Protein AF-A0A1B6JRI0-F1 (afdb_monomer_lite)

Secondary structure (DSSP, 8-state):
-HHHHHHHHH-HHHHHHHHHHHHHHHHHHHHHHHH-S-HHHHS-TTHHHHHHHHHHHHHHHHHHHHHHHHHH-TTHHHHHHHHHHHHHHHHTSHHHHTT--HHHHHHHHHHHHHHHHHHHTS---PPPPSSHHHHHHHHHHHH-SS---PPPPP----S----HHHHHHHHHHHHHHHHHHHHHHS-HHHHTTS-HHHHHHHHHHHHHHTTSTTTHHHHHS-GGG--SSTT--PPP-GGGGGSHHHHHHHHHHHHHH--SSHHHHHHHHHHHHHHHT----TT--HHHHHHHHHHHHHHHHHHHHHHHGGGEESSTT-TTT-EE----SSPPP---TTTHHHHHHHHHHHHHHHHHHHHHS--------SS----GGGTT-TTS--TTSS-HHHHHHHTS-HHHHHHSPPPHHHHHHHHHHHHHT--HHHHHHHHHHHHHHHTSTTS---HHHHHHHHHHHHHHTTS--SHHHHHHHHHHHHHHHHHS-TT-HHHHHHHHHHHHHHHHHSS---HHHHHHHHHHHHHHHT-SSHHHHHHHHHHHHHHHHHHHSS-TTS---SS---SHHHHHHHHHHHHHHHHHH-SGGGGTT--HHHHHHHHHHHHHHHHH-GGGS-THHHHHHHHHHHHHHHTT-HHHHHHHHHHHHHHHHHT-TTTHHHHHHHHHHHHTSS-HHHHHHHHHHHHHHIIIIIHHHHT-TT----HHHHHHHHHHHHHHHHHHHHS-HHHHHHHHHHHHHHHHHHS-HHHHHHHHHHHHS-TT-S-HHHHHHHHHHHHHHHHHTT-HHHHHHHHHHHHHHHHHHS-HHHHHHHHHHHHHHT---HHHHHTHHHHHHTTT---HHHHHHHHHHHHHHHHH---HHHHHHHHHHHHHHTTSTT-HHHHHHHH-

pLDDT: mean 84.78, std 13.35, range [26.62, 97.44]

Foldseek 3Di:
DVVVLLVQLLDPVNLVVLLVVLVVLLVVLVVLLVPDLCSLVPDDPVCLAVLLVNLLVLLLNLQVCLVCVVPRPDPSVVSNLSSLSSNLSSLLDCSNLLSDDLLSLLSNLVSLQSVCCSQQVHPQDFDDAPAPVLVVLLVVVVPDPDDDDDDDDDDDDDDDDDDPVSVSSLSNSLRSLLSLLVVVVDDVVSVVSGDPSSSVSSLSNSLRNCLHPSNVLSLLADNVQDDNDPDDSDQRPLVCLLDPVRVVSNLSSCLSNFDDAPVRLVSQLVSLVSLLPDDDDPPHDPVRRVSSLSSNLSSLVSLLSNLQQLQWPPARRGLSSTARQAAALDDFDDFDPLQVVLLQVLLVLLQVLLVVVCVVDPDPADRDGPRDDGQLLCLVPRRDDDLRRHALLLLLLLADDPVRPVVDDHDVSNVSSVVNCVVSVDDVVVVLVVLLVVLVVCLPPVRDRDPSSVQSSLVSLSSCSSVDRHLVSLVSQQVSLLVCVVPPDPVPLSSLLSSLSSNLLSVLNHPDDDPVSLVSNLVSLLVQCVDPDLSSVLSSLSSLSSNQSSLLPPPPPPPDPPDDPDSPVSNVSSLVSLQVSCVVQLAPVNPPPDDPSSLSSNLSSLLVCLLRPVVSHDPCSLVSLLVQLVVCVVVVVLSSNLSSLSSLLVSLSSPRPPSLPSQLVSLLVQCVDARCSRNSSSVSSNSSSCSSPLLVQCPPPPNDGDPVSLVVLVVSLVSLLVCQLRYDPSSVSSSLSSSLSSLVSRHDLLVSLCVLVCSLLPPSRPPNLSSLVSLLSSLVVCVVVVVLQVLLVVCLVCLLSLLPPDDLLQSLLVLLSSLLSSAPDVVSVVCNVVSSVQHSDDDPVSLVSSLVSLLRSLVPDPDPVSNVSNLVSLVVSPPDPPRSSVVNNVSD

Sequence (892 aa):
YADRLNELFSDIQFLETLFRLVPAVTSYLLSLTEMSSSVQATIPSEAKDDLARFGVLCMEVVQWLVMCGGSRCRGWPSLLHLALESAGSVLRLDSLSGQLSVSQLGSVTSALASLVHLATGNNLSLPRHPGDSVNELLTVRIQDDSNISISKSPESEDEGDITEQEAVVSLHTRYQVAGLVCWLEKSPELLANVPQFIFQSIRDIVKSIGRCSLVLWYSCSPPDTWPTSPPSQPPLPTPLLQDIDMLRQVIFRTSLFGWTSRTQFEETWMSLLTVLSASPSPDSEQDEVQAIMQGNSVAVQAITSLLVQTLLLPTPGHPNTGCLLHSSRDKTLVLPSQWGPKLEGVVDKLYWKLKECQRMTRTSVRICHLHHRSNIDRLHNSCRYGYGQVSVDFLKTAVMSVEERATSTVNPDYLEHQKRISESGLDLQSCLQFLLDLYSQWTQPKVNVTLSLLLEIVRSTVTISDLFSERSHFAWLLDLCLELSNNHPPEDEILHQYLVVAVCKAAAVLPALETEVCERVLRLVESSLKCVFLPTRVAAVHGLLYLLESFIHIKEEELVSEVSSKTPDTRQRLLQMAREHIGKHFPPESSAGQSEESQLVLYSLVLYIMEHSPQDLPPEVQSQLLQLVISTSSSRQIVLYQALMQGLCRLVMAGVSGVWEPVTRLAMDRLGQSDPAVSVVALKLLLTCMYSGEYSKMRGEEGIVDPEQMVATIEKTSALFDRVKKGSPLEVECVCAVLPYLLADFFPASEVLTKAIGEFLSPHQPHHRPLSAVIFQVLSQACREDQLPLLQAWLVMSLHIFTQTLPVAMATWCLSCFFISASTNPWLRAVFPHVQSRMGKCTYEDRKLLCIAASDFYRQLTDVQQKETFVKTFKEAASTPRSPFADVIASL

Organism: NCBI:txid320908

Structure (mmCIF, N/CA/C/O backbone):
data_AF-A0A1B6JRI0-F1
#
_entry.id   AF-A0A1B6JRI0-F1
#
loop_
_atom_site.group_PDB
_atom_site.id
_atom_site.type_symbol
_atom_site.label_atom_id
_atom_site.label_alt_id
_atom_site.label_comp_id
_atom_site.label_asym_id
_atom_site.label_entity_id
_atom_site.label_seq_id
_atom_site.pdbx_PDB_ins_code
_atom_site.Cartn_x
_atom_site.Cartn_y
_atom_site.Cartn_z
_atom_site.occupancy
_atom_site.B_iso_or_equiv
_atom_site.auth_seq_id
_atom_site.auth_comp_id
_atom_site.auth_asym_id
_atom_site.auth_atom_id
_atom_site.pdbx_PDB_model_num
ATOM 1 N N . TYR A 1 1 ? 15.637 -40.822 8.393 1.00 76.06 1 TYR A N 1
ATOM 2 C CA . TYR A 1 1 ? 15.022 -39.680 7.679 1.00 76.06 1 TYR A CA 1
ATOM 3 C C . TYR A 1 1 ? 16.022 -38.539 7.549 1.00 76.06 1 TYR A C 1
ATOM 5 O O . TYR A 1 1 ? 16.402 -38.235 6.427 1.00 76.06 1 TYR A O 1
ATOM 13 N N . ALA A 1 2 ? 16.523 -38.000 8.669 1.00 77.25 2 ALA A N 1
ATOM 14 C CA . ALA A 1 2 ? 17.508 -36.914 8.697 1.00 77.25 2 ALA A CA 1
ATOM 15 C C . ALA A 1 2 ? 18.746 -37.158 7.812 1.00 77.25 2 ALA A C 1
ATOM 17 O O . ALA A 1 2 ? 19.113 -36.274 7.046 1.00 77.25 2 ALA A O 1
ATOM 18 N N . ASP A 1 3 ? 19.324 -38.366 7.822 1.00 83.44 3 ASP A N 1
ATOM 19 C CA . ASP A 1 3 ? 20.481 -38.683 6.967 1.00 83.44 3 ASP A CA 1
ATOM 20 C C . ASP A 1 3 ? 20.178 -38.545 5.472 1.00 83.44 3 ASP A C 1
ATOM 22 O O . ASP A 1 3 ? 20.989 -38.000 4.729 1.00 83.44 3 ASP A O 1
ATOM 26 N N . ARG A 1 4 ? 18.983 -38.968 5.037 1.00 87.25 4 ARG A N 1
ATOM 27 C CA . ARG A 1 4 ? 18.552 -38.844 3.635 1.00 87.25 4 ARG A CA 1
ATOM 28 C C . ARG A 1 4 ? 18.312 -37.390 3.243 1.00 87.25 4 ARG A C 1
ATOM 30 O O . ARG A 1 4 ? 18.667 -37.007 2.137 1.00 87.25 4 ARG A O 1
ATOM 37 N N . LEU A 1 5 ? 17.732 -36.578 4.133 1.00 85.38 5 LEU A N 1
ATOM 38 C CA . LEU A 1 5 ? 17.586 -35.138 3.890 1.00 85.38 5 LEU A CA 1
ATOM 39 C C . LEU A 1 5 ? 18.947 -34.446 3.824 1.00 85.38 5 LEU A C 1
ATOM 41 O O . LEU A 1 5 ? 19.172 -33.610 2.959 1.00 85.38 5 LEU A O 1
ATOM 45 N N . ASN A 1 6 ? 19.873 -34.813 4.708 1.00 85.88 6 ASN A N 1
ATOM 46 C CA . ASN A 1 6 ? 21.222 -34.268 4.696 1.00 85.88 6 ASN A CA 1
ATOM 47 C C . ASN A 1 6 ? 21.989 -34.678 3.428 1.00 85.88 6 ASN A C 1
ATOM 49 O O . ASN A 1 6 ? 22.707 -33.850 2.876 1.00 85.88 6 ASN A O 1
ATOM 53 N N . GLU A 1 7 ? 21.823 -35.911 2.944 1.00 88.50 7 GLU A N 1
ATOM 54 C CA . GLU A 1 7 ? 22.361 -36.365 1.654 1.00 88.50 7 GLU A CA 1
ATOM 55 C C . GLU A 1 7 ? 21.762 -35.558 0.491 1.00 88.50 7 GLU A C 1
ATOM 57 O O . GLU A 1 7 ? 22.507 -35.000 -0.311 1.00 88.50 7 GLU A O 1
ATOM 62 N N . LEU A 1 8 ? 20.433 -35.405 0.461 1.00 90.38 8 LEU A N 1
ATOM 63 C CA . LEU A 1 8 ? 19.714 -34.658 -0.573 1.00 90.38 8 LEU A CA 1
ATOM 64 C C . LEU A 1 8 ? 20.102 -33.173 -0.613 1.00 90.38 8 LEU A C 1
ATOM 66 O O . LEU A 1 8 ? 20.372 -32.630 -1.678 1.00 90.38 8 LEU A O 1
ATOM 70 N N . PHE A 1 9 ? 20.147 -32.502 0.538 1.00 89.31 9 PHE A N 1
ATOM 71 C CA . PHE A 1 9 ? 20.506 -31.084 0.618 1.00 89.31 9 PHE A CA 1
ATOM 72 C C . PHE A 1 9 ? 22.012 -30.844 0.481 1.00 89.31 9 PHE A C 1
ATOM 74 O O . PHE A 1 9 ? 22.422 -29.734 0.159 1.00 89.31 9 PHE A O 1
ATOM 81 N N . SER A 1 10 ? 22.848 -31.868 0.673 1.00 86.50 10 SER A N 1
ATOM 82 C CA . SER A 1 10 ? 24.273 -31.781 0.337 1.00 86.50 10 SER A CA 1
ATOM 83 C C . SER A 1 10 ? 24.532 -31.922 -1.170 1.00 86.50 10 SER A C 1
ATOM 85 O O . SER A 1 10 ? 25.622 -31.566 -1.622 1.00 86.50 10 SER A O 1
ATOM 87 N N . ASP A 1 11 ? 23.559 -32.398 -1.957 1.00 90.25 11 ASP A N 1
ATOM 88 C CA . ASP A 1 11 ? 23.651 -32.421 -3.416 1.00 90.25 11 ASP A CA 1
ATOM 89 C C . ASP A 1 11 ? 23.462 -31.014 -4.010 1.00 90.25 11 ASP A C 1
ATOM 91 O O . ASP A 1 11 ? 22.394 -30.396 -3.962 1.00 90.25 11 ASP A O 1
ATOM 95 N N . ILE A 1 12 ? 24.533 -30.518 -4.632 1.00 86.56 12 ILE A N 1
ATOM 96 C CA . ILE A 1 12 ? 24.583 -29.207 -5.281 1.00 86.56 12 ILE A CA 1
ATOM 97 C C . ILE A 1 12 ? 23.573 -29.126 -6.432 1.00 86.56 12 ILE A C 1
ATOM 99 O O . ILE A 1 12 ? 22.952 -28.079 -6.611 1.00 86.56 12 ILE A O 1
ATOM 103 N N . GLN A 1 13 ? 23.368 -30.204 -7.199 1.00 90.88 13 GLN A N 1
ATOM 104 C CA . GLN A 1 13 ? 22.442 -30.185 -8.338 1.00 90.88 13 GLN A CA 1
ATOM 105 C C . GLN A 1 13 ? 20.991 -30.028 -7.879 1.00 90.88 13 GLN A C 1
ATOM 107 O O . GLN A 1 13 ? 20.222 -29.266 -8.479 1.00 90.88 13 GLN A O 1
ATOM 112 N N . PHE A 1 14 ? 20.629 -30.710 -6.791 1.00 91.81 14 PHE A N 1
ATOM 113 C CA . PHE A 1 14 ? 19.322 -30.561 -6.167 1.00 91.81 14 PHE A CA 1
ATOM 114 C C . PHE A 1 14 ? 19.116 -29.136 -5.644 1.00 91.81 14 PHE A C 1
ATOM 116 O O . PHE A 1 14 ? 18.127 -28.495 -6.006 1.00 91.81 14 PHE A O 1
ATOM 123 N N . LEU A 1 15 ? 20.067 -28.601 -4.865 1.00 89.75 15 LEU A N 1
ATOM 124 C CA . LEU A 1 15 ? 19.976 -27.233 -4.343 1.00 89.75 15 LEU A CA 1
ATOM 125 C C . LEU A 1 15 ? 19.886 -26.188 -5.462 1.00 89.75 15 LEU A C 1
ATOM 127 O O . LEU A 1 15 ? 19.056 -25.283 -5.386 1.00 89.75 15 LEU A O 1
ATOM 131 N N . GLU A 1 16 ? 20.689 -26.311 -6.521 1.00 90.00 16 GLU A N 1
ATOM 132 C CA . GLU A 1 16 ? 20.603 -25.412 -7.676 1.00 90.00 16 GLU A CA 1
ATOM 133 C C . GLU A 1 16 ? 19.228 -25.465 -8.346 1.00 90.00 16 GLU A C 1
ATOM 135 O O . GLU A 1 16 ? 18.704 -24.431 -8.761 1.00 90.00 16 GLU A O 1
ATOM 140 N N . THR A 1 17 ? 18.630 -26.651 -8.451 1.00 93.56 17 THR A N 1
ATOM 141 C CA . THR A 1 17 ? 17.295 -26.821 -9.036 1.00 93.56 17 THR A CA 1
ATOM 142 C C . THR A 1 17 ? 16.226 -26.199 -8.143 1.00 93.56 17 THR A C 1
ATOM 144 O O . THR A 1 17 ? 15.403 -25.416 -8.621 1.00 93.56 17 THR A O 1
ATOM 147 N N . LEU A 1 18 ? 16.276 -26.469 -6.837 1.00 94.00 18 LEU A N 1
ATOM 148 C CA . LEU A 1 18 ? 15.347 -25.905 -5.864 1.00 94.00 18 LEU A CA 1
ATOM 149 C C . LEU A 1 18 ? 15.398 -24.374 -5.870 1.00 94.00 18 LEU A C 1
ATOM 151 O O . LEU A 1 18 ? 14.365 -23.724 -6.004 1.00 94.00 18 LEU A O 1
ATOM 155 N N . PHE A 1 19 ? 16.590 -23.779 -5.812 1.00 92.56 19 PHE A N 1
ATOM 156 C CA . PHE A 1 19 ? 16.741 -22.322 -5.789 1.00 92.56 19 PHE A CA 1
ATOM 157 C C . PHE A 1 19 ? 16.530 -21.638 -7.151 1.00 92.56 19 PHE A C 1
ATOM 159 O O . PHE A 1 19 ? 16.448 -20.411 -7.203 1.00 92.56 19 PHE A O 1
ATOM 166 N N . ARG A 1 20 ? 16.351 -22.397 -8.243 1.00 91.62 20 ARG A N 1
ATOM 167 C CA . ARG A 1 20 ? 15.747 -21.889 -9.492 1.00 91.62 20 ARG A CA 1
ATOM 168 C C . ARG A 1 20 ? 14.217 -21.864 -9.422 1.00 91.62 20 ARG A C 1
ATOM 170 O O . ARG A 1 20 ? 13.610 -20.958 -9.988 1.00 91.62 20 ARG A O 1
ATOM 177 N N . LEU A 1 21 ? 13.600 -22.823 -8.727 1.00 95.19 21 LEU A N 1
ATOM 178 C CA . LEU A 1 21 ? 12.143 -22.914 -8.555 1.00 95.19 21 LEU A CA 1
ATOM 179 C C . LEU A 1 21 ? 11.607 -21.950 -7.491 1.00 95.19 21 LEU A C 1
ATOM 181 O O . LEU A 1 21 ? 10.564 -21.338 -7.702 1.00 95.19 21 LEU A O 1
ATOM 185 N N . VAL A 1 22 ? 12.328 -21.776 -6.382 1.00 95.00 22 VAL A N 1
ATOM 186 C CA . VAL A 1 22 ? 11.934 -20.930 -5.243 1.00 95.00 22 VAL A CA 1
ATOM 187 C C . VAL A 1 22 ? 11.493 -19.522 -5.686 1.00 95.00 22 VAL A C 1
ATOM 189 O O . VAL A 1 22 ? 10.352 -19.154 -5.404 1.00 95.00 22 VAL A O 1
ATOM 192 N N . PRO A 1 23 ? 12.287 -18.747 -6.459 1.00 91.38 23 PRO A N 1
ATOM 193 C CA . PRO A 1 23 ? 11.854 -17.429 -6.927 1.00 91.38 23 PRO A CA 1
ATOM 194 C C . PRO A 1 23 ? 10.642 -17.474 -7.867 1.00 91.38 23 PRO A C 1
ATOM 196 O O . PRO A 1 23 ? 9.828 -16.551 -7.861 1.00 91.38 23 PRO A O 1
ATOM 199 N N . ALA A 1 24 ? 10.506 -18.534 -8.672 1.00 91.31 24 ALA A N 1
ATOM 200 C CA . ALA A 1 24 ? 9.395 -18.692 -9.607 1.00 91.31 24 ALA A CA 1
ATOM 201 C C . ALA A 1 24 ? 8.070 -18.931 -8.868 1.00 91.31 24 ALA A C 1
ATOM 203 O O . ALA A 1 24 ? 7.086 -18.249 -9.156 1.00 91.31 24 ALA A O 1
ATOM 204 N N . VAL A 1 25 ? 8.062 -19.823 -7.870 1.00 93.00 25 VAL A N 1
ATOM 205 C CA . VAL A 1 25 ? 6.888 -20.092 -7.021 1.00 93.00 25 VAL A CA 1
ATOM 206 C C . VAL A 1 25 ? 6.506 -18.846 -6.222 1.00 93.00 25 VAL A C 1
ATOM 208 O O . VAL A 1 25 ? 5.343 -18.444 -6.227 1.00 93.00 25 VAL A O 1
ATOM 211 N N . THR A 1 26 ? 7.484 -18.168 -5.613 1.00 91.62 26 THR A N 1
ATOM 212 C CA . THR A 1 26 ? 7.248 -16.906 -4.894 1.00 91.62 26 THR A CA 1
ATOM 213 C C . THR A 1 26 ? 6.659 -15.836 -5.816 1.00 91.62 26 THR A C 1
ATOM 215 O O . THR A 1 26 ? 5.722 -15.130 -5.447 1.00 91.62 26 THR A O 1
ATOM 218 N N . SER A 1 27 ? 7.173 -15.700 -7.043 1.00 88.25 27 SER A N 1
ATOM 219 C CA . SER A 1 27 ? 6.644 -14.743 -8.020 1.00 88.25 27 SER A CA 1
ATOM 220 C C . SER A 1 27 ? 5.231 -15.077 -8.478 1.00 88.25 27 SER A C 1
ATOM 222 O O . SER A 1 27 ? 4.397 -14.173 -8.538 1.00 88.25 27 SER A O 1
ATOM 224 N N . TYR A 1 28 ? 4.939 -16.353 -8.727 1.00 89.81 28 TYR A N 1
ATOM 225 C CA . TYR A 1 28 ? 3.600 -16.821 -9.069 1.00 89.81 28 TYR A CA 1
ATOM 226 C C . TYR A 1 28 ? 2.583 -16.456 -7.980 1.00 89.81 28 TYR A C 1
ATOM 228 O O . TYR A 1 28 ? 1.607 -15.767 -8.269 1.00 89.81 28 TYR A O 1
ATOM 236 N N . LEU A 1 29 ? 2.852 -16.822 -6.722 1.00 89.19 29 LEU A N 1
ATOM 237 C CA . LEU A 1 29 ? 1.924 -16.588 -5.611 1.00 89.19 29 LEU A CA 1
ATOM 238 C C . LEU A 1 29 ? 1.707 -15.099 -5.319 1.00 89.19 29 LEU A C 1
ATOM 240 O O . LEU A 1 29 ? 0.565 -14.670 -5.164 1.00 89.19 29 LEU A O 1
ATOM 244 N N . LEU A 1 30 ? 2.774 -14.292 -5.302 1.00 84.19 30 LEU A N 1
ATOM 245 C CA . LEU A 1 30 ? 2.641 -12.846 -5.096 1.00 84.19 30 LEU A CA 1
ATOM 246 C C . LEU A 1 30 ? 1.862 -12.182 -6.240 1.00 84.19 30 LEU A C 1
ATOM 248 O O . LEU A 1 30 ? 0.984 -11.363 -5.990 1.00 84.19 30 LEU A O 1
ATOM 252 N N . SER A 1 31 ? 2.097 -12.586 -7.489 1.00 83.00 31 SER A N 1
ATOM 253 C CA . SER A 1 31 ? 1.359 -12.029 -8.631 1.00 83.00 31 SER A CA 1
ATOM 254 C C . SER A 1 31 ? -0.129 -12.395 -8.592 1.00 83.00 31 SER A C 1
ATOM 256 O O . SER A 1 31 ? -0.970 -11.577 -8.953 1.00 83.00 31 SER A O 1
ATOM 258 N N . LEU A 1 32 ? -0.490 -13.591 -8.109 1.00 82.44 32 LEU A N 1
ATOM 259 C CA . LEU A 1 32 ? -1.898 -13.978 -7.958 1.00 82.44 32 LEU A CA 1
ATOM 260 C C . LEU A 1 32 ? -2.657 -13.069 -6.986 1.00 82.44 32 LEU A C 1
ATOM 262 O O . LEU A 1 32 ? -3.808 -12.725 -7.266 1.00 82.44 32 LEU A O 1
ATOM 266 N N . THR A 1 33 ? -2.011 -12.657 -5.886 1.00 73.69 33 THR A N 1
ATOM 267 C CA . THR A 1 33 ? -2.600 -11.721 -4.907 1.00 73.69 33 THR A CA 1
ATOM 268 C C . THR A 1 33 ? -2.884 -10.339 -5.484 1.00 73.69 33 THR A C 1
ATOM 270 O O . THR A 1 33 ? -3.741 -9.628 -4.973 1.00 73.69 33 THR A O 1
ATOM 273 N N . GLU A 1 34 ? -2.210 -9.977 -6.574 1.00 70.31 34 GLU A N 1
ATOM 274 C CA . GLU A 1 34 ? -2.361 -8.681 -7.236 1.00 70.31 34 GLU A CA 1
ATOM 275 C C . GLU A 1 34 ? -3.342 -8.728 -8.411 1.00 70.31 34 GLU A C 1
ATOM 277 O O . GLU A 1 34 ? -3.975 -7.724 -8.722 1.00 70.31 34 GLU A O 1
ATOM 282 N N . MET A 1 35 ? -3.479 -9.884 -9.067 1.00 66.00 35 MET A N 1
ATOM 283 C CA . MET A 1 35 ? -4.338 -10.047 -10.246 1.00 66.00 35 MET A CA 1
ATOM 284 C C . MET A 1 35 ? -5.786 -10.414 -9.914 1.00 66.00 35 MET A C 1
ATOM 286 O O . MET A 1 35 ? -6.673 -10.183 -10.733 1.00 66.00 35 MET A O 1
ATOM 290 N N . SER A 1 36 ? -6.041 -11.035 -8.761 1.00 60.94 36 SER A N 1
ATOM 291 C CA . SER A 1 36 ? -7.376 -11.526 -8.414 1.00 60.94 36 SER A CA 1
ATOM 292 C C . SER A 1 36 ? -7.705 -11.266 -6.955 1.00 60.94 36 SER A C 1
ATOM 294 O O . SER A 1 36 ? -6.907 -11.556 -6.067 1.00 60.94 36 SER A O 1
ATOM 296 N N . SER A 1 37 ? -8.922 -10.789 -6.699 1.00 59.50 37 SER A N 1
ATOM 297 C CA . SER A 1 37 ? -9.449 -10.663 -5.340 1.00 59.50 37 SER A CA 1
ATOM 298 C C . SER A 1 37 ? -9.726 -12.026 -4.687 1.00 59.50 37 SER A C 1
ATOM 300 O O . SER A 1 37 ? -9.728 -12.132 -3.464 1.00 59.50 37 SER A O 1
ATOM 302 N N . SER A 1 38 ? -9.887 -13.088 -5.489 1.00 65.31 38 SER A N 1
ATOM 303 C CA . SER A 1 38 ? -10.134 -14.467 -5.048 1.00 65.31 38 SER A CA 1
ATOM 304 C C . SER A 1 38 ? -8.980 -15.421 -5.402 1.00 65.31 38 SER A C 1
ATOM 306 O O . SER A 1 38 ? -9.156 -16.386 -6.151 1.00 65.31 38 SER A O 1
ATOM 308 N N . VAL A 1 39 ? -7.795 -15.178 -4.837 1.00 67.06 39 VAL A N 1
ATOM 309 C CA . VAL A 1 39 ? -6.562 -15.978 -5.043 1.00 67.06 39 VAL A CA 1
ATOM 310 C C . VAL A 1 39 ? -6.772 -17.483 -4.838 1.00 67.06 39 VAL A C 1
ATOM 312 O O . VAL A 1 39 ? -6.184 -18.315 -5.519 1.00 67.06 39 VAL A O 1
ATOM 315 N N . GLN A 1 40 ? -7.635 -17.861 -3.899 1.00 66.06 40 GLN A N 1
ATOM 316 C CA . GLN A 1 40 ? -7.856 -19.266 -3.548 1.00 66.06 40 GLN A CA 1
ATOM 317 C C . GLN A 1 40 ? -8.574 -20.067 -4.649 1.00 66.06 40 GLN A C 1
ATOM 319 O O . GLN A 1 40 ? -8.438 -21.294 -4.703 1.00 66.06 40 GLN A O 1
ATOM 324 N N . ALA A 1 41 ? -9.334 -19.384 -5.512 1.00 67.50 41 ALA A N 1
ATOM 325 C CA . ALA A 1 41 ? -10.085 -19.993 -6.608 1.00 67.50 41 ALA A CA 1
ATOM 326 C C . ALA A 1 41 ? -9.244 -20.163 -7.883 1.00 67.50 41 ALA A C 1
ATOM 328 O O . ALA A 1 41 ? -9.594 -20.968 -8.740 1.00 67.50 41 ALA A O 1
ATOM 329 N N . THR A 1 42 ? -8.137 -19.424 -8.017 1.00 81.38 42 THR A N 1
ATOM 330 C CA . THR A 1 42 ? -7.273 -19.476 -9.207 1.00 81.38 42 THR A CA 1
ATOM 331 C C . THR A 1 42 ? -6.247 -20.609 -9.158 1.00 81.38 42 THR A C 1
ATOM 333 O O . THR A 1 42 ? -5.764 -21.028 -10.208 1.00 81.38 42 THR A O 1
ATOM 336 N N . ILE A 1 43 ? -5.935 -21.143 -7.971 1.00 85.88 43 ILE A N 1
ATOM 337 C CA . ILE A 1 43 ? -5.012 -22.276 -7.806 1.00 85.88 43 ILE A CA 1
ATOM 338 C C . ILE A 1 43 ? -5.762 -23.606 -8.033 1.00 85.88 43 ILE A C 1
ATOM 340 O O . ILE A 1 43 ? -6.706 -23.893 -7.284 1.00 85.88 43 ILE A O 1
ATOM 344 N N . PRO A 1 44 ? -5.339 -24.452 -8.999 1.00 87.56 44 PRO A N 1
ATOM 345 C CA . PRO A 1 44 ? -5.945 -25.765 -9.241 1.00 87.56 44 PRO A CA 1
ATOM 346 C C . PRO A 1 44 ? -5.919 -26.650 -7.991 1.00 87.56 44 PRO A C 1
ATOM 348 O O . PRO A 1 44 ? -4.906 -26.699 -7.297 1.00 87.56 44 PRO A O 1
ATOM 351 N N . SER A 1 45 ? -7.003 -27.382 -7.716 1.00 85.38 45 SER A N 1
ATOM 352 C CA . SER A 1 45 ? -7.130 -28.225 -6.514 1.00 85.38 45 SER A CA 1
ATOM 353 C C . SER A 1 45 ? -6.029 -29.279 -6.390 1.00 85.38 45 SER A C 1
ATOM 355 O O . SER A 1 45 ? -5.521 -29.487 -5.294 1.00 85.38 45 SER A O 1
ATOM 357 N N . GLU A 1 46 ? -5.628 -29.889 -7.506 1.00 87.81 46 GLU A N 1
ATOM 358 C CA . GLU A 1 46 ? -4.582 -30.922 -7.557 1.00 87.81 46 GLU A CA 1
ATOM 359 C C . GLU A 1 46 ? -3.203 -30.381 -7.151 1.00 87.81 46 GLU A C 1
ATOM 361 O O . GLU A 1 46 ? -2.424 -31.087 -6.524 1.00 87.81 46 GLU A O 1
ATOM 366 N N . ALA A 1 47 ? -2.919 -29.107 -7.438 1.00 90.81 47 ALA A N 1
ATOM 367 C CA . ALA A 1 47 ? -1.630 -28.484 -7.143 1.00 90.81 47 ALA A CA 1
ATOM 368 C C . ALA A 1 47 ? -1.514 -27.965 -5.698 1.00 90.81 47 ALA A C 1
ATOM 370 O O . ALA A 1 47 ? -0.428 -27.564 -5.277 1.00 90.81 47 ALA A O 1
ATOM 371 N N . LYS A 1 48 ? -2.616 -27.921 -4.933 1.00 91.00 48 LYS A N 1
ATOM 372 C CA . LYS A 1 48 ? -2.628 -27.317 -3.588 1.00 91.00 48 LYS A CA 1
ATOM 373 C C . LYS A 1 48 ? -1.737 -28.076 -2.605 1.00 91.00 48 LYS A C 1
ATOM 375 O O . LYS A 1 48 ? -0.981 -27.439 -1.876 1.00 91.00 48 LYS A O 1
ATOM 380 N N . ASP A 1 49 ? -1.799 -29.406 -2.614 1.00 93.00 49 ASP A N 1
ATOM 381 C CA . ASP A 1 49 ? -0.982 -30.263 -1.744 1.00 93.00 49 ASP A CA 1
ATOM 382 C C . ASP A 1 49 ? 0.510 -30.166 -2.106 1.00 93.00 49 ASP A C 1
ATOM 384 O O . ASP A 1 49 ? 1.348 -29.941 -1.234 1.00 93.00 49 ASP A O 1
ATOM 388 N N . ASP A 1 50 ? 0.850 -30.208 -3.398 1.00 94.56 50 ASP A N 1
ATOM 389 C CA . ASP A 1 50 ? 2.237 -30.061 -3.858 1.00 94.56 50 ASP A CA 1
ATOM 390 C C . ASP A 1 50 ? 2.835 -28.696 -3.492 1.00 94.56 50 ASP A C 1
ATOM 392 O O . ASP A 1 50 ? 3.972 -28.621 -3.023 1.00 94.56 50 ASP A O 1
ATOM 396 N N . LEU A 1 51 ? 2.070 -27.610 -3.647 1.00 95.25 51 LEU A N 1
ATOM 397 C CA . LEU A 1 51 ? 2.505 -26.274 -3.231 1.00 95.25 51 LEU A CA 1
ATOM 398 C C . LEU A 1 51 ? 2.683 -26.184 -1.712 1.00 95.25 51 LEU A C 1
ATOM 400 O O . LEU A 1 51 ? 3.678 -25.622 -1.255 1.00 95.25 51 LEU A O 1
ATOM 404 N N . ALA A 1 52 ? 1.769 -26.761 -0.928 1.00 94.94 52 ALA A N 1
ATOM 405 C CA . ALA A 1 52 ? 1.892 -26.805 0.527 1.00 94.94 52 ALA A CA 1
ATOM 406 C C . ALA A 1 52 ? 3.162 -27.566 0.955 1.00 94.94 52 ALA A C 1
ATOM 408 O O . ALA A 1 52 ? 3.963 -27.052 1.742 1.00 94.94 52 ALA A O 1
ATOM 409 N N . ARG A 1 53 ? 3.413 -28.740 0.359 1.00 95.44 53 ARG A N 1
ATOM 410 C CA . ARG A 1 53 ? 4.637 -29.535 0.559 1.00 95.44 53 ARG A CA 1
ATOM 411 C C . ARG A 1 53 ? 5.894 -28.796 0.117 1.00 95.44 53 ARG A C 1
ATOM 413 O O . ARG A 1 53 ? 6.920 -28.912 0.779 1.00 95.44 53 ARG A O 1
ATOM 420 N N . PHE A 1 54 ? 5.828 -28.005 -0.952 1.00 96.75 54 PHE A N 1
ATOM 421 C CA . PHE A 1 54 ? 6.942 -27.160 -1.382 1.00 96.75 54 PHE A CA 1
ATOM 422 C C . PHE A 1 54 ? 7.295 -26.098 -0.328 1.00 96.75 54 PHE A C 1
ATOM 424 O O . PHE A 1 54 ? 8.474 -25.856 -0.065 1.00 96.75 54 PHE A O 1
ATOM 431 N N . GLY A 1 55 ? 6.294 -25.508 0.334 1.00 96.56 55 GLY A N 1
ATOM 432 C CA . GLY A 1 55 ? 6.509 -24.621 1.481 1.00 96.56 55 GLY A CA 1
ATOM 433 C C . GLY A 1 55 ? 7.204 -25.327 2.651 1.00 96.56 55 GLY A C 1
ATOM 434 O O . GLY A 1 55 ? 8.143 -24.779 3.228 1.00 96.56 55 GLY A O 1
ATOM 435 N N . VAL A 1 56 ? 6.805 -26.568 2.955 1.00 96.62 56 VAL A N 1
ATOM 436 C CA . VAL A 1 56 ? 7.462 -27.409 3.976 1.00 96.62 56 VAL A CA 1
ATOM 437 C C . VAL A 1 56 ? 8.907 -27.713 3.586 1.00 96.62 56 VAL A C 1
ATOM 439 O O . VAL A 1 56 ? 9.801 -27.523 4.404 1.00 96.62 56 VAL A O 1
ATOM 442 N N . LEU A 1 57 ? 9.160 -28.093 2.330 1.00 96.12 57 LEU A N 1
ATOM 443 C CA . LEU A 1 57 ? 10.505 -28.343 1.807 1.00 96.12 57 LEU A CA 1
ATOM 444 C C . LEU A 1 57 ? 11.410 -27.113 1.970 1.00 96.12 57 LEU A C 1
ATOM 446 O O . LEU A 1 57 ? 12.560 -27.239 2.387 1.00 96.12 57 LEU A O 1
ATOM 450 N N . CYS A 1 58 ? 10.892 -25.913 1.691 1.00 96.62 58 CYS A N 1
ATOM 451 C CA . CYS A 1 58 ? 11.629 -24.670 1.922 1.00 96.62 58 CYS A CA 1
ATOM 452 C C . CYS A 1 58 ? 12.001 -24.501 3.404 1.00 96.62 58 CYS A C 1
ATOM 454 O O . CYS A 1 58 ? 13.126 -24.104 3.705 1.00 96.62 58 CYS A O 1
ATOM 456 N N . MET A 1 59 ? 11.100 -24.841 4.330 1.00 96.25 59 MET A N 1
ATOM 457 C CA . MET A 1 59 ? 11.367 -24.786 5.772 1.00 96.25 59 MET A CA 1
ATOM 458 C C . MET A 1 59 ? 12.346 -25.870 6.246 1.00 96.25 59 MET A C 1
ATOM 460 O O . MET A 1 59 ? 13.192 -25.595 7.094 1.00 96.25 59 MET A O 1
ATOM 464 N N . GLU A 1 60 ? 12.314 -27.068 5.668 1.00 94.50 60 GLU A N 1
ATOM 465 C CA . GLU A 1 60 ? 13.309 -28.115 5.938 1.00 94.50 60 GLU A CA 1
ATOM 466 C C . GLU A 1 60 ? 14.709 -27.706 5.462 1.00 94.50 60 GLU A C 1
ATOM 468 O O . GLU A 1 60 ? 15.702 -27.946 6.152 1.00 94.50 60 GLU A O 1
ATOM 473 N N . VAL A 1 61 ? 14.798 -27.013 4.323 1.00 93.44 61 VAL A N 1
ATOM 474 C CA . VAL A 1 61 ? 16.057 -26.417 3.859 1.00 93.44 61 VAL A CA 1
ATOM 475 C C . VAL A 1 61 ? 16.507 -25.291 4.782 1.00 93.44 61 VAL A C 1
ATOM 477 O O . VAL A 1 61 ? 17.691 -25.221 5.102 1.00 93.44 61 VAL A O 1
ATOM 480 N N . VAL A 1 62 ? 15.596 -24.440 5.266 1.00 93.25 62 VAL A N 1
ATOM 481 C CA . VAL A 1 62 ? 15.910 -23.433 6.296 1.00 93.25 62 VAL A CA 1
ATOM 482 C C . VAL A 1 62 ? 16.511 -24.103 7.531 1.00 93.25 62 VAL A C 1
ATOM 484 O O . VAL A 1 62 ? 17.570 -23.674 7.988 1.00 93.25 62 VAL A O 1
ATOM 487 N N . GLN A 1 63 ? 15.900 -25.185 8.021 1.00 92.19 63 GLN A N 1
ATOM 488 C CA . GLN A 1 63 ? 16.418 -25.945 9.156 1.00 92.19 63 GLN A CA 1
ATOM 489 C C . GLN A 1 63 ? 17.826 -26.477 8.885 1.00 92.19 63 GLN A C 1
ATOM 491 O O . GLN A 1 63 ? 18.739 -26.303 9.693 1.00 92.19 63 GLN A O 1
ATOM 496 N N . TRP A 1 64 ? 18.033 -27.090 7.722 1.00 90.94 64 TRP A N 1
ATOM 497 C CA . TRP A 1 64 ? 19.339 -27.610 7.338 1.00 90.94 64 TRP A CA 1
ATOM 498 C C . TRP A 1 64 ? 20.398 -26.501 7.209 1.00 90.94 64 TRP A C 1
ATOM 500 O O . TRP A 1 64 ? 21.520 -26.668 7.689 1.00 90.94 64 TRP A O 1
ATOM 510 N N . LEU A 1 65 ? 20.050 -25.338 6.647 1.00 89.88 65 LEU A N 1
ATOM 511 C CA . LEU A 1 65 ? 20.940 -24.174 6.558 1.00 89.88 65 LEU A CA 1
ATOM 512 C C . LEU A 1 65 ? 21.283 -23.601 7.940 1.00 89.88 65 LEU A C 1
ATOM 514 O O . LEU A 1 65 ? 22.427 -23.210 8.156 1.00 89.88 65 LEU A O 1
ATOM 518 N N . VAL A 1 66 ? 20.340 -23.580 8.882 1.00 87.31 66 VAL A N 1
ATOM 519 C CA . VAL A 1 66 ? 20.593 -23.160 10.272 1.00 87.31 66 VAL A CA 1
ATOM 520 C C . VAL A 1 66 ? 21.577 -24.111 10.960 1.00 87.31 66 VAL A C 1
ATOM 522 O O . VAL A 1 66 ? 22.506 -23.654 11.622 1.00 87.31 66 VAL A O 1
ATOM 525 N N . MET A 1 67 ? 21.429 -25.422 10.751 1.00 84.25 67 MET A N 1
ATOM 526 C CA . MET A 1 67 ? 22.275 -26.441 11.385 1.00 84.25 67 MET A CA 1
ATOM 527 C C . MET A 1 67 ? 23.660 -26.591 10.728 1.00 84.25 67 MET A C 1
ATOM 529 O O . MET A 1 67 ? 24.648 -26.838 11.415 1.00 84.25 67 MET A O 1
ATOM 533 N N . CYS A 1 68 ? 23.754 -26.464 9.399 1.00 80.50 68 CYS A N 1
ATOM 534 C CA . CYS A 1 68 ? 24.955 -26.802 8.615 1.00 80.50 68 CYS A CA 1
ATOM 535 C C . CYS A 1 68 ? 25.558 -25.625 7.819 1.00 80.50 68 CYS A C 1
ATOM 537 O O . CYS A 1 68 ? 26.730 -25.676 7.419 1.00 80.50 68 CYS A O 1
ATOM 539 N N . GLY A 1 69 ? 24.781 -24.568 7.560 1.00 63.09 69 GLY A N 1
ATOM 540 C CA . GLY A 1 69 ? 25.034 -23.572 6.509 1.00 63.09 69 GLY A CA 1
ATOM 541 C C . GLY A 1 69 ? 26.306 -22.747 6.682 1.00 63.09 69 GLY A C 1
ATOM 542 O O . GLY A 1 69 ? 26.936 -22.397 5.685 1.00 63.09 69 GLY A O 1
ATOM 543 N N . GLY A 1 70 ? 26.760 -22.527 7.921 1.00 59.62 70 GLY A N 1
ATOM 544 C CA . GLY A 1 70 ? 28.002 -21.797 8.205 1.00 59.62 70 GLY A CA 1
ATOM 545 C C . GLY A 1 70 ? 29.277 -22.477 7.685 1.00 59.62 70 GLY A C 1
ATOM 546 O O . GLY A 1 70 ? 30.279 -21.799 7.471 1.00 59.62 70 GLY A O 1
ATOM 547 N N . SER A 1 71 ? 29.246 -23.793 7.443 1.00 62.19 71 SER A N 1
ATOM 548 C CA . SER A 1 71 ? 30.428 -24.574 7.037 1.00 62.19 71 SER A CA 1
ATOM 549 C C . SER A 1 71 ? 30.375 -25.112 5.602 1.00 62.19 71 SER A C 1
ATOM 551 O O . SER A 1 71 ? 31.427 -25.335 5.005 1.00 62.19 71 SER A O 1
ATOM 553 N N . ARG A 1 72 ? 29.177 -25.306 5.028 1.00 67.69 72 ARG A N 1
ATOM 554 C CA . ARG A 1 72 ? 28.993 -26.056 3.767 1.00 67.69 72 ARG A CA 1
ATOM 555 C C . ARG A 1 72 ? 28.468 -25.242 2.583 1.00 67.69 72 ARG A C 1
ATOM 557 O O . ARG A 1 72 ? 28.716 -25.633 1.446 1.00 67.69 72 ARG A O 1
ATOM 564 N N . CYS A 1 73 ? 27.803 -24.103 2.806 1.00 70.56 73 CYS A N 1
ATOM 565 C CA . CYS A 1 73 ? 27.147 -23.342 1.734 1.00 70.56 73 CYS A CA 1
ATOM 566 C C . CYS A 1 73 ? 27.615 -21.883 1.684 1.00 70.56 73 CYS A C 1
ATOM 568 O O . CYS A 1 73 ? 27.302 -21.067 2.554 1.00 70.56 73 CYS A O 1
ATOM 570 N N . ARG A 1 74 ? 28.331 -21.511 0.615 1.00 73.81 74 ARG A N 1
ATOM 571 C CA . ARG A 1 74 ? 28.657 -20.100 0.350 1.00 73.81 74 ARG A CA 1
ATOM 572 C C . ARG A 1 74 ? 27.376 -19.328 0.034 1.00 73.81 74 ARG A C 1
ATOM 574 O O . ARG A 1 74 ? 26.591 -19.759 -0.800 1.00 73.81 74 ARG A O 1
ATOM 581 N N . GLY A 1 75 ? 27.184 -18.179 0.681 1.00 77.75 75 GLY A N 1
ATOM 582 C CA . GLY A 1 75 ? 25.995 -17.347 0.467 1.00 77.75 75 GLY A CA 1
ATOM 583 C C . GLY A 1 75 ? 24.721 -17.872 1.136 1.00 77.75 75 GLY A C 1
ATOM 584 O O . GLY A 1 75 ? 23.635 -17.435 0.778 1.00 77.75 75 GLY A O 1
ATOM 585 N N . TRP A 1 76 ? 24.819 -18.761 2.131 1.00 84.25 76 TRP A N 1
ATOM 586 C CA . TRP A 1 76 ? 23.646 -19.280 2.844 1.00 84.25 76 TRP A CA 1
ATOM 587 C C . TRP A 1 76 ? 22.661 -18.214 3.382 1.00 84.25 76 TRP A C 1
ATOM 589 O O . TRP A 1 76 ? 21.474 -18.528 3.399 1.00 84.25 76 TRP A O 1
ATOM 599 N N . PRO A 1 77 ? 23.041 -16.960 3.741 1.00 85.12 77 PRO A N 1
ATOM 600 C CA . PRO A 1 77 ? 22.058 -15.963 4.173 1.00 85.12 77 PRO A CA 1
ATOM 601 C C . PRO A 1 77 ? 21.082 -15.534 3.067 1.00 85.12 77 PRO A C 1
ATOM 603 O O . PRO A 1 77 ? 19.920 -15.257 3.361 1.00 85.12 77 PRO A O 1
ATOM 606 N N . SER A 1 78 ? 21.513 -15.490 1.798 1.00 85.81 78 SER A N 1
ATOM 607 C CA . SER A 1 78 ? 20.602 -15.175 0.687 1.00 85.81 78 SER A CA 1
ATOM 608 C C . SER A 1 78 ? 19.679 -16.352 0.381 1.00 85.81 78 SER A C 1
ATOM 610 O O . SER A 1 78 ? 18.490 -16.149 0.157 1.00 85.81 78 SER A O 1
ATOM 612 N N . LEU A 1 79 ? 20.201 -17.580 0.442 1.00 89.44 79 LEU A N 1
ATOM 613 C CA . LEU A 1 79 ? 19.409 -18.805 0.301 1.00 89.44 79 LEU A CA 1
ATOM 614 C C . LEU A 1 79 ? 18.361 -18.926 1.414 1.00 89.44 79 LEU A C 1
ATOM 616 O O . LEU A 1 79 ? 17.199 -19.208 1.137 1.00 89.44 79 LEU A O 1
ATOM 620 N N . LEU A 1 80 ? 18.752 -18.630 2.657 1.00 90.75 80 LEU A N 1
ATOM 621 C CA . LEU A 1 80 ? 17.857 -18.561 3.808 1.00 90.75 80 LEU A CA 1
ATOM 622 C C . LEU A 1 80 ? 16.723 -17.560 3.559 1.00 90.75 80 LEU A C 1
ATOM 624 O O . LEU A 1 80 ? 15.561 -17.889 3.771 1.00 90.75 80 LEU A O 1
ATOM 628 N N . HIS A 1 81 ? 17.047 -16.354 3.083 1.00 89.56 81 HIS A N 1
ATOM 629 C CA . HIS A 1 81 ? 16.042 -15.335 2.787 1.00 89.56 81 HIS A CA 1
ATOM 630 C C . HIS A 1 81 ? 15.051 -15.790 1.707 1.00 89.56 81 HIS A C 1
ATOM 632 O O . HIS A 1 81 ? 13.848 -15.677 1.923 1.00 89.56 81 HIS A O 1
ATOM 638 N N . LEU A 1 82 ? 15.543 -16.341 0.592 1.00 91.06 82 LEU A N 1
ATOM 639 C CA . LEU A 1 82 ? 14.701 -16.823 -0.508 1.00 91.06 82 LEU A CA 1
ATOM 640 C C . LEU A 1 82 ? 13.774 -17.964 -0.064 1.00 91.06 82 LEU A C 1
ATOM 642 O O . LEU A 1 82 ? 12.592 -17.966 -0.405 1.00 91.06 82 LEU A O 1
ATOM 646 N N . ALA A 1 83 ? 14.296 -18.918 0.713 1.00 94.31 83 ALA A N 1
ATOM 647 C CA . ALA A 1 83 ? 13.511 -20.035 1.230 1.00 94.31 83 ALA A CA 1
ATOM 648 C C . ALA A 1 83 ? 12.437 -19.564 2.226 1.00 94.31 83 ALA A C 1
ATOM 650 O O . ALA A 1 83 ? 11.288 -19.986 2.120 1.00 94.31 83 ALA A O 1
ATOM 651 N N . LEU A 1 84 ? 12.777 -18.643 3.139 1.00 94.00 84 LEU A N 1
ATOM 652 C CA . LEU A 1 84 ? 11.820 -18.044 4.078 1.00 94.00 84 LEU A CA 1
ATOM 653 C C . LEU A 1 84 ? 10.728 -17.238 3.365 1.00 94.00 84 LEU A C 1
ATOM 655 O O . LEU A 1 84 ? 9.558 -17.353 3.719 1.00 94.00 84 LEU A O 1
ATOM 659 N N . GLU A 1 85 ? 11.088 -16.440 2.358 1.00 91.38 85 GLU A N 1
ATOM 660 C CA . GLU A 1 85 ? 10.126 -15.654 1.578 1.00 91.38 85 GLU A CA 1
ATOM 661 C C . GLU A 1 85 ? 9.155 -16.563 0.812 1.00 91.38 85 GLU A C 1
ATOM 663 O O . GLU A 1 85 ? 7.949 -16.308 0.777 1.00 91.38 85 GLU A O 1
ATOM 668 N N . SER A 1 86 ? 9.663 -17.655 0.236 1.00 94.44 86 SER A N 1
ATOM 669 C CA . SER A 1 86 ? 8.846 -18.631 -0.486 1.00 94.44 86 SER A CA 1
ATOM 670 C C . SER A 1 86 ? 7.926 -19.413 0.441 1.00 94.44 86 SER A C 1
ATOM 672 O O . SER A 1 86 ? 6.719 -19.453 0.204 1.00 94.44 86 SER A O 1
ATOM 674 N N . ALA A 1 87 ? 8.457 -19.939 1.550 1.00 95.94 87 ALA A N 1
ATOM 675 C CA . ALA A 1 87 ? 7.657 -20.600 2.575 1.00 95.94 87 ALA A CA 1
ATOM 676 C C . ALA A 1 87 ? 6.576 -19.662 3.131 1.00 95.94 87 ALA A C 1
ATOM 678 O O . ALA A 1 87 ? 5.412 -20.044 3.207 1.00 95.94 87 ALA A O 1
ATOM 679 N N . GLY A 1 88 ? 6.926 -18.411 3.445 1.00 93.88 88 GLY A N 1
ATOM 680 C CA . GLY A 1 88 ? 5.972 -17.397 3.892 1.00 93.88 88 GLY A CA 1
ATOM 681 C C . GLY A 1 88 ? 4.883 -17.106 2.859 1.00 93.88 88 GLY A C 1
ATOM 682 O O . GLY A 1 88 ? 3.714 -17.018 3.222 1.00 93.88 88 GLY A O 1
ATOM 683 N N . SER A 1 89 ? 5.237 -17.021 1.575 1.00 91.62 89 SER A N 1
ATOM 684 C CA . SER A 1 89 ? 4.277 -16.779 0.487 1.00 91.62 89 SER A CA 1
ATOM 685 C C . SER A 1 89 ? 3.308 -17.948 0.283 1.00 91.62 89 SER A C 1
ATOM 687 O O . SER A 1 89 ? 2.127 -17.718 0.036 1.00 91.62 89 SER A O 1
ATOM 689 N N . VAL A 1 90 ? 3.787 -19.191 0.416 1.00 93.94 90 VAL A N 1
ATOM 690 C CA . VAL A 1 90 ? 2.960 -20.409 0.354 1.00 93.94 90 VAL A CA 1
ATOM 691 C C . VAL A 1 90 ? 2.029 -20.490 1.562 1.00 93.94 90 VAL A C 1
ATOM 693 O O . VAL A 1 90 ? 0.815 -20.603 1.409 1.00 93.94 90 VAL A O 1
ATOM 696 N N . LEU A 1 91 ? 2.597 -20.423 2.768 1.00 93.81 91 LEU A N 1
ATOM 697 C CA . LEU A 1 91 ? 1.873 -20.675 4.014 1.00 93.81 91 LEU A CA 1
ATOM 698 C C . LEU A 1 91 ? 0.856 -19.576 4.328 1.00 93.81 91 LEU A C 1
ATOM 700 O O . LEU A 1 91 ? -0.147 -19.857 4.976 1.00 93.81 91 LEU A O 1
ATOM 704 N N . ARG A 1 92 ? 1.075 -18.351 3.834 1.00 90.94 92 ARG A N 1
ATOM 705 C CA . ARG A 1 92 ? 0.155 -17.215 3.988 1.00 90.94 92 ARG A CA 1
ATOM 706 C C . ARG A 1 92 ? -1.251 -17.487 3.436 1.00 90.94 92 ARG A C 1
ATOM 708 O O . ARG A 1 92 ? -2.186 -16.819 3.865 1.00 90.94 92 ARG A O 1
ATOM 715 N N . LEU A 1 93 ? -1.415 -18.414 2.491 1.00 89.88 93 LEU A N 1
ATOM 716 C CA . LEU A 1 93 ? -2.720 -18.763 1.934 1.00 89.88 93 LEU A CA 1
ATOM 717 C C . LEU A 1 93 ? -3.360 -19.904 2.735 1.00 89.88 93 LEU A C 1
ATOM 719 O O . LEU A 1 93 ? -2.928 -21.049 2.612 1.00 89.88 93 LEU A O 1
ATOM 723 N N . ASP A 1 94 ? -4.446 -19.611 3.460 1.00 88.50 94 ASP A N 1
ATOM 724 C CA . ASP A 1 94 ? -5.205 -20.599 4.254 1.00 88.50 94 ASP A CA 1
ATOM 725 C C . ASP A 1 94 ? -5.603 -21.853 3.444 1.00 88.50 94 ASP A C 1
ATOM 727 O O . ASP A 1 94 ? -5.585 -22.970 3.954 1.00 88.50 94 ASP A O 1
ATOM 731 N N . SER A 1 95 ? -5.896 -21.705 2.144 1.00 87.81 95 SER A N 1
ATOM 732 C CA . SER A 1 95 ? -6.233 -22.835 1.264 1.00 87.81 95 SER A CA 1
ATOM 733 C C . SER A 1 95 ? -5.079 -23.816 1.020 1.00 87.81 95 SER A C 1
ATOM 735 O O . SER A 1 95 ? -5.335 -24.945 0.604 1.00 87.81 95 SER A O 1
ATOM 737 N N . LEU A 1 96 ? -3.830 -23.369 1.202 1.00 92.00 96 LEU A N 1
ATOM 738 C CA . LEU A 1 96 ? -2.617 -24.180 1.070 1.00 92.00 96 LEU A CA 1
ATOM 739 C C . LEU A 1 96 ? -2.142 -24.669 2.440 1.00 92.00 96 LEU A C 1
ATOM 741 O O . LEU A 1 96 ? -1.919 -25.862 2.613 1.00 92.00 96 LEU A O 1
ATOM 745 N N . SER A 1 97 ? -2.033 -23.776 3.429 1.00 91.69 97 SER A N 1
ATOM 746 C CA . SER A 1 97 ? -1.609 -24.151 4.785 1.00 91.69 97 SER A CA 1
ATOM 747 C C . SER A 1 97 ? -2.590 -25.116 5.457 1.00 91.69 97 SER A C 1
ATOM 749 O O . SER A 1 97 ? -2.163 -26.020 6.171 1.00 91.69 97 SER A O 1
ATOM 751 N N . GLY A 1 98 ? -3.886 -25.018 5.145 1.00 89.38 98 GLY A N 1
ATOM 752 C CA . GLY A 1 98 ? -4.906 -25.968 5.589 1.00 89.38 98 GLY A CA 1
ATOM 753 C C . GLY A 1 98 ? -4.762 -27.392 5.033 1.00 89.38 98 GLY A C 1
ATOM 754 O O . GLY A 1 98 ? -5.415 -28.292 5.550 1.00 89.38 98 GLY A O 1
ATOM 755 N N . GLN A 1 99 ? -3.920 -27.626 4.015 1.00 90.69 99 GLN A N 1
ATOM 756 C CA . GLN A 1 99 ? -3.623 -28.977 3.502 1.00 90.69 99 GLN A CA 1
ATOM 757 C C . GLN A 1 99 ? -2.549 -29.703 4.323 1.00 90.69 99 GLN A C 1
ATOM 759 O O . GLN A 1 99 ? -2.315 -30.893 4.122 1.00 90.69 99 GLN A O 1
ATOM 764 N N . LEU A 1 100 ? -1.856 -28.996 5.221 1.00 92.81 100 LEU A N 1
ATOM 765 C CA . LEU A 1 100 ? -0.725 -29.558 5.944 1.00 92.81 100 LEU A CA 1
ATOM 766 C C . LEU A 1 100 ? -1.173 -30.582 6.982 1.00 92.81 100 LEU A C 1
ATOM 768 O O . LEU A 1 100 ? -2.032 -30.329 7.825 1.00 92.81 100 LEU A O 1
ATOM 772 N N . SER A 1 101 ? -0.500 -31.727 6.971 1.00 91.88 101 SER A N 1
ATOM 773 C CA . SER A 1 101 ? -0.576 -32.700 8.054 1.00 91.88 101 SER A CA 1
ATOM 774 C C . SER A 1 101 ? 0.126 -32.189 9.316 1.00 91.88 101 SER A C 1
ATOM 776 O O . SER A 1 101 ? 0.990 -31.308 9.285 1.00 91.88 101 SER A O 1
ATOM 778 N N . VAL A 1 102 ? -0.202 -32.802 10.452 1.00 87.69 102 VAL A N 1
ATOM 779 C CA . VAL A 1 102 ? 0.408 -32.490 11.751 1.00 87.69 102 VAL A CA 1
ATOM 780 C C . VAL A 1 102 ? 1.937 -32.628 11.723 1.00 87.69 102 VAL A C 1
ATOM 782 O O . VAL A 1 102 ? 2.637 -31.790 12.282 1.00 87.69 102 VAL A O 1
ATOM 785 N N . SER A 1 103 ? 2.473 -33.657 11.060 1.00 88.31 103 SER A N 1
ATOM 786 C CA . SER A 1 103 ? 3.922 -33.883 10.966 1.00 88.31 103 SER A CA 1
ATOM 787 C C . SER A 1 103 ? 4.625 -32.818 10.120 1.00 88.31 103 SER A C 1
ATOM 789 O O . SER A 1 103 ? 5.706 -32.356 10.484 1.00 88.31 103 SER A O 1
ATOM 791 N N . GLN A 1 104 ? 3.996 -32.381 9.028 1.00 93.00 104 GLN A N 1
ATOM 792 C CA . GLN A 1 104 ? 4.492 -31.290 8.189 1.00 93.00 104 GLN A CA 1
ATOM 793 C C . GLN A 1 104 ? 4.491 -29.955 8.938 1.00 93.00 104 GLN A C 1
ATOM 795 O O . GLN A 1 104 ? 5.481 -29.227 8.879 1.00 93.00 104 GLN A O 1
ATOM 800 N N . LEU A 1 105 ? 3.425 -29.658 9.692 1.00 91.94 105 LEU A N 1
ATOM 801 C CA . LEU A 1 105 ? 3.399 -28.502 10.593 1.00 91.94 105 LEU A CA 1
ATOM 802 C C . LEU A 1 105 ? 4.520 -28.587 11.631 1.00 91.94 105 LEU A C 1
ATOM 804 O O . LEU A 1 105 ? 5.223 -27.600 11.821 1.00 91.94 105 LEU A O 1
ATOM 808 N N . GLY A 1 106 ? 4.744 -29.764 12.224 1.00 90.56 106 GLY A N 1
ATOM 809 C CA . GLY A 1 106 ? 5.848 -30.011 13.155 1.00 90.56 106 GLY A CA 1
ATOM 810 C C . GLY A 1 106 ? 7.229 -29.717 12.556 1.00 90.56 106 GLY A C 1
ATOM 811 O O . GLY A 1 106 ? 8.086 -29.137 13.220 1.00 90.56 106 GLY A O 1
ATOM 812 N N . SER A 1 107 ? 7.442 -30.060 11.282 1.00 91.62 107 SER A N 1
ATOM 813 C CA . SER A 1 107 ? 8.682 -29.740 10.560 1.00 91.62 107 SER A CA 1
ATOM 814 C C . SER A 1 107 ? 8.870 -28.223 10.403 1.00 91.62 107 SER A C 1
ATOM 816 O O . SER A 1 107 ? 9.926 -27.678 10.737 1.00 91.62 107 SER A O 1
ATOM 818 N N . VAL A 1 108 ? 7.811 -27.512 9.996 1.00 94.94 108 VAL A N 1
ATOM 819 C CA . VAL A 1 108 ? 7.816 -26.045 9.861 1.00 94.94 108 VAL A CA 1
ATOM 820 C C . VAL A 1 108 ? 8.072 -25.357 11.205 1.00 94.94 108 VAL A C 1
ATOM 822 O O . VAL A 1 108 ? 8.899 -24.447 11.285 1.00 94.94 108 VAL A O 1
ATOM 825 N N . THR A 1 109 ? 7.396 -25.784 12.272 1.00 93.25 109 THR A N 1
ATOM 826 C CA . THR A 1 109 ? 7.535 -25.183 13.606 1.00 93.25 109 THR A CA 1
ATOM 827 C C . THR A 1 109 ? 8.905 -25.446 14.204 1.00 93.25 109 THR A C 1
ATOM 829 O O . THR A 1 109 ? 9.494 -24.531 14.778 1.00 93.25 109 THR A O 1
ATOM 832 N N . SER A 1 110 ? 9.454 -26.647 14.008 1.00 90.69 110 SER A N 1
ATOM 833 C CA . SER A 1 110 ? 10.810 -26.977 14.443 1.00 90.69 110 SER A CA 1
ATOM 834 C C . SER A 1 110 ? 11.846 -26.114 13.725 1.00 90.69 110 SER A C 1
ATOM 836 O O . SER A 1 110 ? 12.758 -25.600 14.370 1.00 90.69 110 SER A O 1
ATOM 838 N N . ALA A 1 111 ? 11.682 -25.899 12.415 1.00 93.00 111 ALA A N 1
ATOM 839 C CA . ALA A 1 111 ? 12.561 -25.033 11.633 1.00 93.00 111 ALA A CA 1
ATOM 840 C C . ALA A 1 111 ? 12.550 -23.579 12.133 1.00 93.00 111 ALA A C 1
ATOM 842 O O . ALA A 1 111 ? 13.600 -22.953 12.297 1.00 93.00 111 ALA A O 1
ATOM 843 N N . LEU A 1 112 ? 11.362 -23.042 12.432 1.00 92.38 112 LEU A N 1
ATOM 844 C CA . LEU A 1 112 ? 11.219 -21.707 13.021 1.00 92.38 112 LEU A CA 1
ATOM 845 C C . LEU A 1 112 ? 11.832 -21.631 14.417 1.00 92.38 112 LEU A C 1
ATOM 847 O O . LEU A 1 112 ? 12.535 -20.668 14.714 1.00 92.38 112 LEU A O 1
ATOM 851 N N . ALA A 1 113 ? 11.595 -22.635 15.262 1.00 89.50 113 ALA A N 1
ATOM 852 C CA . ALA A 1 113 ? 12.145 -22.684 16.609 1.00 89.50 113 ALA A CA 1
ATOM 853 C C . ALA A 1 113 ? 13.678 -22.657 16.575 1.00 89.50 113 ALA A C 1
ATOM 855 O O . ALA A 1 113 ? 14.289 -21.817 17.233 1.00 89.50 113 ALA A O 1
ATOM 856 N N . SER A 1 114 ? 14.312 -23.499 15.754 1.00 88.69 114 SER A N 1
ATOM 857 C CA . SER A 1 114 ? 15.769 -23.490 15.575 1.00 88.69 114 SER A CA 1
ATOM 858 C C . SER A 1 114 ? 16.289 -22.161 15.025 1.00 88.69 114 SER A C 1
ATOM 860 O O . SER A 1 114 ? 17.328 -21.681 15.477 1.00 88.69 114 SER A O 1
ATOM 862 N N . LEU A 1 115 ? 15.562 -21.519 14.105 1.00 88.69 115 LEU A N 1
ATOM 863 C CA . LEU A 1 115 ? 15.923 -20.194 13.600 1.00 88.69 115 LEU A CA 1
ATOM 864 C C . LEU A 1 115 ? 15.841 -19.113 14.692 1.00 88.69 115 LEU A C 1
ATOM 866 O O . LEU A 1 115 ? 16.732 -18.268 14.779 1.00 88.69 115 LEU A O 1
ATOM 870 N N . VAL A 1 116 ? 14.818 -19.151 15.552 1.00 86.62 116 VAL A N 1
ATOM 871 C CA . VAL A 1 116 ? 14.705 -18.258 16.719 1.00 86.62 116 VAL A CA 1
ATOM 872 C C . VAL A 1 116 ? 15.835 -18.527 17.710 1.00 86.62 116 VAL A C 1
ATOM 874 O O . VAL A 1 116 ? 16.461 -17.580 18.184 1.00 86.62 116 VAL A O 1
ATOM 877 N N . HIS A 1 117 ? 16.142 -19.791 18.004 1.00 85.69 117 HIS A N 1
ATOM 878 C CA . HIS A 1 117 ? 17.268 -20.170 18.858 1.00 85.69 117 HIS A CA 1
ATOM 879 C C . HIS A 1 117 ? 18.598 -19.631 18.306 1.00 85.69 117 HIS A C 1
ATOM 881 O O . HIS A 1 117 ? 19.343 -18.996 19.053 1.00 85.69 117 HIS A O 1
ATOM 887 N N . LEU A 1 118 ? 18.854 -19.772 16.999 1.00 84.19 118 LEU A N 1
ATOM 888 C CA . LEU A 1 118 ? 20.033 -19.200 16.343 1.00 84.19 118 LEU A CA 1
ATOM 889 C C . LEU A 1 118 ? 20.065 -17.668 16.464 1.00 84.19 118 LEU A C 1
ATOM 891 O O . LEU A 1 118 ? 21.104 -17.097 16.783 1.00 84.19 118 LEU A O 1
ATOM 895 N N . ALA A 1 119 ? 18.934 -17.001 16.221 1.00 80.75 119 ALA A N 1
ATOM 896 C CA . ALA A 1 119 ? 18.858 -15.542 16.212 1.00 80.75 119 ALA A CA 1
ATOM 897 C C . ALA A 1 119 ? 18.935 -14.912 17.613 1.00 80.75 119 ALA A C 1
ATOM 899 O O . ALA A 1 119 ? 19.365 -13.770 17.747 1.00 80.75 119 ALA A O 1
ATOM 900 N N . THR A 1 120 ? 18.511 -15.637 18.651 1.00 76.81 120 THR A N 1
ATOM 901 C CA . THR A 1 120 ? 18.386 -15.109 20.020 1.00 76.81 120 THR A CA 1
ATOM 902 C C . THR A 1 120 ? 19.383 -15.704 21.012 1.00 76.81 120 THR A C 1
ATOM 904 O O . THR A 1 120 ? 19.387 -15.279 22.163 1.00 76.81 120 THR A O 1
ATOM 907 N N . GLY A 1 121 ? 20.222 -16.665 20.610 1.00 73.69 121 GLY A N 1
ATOM 908 C CA . GLY A 1 121 ? 21.161 -17.340 21.513 1.00 73.69 121 GLY A CA 1
ATOM 909 C C . GLY A 1 121 ? 20.480 -18.347 22.444 1.00 73.69 121 GLY A C 1
ATOM 910 O O . GLY A 1 121 ? 20.753 -18.370 23.637 1.00 73.69 121 GLY A O 1
ATOM 911 N N . ASN A 1 122 ? 19.591 -19.174 21.893 1.00 70.06 122 ASN A N 1
ATOM 912 C CA . ASN A 1 122 ? 18.819 -20.215 22.577 1.00 70.06 122 ASN A CA 1
ATOM 913 C C . ASN A 1 122 ? 17.759 -19.737 23.594 1.00 70.06 122 ASN A C 1
ATOM 915 O O . ASN A 1 122 ? 17.419 -20.472 24.514 1.00 70.06 122 ASN A O 1
ATOM 919 N N . ASN A 1 123 ? 17.159 -18.561 23.398 1.00 67.69 123 ASN A N 1
ATOM 920 C CA . ASN A 1 123 ? 16.217 -17.967 24.361 1.00 67.69 123 ASN A CA 1
ATOM 921 C C . ASN A 1 123 ? 14.721 -18.282 24.119 1.00 67.69 123 ASN A C 1
ATOM 923 O O . ASN A 1 123 ? 13.844 -17.635 24.705 1.00 67.69 123 ASN A O 1
ATOM 927 N N . LEU A 1 124 ? 14.393 -19.263 23.268 1.00 74.25 124 LEU A N 1
ATOM 928 C CA . LEU A 1 124 ? 13.013 -19.731 23.103 1.00 74.25 124 LEU A CA 1
ATOM 929 C C . LEU A 1 124 ? 12.660 -20.727 24.219 1.00 74.25 124 LEU A C 1
ATOM 931 O O . LEU A 1 124 ? 13.248 -21.799 24.325 1.00 74.25 124 LEU A O 1
ATOM 935 N N . SER A 1 125 ? 11.686 -20.355 25.046 1.00 71.56 125 SER A N 1
ATOM 936 C CA . SER A 1 125 ? 11.155 -21.163 26.144 1.00 71.56 125 SER A CA 1
ATOM 937 C C . SER A 1 125 ? 9.787 -21.722 25.756 1.00 71.56 125 SER A C 1
ATOM 939 O O . SER A 1 125 ? 8.887 -20.936 25.452 1.00 71.56 125 SER A O 1
ATOM 941 N N . LEU A 1 126 ? 9.613 -23.045 25.794 1.00 74.88 126 LEU A N 1
ATOM 942 C CA . LEU A 1 126 ? 8.294 -23.663 25.628 1.00 74.88 126 LEU A CA 1
ATOM 943 C C . LEU A 1 126 ? 7.428 -23.422 26.882 1.00 74.88 126 LEU A C 1
ATOM 945 O O . LEU A 1 126 ? 7.970 -23.432 27.992 1.00 74.88 126 LEU A O 1
ATOM 949 N N . PRO A 1 127 ? 6.109 -23.195 26.730 1.00 72.69 127 PRO A N 1
ATOM 950 C CA . PRO A 1 127 ? 5.206 -23.046 27.868 1.00 72.69 127 PRO A CA 1
ATOM 951 C C . PRO A 1 127 ? 5.092 -24.356 28.660 1.00 72.69 127 PRO A C 1
ATOM 953 O O . PRO A 1 127 ? 5.208 -25.444 28.093 1.00 72.69 127 PRO A O 1
ATOM 956 N N . ARG A 1 128 ? 4.864 -24.253 29.976 1.00 67.38 128 ARG A N 1
ATOM 957 C CA . ARG A 1 128 ? 4.611 -25.414 30.846 1.00 67.38 128 ARG A CA 1
ATOM 958 C C . ARG A 1 128 ? 3.140 -25.809 30.763 1.00 67.38 128 ARG A C 1
ATOM 960 O O . ARG A 1 128 ? 2.278 -24.942 30.824 1.00 67.38 128 ARG A O 1
ATOM 967 N N . HIS A 1 129 ? 2.860 -27.104 30.655 1.00 68.25 129 HIS A N 1
ATOM 968 C CA . HIS A 1 129 ? 1.495 -27.614 30.741 1.00 68.25 129 HIS A CA 1
ATOM 969 C C . HIS A 1 129 ? 1.010 -27.662 32.197 1.00 68.25 129 HIS A C 1
ATOM 971 O O . HIS A 1 129 ? 1.820 -27.983 33.071 1.00 68.25 129 HIS A O 1
ATOM 977 N N . PRO A 1 130 ? -0.294 -27.468 32.465 1.00 61.31 130 PRO A N 1
ATOM 978 C CA . PRO A 1 130 ? -0.869 -27.673 33.798 1.00 61.31 130 PRO A CA 1
ATOM 979 C C . PRO A 1 130 ? -0.802 -29.124 34.309 1.00 61.31 130 PRO A C 1
ATOM 981 O O . PRO A 1 130 ? -0.860 -29.358 35.510 1.00 61.31 130 PRO A O 1
ATOM 984 N N . GLY A 1 131 ? -0.705 -30.110 33.413 1.00 67.38 131 GLY A N 1
ATOM 985 C CA . GLY A 1 131 ? -0.544 -31.527 33.764 1.00 67.38 131 GLY A CA 1
ATOM 986 C C . GLY A 1 131 ? 0.920 -31.978 33.741 1.00 67.38 131 GLY A C 1
ATOM 987 O O . GLY A 1 131 ? 1.534 -31.984 32.674 1.00 67.38 131 GLY A O 1
ATOM 988 N N . ASP A 1 132 ? 1.452 -32.413 34.886 1.00 62.91 132 ASP A N 1
ATOM 989 C CA . ASP A 1 132 ? 2.863 -32.806 35.052 1.00 62.91 132 ASP A CA 1
ATOM 990 C C . ASP A 1 132 ? 3.286 -33.996 34.175 1.00 62.91 132 ASP A C 1
ATOM 992 O O . ASP A 1 132 ? 4.364 -33.972 33.583 1.00 62.91 132 ASP A O 1
ATOM 996 N N . SER A 1 133 ? 2.410 -34.988 33.988 1.00 60.97 133 SER A N 1
ATOM 997 C CA . SER A 1 133 ? 2.669 -36.150 33.120 1.00 60.97 133 SER A CA 1
ATOM 998 C C . SER A 1 133 ? 2.899 -35.766 31.653 1.00 60.97 133 SER A C 1
ATOM 1000 O O . SER A 1 133 ? 3.671 -36.405 30.941 1.00 60.97 133 SER A O 1
ATOM 1002 N N . VAL A 1 134 ? 2.265 -34.685 31.193 1.00 64.62 134 VAL A N 1
ATOM 1003 C CA . VAL A 1 134 ? 2.450 -34.154 29.838 1.00 64.62 134 VAL A CA 1
ATOM 1004 C C . VAL A 1 134 ? 3.798 -33.447 29.705 1.00 64.62 134 VAL A C 1
ATOM 1006 O O . VAL A 1 134 ? 4.467 -33.580 28.680 1.00 64.62 134 VAL A O 1
ATOM 1009 N N . ASN A 1 135 ? 4.231 -32.733 30.747 1.00 65.50 135 ASN A N 1
ATOM 1010 C CA . ASN A 1 135 ? 5.547 -32.099 30.772 1.00 65.50 135 ASN A CA 1
ATOM 1011 C C . ASN A 1 135 ? 6.669 -33.148 30.720 1.00 65.50 135 ASN A C 1
ATOM 1013 O O . ASN A 1 135 ? 7.625 -32.974 29.964 1.00 65.50 135 ASN A O 1
ATOM 1017 N N . GLU A 1 136 ? 6.526 -34.261 31.444 1.00 61.06 136 GLU A N 1
ATOM 1018 C CA . GLU A 1 136 ? 7.472 -35.383 31.390 1.00 61.06 136 GLU A CA 1
ATOM 1019 C C . GLU A 1 136 ? 7.579 -35.963 29.969 1.00 61.06 136 GLU A C 1
ATOM 1021 O O . GLU A 1 136 ? 8.682 -36.043 29.420 1.00 61.06 136 GLU A O 1
ATOM 1026 N N . LEU A 1 137 ? 6.447 -36.242 29.309 1.00 62.72 137 LEU A N 1
ATOM 1027 C CA . LEU A 1 137 ? 6.406 -36.723 27.917 1.00 62.72 137 LEU A CA 1
ATOM 1028 C C . LEU A 1 137 ? 7.102 -35.772 26.925 1.00 62.72 137 LEU A C 1
ATOM 1030 O O . LEU A 1 137 ? 7.770 -36.217 25.988 1.00 62.72 137 LEU A O 1
ATOM 1034 N N . LEU A 1 138 ? 6.976 -34.458 27.126 1.00 61.62 138 LEU A N 1
ATOM 1035 C CA . LEU A 1 138 ? 7.631 -33.449 26.291 1.00 61.62 138 LEU A CA 1
ATOM 1036 C C . LEU A 1 138 ? 9.145 -33.371 26.543 1.00 61.62 138 LEU A C 1
ATOM 1038 O O . LEU A 1 138 ? 9.898 -33.144 25.596 1.00 61.62 138 LEU A O 1
ATOM 1042 N N . THR A 1 139 ? 9.603 -33.584 27.783 1.00 57.25 139 THR A N 1
ATOM 1043 C CA . THR A 1 139 ? 11.037 -33.579 28.132 1.00 57.25 139 THR A CA 1
ATOM 1044 C C . THR A 1 139 ? 11.788 -34.815 27.643 1.00 57.25 139 THR A C 1
ATOM 1046 O O . THR A 1 139 ? 12.931 -34.691 27.204 1.00 57.25 139 THR A O 1
ATOM 1049 N N . VAL A 1 140 ? 11.138 -35.981 27.634 1.00 49.94 140 VAL A N 1
ATOM 1050 C CA . VAL A 1 140 ? 11.721 -37.248 27.162 1.00 49.94 140 VAL A CA 1
ATOM 1051 C C . VAL A 1 140 ? 12.129 -37.159 25.681 1.00 49.94 140 VAL A C 1
ATOM 1053 O O . VAL A 1 140 ? 13.212 -37.595 25.302 1.00 49.94 140 VAL A O 1
ATOM 1056 N N . ARG A 1 141 ? 11.346 -36.467 24.841 1.00 46.06 141 ARG A N 1
ATOM 1057 C CA . ARG A 1 141 ? 11.709 -36.206 23.432 1.00 46.06 141 ARG A CA 1
ATOM 1058 C C . ARG A 1 141 ? 12.864 -35.221 23.226 1.00 46.06 141 ARG A C 1
ATOM 1060 O O . ARG A 1 141 ? 13.441 -35.207 22.147 1.00 46.06 141 ARG A O 1
ATOM 1067 N N . ILE A 1 142 ? 13.171 -34.374 24.211 1.00 47.31 142 ILE A N 1
ATOM 1068 C CA . ILE A 1 142 ? 14.304 -33.434 24.136 1.00 47.31 142 ILE A CA 1
ATOM 1069 C C . ILE A 1 142 ? 15.624 -34.167 24.438 1.00 47.31 142 ILE A C 1
ATOM 1071 O O . ILE A 1 142 ? 16.684 -33.702 24.026 1.00 47.31 142 ILE A O 1
ATOM 1075 N N . GLN A 1 143 ? 15.565 -35.306 25.140 1.00 36.00 143 GLN A N 1
ATOM 1076 C CA . GLN A 1 143 ? 16.742 -36.073 25.561 1.00 36.00 143 GLN A CA 1
ATOM 1077 C C . GLN A 1 143 ? 17.037 -37.298 24.678 1.00 36.00 143 GLN A C 1
ATOM 1079 O O . GLN A 1 143 ? 18.213 -37.607 24.496 1.00 36.00 143 GLN A O 1
ATOM 1084 N N . ASP A 1 144 ? 16.030 -37.938 24.071 1.00 34.06 144 ASP A N 1
ATOM 1085 C CA . ASP A 1 144 ? 16.220 -39.178 23.305 1.00 34.06 144 ASP A CA 1
ATOM 1086 C C . ASP A 1 144 ? 16.013 -39.011 21.787 1.00 34.06 144 ASP A C 1
ATOM 1088 O O . ASP A 1 144 ? 14.922 -39.204 21.252 1.00 34.06 144 ASP A O 1
ATOM 1092 N N . ASP A 1 145 ? 17.121 -38.781 21.075 1.00 36.56 145 ASP A N 1
ATOM 1093 C CA . ASP A 1 145 ? 17.305 -39.194 19.668 1.00 36.56 145 ASP A CA 1
ATOM 1094 C C . ASP A 1 145 ? 17.702 -40.692 19.564 1.00 36.56 145 ASP A C 1
ATOM 1096 O O . ASP A 1 145 ? 18.012 -41.207 18.487 1.00 36.56 145 ASP A O 1
ATOM 1100 N N . SER A 1 146 ? 17.682 -41.434 20.680 1.00 31.91 146 SER A N 1
ATOM 1101 C CA . SER A 1 146 ? 17.994 -42.865 20.735 1.00 31.91 146 SER A CA 1
ATOM 1102 C C . SER A 1 146 ? 16.928 -43.662 21.491 1.00 31.91 146 SER A C 1
ATOM 1104 O O . SER A 1 146 ? 16.904 -43.656 22.711 1.00 31.91 146 SER A O 1
ATOM 1106 N N . ASN A 1 147 ? 16.111 -44.407 20.737 1.00 36.25 147 ASN A N 1
ATOM 1107 C CA . ASN A 1 147 ? 15.301 -45.563 21.152 1.00 36.25 147 ASN A CA 1
ATOM 1108 C C . ASN A 1 147 ? 14.519 -45.453 22.471 1.00 36.25 147 ASN A C 1
ATOM 1110 O O . ASN A 1 147 ? 15.022 -45.815 23.531 1.00 36.25 147 ASN A O 1
ATOM 1114 N N . ILE A 1 148 ? 13.220 -45.173 22.370 1.00 34.44 148 ILE A N 1
ATOM 1115 C CA . ILE A 1 148 ? 12.293 -45.383 23.482 1.00 34.44 148 ILE A CA 1
ATOM 1116 C C . ILE A 1 148 ? 11.336 -46.535 23.162 1.00 34.44 148 ILE A C 1
ATOM 1118 O O . ILE A 1 148 ? 10.512 -46.457 22.253 1.00 34.44 148 ILE A O 1
ATOM 1122 N N . SER A 1 149 ? 11.437 -47.601 23.957 1.00 32.91 149 SER A N 1
ATOM 1123 C CA . SER A 1 149 ? 10.386 -48.594 24.178 1.00 32.91 149 SER A CA 1
ATOM 1124 C C . SER A 1 149 ? 9.615 -48.203 25.444 1.00 32.91 149 SER A C 1
ATOM 1126 O O . SER A 1 149 ? 10.117 -48.425 26.546 1.00 32.91 149 SER A O 1
ATOM 1128 N N . ILE A 1 150 ? 8.420 -47.624 25.306 1.00 33.66 150 ILE A N 1
ATOM 1129 C CA . ILE A 1 150 ? 7.490 -47.424 26.430 1.00 33.66 150 ILE A CA 1
ATOM 1130 C C . ILE A 1 150 ? 6.553 -48.635 26.510 1.00 33.66 150 ILE A C 1
ATOM 1132 O O . ILE A 1 150 ? 6.048 -49.138 25.507 1.00 33.66 150 ILE A O 1
ATOM 1136 N N . SER A 1 151 ? 6.399 -49.164 27.721 1.00 31.27 151 SER A N 1
ATOM 1137 C CA . SER A 1 151 ? 5.613 -50.349 28.055 1.00 31.27 151 SER A CA 1
ATOM 1138 C C . SER A 1 151 ? 4.109 -50.106 27.901 1.00 31.27 151 SER A C 1
ATOM 1140 O O . SER A 1 151 ? 3.562 -49.233 28.568 1.00 31.27 151 SER A O 1
ATOM 1142 N N . LYS A 1 152 ? 3.438 -50.945 27.101 1.00 28.89 152 LYS A N 1
ATOM 1143 C CA . LYS A 1 152 ? 1.971 -51.047 27.039 1.00 28.89 152 LYS A CA 1
ATOM 1144 C C . LYS A 1 152 ? 1.390 -51.425 28.408 1.00 28.89 152 LYS A C 1
ATOM 1146 O O . LYS A 1 152 ? 1.777 -52.457 28.957 1.00 28.89 152 LYS A O 1
ATOM 1151 N N . SER A 1 153 ? 0.406 -50.678 28.901 1.00 26.62 153 SER A N 1
ATOM 1152 C CA . SER A 1 153 ? -0.624 -51.212 29.806 1.00 26.62 153 SER A CA 1
ATOM 1153 C C . SER A 1 153 ? -1.880 -51.557 28.994 1.00 26.62 153 SER A C 1
ATOM 1155 O O . SER A 1 153 ? -2.184 -50.827 28.050 1.00 26.62 153 SER A O 1
ATOM 1157 N N . PRO A 1 154 ? -2.583 -52.664 29.294 1.00 37.66 154 PRO A N 1
ATOM 1158 C CA . PRO A 1 154 ? -3.624 -53.192 28.424 1.00 37.66 154 PRO A CA 1
ATOM 1159 C C . PRO A 1 154 ? -5.014 -52.618 28.756 1.00 37.66 154 PRO A C 1
ATOM 1161 O O . PRO A 1 154 ? -5.255 -52.184 29.878 1.00 37.66 154 PRO A O 1
ATOM 1164 N N . GLU A 1 155 ? -5.905 -52.721 27.766 1.00 33.78 155 GLU A N 1
ATOM 1165 C CA . GLU A 1 155 ? -7.375 -52.648 27.846 1.00 33.78 155 GLU A CA 1
ATOM 1166 C C . GLU A 1 155 ? -8.037 -51.257 27.802 1.00 33.78 155 GLU A C 1
ATOM 1168 O O . GLU A 1 155 ? -8.414 -50.666 28.807 1.00 33.78 155 GLU A O 1
ATOM 1173 N N . SER A 1 156 ? -8.308 -50.791 26.580 1.00 30.19 156 SER A N 1
ATOM 1174 C CA . SER A 1 156 ? -9.678 -50.452 26.156 1.00 30.19 156 SER A CA 1
ATOM 1175 C C . SER A 1 156 ? -9.754 -50.537 24.629 1.00 30.19 156 SER A C 1
ATOM 1177 O O . SER A 1 156 ? -9.081 -49.801 23.917 1.00 30.19 156 SER A O 1
ATOM 1179 N N . GLU A 1 157 ? -10.498 -51.530 24.147 1.00 38.12 157 GLU A N 1
ATOM 1180 C CA . GLU A 1 157 ? -10.880 -51.673 22.743 1.00 38.12 157 GLU A CA 1
ATOM 1181 C C . GLU A 1 157 ? -12.012 -50.677 22.428 1.00 38.12 157 GLU A C 1
ATOM 1183 O O . GLU A 1 157 ? -12.826 -50.375 23.301 1.00 38.12 157 GLU A O 1
ATOM 1188 N N . ASP A 1 158 ? -12.045 -50.225 21.171 1.00 36.25 158 ASP A N 1
ATOM 1189 C CA . ASP A 1 158 ? -13.062 -49.388 20.512 1.00 36.25 158 ASP A CA 1
ATOM 1190 C C . ASP A 1 158 ? -12.936 -47.853 20.634 1.00 36.25 158 ASP A C 1
ATOM 1192 O O . ASP A 1 158 ? -13.708 -47.200 21.323 1.00 36.25 158 ASP A O 1
ATOM 1196 N N . GLU A 1 159 ? -12.002 -47.268 19.868 1.00 34.53 159 GLU A N 1
ATOM 1197 C CA . GLU A 1 159 ? -12.243 -46.189 18.880 1.00 34.53 159 GLU A CA 1
ATOM 1198 C C . GLU A 1 159 ? -10.913 -45.820 18.178 1.00 34.53 159 GLU A C 1
ATOM 1200 O O . GLU A 1 159 ? -9.986 -45.340 18.813 1.00 34.53 159 GLU A O 1
ATOM 1205 N N . GLY A 1 160 ? -10.815 -46.082 16.864 1.00 39.62 160 GLY A N 1
ATOM 1206 C CA . GLY A 1 160 ? -9.729 -45.698 15.936 1.00 39.62 160 GLY A CA 1
ATOM 1207 C C . GLY A 1 160 ? -8.380 -45.252 16.528 1.00 39.62 160 GLY A C 1
ATOM 1208 O O . GLY A 1 160 ? -8.121 -44.053 16.598 1.00 39.62 160 GLY A O 1
ATOM 1209 N N . ASP A 1 161 ? -7.507 -46.210 16.864 1.00 38.59 161 ASP A N 1
ATOM 1210 C CA . ASP A 1 161 ? -6.168 -45.973 17.427 1.00 38.59 161 ASP A CA 1
ATOM 1211 C C . ASP A 1 161 ? -5.318 -45.027 16.551 1.00 38.59 161 ASP A C 1
ATOM 1213 O O . ASP A 1 161 ? -4.697 -45.432 15.563 1.00 38.59 161 ASP A O 1
ATOM 1217 N N . ILE A 1 162 ? -5.238 -43.753 16.946 1.00 52.41 162 ILE A N 1
ATOM 1218 C CA . ILE A 1 162 ? -4.121 -42.874 16.583 1.00 52.41 162 ILE A CA 1
ATOM 1219 C C . ILE A 1 162 ? -2.881 -43.499 17.217 1.00 52.41 162 ILE A C 1
ATOM 1221 O O . ILE A 1 162 ? -2.868 -43.754 18.423 1.00 52.41 162 ILE A O 1
ATOM 1225 N N . THR A 1 163 ? -1.827 -43.750 16.439 1.00 61.16 163 THR A N 1
ATOM 1226 C CA . THR A 1 163 ? -0.608 -44.321 17.024 1.00 61.16 163 THR A CA 1
ATOM 1227 C C . THR A 1 163 ? -0.080 -43.378 18.113 1.00 61.16 163 THR A C 1
ATOM 1229 O O . THR A 1 163 ? -0.011 -42.165 17.915 1.00 61.16 163 THR A O 1
ATOM 1232 N N . GLU A 1 164 ? 0.303 -43.907 19.278 1.00 66.12 164 GLU A N 1
ATOM 1233 C CA . GLU A 1 164 ? 0.785 -43.117 20.430 1.00 66.12 164 GLU A CA 1
ATOM 1234 C C . GLU A 1 164 ? 1.872 -42.097 20.022 1.00 66.12 164 GLU A C 1
ATOM 1236 O O . GLU A 1 164 ? 1.922 -40.959 20.491 1.00 66.12 164 GLU A O 1
ATOM 1241 N N . GLN A 1 165 ? 2.690 -42.462 19.033 1.00 66.38 165 GLN A N 1
ATOM 1242 C CA . GLN A 1 165 ? 3.717 -41.610 18.450 1.00 66.38 165 GLN A CA 1
ATOM 1243 C C . GLN A 1 165 ? 3.162 -40.399 17.678 1.00 66.38 165 GLN A C 1
ATOM 1245 O O . GLN A 1 165 ? 3.728 -39.309 17.790 1.00 66.38 165 GLN A O 1
ATOM 1250 N N . GLU A 1 166 ? 2.067 -40.541 16.928 1.00 68.00 166 GLU A N 1
ATOM 1251 C CA . GLU A 1 166 ? 1.385 -39.434 16.240 1.00 68.00 166 GLU A CA 1
ATOM 1252 C C . GLU A 1 166 ? 0.736 -38.465 17.231 1.00 68.00 166 GLU A C 1
ATOM 1254 O O . GLU A 1 166 ? 0.828 -37.248 17.044 1.00 68.00 166 GLU A O 1
ATOM 1259 N N . ALA A 1 167 ? 0.164 -38.978 18.324 1.00 72.31 167 ALA A N 1
ATOM 1260 C CA . ALA A 1 167 ? -0.377 -38.150 19.400 1.00 72.31 167 ALA A CA 1
ATOM 1261 C C . ALA A 1 167 ? 0.717 -37.274 20.038 1.00 72.31 167 ALA A C 1
ATOM 1263 O O . ALA A 1 167 ? 0.523 -36.068 20.215 1.00 72.31 167 ALA A O 1
ATOM 1264 N N . VAL A 1 168 ? 1.908 -37.836 20.279 1.00 75.62 168 VAL A N 1
ATOM 1265 C CA . VAL A 1 168 ? 3.065 -37.088 20.801 1.00 75.62 168 VAL A CA 1
ATOM 1266 C C . VAL A 1 168 ? 3.588 -36.057 19.791 1.00 75.62 168 VAL A C 1
ATOM 1268 O O . VAL A 1 168 ? 3.890 -34.929 20.184 1.00 75.62 168 VAL A O 1
ATOM 1271 N N . VAL A 1 169 ? 3.679 -36.381 18.490 1.00 77.75 169 VAL A N 1
ATOM 1272 C CA . VAL A 1 169 ? 4.046 -35.387 17.450 1.00 77.75 169 VAL A CA 1
ATOM 1273 C C . VAL A 1 169 ? 3.041 -34.239 17.423 1.00 77.75 169 VAL A C 1
ATOM 1275 O O . VAL A 1 169 ? 3.438 -33.074 17.369 1.00 77.75 169 VAL A O 1
ATOM 1278 N N . SER A 1 170 ? 1.751 -34.563 17.480 1.00 81.56 170 SER A N 1
ATOM 1279 C CA . SER A 1 170 ? 0.669 -33.584 17.482 1.00 81.56 170 SER A CA 1
ATOM 1280 C C . SER A 1 170 ? 0.752 -32.640 18.667 1.00 81.56 170 SER A C 1
ATOM 1282 O O . SER A 1 170 ? 0.699 -31.420 18.502 1.00 81.56 170 SER A O 1
ATOM 1284 N N . LEU A 1 171 ? 0.968 -33.200 19.854 1.00 80.69 171 LEU A N 1
ATOM 1285 C CA . LEU A 1 171 ? 1.141 -32.426 21.068 1.00 80.69 171 LEU A CA 1
ATOM 1286 C C . LEU A 1 171 ? 2.382 -31.536 20.978 1.00 80.69 171 LEU A C 1
ATOM 1288 O O . LEU A 1 171 ? 2.273 -30.326 21.129 1.00 80.69 171 LEU A O 1
ATOM 1292 N N . HIS A 1 172 ? 3.539 -32.092 20.619 1.00 82.62 172 HIS A N 1
ATOM 1293 C CA . HIS A 1 172 ? 4.777 -31.323 20.495 1.00 82.62 172 HIS A CA 1
ATOM 1294 C C . HIS A 1 172 ? 4.651 -30.152 19.506 1.00 82.62 172 HIS A C 1
ATOM 1296 O O . HIS A 1 172 ? 5.083 -29.040 19.804 1.00 82.62 172 HIS A O 1
ATOM 1302 N N . THR A 1 173 ? 3.998 -30.376 18.362 1.00 87.31 173 THR A N 1
ATOM 1303 C CA . THR A 1 173 ? 3.760 -29.341 17.342 1.00 87.31 173 THR A CA 1
ATOM 1304 C C . THR A 1 173 ? 2.956 -28.174 17.913 1.00 87.31 173 THR A C 1
ATOM 1306 O O . THR A 1 173 ? 3.352 -27.019 17.765 1.00 87.31 173 THR A O 1
ATOM 1309 N N . ARG A 1 174 ? 1.862 -28.456 18.633 1.00 87.12 174 ARG A N 1
ATOM 1310 C CA . ARG A 1 174 ? 1.026 -27.422 19.272 1.00 87.12 174 ARG A CA 1
ATOM 1311 C C . ARG A 1 174 ? 1.821 -26.576 20.268 1.00 87.12 174 ARG A C 1
ATOM 1313 O O . ARG A 1 174 ? 1.686 -25.356 20.275 1.00 87.12 174 ARG A O 1
ATOM 1320 N N . TYR A 1 175 ? 2.696 -27.202 21.053 1.00 84.88 175 TYR A N 1
ATOM 1321 C CA . TYR A 1 175 ? 3.523 -26.500 22.039 1.00 84.88 175 TYR A CA 1
ATOM 1322 C C . TYR A 1 175 ? 4.615 -25.661 21.402 1.00 84.88 175 TYR A C 1
ATOM 1324 O O . TYR A 1 175 ? 4.892 -24.566 21.883 1.00 84.88 175 TYR A O 1
ATOM 1332 N N . GLN A 1 176 ? 5.234 -26.148 20.327 1.00 87.00 176 GLN A N 1
ATOM 1333 C CA . GLN A 1 176 ? 6.199 -25.351 19.580 1.00 87.00 176 GLN A CA 1
ATOM 1334 C C . GLN A 1 176 ? 5.540 -24.104 18.991 1.00 87.00 176 GLN A C 1
ATOM 1336 O O . GLN A 1 176 ? 6.094 -23.015 19.134 1.00 87.00 176 GLN A O 1
ATOM 1341 N N . VAL A 1 177 ? 4.345 -24.236 18.393 1.00 89.75 177 VAL A N 1
ATOM 1342 C CA . VAL A 1 177 ? 3.575 -23.072 17.923 1.00 89.75 177 VAL A CA 1
ATOM 1343 C C . VAL A 1 177 ? 3.320 -22.121 19.083 1.00 89.75 177 VAL A C 1
ATOM 1345 O O . VAL A 1 177 ? 3.706 -20.961 18.990 1.00 89.75 177 VAL A O 1
ATOM 1348 N N . ALA A 1 178 ? 2.758 -22.604 20.193 1.00 87.88 178 ALA A N 1
ATOM 1349 C CA . ALA A 1 178 ? 2.477 -21.778 21.363 1.00 87.88 178 ALA A CA 1
ATOM 1350 C C . ALA A 1 178 ? 3.733 -21.078 21.907 1.00 87.88 178 ALA A C 1
ATOM 1352 O O . ALA A 1 178 ? 3.694 -19.884 22.179 1.00 87.88 178 ALA A O 1
ATOM 1353 N N . GLY A 1 179 ? 4.875 -21.769 21.979 1.00 88.31 179 GLY A N 1
ATOM 1354 C CA . GLY A 1 179 ? 6.157 -21.180 22.368 1.00 88.31 179 GLY A CA 1
ATOM 1355 C C . GLY A 1 179 ? 6.607 -20.059 21.430 1.00 88.31 179 GLY A C 1
ATOM 1356 O O . GLY A 1 179 ? 7.079 -19.022 21.899 1.00 88.31 179 GLY A O 1
ATOM 1357 N N . LEU A 1 180 ? 6.411 -20.218 20.117 1.00 90.56 180 LEU A N 1
ATOM 1358 C CA . LEU A 1 180 ? 6.662 -19.160 19.133 1.00 90.56 180 LEU A CA 1
ATOM 1359 C C . LEU A 1 180 ? 5.699 -17.978 19.308 1.00 9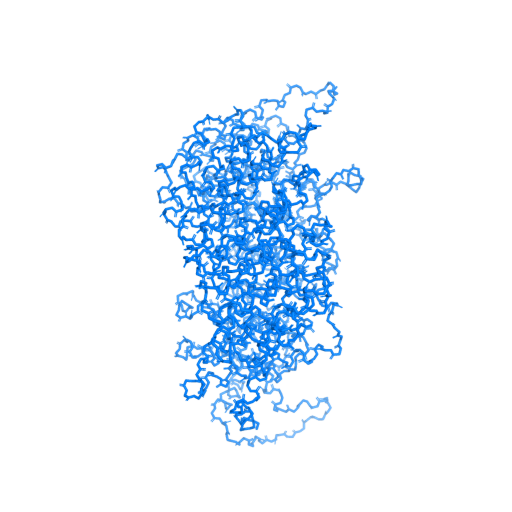0.56 180 LEU A C 1
ATOM 1361 O O . LEU A 1 180 ? 6.129 -16.832 19.184 1.00 90.56 180 LEU A O 1
ATOM 1365 N N . VAL A 1 181 ? 4.423 -18.221 19.631 1.00 91.44 181 VAL A N 1
ATOM 1366 C CA . VAL A 1 181 ? 3.475 -17.130 19.902 1.00 91.44 181 VAL A CA 1
ATOM 1367 C C . VAL A 1 181 ? 3.837 -16.394 21.192 1.00 91.44 181 VAL A C 1
ATOM 1369 O O . VAL A 1 181 ? 3.930 -15.171 21.175 1.00 91.44 181 VAL A O 1
ATOM 1372 N N . CYS A 1 182 ? 4.148 -17.111 22.273 1.00 89.00 182 CYS A N 1
ATOM 1373 C CA . CYS A 1 182 ? 4.652 -16.525 23.516 1.00 89.00 182 CYS A CA 1
ATOM 1374 C C . CYS A 1 182 ? 5.949 -15.741 23.298 1.00 89.00 182 CYS A C 1
ATOM 1376 O O . CYS A 1 182 ? 6.190 -14.734 23.954 1.00 89.00 182 CYS A O 1
ATOM 1378 N N . TRP A 1 183 ? 6.805 -16.170 22.370 1.00 86.94 183 TRP A N 1
ATOM 1379 C CA . TRP A 1 183 ? 7.986 -15.399 21.998 1.00 86.94 183 TRP A CA 1
ATOM 1380 C C . TRP A 1 183 ? 7.630 -14.085 21.290 1.00 86.94 183 TRP A C 1
ATOM 1382 O O . TRP A 1 183 ? 8.244 -13.065 21.591 1.00 86.94 183 TRP A O 1
ATOM 1392 N N . LEU A 1 184 ? 6.618 -14.079 20.415 1.00 88.25 184 LEU A N 1
ATOM 1393 C CA . LEU A 1 184 ? 6.105 -12.851 19.794 1.00 88.25 184 LEU A CA 1
ATOM 1394 C C . LEU A 1 184 ? 5.392 -11.920 20.789 1.00 88.25 184 LEU A C 1
ATOM 1396 O O . LEU A 1 184 ? 5.310 -10.722 20.527 1.00 88.25 184 LEU A O 1
ATOM 1400 N N . GLU A 1 185 ? 4.880 -12.457 21.898 1.00 87.38 185 GLU A N 1
ATOM 1401 C CA . GLU A 1 185 ? 4.263 -11.689 22.993 1.00 87.38 185 GLU A CA 1
ATOM 1402 C C . GLU A 1 185 ? 5.277 -10.939 23.852 1.00 87.38 185 GLU A C 1
ATOM 1404 O O . GLU A 1 185 ? 4.933 -9.931 24.469 1.00 87.38 185 GLU A O 1
ATOM 1409 N N . LYS A 1 186 ? 6.526 -11.418 23.905 1.00 77.25 186 LYS A N 1
ATOM 1410 C CA . LYS A 1 186 ? 7.590 -10.788 24.692 1.00 77.25 186 LYS A CA 1
ATOM 1411 C C . LYS A 1 186 ? 7.928 -9.390 24.154 1.00 77.25 186 LYS A C 1
ATOM 1413 O O . LYS A 1 186 ? 7.815 -9.105 22.963 1.00 77.25 186 LYS A O 1
ATOM 1418 N N . SER A 1 187 ? 8.385 -8.518 25.055 1.00 62.25 187 SER A N 1
ATOM 1419 C CA . SER A 1 187 ? 8.660 -7.100 24.795 1.00 62.25 187 SER A CA 1
ATOM 1420 C C . SER A 1 187 ? 9.572 -6.848 23.579 1.00 62.25 187 SER A C 1
ATOM 1422 O O . SER A 1 187 ? 10.515 -7.610 23.347 1.00 62.25 187 SER A O 1
ATOM 1424 N N . PRO A 1 188 ? 9.377 -5.728 22.850 1.00 66.00 188 PRO A N 1
ATOM 1425 C CA . PRO A 1 188 ? 10.123 -5.399 21.629 1.00 66.00 188 PRO A CA 1
ATOM 1426 C C . PRO A 1 188 ? 11.649 -5.342 21.807 1.00 66.00 188 PRO A C 1
ATOM 1428 O O . PRO A 1 188 ? 12.377 -5.591 20.851 1.00 66.00 188 PRO A O 1
ATOM 1431 N N . GLU A 1 189 ? 12.147 -5.085 23.018 1.00 60.38 189 GLU A N 1
ATOM 1432 C CA . GLU A 1 189 ? 13.583 -5.106 23.339 1.00 60.38 189 GLU A CA 1
ATOM 1433 C C . GLU A 1 189 ? 14.226 -6.486 23.115 1.00 60.38 189 GLU A C 1
ATOM 1435 O O . GLU A 1 189 ? 15.338 -6.573 22.600 1.00 60.38 189 GLU A O 1
ATOM 1440 N N . LEU A 1 190 ? 13.509 -7.576 23.419 1.00 57.53 190 LEU A N 1
ATOM 1441 C CA . LEU A 1 190 ? 13.979 -8.950 23.188 1.00 57.53 190 LEU A CA 1
ATOM 1442 C C . LEU A 1 190 ? 13.986 -9.315 21.696 1.00 57.53 190 LEU A C 1
ATOM 1444 O O . LEU A 1 190 ? 14.725 -10.203 21.270 1.00 57.53 190 LEU A O 1
ATOM 1448 N N . LEU A 1 191 ? 13.179 -8.612 20.902 1.00 66.19 191 LEU A N 1
ATOM 1449 C CA . LEU A 1 191 ? 13.029 -8.812 19.462 1.00 66.19 191 LEU A CA 1
ATOM 1450 C C . LEU A 1 191 ? 13.997 -7.936 18.647 1.00 66.19 191 LEU A C 1
ATOM 1452 O O . LEU A 1 191 ? 14.287 -8.261 17.497 1.00 66.19 191 LEU A O 1
ATOM 1456 N N . ALA A 1 192 ? 14.548 -6.871 19.244 1.00 64.00 192 ALA A N 1
ATOM 1457 C CA . ALA A 1 192 ? 15.450 -5.920 18.588 1.00 64.00 192 ALA A CA 1
ATOM 1458 C C . ALA A 1 192 ? 16.771 -6.545 18.095 1.00 64.00 192 ALA A C 1
ATOM 1460 O O . ALA A 1 192 ? 17.382 -6.035 17.158 1.00 64.00 192 ALA A O 1
ATOM 1461 N N . ASN A 1 193 ? 17.196 -7.664 18.692 1.00 71.50 193 ASN A N 1
ATOM 1462 C CA . ASN A 1 193 ? 18.443 -8.350 18.335 1.00 71.50 193 ASN A CA 1
ATOM 1463 C C . ASN A 1 193 ? 18.326 -9.241 17.084 1.00 71.50 193 ASN A C 1
ATOM 1465 O O . ASN A 1 193 ? 19.339 -9.732 16.585 1.00 71.50 193 ASN A O 1
ATOM 1469 N N . VAL A 1 194 ? 17.117 -9.452 16.553 1.00 78.81 194 VAL A N 1
ATOM 1470 C CA . VAL A 1 194 ? 16.896 -10.278 15.359 1.00 78.81 194 VAL A CA 1
ATOM 1471 C C . VAL A 1 194 ? 16.936 -9.401 14.102 1.00 78.81 194 VAL A C 1
ATOM 1473 O O . VAL A 1 194 ? 16.224 -8.398 14.038 1.00 78.81 194 VAL A O 1
ATOM 1476 N N . PRO A 1 195 ? 17.694 -9.771 13.048 1.00 82.69 195 PRO A N 1
ATOM 1477 C CA . PRO A 1 195 ? 17.658 -9.043 11.785 1.00 82.69 195 PRO A CA 1
ATOM 1478 C C . PRO A 1 195 ? 16.225 -8.900 11.257 1.00 82.69 195 PRO A C 1
ATOM 1480 O O . PRO A 1 195 ? 15.518 -9.894 11.094 1.00 82.69 195 PRO A O 1
ATOM 1483 N N . GLN A 1 196 ? 15.810 -7.677 10.913 1.00 79.75 196 GLN A N 1
ATOM 1484 C CA . GLN A 1 196 ? 14.416 -7.360 10.560 1.00 79.75 196 GLN A CA 1
ATOM 1485 C C . GLN A 1 196 ? 13.825 -8.262 9.459 1.00 79.75 196 GLN A C 1
ATOM 1487 O O . GLN A 1 196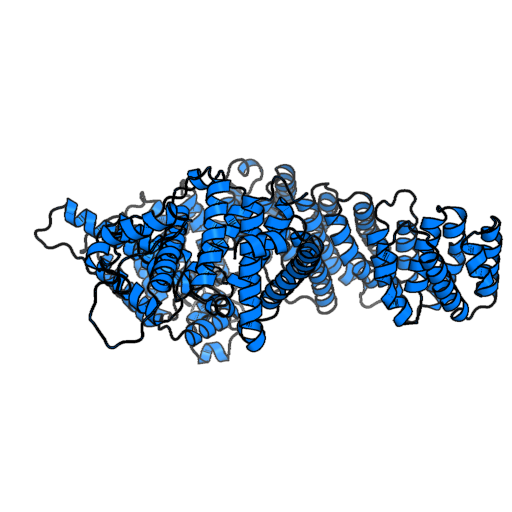 ? 12.632 -8.551 9.466 1.00 79.75 196 GLN A O 1
ATOM 1492 N N . PHE A 1 197 ? 14.642 -8.711 8.496 1.00 78.44 197 PHE A N 1
ATOM 1493 C CA . PHE A 1 197 ? 14.184 -9.611 7.427 1.00 78.44 197 PHE A CA 1
ATOM 1494 C C . PHE A 1 197 ? 13.822 -11.013 7.937 1.00 78.44 197 PHE A C 1
ATOM 1496 O O . PHE A 1 197 ? 12.869 -11.613 7.445 1.00 78.44 197 PHE A O 1
ATOM 1503 N N . ILE A 1 198 ? 14.549 -11.505 8.943 1.00 85.62 198 ILE A N 1
ATOM 1504 C CA . ILE A 1 198 ? 14.286 -12.781 9.609 1.00 85.62 198 ILE A CA 1
ATOM 1505 C C . ILE A 1 198 ? 13.068 -12.625 10.513 1.00 85.62 198 ILE A C 1
ATOM 1507 O O . ILE A 1 198 ? 12.134 -13.413 10.410 1.00 85.62 198 ILE A O 1
ATOM 1511 N N . PHE A 1 199 ? 13.039 -11.570 11.335 1.00 87.19 199 PHE A N 1
ATOM 1512 C CA . PHE A 1 199 ? 11.932 -11.314 12.254 1.00 87.19 199 PHE A CA 1
ATOM 1513 C C . PHE A 1 199 ? 10.587 -11.214 11.524 1.00 87.19 199 PHE A C 1
ATOM 1515 O O . PHE A 1 199 ? 9.629 -11.880 11.912 1.00 87.19 199 PHE A O 1
ATOM 1522 N N . GLN A 1 200 ? 10.523 -10.437 10.436 1.00 85.81 200 GLN A N 1
ATOM 1523 C CA . GLN A 1 200 ? 9.296 -10.291 9.655 1.00 85.81 200 GLN A CA 1
ATOM 1524 C C . GLN A 1 200 ? 8.848 -11.629 9.048 1.00 85.81 200 GLN A C 1
ATOM 1526 O O . GLN A 1 200 ? 7.670 -11.963 9.128 1.00 85.81 200 GLN A O 1
ATOM 1531 N N . SER A 1 201 ? 9.789 -12.423 8.523 1.00 89.81 201 SER A N 1
ATOM 1532 C CA . SER A 1 201 ? 9.486 -13.744 7.958 1.00 89.81 201 SER A CA 1
ATOM 1533 C C . SER A 1 201 ? 8.961 -14.711 9.023 1.00 89.81 201 SER A C 1
ATOM 1535 O O . SER A 1 201 ? 7.939 -15.355 8.810 1.00 89.81 201 SER A O 1
ATOM 1537 N N . ILE A 1 202 ? 9.605 -14.775 10.196 1.00 90.50 202 ILE A N 1
ATOM 1538 C CA . ILE A 1 202 ? 9.143 -15.601 11.323 1.00 90.50 202 ILE A CA 1
ATOM 1539 C C . ILE A 1 202 ? 7.743 -15.163 11.746 1.00 90.50 202 ILE A C 1
ATOM 1541 O O . ILE A 1 202 ? 6.851 -15.998 11.850 1.00 90.50 202 ILE A O 1
ATOM 1545 N N . ARG A 1 203 ? 7.528 -13.859 11.949 1.00 90.69 203 ARG A N 1
ATOM 1546 C CA . ARG A 1 203 ? 6.231 -13.319 12.365 1.00 90.69 203 ARG A CA 1
ATOM 1547 C C . ARG A 1 203 ? 5.124 -13.681 11.375 1.00 90.69 203 ARG A C 1
ATOM 1549 O O . ARG A 1 203 ? 4.053 -14.103 11.803 1.00 90.69 203 ARG A O 1
ATOM 1556 N N . ASP A 1 204 ? 5.370 -13.532 10.077 1.00 90.31 204 ASP A N 1
ATOM 1557 C CA . ASP A 1 204 ? 4.371 -13.807 9.042 1.00 90.31 204 ASP A CA 1
ATOM 1558 C C . ASP A 1 204 ? 4.102 -15.311 8.883 1.00 90.31 204 ASP A C 1
ATOM 1560 O O . ASP A 1 204 ? 2.948 -15.711 8.713 1.00 90.31 204 ASP A O 1
ATOM 1564 N N . ILE A 1 205 ? 5.124 -16.164 9.011 1.00 94.38 205 ILE A N 1
ATOM 1565 C CA . ILE A 1 205 ? 4.936 -17.620 8.994 1.00 94.38 205 ILE A CA 1
ATOM 1566 C C . ILE A 1 205 ? 4.188 -18.079 10.252 1.00 94.38 205 ILE A C 1
ATOM 1568 O O . ILE A 1 205 ? 3.219 -18.821 10.119 1.00 94.38 205 ILE A O 1
ATOM 1572 N N . VAL A 1 206 ? 4.554 -17.600 11.450 1.00 93.94 206 VAL A N 1
ATOM 1573 C CA . VAL A 1 206 ? 3.864 -17.932 12.714 1.00 93.94 206 VAL A CA 1
ATOM 1574 C C . VAL A 1 206 ? 2.389 -17.539 12.648 1.00 93.94 206 VAL A C 1
ATOM 1576 O O . VAL A 1 206 ? 1.533 -18.364 12.957 1.00 93.94 206 VAL A O 1
ATOM 1579 N N . LYS A 1 207 ? 2.075 -16.326 12.167 1.00 91.69 207 LYS A N 1
ATOM 1580 C CA . LYS A 1 207 ? 0.688 -15.890 11.913 1.00 91.69 207 LYS A CA 1
ATOM 1581 C C . LYS A 1 207 ? -0.076 -16.848 11.002 1.00 91.69 207 LYS A C 1
ATOM 1583 O O . LYS A 1 207 ? -1.267 -17.045 11.197 1.00 91.69 207 LYS A O 1
ATOM 1588 N N . SER A 1 208 ? 0.593 -17.404 9.996 1.00 91.75 208 SER A N 1
ATOM 1589 C CA . SER A 1 208 ? -0.033 -18.277 9.002 1.00 91.75 208 SER A CA 1
ATOM 1590 C C . SER A 1 208 ? -0.276 -19.683 9.540 1.00 91.75 208 SER A C 1
ATOM 1592 O O . SER A 1 208 ? -1.383 -20.201 9.455 1.00 91.75 208 SER A O 1
ATOM 1594 N N . ILE A 1 209 ? 0.739 -20.300 10.150 1.00 93.44 209 ILE A N 1
ATOM 1595 C CA . ILE A 1 209 ? 0.612 -21.660 10.689 1.00 93.44 209 ILE A CA 1
ATOM 1596 C C . ILE A 1 209 ? -0.287 -21.700 11.926 1.00 93.44 209 ILE A C 1
ATOM 1598 O O . ILE A 1 209 ? -1.025 -22.662 12.102 1.00 93.44 209 ILE A O 1
ATOM 1602 N N . GLY A 1 210 ? -0.296 -20.643 12.746 1.00 91.94 210 GLY A N 1
ATOM 1603 C CA . GLY A 1 210 ? -1.185 -20.549 13.905 1.00 91.94 210 GLY A CA 1
ATOM 1604 C C . GLY A 1 210 ? -2.666 -20.432 13.531 1.00 91.94 210 GLY A C 1
ATOM 1605 O O . GLY A 1 210 ? -3.519 -20.663 14.377 1.00 91.94 210 GLY A O 1
ATOM 1606 N N . ARG A 1 211 ? -2.985 -20.140 12.260 1.00 92.56 211 ARG A N 1
ATOM 1607 C CA . ARG A 1 211 ? -4.355 -20.175 11.726 1.00 92.56 211 ARG A CA 1
ATOM 1608 C C . ARG A 1 211 ? -4.802 -21.567 11.261 1.00 92.56 211 ARG A C 1
ATOM 1610 O O . ARG A 1 211 ? -5.981 -21.758 10.979 1.00 92.56 211 ARG A O 1
ATOM 1617 N N . CYS A 1 212 ? -3.899 -22.549 11.186 1.00 91.31 212 CYS A N 1
ATOM 1618 C CA . CYS A 1 212 ? -4.248 -23.908 10.770 1.00 91.31 212 CYS A CA 1
ATOM 1619 C C . CYS A 1 212 ? -5.148 -24.576 11.819 1.00 91.31 212 CYS A C 1
ATOM 1621 O O . CYS A 1 212 ? -4.806 -24.605 13.002 1.00 91.31 212 CYS A O 1
ATOM 1623 N N . SER A 1 213 ? -6.255 -25.186 11.389 1.00 87.94 213 SER A N 1
ATOM 1624 C CA . SER A 1 213 ? -7.266 -25.803 12.271 1.00 87.94 213 SER A CA 1
ATOM 1625 C C . SER A 1 213 ? -6.689 -26.801 13.287 1.00 87.94 213 SER A C 1
ATOM 1627 O O . SER A 1 213 ? -7.188 -26.908 14.403 1.00 87.94 213 SER A O 1
ATOM 1629 N N . LEU A 1 214 ? -5.592 -27.482 12.939 1.00 87.56 214 LEU A N 1
ATOM 1630 C CA . LEU A 1 214 ? -4.894 -28.454 13.790 1.00 87.56 214 LEU A CA 1
ATOM 1631 C C . LEU A 1 214 ? -4.265 -27.848 15.063 1.00 87.56 214 LEU A C 1
ATOM 1633 O O . LEU A 1 214 ? -4.073 -28.563 16.055 1.00 87.56 214 LEU A O 1
ATOM 1637 N N . VAL A 1 215 ? -3.922 -26.555 15.029 1.00 89.06 215 VAL A N 1
ATOM 1638 C CA . VAL A 1 215 ? -3.220 -25.828 16.106 1.00 89.06 215 VAL A CA 1
ATOM 1639 C C . VAL A 1 215 ? -3.912 -24.523 16.516 1.00 89.06 215 VAL A C 1
ATOM 1641 O O . VAL A 1 215 ? -3.494 -23.911 17.498 1.00 89.06 215 VAL A O 1
ATOM 1644 N N . LEU A 1 216 ? -4.964 -24.103 15.804 1.00 88.50 216 LEU A N 1
ATOM 1645 C CA . LEU A 1 216 ? -5.642 -22.814 15.977 1.00 88.50 216 LEU A CA 1
ATOM 1646 C C . LEU A 1 216 ? -6.058 -22.562 17.425 1.00 88.50 216 LEU A C 1
ATOM 1648 O O . LEU A 1 216 ? -5.704 -21.535 17.997 1.00 88.50 216 LEU A O 1
ATOM 1652 N N . TRP A 1 217 ? -6.738 -23.528 18.048 1.00 85.94 217 TRP A N 1
ATOM 1653 C CA . TRP A 1 217 ? -7.202 -23.383 19.427 1.00 85.94 217 TRP A CA 1
ATOM 1654 C C . TRP A 1 217 ? -6.041 -23.141 20.404 1.00 85.94 217 TRP A C 1
ATOM 1656 O O . TRP A 1 217 ? -6.092 -22.203 21.193 1.00 85.94 217 TRP A O 1
ATOM 1666 N N . TYR A 1 218 ? -4.951 -23.909 20.301 1.00 85.25 218 TYR A N 1
ATOM 1667 C CA . TYR A 1 218 ? -3.747 -23.742 21.134 1.00 85.25 218 TYR A CA 1
ATOM 1668 C C . TYR A 1 218 ? -2.984 -22.446 20.837 1.00 85.25 218 TYR A C 1
ATOM 1670 O O . TYR A 1 218 ? -2.290 -21.921 21.700 1.00 85.25 218 TYR A O 1
ATOM 1678 N N . SER A 1 219 ? -3.098 -21.933 19.612 1.00 88.25 219 SER A N 1
ATOM 1679 C CA . SER A 1 219 ? -2.468 -20.676 19.199 1.00 88.25 219 SER A CA 1
ATOM 1680 C C . SER A 1 219 ? -3.226 -19.465 19.744 1.00 88.25 219 SER A C 1
ATOM 1682 O O . SER A 1 219 ? -2.608 -18.457 20.089 1.00 88.25 219 SER A O 1
ATOM 1684 N N . CYS A 1 220 ? -4.557 -19.566 19.825 1.00 85.00 220 CYS A N 1
ATOM 1685 C CA . CYS A 1 220 ? -5.452 -18.518 20.314 1.00 85.00 220 CYS A CA 1
ATOM 1686 C C . CYS A 1 220 ? -5.661 -18.544 21.836 1.00 85.00 220 CYS A C 1
ATOM 1688 O O . CYS A 1 220 ? -5.941 -17.496 22.415 1.00 85.00 220 CYS A O 1
ATOM 1690 N N . SER A 1 221 ? -5.507 -19.700 22.487 1.00 84.62 221 SER A N 1
ATOM 1691 C CA . SER A 1 221 ? -5.663 -19.852 23.937 1.00 84.62 221 SER A CA 1
ATOM 1692 C C . SER A 1 221 ? -4.341 -19.630 24.686 1.00 84.62 221 SER A C 1
ATOM 1694 O O . SER A 1 221 ? -3.311 -20.201 24.322 1.00 84.62 221 SER A O 1
ATOM 1696 N N . PRO A 1 222 ? -4.332 -18.808 25.748 1.00 87.25 222 PRO A N 1
ATOM 1697 C CA . PRO A 1 222 ? -3.196 -18.716 26.659 1.00 87.25 222 PRO A CA 1
ATOM 1698 C C . PRO A 1 222 ? -2.850 -20.073 27.298 1.00 87.25 222 PRO A C 1
ATOM 1700 O O . PRO A 1 222 ? -3.774 -20.791 27.691 1.00 87.25 222 PRO A O 1
ATOM 1703 N N . PRO A 1 223 ? -1.558 -20.415 27.470 1.00 84.88 223 PRO A N 1
ATOM 1704 C CA . PRO A 1 223 ? -1.152 -21.713 28.011 1.00 84.88 223 PRO A CA 1
ATOM 1705 C C . PRO A 1 223 ? -1.761 -22.087 29.365 1.00 84.88 223 PRO A C 1
ATOM 1707 O O . PRO A 1 223 ? -2.089 -23.249 29.593 1.00 84.88 223 PRO A O 1
ATOM 1710 N N . ASP A 1 224 ? -1.984 -21.105 30.238 1.00 82.00 224 ASP A N 1
ATOM 1711 C CA . ASP A 1 224 ? -2.544 -21.336 31.576 1.00 82.00 224 ASP A CA 1
ATOM 1712 C C . ASP A 1 224 ? -4.030 -21.745 31.547 1.00 82.00 224 ASP A C 1
ATOM 1714 O O . ASP A 1 224 ? -4.561 -22.242 32.536 1.00 82.00 224 ASP A O 1
ATOM 1718 N N . THR A 1 225 ? -4.712 -21.559 30.410 1.00 79.00 225 THR A N 1
ATOM 1719 C CA . THR A 1 225 ? -6.121 -21.952 30.219 1.00 79.00 225 THR A CA 1
ATOM 1720 C C . THR A 1 225 ? -6.281 -23.376 29.692 1.00 79.00 225 THR A C 1
ATOM 1722 O O . THR A 1 225 ? -7.407 -23.848 29.511 1.00 79.00 225 THR A O 1
ATOM 1725 N N . TRP A 1 226 ? -5.175 -24.066 29.407 1.00 82.06 226 TRP A N 1
ATOM 1726 C CA . TRP A 1 226 ? -5.225 -25.381 28.788 1.00 82.06 226 TRP A CA 1
ATOM 1727 C C . TRP A 1 226 ? -5.774 -26.450 29.742 1.00 82.06 226 TRP A C 1
ATOM 1729 O O . TRP A 1 226 ? -5.467 -26.449 30.936 1.00 82.06 226 TRP A O 1
ATOM 1739 N N . PRO A 1 227 ? -6.580 -27.393 29.230 1.00 73.62 227 PRO A N 1
ATOM 1740 C CA . PRO A 1 227 ? -7.084 -28.496 30.032 1.00 73.62 227 PRO A CA 1
ATOM 1741 C C . PRO A 1 227 ? -5.940 -29.415 30.469 1.00 73.62 227 PRO A C 1
ATOM 1743 O O . PRO A 1 227 ? -4.977 -29.627 29.737 1.00 73.62 227 PRO A O 1
ATOM 1746 N N . THR A 1 228 ? -6.076 -30.034 31.643 1.00 69.75 228 THR A N 1
ATOM 1747 C CA . THR A 1 228 ? -5.085 -30.990 32.168 1.00 69.75 228 THR A CA 1
ATOM 1748 C C . THR A 1 228 ? -4.945 -32.246 31.300 1.00 69.75 228 THR A C 1
ATOM 1750 O O . THR A 1 228 ? -3.895 -32.889 31.339 1.00 69.75 228 THR A O 1
ATOM 1753 N N . SER A 1 229 ? -5.955 -32.566 30.479 1.00 66.31 229 SER A N 1
ATOM 1754 C CA . SER A 1 229 ? -5.932 -33.628 29.469 1.00 66.31 229 SER A CA 1
ATOM 1755 C C . SER A 1 229 ? -6.159 -33.084 28.036 1.00 66.31 229 SER A C 1
ATOM 1757 O O . SER A 1 229 ? -7.265 -32.640 27.694 1.00 66.31 229 SER A O 1
ATOM 1759 N N . PRO A 1 230 ? -5.145 -33.129 27.145 1.00 62.94 230 PRO A N 1
ATOM 1760 C CA . PRO A 1 230 ? -5.359 -32.936 25.707 1.00 62.94 230 PRO A CA 1
ATOM 1761 C C . PRO A 1 230 ? -6.126 -34.139 25.113 1.00 62.94 230 PRO A C 1
ATOM 1763 O O . PRO A 1 230 ? -5.994 -35.241 25.643 1.00 62.94 230 PRO A O 1
ATOM 1766 N N . PRO A 1 231 ? -6.892 -33.994 24.011 1.00 53.84 231 PRO A N 1
ATOM 1767 C CA . PRO A 1 231 ? -7.044 -32.830 23.138 1.00 53.84 231 PRO A CA 1
ATOM 1768 C C . PRO A 1 231 ? -8.410 -32.136 23.309 1.00 53.84 231 PRO A C 1
ATOM 1770 O O . PRO A 1 231 ? -9.054 -31.799 22.315 1.00 53.84 231 PRO A O 1
ATOM 1773 N N . SER A 1 232 ? -8.901 -31.950 24.539 1.00 62.75 232 SER A N 1
ATOM 1774 C CA . SER A 1 232 ? -10.150 -31.199 24.719 1.00 62.75 232 SER A CA 1
ATOM 1775 C C . SER A 1 232 ? -9.961 -29.744 24.252 1.00 62.75 232 SER A C 1
ATOM 1777 O O . SER A 1 232 ? -8.973 -29.098 24.591 1.00 62.75 232 SER A O 1
ATOM 1779 N N . GLN A 1 233 ? -10.882 -29.242 23.425 1.00 71.69 233 GLN A N 1
ATOM 1780 C CA . GLN A 1 233 ? -10.927 -27.843 22.974 1.00 71.69 233 GLN A CA 1
ATOM 1781 C C . GLN A 1 233 ? -12.122 -27.151 23.638 1.00 71.69 233 GLN A C 1
ATOM 1783 O O . GLN A 1 233 ? -13.139 -26.920 22.983 1.00 71.69 233 GLN A O 1
ATOM 1788 N N . PRO A 1 234 ? -12.075 -26.900 24.958 1.00 72.12 234 PRO A N 1
ATOM 1789 C CA . PRO A 1 234 ? -13.171 -26.217 25.620 1.00 72.12 234 PRO A CA 1
ATOM 1790 C C . PRO A 1 234 ? -13.272 -24.762 25.130 1.00 72.12 234 PRO A C 1
ATOM 1792 O O . PRO A 1 234 ? -12.269 -24.177 24.700 1.00 72.12 234 PRO A O 1
ATOM 1795 N N . PRO A 1 235 ? -14.462 -24.144 25.221 1.00 70.31 235 PRO A N 1
ATOM 1796 C CA . PRO A 1 235 ? -14.566 -22.696 25.111 1.00 70.31 235 PRO A CA 1
ATOM 1797 C C . PRO A 1 235 ? -13.657 -22.043 26.155 1.00 70.31 235 PRO A C 1
ATOM 1799 O O . PRO A 1 235 ? -13.411 -22.615 27.223 1.00 70.31 235 PRO A O 1
ATOM 1802 N N . LEU A 1 236 ? -13.147 -20.851 25.842 1.00 71.94 236 LEU A N 1
ATOM 1803 C CA . LEU A 1 236 ? -12.232 -20.160 26.741 1.00 71.94 236 LEU A CA 1
ATOM 1804 C C . LEU A 1 236 ? -12.902 -19.981 28.118 1.00 71.94 236 LEU A C 1
ATOM 1806 O O . LEU A 1 236 ? -14.025 -19.468 28.163 1.00 71.94 236 LEU A O 1
ATOM 1810 N N . PRO A 1 237 ? -12.268 -20.392 29.233 1.00 70.06 237 PRO A N 1
ATOM 1811 C CA . PRO A 1 237 ? -12.908 -20.325 30.537 1.00 70.06 237 PRO A CA 1
ATOM 1812 C C . PRO A 1 237 ? -13.180 -18.871 30.927 1.00 70.06 237 PRO A C 1
ATOM 1814 O O . PRO A 1 237 ? -12.283 -18.122 31.305 1.00 70.06 237 PRO A O 1
ATOM 1817 N N . THR A 1 238 ? -14.451 -18.489 30.882 1.00 72.44 238 THR A N 1
ATOM 1818 C CA . THR A 1 238 ? -14.959 -17.168 31.253 1.00 72.44 238 THR A CA 1
ATOM 1819 C C . THR A 1 238 ? -14.468 -16.622 32.595 1.00 72.44 238 THR A C 1
ATOM 1821 O O . THR A 1 238 ? -14.143 -15.438 32.645 1.00 72.44 238 THR A O 1
ATOM 1824 N N . PRO A 1 239 ? -14.364 -17.415 33.682 1.00 71.44 239 PRO A N 1
ATOM 1825 C CA . PRO A 1 239 ? -13.852 -16.889 34.947 1.00 71.44 239 PRO A CA 1
ATOM 1826 C C . PRO A 1 239 ? -12.373 -16.484 34.878 1.00 71.44 239 PRO A C 1
ATOM 1828 O O . PRO A 1 239 ? -11.977 -15.556 35.572 1.00 71.44 239 PRO A O 1
ATOM 1831 N N . LEU A 1 240 ? -11.564 -17.121 34.023 1.00 74.12 240 LEU A N 1
ATOM 1832 C CA . LEU A 1 240 ? -10.150 -16.760 33.847 1.00 74.12 240 LEU A CA 1
ATOM 1833 C C . LEU A 1 240 ? -9.979 -15.469 33.038 1.00 74.12 240 LEU A C 1
ATOM 1835 O O . LEU A 1 240 ? -8.957 -14.806 33.161 1.00 74.12 240 LEU A O 1
ATOM 1839 N N . LEU A 1 241 ? -10.981 -15.081 32.242 1.00 75.69 241 LEU A N 1
ATOM 1840 C CA . LEU A 1 241 ? -10.975 -13.821 31.491 1.00 75.69 241 LEU A CA 1
ATOM 1841 C C . LEU A 1 241 ? -11.185 -12.578 32.368 1.00 75.69 241 LEU A C 1
ATOM 1843 O O . LEU A 1 241 ? -11.000 -11.466 31.879 1.00 75.69 241 LEU A O 1
ATOM 1847 N N . GLN A 1 242 ? -11.560 -12.753 33.640 1.00 78.00 242 GLN A N 1
ATOM 1848 C CA . GLN A 1 242 ? -11.599 -11.659 34.617 1.00 78.00 242 GLN A CA 1
ATOM 1849 C C . GLN A 1 242 ? -10.187 -11.209 35.031 1.00 78.00 242 GLN A C 1
ATOM 1851 O O . GLN A 1 242 ? -10.012 -10.087 35.501 1.00 78.00 242 GLN A O 1
ATOM 1856 N N . ASP A 1 243 ? -9.169 -12.053 34.829 1.00 84.12 243 ASP A N 1
ATOM 1857 C CA . ASP A 1 243 ? -7.773 -11.655 34.986 1.00 84.12 243 ASP A CA 1
ATOM 1858 C C . ASP A 1 243 ? -7.337 -10.786 33.792 1.00 84.12 243 ASP A C 1
ATOM 1860 O O . ASP A 1 243 ? -7.376 -11.197 32.628 1.00 84.12 243 ASP A O 1
ATOM 1864 N N . ILE A 1 244 ? -6.897 -9.562 34.087 1.00 84.06 244 ILE A N 1
ATOM 1865 C CA . ILE A 1 244 ? -6.495 -8.564 33.093 1.00 84.06 244 ILE A CA 1
ATOM 1866 C C . ILE A 1 244 ? -5.289 -9.033 32.272 1.00 84.06 244 ILE A C 1
ATOM 1868 O O . ILE A 1 244 ? -5.229 -8.763 31.068 1.00 84.06 244 ILE A O 1
ATOM 1872 N N . ASP A 1 245 ? -4.324 -9.721 32.882 1.00 85.19 245 ASP A N 1
ATOM 1873 C CA . ASP A 1 245 ? -3.136 -10.182 32.163 1.00 85.19 245 ASP A CA 1
ATOM 1874 C C . ASP A 1 245 ? -3.482 -11.350 31.237 1.00 85.19 245 ASP A C 1
ATOM 1876 O O . ASP A 1 245 ? -2.982 -11.419 30.109 1.00 85.19 245 ASP A O 1
ATOM 1880 N N . MET A 1 246 ? -4.430 -12.193 31.651 1.00 85.75 246 MET A N 1
ATOM 1881 C CA . MET A 1 246 ? -5.016 -13.224 30.798 1.00 85.75 246 MET A CA 1
ATOM 1882 C C . MET A 1 246 ? -5.750 -12.607 29.604 1.00 85.75 246 MET A C 1
ATOM 1884 O O . MET A 1 246 ? -5.503 -12.968 28.450 1.00 85.75 246 MET A O 1
ATOM 1888 N N . LEU A 1 247 ? -6.608 -11.618 29.862 1.00 85.12 247 LEU A N 1
ATOM 1889 C CA . LEU A 1 247 ? -7.364 -10.920 28.827 1.00 85.12 247 LEU A CA 1
ATOM 1890 C C . LEU A 1 247 ? -6.436 -10.222 27.820 1.00 85.12 247 LEU A C 1
ATOM 1892 O O . LEU A 1 247 ? -6.671 -10.292 26.614 1.00 85.12 247 LEU A O 1
ATOM 1896 N N . ARG A 1 248 ? -5.325 -9.625 28.273 1.00 88.06 248 ARG A N 1
ATOM 1897 C CA . ARG A 1 248 ? -4.297 -9.041 27.390 1.00 88.06 248 ARG A CA 1
ATOM 1898 C C . ARG A 1 248 ? -3.646 -10.071 26.471 1.00 88.06 248 ARG A C 1
ATOM 1900 O O . ARG A 1 248 ? -3.438 -9.770 25.295 1.00 88.06 248 ARG A O 1
ATOM 1907 N N . GLN A 1 249 ? -3.349 -11.274 26.967 1.00 87.69 249 GLN A N 1
ATOM 1908 C CA . GLN A 1 249 ? -2.829 -12.355 26.123 1.00 87.69 249 GLN A CA 1
ATOM 1909 C C . GLN A 1 249 ? -3.857 -12.771 25.065 1.00 87.69 249 GLN A C 1
ATOM 1911 O O . GLN A 1 249 ? -3.519 -12.900 23.888 1.00 87.69 249 GLN A O 1
ATOM 1916 N N . VAL A 1 250 ? -5.131 -12.900 25.446 1.00 86.00 250 VAL A N 1
ATOM 1917 C CA . VAL A 1 250 ? -6.222 -13.205 24.504 1.00 86.00 250 VAL A CA 1
ATOM 1918 C C . VAL A 1 250 ? -6.351 -12.113 23.438 1.00 86.00 250 VAL A C 1
ATOM 1920 O O . VAL A 1 250 ? -6.445 -12.424 22.250 1.00 86.00 250 VAL A O 1
ATOM 1923 N N . ILE A 1 251 ? -6.273 -10.834 23.817 1.00 87.19 251 ILE A N 1
ATOM 1924 C CA . ILE A 1 251 ? -6.303 -9.699 22.877 1.00 87.19 251 ILE A CA 1
ATOM 1925 C C . ILE A 1 251 ? -5.119 -9.743 21.916 1.00 87.19 251 ILE A C 1
ATOM 1927 O O . ILE A 1 251 ? -5.289 -9.530 20.713 1.00 87.19 251 ILE A O 1
ATOM 1931 N N . PHE A 1 252 ? -3.915 -10.022 22.417 1.00 90.44 252 PHE A N 1
ATOM 1932 C CA . PHE A 1 252 ? -2.737 -10.141 21.567 1.00 90.44 252 PHE A CA 1
ATOM 1933 C C . PHE A 1 252 ? -2.919 -11.256 20.533 1.00 90.44 252 PHE A C 1
ATOM 1935 O O . PHE A 1 252 ? -2.725 -11.023 19.340 1.00 90.44 252 PHE A O 1
ATOM 1942 N N . ARG A 1 253 ? -3.338 -12.448 20.973 1.00 90.31 253 ARG A N 1
ATOM 1943 C CA . ARG A 1 253 ? -3.520 -13.626 20.113 1.00 90.31 253 ARG A CA 1
ATOM 1944 C C . ARG A 1 253 ? -4.620 -13.415 19.074 1.00 90.31 253 ARG A C 1
ATOM 1946 O O . ARG A 1 253 ? -4.393 -13.655 17.890 1.00 90.31 253 ARG A O 1
ATOM 1953 N N . THR A 1 254 ? -5.777 -12.903 19.485 1.00 87.56 254 THR A N 1
ATOM 1954 C CA . THR A 1 254 ? -6.882 -12.559 18.571 1.00 87.56 254 THR A CA 1
ATOM 1955 C C . THR A 1 254 ? -6.485 -11.454 17.595 1.00 87.56 254 THR A C 1
ATOM 1957 O O . THR A 1 254 ? -6.844 -11.520 16.426 1.00 87.56 254 THR A O 1
ATOM 1960 N N . SER A 1 255 ? -5.669 -10.480 18.004 1.00 89.12 255 SER A N 1
ATOM 1961 C CA . SER A 1 255 ? -5.132 -9.451 17.098 1.00 89.12 255 SER A CA 1
ATOM 1962 C C . SER A 1 255 ? -4.063 -9.994 16.142 1.00 89.12 255 SER A C 1
ATOM 1964 O O . SER A 1 255 ? -3.926 -9.510 15.017 1.00 89.12 255 SER A O 1
ATOM 1966 N N . LEU A 1 256 ? -3.291 -10.997 16.574 1.00 90.94 256 LEU A N 1
ATOM 1967 C CA . LEU A 1 256 ? -2.238 -11.624 15.778 1.00 90.94 256 LEU A CA 1
ATOM 1968 C C . LEU A 1 256 ? -2.814 -12.525 14.681 1.00 90.94 256 LEU A C 1
ATOM 1970 O O . LEU A 1 256 ? -2.361 -12.448 13.535 1.00 90.94 256 LEU A O 1
ATOM 1974 N N . PHE A 1 257 ? -3.787 -13.366 15.039 1.00 92.00 257 PHE A N 1
ATOM 1975 C CA . PHE A 1 257 ? -4.364 -14.377 14.153 1.00 92.00 257 PHE A CA 1
ATOM 1976 C C . PHE A 1 257 ? -5.654 -13.931 13.479 1.00 92.00 257 PHE A C 1
ATOM 1978 O O . PHE A 1 257 ? -5.940 -14.415 12.389 1.00 92.00 257 PHE A O 1
ATOM 1985 N N . GLY A 1 258 ? -6.395 -13.002 14.077 1.00 92.06 258 GLY A N 1
ATOM 1986 C CA . GLY A 1 258 ? -7.752 -12.664 13.670 1.00 92.06 258 GLY A CA 1
ATOM 1987 C C . GLY A 1 258 ? -8.722 -13.815 13.918 1.00 92.06 258 GLY A C 1
ATOM 1988 O O . GLY A 1 258 ? -8.608 -14.525 14.918 1.00 92.06 258 GLY A O 1
ATOM 1989 N N . TRP A 1 259 ? -9.643 -14.024 12.984 1.00 92.56 259 TRP A N 1
ATOM 1990 C CA . TRP A 1 259 ? -10.618 -15.112 13.011 1.00 92.56 259 TRP A CA 1
ATOM 1991 C C . TRP A 1 259 ? -10.656 -15.852 11.664 1.00 92.56 259 TRP A C 1
ATOM 1993 O O . TRP A 1 259 ? -10.198 -15.357 10.630 1.00 92.56 259 TRP A O 1
ATOM 2003 N N . THR A 1 260 ? -11.119 -17.099 11.692 1.00 90.25 260 THR A N 1
ATOM 2004 C CA . THR A 1 260 ? -11.127 -18.027 10.543 1.00 90.25 260 THR A CA 1
ATOM 2005 C C . THR A 1 260 ? -12.537 -18.429 10.120 1.00 90.25 260 THR A C 1
ATOM 2007 O O . THR A 1 260 ? -12.747 -18.810 8.971 1.00 90.25 260 THR A O 1
ATOM 2010 N N . SER A 1 261 ? -13.516 -18.308 11.019 1.00 90.75 261 SER A N 1
ATOM 2011 C CA . SER A 1 261 ? -14.918 -18.626 10.770 1.00 90.75 261 SER A CA 1
ATOM 2012 C C . SER A 1 261 ? -15.844 -17.664 11.513 1.00 90.75 261 SER A C 1
ATOM 2014 O O . SER A 1 261 ? -15.461 -17.046 12.510 1.00 90.75 261 SER A O 1
ATOM 2016 N N . ARG A 1 262 ? -17.101 -17.602 11.061 1.00 93.06 262 ARG A N 1
ATOM 2017 C CA . ARG A 1 262 ? -18.189 -16.925 11.776 1.00 93.06 262 ARG A CA 1
ATOM 2018 C C . ARG A 1 262 ? -18.342 -17.441 13.210 1.00 93.06 262 ARG A C 1
ATOM 2020 O O . ARG A 1 262 ? -18.503 -16.643 14.123 1.00 93.06 262 ARG A O 1
ATOM 2027 N N . THR A 1 263 ? -18.253 -18.756 13.411 1.00 90.94 263 THR A N 1
ATOM 2028 C CA . THR A 1 263 ? -18.402 -19.366 14.741 1.00 90.94 263 THR A CA 1
ATOM 2029 C C . THR A 1 263 ? -17.311 -18.900 15.699 1.00 90.94 263 THR A C 1
ATOM 2031 O O . THR A 1 263 ? -17.620 -18.491 16.810 1.00 90.94 263 THR A O 1
ATOM 2034 N N . GLN A 1 264 ? -16.050 -18.854 15.253 1.00 90.38 264 GLN A N 1
ATOM 2035 C CA . GLN A 1 264 ? -14.939 -18.372 16.074 1.00 90.38 264 GLN A CA 1
ATOM 2036 C C . GLN A 1 264 ? -15.112 -16.893 16.451 1.00 90.38 264 GLN A C 1
ATOM 2038 O O . GLN A 1 264 ? -14.792 -16.495 17.573 1.00 90.38 264 GLN A O 1
ATOM 2043 N N . PHE A 1 265 ? -15.614 -16.075 15.519 1.00 93.31 265 PHE A N 1
ATOM 2044 C CA . PHE A 1 265 ? -15.942 -14.676 15.791 1.00 93.31 265 PHE A CA 1
ATOM 2045 C C . PHE A 1 265 ? -17.028 -14.563 16.868 1.00 93.31 265 PHE A C 1
ATOM 2047 O O . PHE A 1 265 ? -16.825 -13.857 17.852 1.00 93.31 265 PHE A O 1
ATOM 2054 N N . GLU A 1 266 ? -18.147 -15.277 16.711 1.00 92.69 266 GLU A N 1
ATOM 2055 C CA . GLU A 1 266 ? -19.278 -15.246 17.648 1.00 92.69 266 GLU A CA 1
ATOM 2056 C C . GLU A 1 266 ? -18.885 -15.779 19.036 1.00 92.69 266 GLU A C 1
ATOM 2058 O O . GLU A 1 266 ? -19.244 -15.178 20.045 1.00 92.69 266 GLU A O 1
ATOM 2063 N N . GLU A 1 267 ? -18.089 -16.848 19.111 1.00 89.38 267 GLU A N 1
ATOM 2064 C CA . GLU A 1 267 ? -17.545 -17.376 20.369 1.00 89.38 267 GLU A CA 1
ATOM 2065 C C . GLU A 1 267 ? -16.666 -16.340 21.079 1.00 89.38 267 GLU A C 1
ATOM 2067 O O . GLU A 1 267 ? -16.870 -16.058 22.260 1.00 89.38 267 GLU A O 1
ATOM 2072 N N . THR A 1 268 ? -15.730 -15.722 20.349 1.00 89.75 268 THR A N 1
ATOM 2073 C CA . THR A 1 268 ? -14.846 -14.681 20.899 1.00 89.75 268 THR A CA 1
ATOM 2074 C C . THR A 1 268 ? -15.655 -13.471 21.362 1.00 89.75 268 THR A C 1
ATOM 2076 O O . THR A 1 268 ? -15.429 -12.956 22.456 1.00 89.75 268 THR A O 1
ATOM 2079 N N . TRP A 1 269 ? -16.631 -13.039 20.560 1.00 92.38 269 TRP A N 1
ATOM 2080 C CA . TRP A 1 269 ? -17.558 -11.965 20.899 1.00 92.38 269 TRP A CA 1
ATOM 2081 C C . TRP A 1 269 ? -18.300 -12.262 22.207 1.00 92.38 269 TRP A C 1
ATOM 2083 O O . TRP A 1 269 ? -18.252 -11.455 23.134 1.00 92.38 269 TRP A O 1
ATOM 2093 N N . MET A 1 270 ? -18.906 -13.446 22.332 1.00 90.88 270 MET A N 1
ATOM 2094 C CA . MET A 1 270 ? -19.638 -13.846 23.535 1.00 90.88 270 MET A CA 1
ATOM 2095 C C . MET A 1 270 ? -18.736 -13.931 24.772 1.00 90.88 270 MET A C 1
ATOM 2097 O O . MET A 1 270 ? -19.131 -13.456 25.836 1.00 90.88 270 MET A O 1
ATOM 2101 N N . SER A 1 271 ? -17.514 -14.460 24.641 1.00 88.56 271 SER A N 1
ATOM 2102 C CA . SER A 1 271 ? -16.530 -14.485 25.733 1.00 88.56 271 SER A CA 1
ATOM 2103 C C . SER A 1 271 ? -16.131 -13.082 26.209 1.00 88.56 271 SER A C 1
ATOM 2105 O O . SER A 1 271 ? -15.918 -12.866 27.402 1.00 88.56 271 SER A O 1
ATOM 2107 N N . LEU A 1 272 ? -16.053 -12.099 25.311 1.00 90.50 272 LEU A N 1
ATOM 2108 C CA . LEU A 1 272 ? -15.763 -10.714 25.691 1.00 90.50 272 LEU A CA 1
ATOM 2109 C C . LEU A 1 272 ? -16.980 -10.031 26.332 1.00 90.50 272 LEU A C 1
ATOM 2111 O O . LEU A 1 272 ? -16.824 -9.310 27.319 1.00 90.50 272 LEU A O 1
ATOM 2115 N N . LEU A 1 273 ? -18.196 -10.307 25.847 1.00 90.75 273 LEU A N 1
ATOM 2116 C CA . LEU A 1 273 ? -19.429 -9.793 26.455 1.00 90.75 273 LEU A CA 1
ATOM 2117 C C . LEU A 1 273 ? -19.621 -10.282 27.892 1.00 90.75 273 LEU A C 1
ATOM 2119 O O . LEU A 1 273 ? -20.092 -9.532 28.745 1.00 90.75 273 LEU A O 1
ATOM 2123 N N . THR A 1 274 ? -19.226 -11.518 28.188 1.00 86.81 274 THR A N 1
ATOM 2124 C CA . THR A 1 274 ? -19.284 -12.032 29.559 1.00 86.81 274 THR A CA 1
ATOM 2125 C C . THR A 1 274 ? -18.348 -11.291 30.512 1.00 86.81 274 THR A C 1
ATOM 2127 O O . THR A 1 274 ? -18.708 -11.115 31.673 1.00 86.81 274 THR A O 1
ATOM 2130 N N . VAL A 1 275 ? -17.203 -10.785 30.037 1.00 86.94 275 VAL A N 1
ATOM 2131 C CA . VAL A 1 275 ? -16.346 -9.904 30.848 1.00 86.94 275 VAL A CA 1
ATOM 2132 C C . VAL A 1 275 ? -17.055 -8.574 31.099 1.00 86.94 275 VAL A C 1
ATOM 2134 O O . VAL A 1 275 ? -17.163 -8.170 32.250 1.00 86.94 275 VAL A O 1
ATOM 2137 N N . LEU A 1 276 ? -17.643 -7.962 30.058 1.00 87.25 276 LEU A N 1
ATOM 2138 C CA . LEU A 1 276 ? -18.400 -6.704 30.182 1.00 87.25 276 LEU A CA 1
ATOM 2139 C C . LEU A 1 276 ? -19.618 -6.798 31.113 1.00 87.25 276 LEU A C 1
ATOM 2141 O O . LEU A 1 276 ? -20.051 -5.789 31.666 1.00 87.25 276 LEU A O 1
ATOM 2145 N N . SER A 1 277 ? -20.195 -7.993 31.265 1.00 83.75 277 SER A N 1
ATOM 2146 C CA . SER A 1 277 ? -21.346 -8.223 32.145 1.00 83.75 277 SER A CA 1
ATOM 2147 C C . SER A 1 277 ? -21.000 -8.196 33.638 1.00 83.75 277 SER A C 1
ATOM 2149 O O . SER A 1 277 ? -21.909 -8.198 34.469 1.00 83.75 277 SER A O 1
ATOM 2151 N N . ALA A 1 278 ? -19.710 -8.151 33.995 1.00 81.56 278 ALA A N 1
ATOM 2152 C CA . ALA A 1 278 ? -19.288 -7.967 35.374 1.00 81.56 278 ALA A CA 1
ATOM 2153 C C . ALA A 1 278 ? -19.721 -6.577 35.869 1.00 81.56 278 ALA A C 1
ATOM 2155 O O . ALA A 1 278 ? -19.208 -5.543 35.436 1.00 81.56 278 ALA A O 1
ATOM 2156 N N . SER A 1 279 ? -20.690 -6.559 36.785 1.00 74.88 279 SER A N 1
ATOM 2157 C CA . SER A 1 279 ? -21.178 -5.348 37.440 1.00 74.88 279 SER A CA 1
ATOM 2158 C C . SER A 1 279 ? -20.830 -5.374 38.927 1.00 74.88 279 SER A C 1
ATOM 2160 O O . SER A 1 279 ? -21.063 -6.405 39.566 1.00 74.88 279 SER A O 1
ATOM 2162 N N . PRO A 1 280 ? -20.350 -4.260 39.503 1.00 76.06 280 PRO A N 1
ATOM 2163 C CA . PRO A 1 280 ? -20.106 -4.187 40.935 1.00 76.06 280 PRO A CA 1
ATOM 2164 C C . PRO A 1 280 ? -21.418 -4.361 41.709 1.00 76.06 280 PRO A C 1
ATOM 2166 O O . PRO A 1 280 ? -22.448 -3.780 41.357 1.00 76.06 280 PRO A O 1
ATOM 2169 N N . SER A 1 281 ? -21.387 -5.168 42.766 1.00 73.75 281 SER A N 1
ATOM 2170 C CA . SER A 1 281 ? -22.492 -5.275 43.716 1.00 73.75 281 SER A CA 1
ATOM 2171 C C . SER A 1 281 ? -22.547 -4.011 44.594 1.00 73.75 281 SER A C 1
ATOM 2173 O O . SER A 1 281 ? -21.527 -3.343 44.773 1.00 73.75 281 SER A O 1
ATOM 2175 N N . PRO A 1 282 ? -23.708 -3.649 45.172 1.00 70.31 282 PRO A N 1
ATOM 2176 C CA . PRO A 1 282 ? -23.813 -2.478 46.051 1.00 70.31 282 PRO A CA 1
ATOM 2177 C C . PRO A 1 282 ? -22.918 -2.562 47.302 1.00 70.31 282 PRO A C 1
ATOM 2179 O O . PRO A 1 282 ? -22.628 -1.526 47.893 1.00 70.31 282 PRO A O 1
ATOM 2182 N N . ASP A 1 283 ? -22.462 -3.766 47.662 1.00 73.06 283 ASP A N 1
ATOM 2183 C CA . ASP A 1 283 ? -21.570 -4.035 48.795 1.00 73.06 283 ASP A CA 1
ATOM 2184 C C . ASP A 1 283 ? -20.094 -4.229 48.374 1.00 73.06 283 ASP A C 1
ATOM 2186 O O . ASP A 1 283 ? -19.264 -4.562 49.218 1.00 73.06 283 ASP A O 1
ATOM 2190 N N . SER A 1 284 ? -19.753 -4.055 47.087 1.00 79.44 284 SER A N 1
ATOM 2191 C CA . SER A 1 284 ? -18.382 -4.251 46.583 1.00 79.44 284 SER A CA 1
ATOM 2192 C C . SER A 1 284 ? -17.414 -3.214 47.153 1.00 79.44 284 SER A C 1
ATOM 2194 O O . SER A 1 284 ? -17.721 -2.020 47.229 1.00 79.44 284 SER A O 1
ATOM 2196 N N . GLU A 1 285 ? -16.207 -3.659 47.500 1.00 84.38 285 GLU A N 1
ATOM 2197 C CA . GLU A 1 285 ? -15.136 -2.763 47.937 1.00 84.38 285 GLU A CA 1
ATOM 2198 C C . GLU A 1 285 ? -14.664 -1.868 46.781 1.00 84.38 285 GLU A C 1
ATOM 2200 O O . GLU A 1 285 ? -14.730 -2.247 45.612 1.00 84.38 285 GLU A O 1
ATOM 2205 N N . GLN A 1 286 ? -14.150 -0.670 47.084 1.00 81.31 286 GLN A N 1
ATOM 2206 C CA . GLN A 1 286 ? -13.709 0.275 46.046 1.00 81.31 286 GLN A CA 1
ATOM 2207 C C . GLN A 1 286 ? -12.645 -0.319 45.110 1.00 81.31 286 GLN A C 1
ATOM 2209 O O . GLN A 1 286 ? -12.685 -0.053 43.908 1.00 81.31 286 GLN A O 1
ATOM 2214 N N . ASP A 1 287 ? -11.742 -1.143 45.640 1.00 81.81 287 ASP A N 1
ATOM 2215 C CA . ASP A 1 287 ? -10.690 -1.801 44.860 1.00 81.81 287 ASP A CA 1
ATOM 2216 C C . ASP A 1 287 ? -11.269 -2.853 43.897 1.00 81.81 287 ASP A C 1
ATOM 2218 O O . ASP A 1 287 ? -10.830 -2.961 42.752 1.00 81.81 287 ASP A O 1
ATOM 2222 N N . GLU A 1 288 ? -12.316 -3.571 44.314 1.00 83.56 288 GLU A N 1
ATOM 2223 C CA . GLU A 1 288 ? -13.042 -4.529 43.472 1.00 83.56 288 GLU A CA 1
ATOM 2224 C C . GLU A 1 288 ? -13.791 -3.811 42.342 1.00 83.56 288 GLU A C 1
ATOM 2226 O O . GLU A 1 288 ? -13.698 -4.206 41.177 1.00 83.56 288 GLU A O 1
ATOM 2231 N N . VAL A 1 289 ? -14.458 -2.692 42.653 1.00 83.94 289 VAL A N 1
ATOM 2232 C CA . VAL A 1 289 ? -15.106 -1.845 41.639 1.00 83.94 289 VAL A CA 1
ATOM 2233 C C . VAL A 1 289 ? -14.084 -1.349 40.612 1.00 83.94 289 VAL A C 1
ATOM 2235 O O . VAL A 1 289 ? -14.351 -1.387 39.411 1.00 83.94 289 VAL A O 1
ATOM 2238 N N . GLN A 1 290 ? -12.902 -0.904 41.051 1.00 83.88 290 GLN A N 1
ATOM 2239 C CA . GLN A 1 290 ? -11.848 -0.448 40.141 1.00 83.88 290 GLN A CA 1
ATOM 2240 C C . GLN A 1 290 ? -11.311 -1.575 39.252 1.00 83.88 290 GLN A C 1
ATOM 2242 O O . GLN A 1 290 ? -11.135 -1.355 38.051 1.00 83.88 290 GLN A O 1
ATOM 2247 N N . ALA A 1 291 ? -11.103 -2.774 39.802 1.00 84.06 291 ALA A N 1
ATOM 2248 C CA . ALA A 1 291 ? -10.651 -3.939 39.044 1.00 84.06 291 ALA A CA 1
ATOM 2249 C C . ALA A 1 291 ? -11.665 -4.349 37.962 1.00 84.06 291 ALA A C 1
ATOM 2251 O O . ALA A 1 291 ? -11.281 -4.533 36.805 1.00 84.06 291 ALA A O 1
ATOM 2252 N N . ILE A 1 292 ? -12.961 -4.397 38.300 1.00 86.62 292 ILE A N 1
ATOM 2253 C CA . ILE A 1 292 ? -14.045 -4.681 37.344 1.00 86.62 292 ILE A CA 1
ATOM 2254 C C . ILE A 1 292 ? -14.049 -3.646 36.212 1.00 86.62 292 ILE A C 1
ATOM 2256 O O . ILE A 1 292 ? -14.080 -3.997 35.033 1.00 86.62 292 ILE A O 1
ATOM 2260 N N . MET A 1 293 ? -13.961 -2.355 36.545 1.00 87.38 293 MET A N 1
ATOM 2261 C CA . MET A 1 293 ? -13.972 -1.282 35.543 1.00 87.38 293 MET A CA 1
ATOM 2262 C C . MET A 1 293 ? -12.732 -1.311 34.641 1.00 87.38 293 MET A C 1
ATOM 2264 O O . MET A 1 293 ? -12.820 -1.014 33.448 1.00 87.38 293 MET A O 1
ATOM 2268 N N . GLN A 1 294 ? -11.576 -1.704 35.181 1.00 87.75 294 GLN A N 1
ATOM 2269 C CA . GLN A 1 294 ? -10.366 -1.920 34.395 1.00 87.75 294 GLN A CA 1
ATOM 2270 C C . GLN A 1 294 ? -10.504 -3.130 33.458 1.00 87.75 294 GLN A C 1
ATOM 2272 O O . GLN A 1 294 ? -10.125 -3.029 32.290 1.00 87.75 294 GLN A O 1
ATOM 2277 N N . GLY A 1 295 ? -11.091 -4.235 33.927 1.00 88.88 295 GLY A N 1
ATOM 2278 C CA . GLY A 1 295 ? -11.445 -5.385 33.090 1.00 88.88 295 GLY A CA 1
ATOM 2279 C C . GLY A 1 295 ? -12.376 -4.989 31.941 1.00 88.88 295 GLY A C 1
ATOM 2280 O O . GLY A 1 295 ? -12.086 -5.285 30.781 1.00 88.88 295 GLY A O 1
ATOM 2281 N N . ASN A 1 296 ? -13.419 -4.207 32.237 1.00 91.12 296 ASN A N 1
ATOM 2282 C CA . ASN A 1 296 ? -14.350 -3.676 31.238 1.00 91.12 296 ASN A CA 1
ATOM 2283 C C . ASN A 1 296 ? -13.647 -2.787 30.203 1.00 91.12 296 ASN A C 1
ATOM 2285 O O . ASN A 1 296 ? -13.906 -2.913 29.009 1.00 91.12 296 ASN A O 1
ATOM 2289 N N . SER A 1 297 ? -12.718 -1.928 30.632 1.00 92.00 297 SER A N 1
ATOM 2290 C CA . SER A 1 297 ? -11.932 -1.068 29.735 1.00 92.00 297 SER A CA 1
ATOM 2291 C C . SER A 1 297 ? -11.108 -1.895 28.737 1.00 92.00 297 SER A C 1
ATOM 2293 O O . SER A 1 297 ? -11.158 -1.657 27.528 1.00 92.00 297 SER A O 1
ATOM 2295 N N . VAL A 1 298 ? -10.423 -2.936 29.217 1.00 91.12 298 VAL A N 1
ATOM 2296 C CA . VAL A 1 298 ? -9.629 -3.840 28.370 1.00 91.12 298 VAL A CA 1
ATOM 2297 C C . VAL A 1 298 ? -10.528 -4.700 27.466 1.00 91.12 298 VAL A C 1
ATOM 2299 O O . VAL A 1 298 ? -10.193 -4.927 26.302 1.00 91.12 298 VAL A O 1
ATOM 2302 N N . ALA A 1 299 ? -11.701 -5.126 27.942 1.00 92.56 299 ALA A N 1
ATOM 2303 C CA . ALA A 1 299 ? -12.683 -5.850 27.134 1.00 92.56 299 ALA A CA 1
ATOM 2304 C C . ALA A 1 299 ? -13.278 -4.977 26.012 1.00 92.56 299 ALA A C 1
ATOM 2306 O O . ALA A 1 299 ? -13.417 -5.446 24.882 1.00 92.56 299 ALA A O 1
ATOM 2307 N N . VAL A 1 300 ? -13.551 -3.692 26.269 1.00 94.75 300 VAL A N 1
ATOM 2308 C CA . VAL A 1 300 ? -13.960 -2.727 25.231 1.00 94.75 300 VAL A CA 1
ATOM 2309 C C . VAL A 1 300 ? -12.878 -2.594 24.157 1.00 94.75 300 VAL A C 1
ATOM 2311 O O . VAL A 1 300 ? -13.186 -2.640 22.962 1.00 94.75 300 VAL A O 1
ATOM 2314 N N . GLN A 1 301 ? -11.605 -2.512 24.551 1.00 92.44 301 GLN A N 1
ATOM 2315 C CA . GLN A 1 301 ? -10.485 -2.487 23.609 1.00 92.44 301 GLN A CA 1
ATOM 2316 C C . GLN A 1 301 ? -10.421 -3.771 22.759 1.00 92.44 301 GLN A C 1
ATOM 2318 O O . GLN A 1 301 ? -10.201 -3.704 21.545 1.00 92.44 301 GLN A O 1
ATOM 2323 N N . ALA A 1 302 ? -10.644 -4.937 23.375 1.00 91.75 302 ALA A N 1
ATOM 2324 C CA . ALA A 1 302 ? -10.686 -6.232 22.695 1.00 91.75 302 ALA A CA 1
ATOM 2325 C C . ALA A 1 302 ? -11.784 -6.286 21.628 1.00 91.75 302 ALA A C 1
ATOM 2327 O O . ALA A 1 302 ? -11.524 -6.641 20.478 1.00 91.75 302 ALA A O 1
ATOM 2328 N N . ILE A 1 303 ? -12.999 -5.885 22.008 1.00 95.25 303 ILE A N 1
ATOM 2329 C CA . ILE A 1 303 ? -14.169 -5.866 21.129 1.00 95.25 303 ILE A CA 1
ATOM 2330 C C . ILE A 1 303 ? -13.948 -4.900 19.966 1.00 95.25 303 ILE A C 1
ATOM 2332 O O . ILE A 1 303 ? -14.214 -5.245 18.816 1.00 95.25 303 ILE A O 1
ATOM 2336 N N . THR A 1 304 ? -13.386 -3.724 20.244 1.00 95.25 304 THR A N 1
ATOM 2337 C CA . THR A 1 304 ? -13.036 -2.750 19.204 1.00 95.25 304 THR A CA 1
ATOM 2338 C C . THR A 1 304 ? -12.042 -3.349 18.209 1.00 95.25 304 THR A C 1
ATOM 2340 O O . THR A 1 304 ? -12.240 -3.236 17.002 1.00 95.25 304 THR A O 1
ATOM 2343 N N . SER A 1 305 ? -10.995 -4.034 18.689 1.00 92.69 305 SER A N 1
ATOM 2344 C CA . SER A 1 305 ? -10.017 -4.716 17.827 1.00 92.69 305 SER A CA 1
ATOM 2345 C C . SER A 1 305 ? -10.674 -5.802 16.966 1.00 92.69 305 SER A C 1
ATOM 2347 O O . SER A 1 305 ? -10.428 -5.859 15.761 1.00 92.69 305 SER A O 1
ATOM 2349 N N . LEU A 1 306 ? -11.561 -6.615 17.552 1.00 94.88 306 LEU A N 1
ATOM 2350 C CA . LEU A 1 306 ? -12.307 -7.666 16.852 1.00 94.88 306 LEU A CA 1
ATOM 2351 C C . LEU A 1 306 ? -13.199 -7.100 15.734 1.00 94.88 306 LEU A C 1
ATOM 2353 O O . LEU A 1 306 ? -13.216 -7.643 14.630 1.00 94.88 306 LEU A O 1
ATOM 2357 N N . LEU A 1 307 ? -13.894 -5.989 15.990 1.00 95.88 307 LEU A N 1
ATOM 2358 C CA . LEU A 1 307 ? -14.718 -5.313 14.986 1.00 95.88 307 LEU A CA 1
ATOM 2359 C C . LEU A 1 307 ? -13.866 -4.639 13.905 1.00 95.88 307 LEU A C 1
ATOM 2361 O O . LEU A 1 307 ? -14.172 -4.758 12.729 1.00 95.88 307 LEU A O 1
ATOM 2365 N N . VAL A 1 308 ? -12.738 -4.010 14.244 1.00 94.19 308 VAL A N 1
ATOM 2366 C CA . VAL A 1 308 ? -11.830 -3.424 13.236 1.00 94.19 308 VAL A CA 1
ATOM 2367 C C . VAL A 1 308 ? -11.288 -4.481 12.267 1.00 94.19 308 VAL A C 1
ATOM 2369 O O . VAL A 1 308 ? -11.039 -4.177 11.102 1.00 94.19 308 VAL A O 1
ATOM 2372 N N . GLN A 1 309 ? -11.146 -5.740 12.690 1.00 94.12 309 GLN A N 1
ATOM 2373 C CA . GLN A 1 309 ? -10.739 -6.826 11.791 1.00 94.12 309 GLN A CA 1
ATOM 2374 C C . GLN A 1 309 ? -11.751 -7.120 10.677 1.00 94.12 309 GLN A C 1
ATOM 2376 O O . GLN A 1 309 ? -11.380 -7.741 9.679 1.00 94.12 309 GLN A O 1
ATOM 2381 N N . THR A 1 310 ? -13.002 -6.668 10.798 1.00 95.25 310 THR A N 1
ATOM 2382 C CA . THR A 1 310 ? -14.005 -6.810 9.734 1.00 95.25 310 THR A CA 1
ATOM 2383 C C . THR A 1 310 ? -13.697 -5.879 8.557 1.00 95.25 310 THR A C 1
ATOM 2385 O O . THR A 1 310 ? -14.045 -6.196 7.426 1.00 95.25 310 THR A O 1
ATOM 2388 N N . LEU A 1 311 ? -12.943 -4.795 8.792 1.00 94.31 311 LEU A N 1
ATOM 2389 C CA . LEU A 1 311 ? -12.439 -3.888 7.754 1.00 94.31 311 LEU A CA 1
ATOM 2390 C C . LEU A 1 311 ? -11.258 -4.471 6.958 1.00 94.31 311 LEU A C 1
ATOM 2392 O O . LEU A 1 311 ? -10.764 -3.815 6.043 1.00 94.31 311 LEU A O 1
ATOM 2396 N N . LEU A 1 312 ? -10.743 -5.659 7.299 1.00 93.31 312 LEU A N 1
ATOM 2397 C CA . LEU A 1 312 ? -9.640 -6.273 6.558 1.00 93.31 312 LEU A CA 1
ATOM 2398 C C . LEU A 1 312 ? -10.125 -6.804 5.205 1.00 93.31 312 LEU A C 1
ATOM 2400 O O . LEU A 1 312 ? -11.005 -7.656 5.138 1.00 93.31 312 LEU A O 1
ATOM 2404 N N . LEU A 1 313 ? -9.494 -6.353 4.123 1.00 89.56 313 LEU A N 1
ATOM 2405 C CA . LEU A 1 313 ? -9.729 -6.846 2.766 1.00 89.56 313 LEU A CA 1
ATOM 2406 C C . LEU A 1 313 ? -8.438 -7.437 2.176 1.00 89.56 313 LEU A C 1
ATOM 2408 O O . LEU A 1 313 ? -7.365 -6.893 2.430 1.00 89.56 313 LEU A O 1
ATOM 2412 N N . PRO A 1 314 ? -8.504 -8.523 1.380 1.00 84.75 314 PRO A N 1
ATOM 2413 C CA . PRO A 1 314 ? -9.715 -9.067 0.768 1.00 84.75 314 PRO A CA 1
ATOM 2414 C C . PRO A 1 314 ? -10.548 -9.975 1.680 1.00 84.75 314 PRO A C 1
ATOM 2416 O O . PRO A 1 314 ? -11.757 -10.045 1.482 1.00 84.75 314 PRO A O 1
ATOM 2419 N N . THR A 1 315 ? -9.942 -10.632 2.670 1.00 87.50 315 THR A N 1
ATOM 2420 C CA . THR A 1 315 ? -10.634 -11.556 3.580 1.00 87.50 315 THR A CA 1
ATOM 2421 C C . THR A 1 315 ? -10.773 -10.923 4.970 1.00 87.50 315 THR A C 1
ATOM 2423 O O . THR A 1 315 ? -9.753 -10.781 5.658 1.00 87.50 315 THR A O 1
ATOM 2426 N N . PRO A 1 316 ? -11.999 -10.572 5.405 1.00 91.50 316 PRO A N 1
ATOM 2427 C CA . PRO A 1 316 ? -12.251 -10.098 6.763 1.00 91.50 316 PRO A CA 1
ATOM 2428 C C . PRO A 1 316 ? -11.713 -11.081 7.804 1.00 91.50 316 PRO A C 1
ATOM 2430 O O . PRO A 1 316 ? -11.750 -12.294 7.602 1.00 91.50 316 PRO A O 1
ATOM 2433 N N . GLY A 1 317 ? -11.147 -10.562 8.894 1.00 91.44 317 GLY A N 1
ATOM 2434 C CA . GLY A 1 317 ? -10.588 -11.405 9.952 1.00 91.44 317 GLY A CA 1
ATOM 2435 C C . GLY A 1 317 ? -9.229 -12.034 9.659 1.00 91.44 317 GLY A C 1
ATOM 2436 O O . GLY A 1 317 ? -8.746 -12.786 10.501 1.00 91.44 317 GLY A O 1
ATOM 2437 N N . HIS A 1 318 ? -8.581 -11.747 8.522 1.00 90.81 318 HIS A N 1
ATOM 2438 C CA . HIS A 1 318 ? -7.290 -12.347 8.164 1.00 90.81 318 HIS A CA 1
ATOM 2439 C C . HIS A 1 318 ? -6.132 -11.320 8.139 1.00 90.81 318 HIS A C 1
ATOM 2441 O O . HIS A 1 318 ? -5.811 -10.766 7.086 1.00 90.81 318 HIS A O 1
ATOM 2447 N N . PRO A 1 319 ? -5.380 -11.115 9.243 1.00 88.12 319 PRO A N 1
ATOM 2448 C CA . PRO A 1 319 ? -4.388 -10.035 9.351 1.00 88.12 319 PRO A CA 1
ATOM 2449 C C . PRO A 1 319 ? -3.124 -10.194 8.495 1.00 88.12 319 PRO A C 1
ATOM 2451 O O . PRO A 1 319 ? -2.367 -9.238 8.345 1.00 88.12 319 PRO A O 1
ATOM 2454 N N . ASN A 1 320 ? -2.817 -11.406 8.010 1.00 86.62 320 ASN A N 1
ATOM 2455 C CA . ASN A 1 320 ? -1.605 -11.648 7.214 1.00 86.62 320 ASN A CA 1
ATOM 2456 C C . ASN A 1 320 ? -1.799 -11.483 5.692 1.00 86.62 320 ASN A C 1
ATOM 2458 O O . ASN A 1 320 ? -0.841 -11.160 4.998 1.00 86.62 320 ASN A O 1
ATOM 2462 N N . THR A 1 321 ? -3.003 -11.710 5.163 1.00 84.44 321 THR A N 1
ATOM 2463 C CA . THR A 1 321 ? -3.342 -11.485 3.744 1.00 84.44 321 THR A CA 1
ATOM 2464 C C . THR A 1 321 ? -4.098 -10.178 3.542 1.00 84.44 321 THR A C 1
ATOM 2466 O O . THR A 1 321 ? -4.013 -9.597 2.464 1.00 84.44 321 THR A O 1
ATOM 2469 N N . GLY A 1 322 ? -4.829 -9.723 4.563 1.00 85.00 322 GLY A N 1
ATOM 2470 C CA . GLY A 1 322 ? -5.650 -8.529 4.511 1.00 85.00 322 GLY A CA 1
ATOM 2471 C C . GLY A 1 322 ? -4.908 -7.243 4.870 1.00 85.00 322 GLY A C 1
ATOM 2472 O O . GLY A 1 322 ? -3.990 -7.231 5.690 1.00 85.00 322 GLY A O 1
ATOM 2473 N N . CYS A 1 323 ? -5.359 -6.138 4.286 1.00 87.94 323 CYS A N 1
ATOM 2474 C CA . CYS A 1 323 ? -5.046 -4.776 4.704 1.00 87.94 323 CYS A CA 1
ATOM 2475 C C . CYS A 1 323 ? -6.336 -4.099 5.176 1.00 87.94 323 CYS A C 1
ATOM 2477 O O . CYS A 1 323 ? -7.415 -4.406 4.669 1.00 87.94 323 CYS A O 1
ATOM 2479 N N . LEU A 1 324 ? -6.235 -3.179 6.137 1.00 91.88 324 LEU A N 1
ATOM 2480 C CA . LEU A 1 324 ? -7.388 -2.383 6.553 1.00 91.88 324 LEU A CA 1
ATOM 2481 C C . LEU A 1 324 ? -7.885 -1.556 5.368 1.00 91.88 324 LEU A C 1
ATOM 2483 O O . LEU A 1 324 ? -7.111 -0.804 4.769 1.00 91.88 324 LEU A O 1
ATOM 2487 N N . LEU A 1 325 ? -9.173 -1.690 5.062 1.00 92.94 325 LEU A N 1
ATOM 2488 C CA . LEU A 1 325 ? -9.859 -0.945 4.020 1.00 92.94 325 LEU A CA 1
ATOM 2489 C C . LEU A 1 325 ? -9.621 0.548 4.196 1.00 92.94 325 LEU A C 1
ATOM 2491 O O . LEU A 1 325 ? -9.985 1.112 5.224 1.00 92.94 325 LEU A O 1
ATOM 2495 N N . HIS A 1 326 ? -9.059 1.196 3.184 1.00 92.88 326 HIS A N 1
ATOM 2496 C CA . HIS A 1 326 ? -8.884 2.637 3.179 1.00 92.88 326 HIS A CA 1
ATOM 2497 C C . HIS A 1 326 ? -9.694 3.252 2.044 1.00 92.88 326 HIS A C 1
ATOM 2499 O O . HIS A 1 326 ? -9.397 2.973 0.886 1.00 92.88 326 HIS A O 1
ATOM 2505 N N . SER A 1 327 ? -10.651 4.118 2.384 1.00 92.38 327 SER A N 1
ATOM 2506 C CA . SER A 1 327 ? -11.320 4.966 1.398 1.00 92.38 327 SER A CA 1
ATOM 2507 C C . SER A 1 327 ? -10.738 6.373 1.459 1.00 92.38 327 SER A C 1
ATOM 2509 O O . SER A 1 327 ? -10.709 7.012 2.516 1.00 92.38 327 SER A O 1
ATOM 2511 N N . SER A 1 328 ? -10.198 6.834 0.333 1.00 90.94 328 SER A N 1
ATOM 2512 C CA . SER A 1 328 ? -9.539 8.135 0.253 1.00 90.94 328 SER A CA 1
ATOM 2513 C C . SER A 1 328 ? -10.562 9.273 0.228 1.00 90.94 328 SER A C 1
ATOM 2515 O O . SER A 1 328 ? -11.628 9.146 -0.370 1.00 90.94 328 SER A O 1
ATOM 2517 N N . ARG A 1 329 ? -10.219 10.408 0.855 1.00 90.00 329 ARG A N 1
ATOM 2518 C CA . ARG A 1 329 ? -11.007 11.658 0.761 1.00 90.00 329 ARG A CA 1
ATOM 2519 C C . ARG A 1 329 ? -10.898 12.308 -0.619 1.00 90.00 329 ARG A C 1
ATOM 2521 O O . ARG A 1 329 ? -11.738 13.098 -1.036 1.00 90.00 329 ARG A O 1
ATOM 2528 N N . ASP A 1 330 ? -9.823 11.976 -1.316 1.00 86.94 330 ASP A N 1
ATOM 2529 C CA . ASP A 1 330 ? -9.439 12.547 -2.587 1.00 86.94 330 ASP A CA 1
ATOM 2530 C C . ASP A 1 330 ? -10.169 11.817 -3.721 1.00 86.94 330 ASP A C 1
ATOM 2532 O O . ASP A 1 330 ? -9.836 10.683 -4.069 1.00 86.94 330 ASP A O 1
ATOM 2536 N N . LYS A 1 331 ? -11.142 12.482 -4.352 1.00 83.94 331 LYS A N 1
ATOM 2537 C CA . LYS A 1 331 ? -11.886 11.899 -5.480 1.00 83.94 331 LYS A CA 1
ATOM 2538 C C . LYS A 1 331 ? -10.975 11.614 -6.675 1.00 83.94 331 LYS A C 1
ATOM 2540 O O . LYS A 1 331 ? -9.989 12.324 -6.922 1.00 83.94 331 LYS A O 1
ATOM 2545 N N . THR A 1 332 ? -11.336 10.591 -7.445 1.00 85.50 332 THR A N 1
ATOM 2546 C CA . THR A 1 332 ? -10.670 10.263 -8.708 1.00 85.50 332 THR A CA 1
ATOM 2547 C C . THR A 1 332 ? -10.846 11.412 -9.698 1.00 85.50 332 THR A C 1
ATOM 2549 O O . THR A 1 332 ? -11.965 11.780 -10.046 1.00 85.50 332 THR A O 1
ATOM 2552 N N . LEU A 1 333 ? -9.730 11.989 -10.149 1.00 86.38 333 LEU A N 1
ATOM 2553 C CA . LEU A 1 333 ? -9.740 13.069 -11.133 1.00 86.38 333 LEU A CA 1
ATOM 2554 C C . LEU A 1 333 ? -10.035 12.513 -12.529 1.00 86.38 333 LEU A C 1
ATOM 2556 O O . LEU A 1 333 ? -9.386 11.560 -12.966 1.00 86.38 333 LEU A O 1
ATOM 2560 N N . VAL A 1 334 ? -10.969 13.144 -13.242 1.00 86.19 334 VAL A N 1
ATOM 2561 C CA . VAL A 1 334 ? -11.218 12.862 -14.660 1.00 86.19 334 VAL A CA 1
ATOM 2562 C C . VAL A 1 334 ? -10.168 13.603 -15.478 1.00 86.19 334 VAL A C 1
ATOM 2564 O O . VAL A 1 334 ? -10.224 14.822 -15.629 1.00 86.19 334 VAL A O 1
ATOM 2567 N N . LEU A 1 335 ? -9.181 12.864 -15.976 1.00 87.50 335 LEU A N 1
ATOM 2568 C CA . LEU A 1 335 ? -8.117 13.438 -16.790 1.00 87.50 335 LEU A CA 1
ATOM 2569 C C . LEU A 1 335 ? -8.594 13.635 -18.241 1.00 87.50 335 LEU A C 1
ATOM 2571 O O . LEU A 1 335 ? -9.357 12.812 -18.753 1.00 87.50 335 LEU A O 1
ATOM 2575 N N . PRO A 1 336 ? -8.126 14.681 -18.944 1.00 86.19 336 PRO A N 1
ATOM 2576 C CA . PRO A 1 336 ? -8.407 14.879 -20.361 1.00 86.19 336 PRO A CA 1
ATOM 2577 C C . PRO A 1 336 ? -8.013 13.662 -21.205 1.00 86.19 336 PRO A C 1
ATOM 2579 O O . PRO A 1 336 ? -6.896 13.153 -21.103 1.00 86.19 336 PRO A O 1
ATOM 2582 N N . SER A 1 337 ? -8.903 13.237 -22.104 1.00 84.50 337 SER A N 1
ATOM 2583 C CA . SER A 1 337 ? -8.733 12.030 -22.933 1.00 84.50 337 SER A CA 1
ATOM 2584 C C . SER A 1 337 ? -7.486 12.046 -23.826 1.00 84.50 337 SER A C 1
ATOM 2586 O O . SER A 1 337 ? -6.987 10.992 -24.208 1.00 84.50 337 SER A O 1
ATOM 2588 N N . GLN A 1 338 ? -6.962 13.233 -24.141 1.00 84.25 338 GLN A N 1
ATOM 2589 C CA . GLN A 1 338 ? -5.800 13.414 -25.012 1.00 84.25 338 GLN A CA 1
ATOM 2590 C C . GLN A 1 338 ? -4.488 12.913 -24.388 1.00 84.25 338 GLN A C 1
ATOM 2592 O O . GLN A 1 338 ? -3.624 12.412 -25.111 1.00 84.25 338 GLN A O 1
ATOM 2597 N N . TRP A 1 339 ? -4.331 13.064 -23.068 1.00 87.44 339 TRP A N 1
ATOM 2598 C CA . TRP A 1 339 ? -3.080 12.776 -22.353 1.00 87.44 339 TRP A CA 1
ATOM 2599 C C . TRP A 1 339 ? -3.254 11.943 -21.087 1.00 87.44 339 TRP A C 1
ATOM 2601 O O . TRP A 1 339 ? -2.298 11.295 -20.670 1.00 87.44 339 TRP A O 1
ATOM 2611 N N . GLY A 1 340 ? -4.449 11.909 -20.493 1.00 90.38 340 GLY A N 1
ATOM 2612 C CA . GLY A 1 340 ? -4.747 11.146 -19.280 1.00 90.38 340 GLY A CA 1
ATOM 2613 C C . GLY A 1 340 ? -4.357 9.669 -19.392 1.00 90.38 340 GLY A C 1
ATOM 2614 O O . GLY A 1 340 ? -3.503 9.231 -18.622 1.00 90.38 340 GLY A O 1
ATOM 2615 N N . PRO A 1 341 ? -4.864 8.927 -20.399 1.00 92.06 341 PRO A N 1
ATOM 2616 C CA . PRO A 1 341 ? -4.520 7.514 -20.584 1.00 92.06 341 PRO A CA 1
ATOM 2617 C C . PRO A 1 341 ? -3.029 7.271 -20.861 1.00 92.06 341 PRO A C 1
ATOM 2619 O O . PRO A 1 341 ? -2.476 6.243 -20.474 1.00 92.06 341 PRO A O 1
ATOM 2622 N N . LYS A 1 342 ? -2.354 8.223 -21.520 1.00 91.81 342 LYS A N 1
ATOM 2623 C CA . LYS A 1 342 ? -0.910 8.137 -21.786 1.00 91.81 342 LYS A CA 1
ATOM 2624 C C . LYS A 1 342 ? -0.105 8.293 -20.501 1.00 91.81 342 LYS A C 1
ATOM 2626 O O . LYS A 1 342 ? 0.757 7.465 -20.215 1.00 91.81 342 LYS A O 1
ATOM 2631 N N . LEU A 1 343 ? -0.424 9.310 -19.698 1.00 93.62 343 LEU A N 1
ATOM 2632 C CA . LEU A 1 343 ? 0.196 9.519 -18.392 1.00 93.62 343 LEU A CA 1
ATOM 2633 C C . LEU A 1 343 ? -0.025 8.308 -17.480 1.00 93.62 343 LEU A C 1
ATOM 2635 O O . LEU A 1 343 ? 0.924 7.858 -16.841 1.00 93.62 343 LEU A O 1
ATOM 2639 N N . GLU A 1 344 ? -1.246 7.771 -17.441 1.00 93.12 344 GLU A N 1
ATOM 2640 C CA . GLU A 1 344 ? -1.574 6.572 -16.668 1.00 93.12 344 GLU A CA 1
ATOM 2641 C C . GLU A 1 344 ? -0.707 5.382 -17.093 1.00 93.12 344 GLU A C 1
ATOM 2643 O O . GLU A 1 344 ? -0.002 4.822 -16.255 1.00 93.12 344 GLU A O 1
ATOM 2648 N N . GLY A 1 345 ? -0.626 5.085 -18.395 1.00 93.50 345 GLY A N 1
ATOM 2649 C CA . GLY A 1 345 ? 0.216 4.001 -18.907 1.00 93.50 345 GLY A CA 1
ATOM 2650 C C . GLY A 1 345 ? 1.707 4.161 -18.577 1.00 93.50 345 GLY A C 1
ATOM 2651 O O . GLY A 1 345 ? 2.378 3.187 -18.224 1.00 93.50 345 GLY A O 1
ATOM 2652 N N . VAL A 1 346 ? 2.243 5.385 -18.637 1.00 94.75 346 VAL A N 1
ATOM 2653 C CA . VAL A 1 346 ? 3.655 5.658 -18.311 1.00 94.75 346 VAL A CA 1
ATOM 2654 C C . VAL A 1 346 ? 3.922 5.547 -16.809 1.00 94.75 346 VAL A C 1
ATOM 2656 O O . VAL A 1 346 ? 4.931 4.964 -16.401 1.00 94.75 346 VAL A O 1
ATOM 2659 N N . VAL A 1 347 ? 3.028 6.075 -15.971 1.00 94.50 347 VAL A N 1
ATOM 2660 C CA . VAL A 1 347 ? 3.140 5.979 -14.507 1.00 94.50 347 VAL A CA 1
ATOM 2661 C C . VAL A 1 347 ? 2.966 4.535 -14.041 1.00 94.50 347 VAL A C 1
ATOM 2663 O O . VAL A 1 347 ? 3.699 4.103 -13.152 1.00 94.50 347 VAL A O 1
ATOM 2666 N N . ASP A 1 348 ? 2.085 3.760 -14.670 1.00 93.19 348 ASP A N 1
ATOM 2667 C CA . ASP A 1 348 ? 1.945 2.328 -14.408 1.00 93.19 348 ASP A CA 1
ATOM 2668 C C . ASP A 1 348 ? 3.206 1.567 -14.802 1.00 93.19 348 ASP A C 1
ATOM 2670 O O . ASP A 1 348 ? 3.679 0.708 -14.054 1.00 93.19 348 ASP A O 1
ATOM 2674 N N . LYS A 1 349 ? 3.824 1.914 -15.937 1.00 93.44 349 LYS A N 1
ATOM 2675 C CA . LYS A 1 349 ? 5.096 1.304 -16.322 1.00 93.44 349 LYS A CA 1
ATOM 2676 C C . LYS A 1 349 ? 6.197 1.587 -15.298 1.00 93.44 349 LYS A C 1
ATOM 2678 O O . LYS A 1 349 ? 6.958 0.674 -14.967 1.00 93.44 349 LYS A O 1
ATOM 2683 N N . LEU A 1 350 ? 6.260 2.816 -14.783 1.00 95.12 350 LEU A N 1
ATOM 2684 C CA . LEU A 1 350 ? 7.172 3.200 -13.705 1.00 95.12 350 LEU A CA 1
ATOM 2685 C C . LEU A 1 350 ? 6.882 2.421 -12.416 1.00 95.12 350 LEU A C 1
ATOM 2687 O O . LEU A 1 350 ? 7.810 1.887 -11.812 1.00 95.12 350 LEU A O 1
ATOM 2691 N N . TYR A 1 351 ? 5.610 2.322 -12.022 1.00 92.50 351 TYR A N 1
ATOM 2692 C CA . TYR A 1 351 ? 5.167 1.577 -10.843 1.00 92.50 351 TYR A CA 1
ATOM 2693 C C . TYR A 1 351 ? 5.617 0.115 -10.905 1.00 92.50 351 TYR A C 1
ATOM 2695 O O . TYR A 1 351 ? 6.309 -0.363 -10.005 1.00 92.50 351 TYR A O 1
ATOM 2703 N N . TRP A 1 352 ? 5.288 -0.581 -11.997 1.00 89.50 352 TRP A N 1
ATOM 2704 C CA . TRP A 1 352 ? 5.630 -1.991 -12.165 1.00 89.50 352 TRP A CA 1
ATOM 2705 C C . TRP A 1 352 ? 7.137 -2.215 -12.212 1.00 89.50 352 TRP A C 1
ATOM 2707 O O . TRP A 1 352 ? 7.628 -3.191 -11.644 1.00 89.50 352 TRP A O 1
ATOM 2717 N N . LYS A 1 353 ? 7.886 -1.296 -12.835 1.00 91.62 353 LYS A N 1
ATOM 2718 C CA . LYS A 1 353 ? 9.345 -1.388 -12.868 1.00 91.62 353 LYS A CA 1
ATOM 2719 C C . LYS A 1 353 ? 9.964 -1.198 -11.486 1.00 91.62 353 LYS A C 1
ATOM 2721 O O . LYS A 1 353 ? 10.822 -1.985 -11.094 1.00 91.62 353 LYS A O 1
ATOM 2726 N N . LEU A 1 354 ? 9.505 -0.203 -10.726 1.00 91.25 354 LEU A N 1
ATOM 2727 C CA . LEU A 1 354 ? 9.956 0.005 -9.352 1.00 91.25 354 LEU A CA 1
ATOM 2728 C C . LEU A 1 354 ? 9.652 -1.225 -8.489 1.00 91.25 354 LEU A C 1
ATOM 2730 O O . LEU A 1 354 ? 10.526 -1.685 -7.759 1.00 91.25 354 LEU A O 1
ATOM 2734 N N . LYS A 1 355 ? 8.445 -1.784 -8.617 1.00 85.81 355 LYS A N 1
ATOM 2735 C CA . LYS A 1 355 ? 8.012 -2.974 -7.880 1.00 85.81 355 LYS A CA 1
ATOM 2736 C C . LYS A 1 355 ? 8.873 -4.196 -8.193 1.00 85.81 355 LYS A C 1
ATOM 2738 O O . LYS A 1 355 ? 9.293 -4.891 -7.275 1.00 85.81 355 LYS A O 1
ATOM 2743 N N . GLU A 1 356 ? 9.197 -4.427 -9.466 1.00 84.75 356 GLU A N 1
ATOM 2744 C CA . GLU A 1 356 ? 10.144 -5.468 -9.892 1.00 84.75 356 GLU A CA 1
ATOM 2745 C C . GLU A 1 356 ? 11.509 -5.282 -9.210 1.00 84.75 356 GLU A C 1
ATOM 2747 O O . GLU A 1 356 ? 12.045 -6.214 -8.607 1.00 84.75 356 GLU A O 1
ATOM 2752 N N . CYS A 1 357 ? 12.059 -4.065 -9.244 1.00 84.94 357 CYS A N 1
ATOM 2753 C CA . CYS A 1 357 ? 13.351 -3.767 -8.631 1.00 84.94 357 CYS A CA 1
ATOM 2754 C C . CYS A 1 357 ? 13.337 -3.877 -7.097 1.00 84.94 357 CYS A C 1
ATOM 2756 O O . CYS A 1 357 ? 14.339 -4.295 -6.510 1.00 84.94 357 CYS A O 1
ATOM 2758 N N . GLN A 1 358 ? 12.220 -3.548 -6.443 1.00 81.19 358 GLN A N 1
ATOM 2759 C CA . GLN A 1 358 ? 12.045 -3.648 -4.989 1.00 81.19 358 GLN A CA 1
ATOM 2760 C C . GLN A 1 358 ? 12.111 -5.078 -4.451 1.00 81.19 358 GLN A C 1
ATOM 2762 O O . GLN A 1 358 ? 12.485 -5.287 -3.299 1.00 81.19 358 GLN A O 1
ATOM 2767 N N . ARG A 1 359 ? 11.812 -6.075 -5.288 1.00 70.75 359 ARG A N 1
ATOM 2768 C CA . ARG A 1 359 ? 11.971 -7.493 -4.928 1.00 70.75 359 ARG A CA 1
ATOM 2769 C C . ARG A 1 359 ? 13.438 -7.890 -4.780 1.00 70.75 359 ARG A C 1
ATOM 2771 O O . ARG A 1 359 ? 13.767 -8.779 -4.009 1.00 70.75 359 ARG A O 1
ATOM 2778 N N . MET A 1 360 ? 14.325 -7.225 -5.518 1.00 66.75 360 MET A N 1
ATOM 2779 C CA . MET A 1 360 ? 15.765 -7.498 -5.513 1.00 66.75 360 MET A CA 1
ATOM 2780 C C . MET A 1 360 ? 16.546 -6.525 -4.626 1.00 66.75 360 MET A C 1
ATOM 2782 O O . MET A 1 360 ? 17.646 -6.839 -4.177 1.00 66.75 360 MET A O 1
ATOM 2786 N N . THR A 1 361 ? 16.003 -5.330 -4.389 1.00 67.50 361 THR A N 1
ATOM 2787 C CA . THR A 1 361 ? 16.669 -4.259 -3.644 1.00 67.50 361 THR A CA 1
ATOM 2788 C C . THR A 1 361 ? 15.722 -3.644 -2.628 1.00 67.50 361 THR A C 1
ATOM 2790 O O . THR A 1 361 ? 14.620 -3.217 -2.955 1.00 67.50 361 THR A O 1
ATOM 2793 N N . ARG A 1 362 ? 16.162 -3.557 -1.370 1.00 67.31 362 ARG A N 1
ATOM 2794 C CA . ARG A 1 362 ? 15.409 -2.833 -0.344 1.00 67.31 362 ARG A CA 1
ATOM 2795 C C . ARG A 1 362 ? 15.505 -1.340 -0.606 1.00 67.31 362 ARG A C 1
ATOM 2797 O O . ARG A 1 362 ? 16.599 -0.783 -0.596 1.00 67.31 362 ARG A O 1
ATOM 2804 N N . THR A 1 363 ? 14.361 -0.699 -0.811 1.00 75.94 363 THR A N 1
ATOM 2805 C CA . THR A 1 363 ? 14.277 0.744 -1.036 1.00 75.94 363 THR A CA 1
ATOM 2806 C C . THR A 1 363 ? 13.130 1.330 -0.220 1.00 75.94 363 THR A C 1
ATOM 2808 O O . THR A 1 363 ? 12.120 0.672 0.020 1.00 75.94 363 THR A O 1
ATOM 2811 N N . SER A 1 364 ? 13.287 2.576 0.222 1.00 77.94 364 SER A N 1
ATOM 2812 C CA . SER A 1 364 ? 12.223 3.357 0.866 1.00 77.94 364 SER A CA 1
ATOM 2813 C C . SER A 1 364 ? 11.333 4.084 -0.149 1.00 77.94 364 SER A C 1
ATOM 2815 O O . SER A 1 364 ? 10.418 4.809 0.241 1.00 77.94 364 SER A O 1
ATOM 2817 N N . VAL A 1 365 ? 11.597 3.922 -1.450 1.00 85.12 365 VAL A N 1
ATOM 2818 C CA . VAL A 1 365 ? 10.879 4.614 -2.525 1.00 85.12 365 VAL A CA 1
ATOM 2819 C C . VAL A 1 365 ? 9.452 4.081 -2.599 1.00 85.12 365 VAL A C 1
ATOM 2821 O O . VAL A 1 365 ? 9.249 2.883 -2.760 1.00 85.12 365 VAL A O 1
ATOM 2824 N N . ARG A 1 366 ? 8.446 4.949 -2.518 1.00 85.38 366 ARG A N 1
ATOM 2825 C CA . ARG A 1 366 ? 7.051 4.558 -2.735 1.00 85.38 366 ARG A CA 1
ATOM 2826 C C . ARG A 1 366 ? 6.464 5.370 -3.872 1.00 85.38 366 ARG A C 1
ATOM 2828 O O . ARG A 1 366 ? 6.453 6.597 -3.836 1.00 85.38 366 ARG A O 1
ATOM 2835 N N . ILE A 1 367 ? 5.970 4.663 -4.881 1.00 86.50 367 ILE A N 1
ATOM 2836 C CA . ILE A 1 367 ? 5.170 5.226 -5.960 1.00 86.50 367 ILE A CA 1
ATOM 2837 C C . ILE A 1 367 ? 3.850 4.471 -5.970 1.00 86.50 367 ILE A C 1
ATOM 2839 O O . ILE A 1 367 ? 3.840 3.250 -6.046 1.00 86.50 367 ILE A O 1
ATOM 2843 N N . CYS A 1 368 ? 2.747 5.205 -5.888 1.00 83.75 368 CYS A N 1
ATOM 2844 C CA . CYS A 1 368 ? 1.404 4.660 -6.069 1.00 83.75 368 CYS A CA 1
ATOM 2845 C C . CYS A 1 368 ? 0.975 4.788 -7.537 1.00 83.75 368 CYS A C 1
ATOM 2847 O O . CYS A 1 368 ? 1.514 5.638 -8.261 1.00 83.75 368 CYS A O 1
ATOM 2849 N N . HIS A 1 369 ? -0.037 4.022 -7.944 1.00 86.06 369 HIS A N 1
ATOM 2850 C CA . HIS A 1 369 ? -0.738 4.259 -9.207 1.00 86.06 369 HIS A CA 1
ATOM 2851 C C . HIS A 1 369 ? -1.289 5.691 -9.278 1.00 86.06 369 HIS A C 1
ATOM 2853 O O . HIS A 1 369 ? -1.347 6.426 -8.281 1.00 86.06 369 HIS A O 1
ATOM 2859 N N . LEU A 1 370 ? -1.675 6.118 -10.480 1.00 83.88 370 LEU A N 1
ATOM 2860 C CA . LEU A 1 370 ? -2.145 7.482 -10.692 1.00 83.88 370 LEU A CA 1
ATOM 2861 C C . LEU A 1 370 ? -3.430 7.772 -9.907 1.00 83.88 370 LEU A C 1
ATOM 2863 O O . LEU A 1 370 ? -3.487 8.810 -9.248 1.00 83.88 370 LEU A O 1
ATOM 2867 N N . HIS A 1 371 ? -4.386 6.840 -9.928 1.00 80.12 371 HIS A N 1
ATOM 2868 C CA . HIS A 1 371 ? -5.709 6.980 -9.312 1.00 80.12 371 HIS A CA 1
ATOM 2869 C C . HIS A 1 371 ? -5.857 6.255 -7.964 1.00 80.12 371 HIS A C 1
ATOM 2871 O O . HIS A 1 371 ? -6.620 6.709 -7.121 1.00 80.12 371 HIS A O 1
ATOM 2877 N N . HIS A 1 372 ? -5.084 5.194 -7.706 1.00 78.12 372 HIS A N 1
ATOM 2878 C CA . HIS A 1 372 ? -5.119 4.471 -6.428 1.00 78.12 372 HIS A CA 1
ATOM 2879 C C . HIS A 1 372 ? -4.083 5.052 -5.460 1.00 78.12 372 HIS A C 1
ATOM 2881 O O . HIS A 1 372 ? -2.920 4.637 -5.450 1.00 78.12 372 HIS A O 1
ATOM 2887 N N . ARG A 1 373 ? -4.492 6.055 -4.675 1.00 80.56 373 ARG A N 1
ATOM 2888 C CA . ARG A 1 373 ? -3.641 6.747 -3.696 1.00 80.56 373 ARG A CA 1
ATOM 2889 C C . ARG A 1 373 ? -4.258 6.670 -2.308 1.00 80.56 373 ARG A C 1
ATOM 2891 O O . ARG A 1 373 ? -5.464 6.807 -2.162 1.00 80.56 373 ARG A O 1
ATOM 2898 N N . SER A 1 374 ? -3.416 6.507 -1.293 1.00 84.88 374 SER A N 1
ATOM 2899 C CA . SER A 1 374 ? -3.829 6.737 0.088 1.00 84.88 374 SER A CA 1
ATOM 2900 C C . SER A 1 374 ? -3.799 8.225 0.411 1.00 84.88 374 SER A C 1
ATOM 2902 O O . SER A 1 374 ? -2.979 8.961 -0.150 1.00 84.88 374 SER A O 1
ATOM 2904 N N . ASN A 1 375 ? -4.600 8.639 1.390 1.00 90.81 375 ASN A N 1
ATOM 2905 C CA . ASN A 1 375 ? -4.480 9.966 1.980 1.00 90.81 375 ASN A CA 1
ATOM 2906 C C . ASN A 1 375 ? -3.039 10.205 2.465 1.00 90.81 375 ASN A C 1
ATOM 2908 O O . ASN A 1 375 ? -2.364 9.296 2.966 1.00 90.81 375 ASN A O 1
ATOM 2912 N N . ILE A 1 376 ? -2.562 11.435 2.301 1.00 90.81 376 ILE A N 1
ATOM 2913 C CA . ILE A 1 376 ? -1.161 11.803 2.539 1.00 90.81 376 ILE A CA 1
ATOM 2914 C C . ILE A 1 376 ? -0.782 11.649 4.022 1.00 90.81 376 ILE A C 1
ATOM 2916 O O . ILE A 1 376 ? 0.319 11.193 4.332 1.00 90.81 376 ILE A O 1
ATOM 2920 N N . ASP A 1 377 ? -1.725 11.911 4.932 1.00 90.38 377 ASP A N 1
ATOM 2921 C CA . ASP A 1 377 ? -1.601 11.689 6.379 1.00 90.38 377 ASP A CA 1
ATOM 2922 C C . ASP A 1 377 ? -1.271 10.239 6.762 1.00 90.38 377 ASP A C 1
ATOM 2924 O O . ASP A 1 377 ? -0.652 9.994 7.796 1.00 90.38 377 ASP A O 1
ATOM 2928 N N . ARG A 1 378 ? -1.590 9.265 5.904 1.00 89.44 378 ARG A N 1
ATOM 2929 C CA . ARG A 1 378 ? -1.432 7.832 6.200 1.00 89.44 378 ARG A CA 1
ATOM 2930 C C . ARG A 1 378 ? -0.141 7.209 5.677 1.00 89.44 378 ARG A C 1
ATOM 2932 O O . ARG A 1 378 ? 0.106 6.029 5.924 1.00 89.44 378 ARG A O 1
ATOM 2939 N N . LEU A 1 379 ? 0.703 7.961 4.970 1.00 86.31 379 LEU A N 1
ATOM 2940 C CA . LEU A 1 379 ? 1.896 7.403 4.318 1.00 86.31 379 LEU A CA 1
ATOM 2941 C C . LEU A 1 379 ? 2.915 6.809 5.304 1.00 86.31 379 LEU A C 1
ATOM 2943 O O . LEU A 1 379 ? 3.597 5.838 4.964 1.00 86.31 379 LEU A O 1
ATOM 2947 N N . HIS A 1 380 ? 2.987 7.335 6.528 1.00 79.44 380 HIS A N 1
ATOM 2948 C CA . HIS A 1 380 ? 3.887 6.833 7.567 1.00 79.44 380 HIS A CA 1
ATOM 2949 C C . HIS A 1 380 ? 3.492 5.432 8.079 1.00 79.44 380 HIS A C 1
ATOM 2951 O O . HIS A 1 380 ? 4.373 4.635 8.391 1.00 79.44 380 HIS A O 1
ATOM 2957 N N . ASN A 1 381 ? 2.195 5.091 8.099 1.00 75.19 381 ASN A N 1
ATOM 2958 C CA . ASN A 1 381 ? 1.670 3.816 8.607 1.00 75.19 381 ASN A CA 1
ATOM 2959 C C . ASN A 1 381 ? 0.407 3.358 7.845 1.00 75.19 381 ASN A C 1
ATOM 2961 O O . ASN A 1 381 ? -0.687 3.291 8.403 1.00 75.19 381 ASN A O 1
ATOM 2965 N N . SER A 1 382 ? 0.557 2.969 6.575 1.00 75.12 382 SER A N 1
ATOM 2966 C CA . SER A 1 382 ? -0.576 2.593 5.709 1.00 75.12 382 SER A CA 1
ATOM 2967 C C . SER A 1 382 ? -1.411 1.413 6.228 1.00 75.12 382 SER A C 1
ATOM 2969 O O . SER A 1 382 ? -2.606 1.353 5.957 1.00 75.12 382 SER A O 1
ATOM 2971 N N . CYS A 1 383 ? -0.799 0.499 6.989 1.00 74.31 383 CYS A N 1
ATOM 2972 C CA . CYS A 1 383 ? -1.439 -0.727 7.482 1.00 74.31 383 CYS A CA 1
ATOM 2973 C C . CYS A 1 383 ? -2.072 -0.596 8.879 1.00 74.31 383 CYS A C 1
ATOM 2975 O O . CYS A 1 383 ? -2.586 -1.586 9.395 1.00 74.31 383 CYS A O 1
ATOM 2977 N N . ARG A 1 384 ? -1.984 0.571 9.536 1.00 85.31 384 ARG A N 1
ATOM 2978 C CA . ARG A 1 384 ? -2.584 0.791 10.863 1.00 85.31 384 ARG A CA 1
ATOM 2979 C C . ARG A 1 384 ? -3.907 1.536 10.744 1.00 85.31 384 ARG A C 1
ATOM 2981 O O . ARG A 1 384 ? -4.106 2.317 9.818 1.00 85.31 384 ARG A O 1
ATOM 2988 N N . TYR A 1 385 ? -4.791 1.303 11.707 1.00 91.06 385 TYR A N 1
ATOM 2989 C CA . TYR A 1 385 ? -5.996 2.106 11.860 1.00 91.06 385 TYR A CA 1
ATOM 2990 C C . TYR A 1 385 ? -5.632 3.540 12.277 1.00 91.06 385 TYR A C 1
ATOM 2992 O O . TYR A 1 385 ? -4.678 3.735 13.033 1.00 91.06 385 TYR A O 1
ATOM 3000 N N . GLY A 1 386 ? -6.382 4.535 11.803 1.00 90.94 386 GLY A N 1
ATOM 3001 C CA . GLY A 1 386 ? -6.182 5.945 12.150 1.00 90.94 386 GLY A CA 1
ATOM 3002 C C . GLY A 1 386 ? -7.379 6.806 11.747 1.00 90.94 386 GLY A C 1
ATOM 3003 O O . GLY A 1 386 ? -8.239 6.344 11.006 1.00 90.94 386 GLY A O 1
ATOM 3004 N N . TYR A 1 387 ? -7.431 8.066 12.194 1.00 91.50 387 TYR A N 1
ATOM 3005 C CA . TYR A 1 387 ? -8.625 8.913 12.044 1.00 91.50 387 TYR A CA 1
ATOM 3006 C C . TYR A 1 387 ? -9.087 9.126 10.601 1.00 91.50 387 TYR A C 1
ATOM 3008 O O . TYR A 1 387 ? -10.275 9.310 10.388 1.00 91.50 387 TYR A O 1
ATOM 3016 N N . GLY A 1 388 ? -8.190 9.095 9.611 1.00 87.44 388 GLY A N 1
ATOM 3017 C CA . GLY A 1 388 ? -8.520 9.234 8.187 1.00 87.44 388 GLY A CA 1
ATOM 3018 C C . GLY A 1 388 ? -8.733 7.907 7.447 1.00 87.44 388 GLY A C 1
ATOM 3019 O O . GLY A 1 388 ? -8.311 7.812 6.295 1.00 87.44 388 GLY A O 1
ATOM 3020 N N . GLN A 1 389 ? -9.247 6.863 8.110 1.00 93.06 389 GLN A N 1
ATOM 3021 C CA . GLN A 1 389 ? -9.427 5.520 7.532 1.00 93.06 389 GLN A CA 1
ATOM 3022 C C . GLN A 1 389 ? -10.413 5.495 6.365 1.00 93.06 389 GLN A C 1
ATOM 3024 O O . GLN A 1 389 ? -10.077 4.946 5.315 1.00 93.06 389 GLN A O 1
ATOM 3029 N N . VAL A 1 390 ? -11.575 6.118 6.522 1.00 94.56 390 VAL A N 1
ATOM 3030 C CA . VAL A 1 390 ? -12.618 6.196 5.495 1.00 94.56 390 VAL A CA 1
ATOM 3031 C C . VAL A 1 390 ? -13.014 7.650 5.252 1.00 94.56 390 VAL A C 1
ATOM 3033 O O . VAL A 1 390 ? -12.862 8.502 6.127 1.00 94.56 390 VAL A O 1
ATOM 3036 N N . SER A 1 391 ? -13.478 7.945 4.044 1.00 94.06 391 SER A N 1
ATOM 3037 C CA . SER A 1 391 ? -13.903 9.281 3.626 1.00 94.06 391 SER A CA 1
ATOM 3038 C C . SER A 1 391 ? -15.332 9.598 4.074 1.00 94.06 391 SER A C 1
ATOM 3040 O O . SER A 1 391 ? -16.108 8.701 4.414 1.00 94.06 391 SER A O 1
ATOM 3042 N N . VAL A 1 392 ? -15.720 10.875 4.040 1.00 93.94 392 VAL A N 1
ATOM 3043 C CA . VAL A 1 392 ? -17.129 11.264 4.233 1.00 93.94 392 VAL A CA 1
ATOM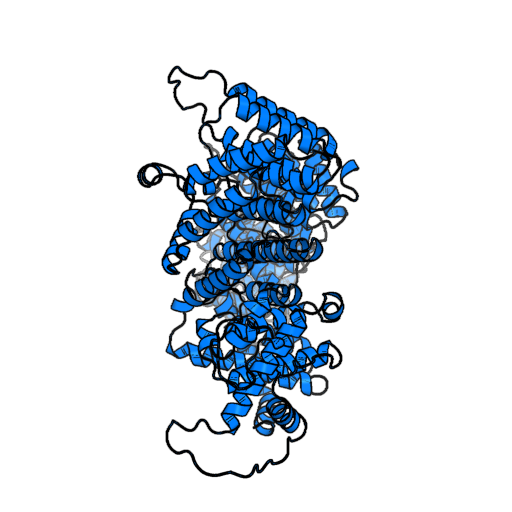 3044 C C . VAL A 1 392 ? -18.001 10.649 3.143 1.00 93.94 392 VAL A C 1
ATOM 3046 O O . VAL A 1 392 ? -19.118 10.232 3.430 1.00 93.94 392 VAL A O 1
ATOM 3049 N N . ASP A 1 393 ? -17.500 10.552 1.910 1.00 91.56 393 ASP A N 1
ATOM 3050 C CA . ASP A 1 393 ? -18.199 9.903 0.792 1.00 91.56 393 ASP A CA 1
ATOM 3051 C C . ASP A 1 393 ? -18.539 8.425 1.077 1.00 91.56 393 ASP A C 1
ATOM 3053 O O . ASP A 1 393 ? -19.669 7.981 0.846 1.00 91.56 393 ASP A O 1
ATOM 3057 N N . PHE A 1 394 ? -17.599 7.682 1.672 1.00 94.25 394 PHE A N 1
ATOM 3058 C CA . PHE A 1 394 ? -17.820 6.314 2.145 1.00 94.25 394 PHE A CA 1
ATOM 3059 C C . PHE A 1 394 ? -18.919 6.253 3.216 1.00 94.25 394 PHE A C 1
ATOM 3061 O O . PHE A 1 394 ? -19.854 5.459 3.110 1.00 94.25 394 PHE A O 1
ATOM 3068 N N . LEU A 1 395 ? -18.841 7.116 4.231 1.00 94.88 395 LEU A N 1
ATOM 3069 C CA . LEU A 1 395 ? -19.788 7.121 5.351 1.00 94.88 395 LEU A CA 1
ATOM 3070 C C . LEU A 1 395 ? -21.192 7.573 4.921 1.00 94.88 395 LEU A C 1
ATOM 3072 O O . LEU A 1 395 ? -22.188 6.997 5.353 1.00 94.88 395 LEU A O 1
ATOM 3076 N N . LYS A 1 396 ? -21.288 8.568 4.030 1.00 91.69 396 LYS A N 1
ATOM 3077 C CA . LYS A 1 396 ? -22.560 8.993 3.429 1.00 91.69 396 LYS A CA 1
ATOM 3078 C C . LYS A 1 396 ? -23.175 7.853 2.628 1.00 91.69 396 LYS A C 1
ATOM 3080 O O . LYS A 1 396 ? -24.348 7.559 2.822 1.00 91.69 396 LYS A O 1
ATOM 3085 N N . THR A 1 397 ? -22.376 7.155 1.821 1.00 92.56 397 THR A N 1
ATOM 3086 C CA . THR A 1 397 ? -22.821 5.954 1.101 1.00 92.56 397 THR A CA 1
ATOM 3087 C C . THR A 1 397 ? -23.381 4.890 2.052 1.00 92.56 397 THR A C 1
ATOM 3089 O O . THR A 1 397 ? -24.420 4.286 1.766 1.00 92.56 397 THR A O 1
ATOM 3092 N N . ALA A 1 398 ? -22.735 4.688 3.204 1.00 92.69 398 ALA A N 1
ATOM 3093 C CA . ALA A 1 398 ? -23.159 3.703 4.190 1.00 92.69 398 ALA A CA 1
ATOM 3094 C C . ALA A 1 398 ? -24.573 3.961 4.725 1.00 92.69 398 ALA A C 1
ATOM 3096 O O . ALA A 1 398 ? -25.356 3.022 4.846 1.00 92.69 398 ALA A O 1
ATOM 3097 N N . VAL A 1 399 ? -24.932 5.226 4.954 1.00 92.62 399 VAL A N 1
ATOM 3098 C CA . VAL A 1 399 ? -26.228 5.618 5.534 1.00 92.62 399 VAL A CA 1
ATOM 3099 C C . VAL A 1 399 ? -27.325 5.921 4.505 1.00 92.62 399 VAL A C 1
ATOM 3101 O O . VAL A 1 399 ? -28.429 6.330 4.881 1.00 92.62 399 VAL A O 1
ATOM 3104 N N . MET A 1 400 ? -27.032 5.778 3.209 1.00 89.44 400 MET A N 1
ATOM 3105 C CA . MET A 1 400 ? -28.013 5.968 2.138 1.00 89.44 400 MET A CA 1
ATOM 3106 C C . MET A 1 400 ? -28.998 4.806 2.060 1.00 89.44 400 MET A C 1
ATOM 3108 O O . MET A 1 400 ? -28.612 3.642 2.212 1.00 89.44 400 MET A O 1
ATOM 3112 N N . SER A 1 401 ? -30.257 5.121 1.748 1.00 85.00 401 SER A N 1
ATOM 3113 C CA . SER A 1 401 ? -31.277 4.106 1.475 1.00 85.00 401 SER A CA 1
ATOM 3114 C C . SER A 1 401 ? -30.968 3.341 0.180 1.00 85.00 401 SER A C 1
ATOM 3116 O O . SER A 1 401 ? -30.198 3.793 -0.670 1.00 85.00 401 SER A O 1
ATOM 3118 N N . VAL A 1 402 ? -31.588 2.172 -0.006 1.00 80.94 402 VAL A N 1
ATOM 3119 C CA . VAL A 1 402 ? -31.415 1.369 -1.232 1.00 80.94 402 VAL A CA 1
ATOM 3120 C C . VAL A 1 402 ? -31.819 2.160 -2.485 1.00 80.94 402 VAL A C 1
ATOM 3122 O O . VAL A 1 402 ? -31.157 2.055 -3.516 1.00 80.94 402 VAL A O 1
ATOM 3125 N N . GLU A 1 403 ? -32.862 2.986 -2.385 1.00 79.44 403 GLU A N 1
ATOM 3126 C CA . GLU A 1 403 ? -33.341 3.841 -3.478 1.00 79.44 403 GLU A CA 1
ATOM 3127 C C . GLU A 1 403 ? -32.350 4.972 -3.787 1.00 79.44 403 GLU A C 1
ATOM 3129 O O . GLU A 1 403 ? -31.995 5.177 -4.946 1.00 79.44 403 GLU A O 1
ATOM 3134 N N . GLU A 1 404 ? -31.830 5.647 -2.757 1.00 81.50 404 GLU A N 1
ATOM 3135 C CA . GLU A 1 404 ? -30.836 6.718 -2.907 1.00 81.50 404 GLU A CA 1
ATOM 3136 C C . GLU A 1 404 ? -29.538 6.207 -3.550 1.00 81.50 404 GLU A C 1
ATOM 3138 O O . GLU A 1 404 ? -28.932 6.902 -4.372 1.00 81.50 404 GLU A O 1
ATOM 3143 N N . ARG A 1 405 ? -29.110 4.983 -3.207 1.00 83.06 405 ARG A N 1
ATOM 3144 C CA . ARG A 1 405 ? -27.927 4.337 -3.802 1.00 83.06 405 ARG A CA 1
ATOM 3145 C C . ARG A 1 405 ? -28.121 4.003 -5.282 1.00 83.06 405 ARG A C 1
ATOM 3147 O O . ARG A 1 405 ? -27.143 3.972 -6.018 1.00 83.06 405 ARG A O 1
ATOM 3154 N N . ALA A 1 406 ? -29.351 3.761 -5.736 1.00 77.94 406 ALA A N 1
ATOM 3155 C CA . ALA A 1 406 ? -29.623 3.454 -7.140 1.00 77.94 406 ALA A CA 1
ATOM 3156 C C . ALA A 1 406 ? -29.513 4.691 -8.049 1.00 77.94 406 ALA A C 1
ATOM 3158 O O . ALA A 1 406 ? -29.216 4.561 -9.236 1.00 77.94 406 ALA A O 1
ATOM 3159 N N . THR A 1 407 ? -29.753 5.885 -7.503 1.00 75.56 407 THR A N 1
ATOM 3160 C CA . THR A 1 407 ? -29.786 7.145 -8.262 1.00 75.56 407 THR A CA 1
ATOM 3161 C C . THR A 1 407 ? -28.525 7.992 -8.118 1.00 75.56 407 THR A C 1
ATOM 3163 O O . THR A 1 407 ? -28.345 8.943 -8.876 1.00 75.56 407 THR A O 1
ATOM 3166 N N . SER A 1 408 ? -27.659 7.675 -7.156 1.00 79.88 408 SER A N 1
ATOM 3167 C CA . SER A 1 408 ? -26.502 8.498 -6.790 1.00 79.88 408 SER A CA 1
ATOM 3168 C C . SER A 1 408 ? -25.178 7.804 -7.102 1.00 79.88 408 SER A C 1
ATOM 3170 O O . SER A 1 408 ? -25.115 6.590 -7.275 1.00 79.88 408 SER A O 1
ATOM 3172 N N . THR A 1 409 ? -24.086 8.568 -7.137 1.00 79.88 409 THR A N 1
ATOM 3173 C CA . THR A 1 409 ? -22.738 7.993 -7.193 1.00 79.88 409 THR A CA 1
ATOM 3174 C C . 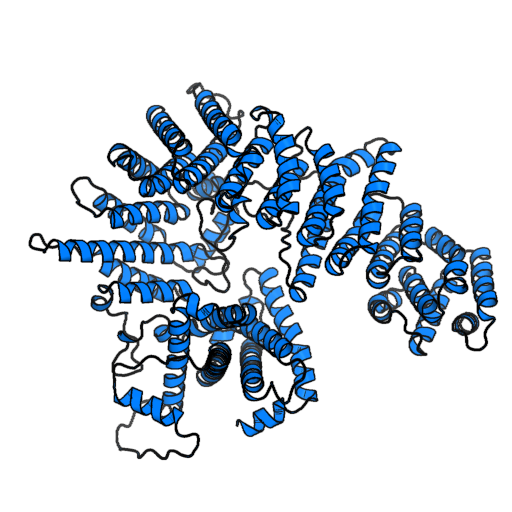THR A 1 409 ? -22.409 7.323 -5.863 1.00 79.88 409 THR A C 1
ATOM 3176 O O . THR A 1 409 ? -22.402 7.987 -4.830 1.00 79.88 409 THR A O 1
ATOM 3179 N N . VAL A 1 410 ? -22.140 6.021 -5.903 1.00 87.12 410 VAL A N 1
ATOM 3180 C CA . VAL A 1 410 ? -21.874 5.189 -4.724 1.00 87.12 410 VAL A CA 1
ATOM 3181 C C . VAL A 1 410 ? -20.374 4.969 -4.579 1.00 87.12 410 VAL A C 1
ATOM 3183 O O . VAL A 1 410 ? -19.686 4.703 -5.567 1.00 87.12 410 VAL A O 1
ATOM 3186 N N . ASN A 1 411 ? -19.871 5.034 -3.348 1.00 89.56 411 ASN A N 1
ATOM 3187 C CA . ASN A 1 411 ? -18.477 4.729 -3.069 1.00 89.56 411 ASN A CA 1
ATOM 3188 C C . ASN A 1 411 ? -18.179 3.223 -3.294 1.00 89.56 411 ASN A C 1
ATOM 3190 O O . ASN A 1 411 ? -18.812 2.372 -2.656 1.00 89.56 411 ASN A O 1
ATOM 3194 N N . PRO A 1 412 ? -17.227 2.859 -4.177 1.00 89.69 412 PRO A N 1
ATOM 3195 C CA . PRO A 1 412 ? -16.951 1.462 -4.517 1.00 89.69 412 PRO A CA 1
ATOM 3196 C C . PRO A 1 412 ? -16.330 0.672 -3.358 1.00 89.69 412 PRO A C 1
ATOM 3198 O O . PRO A 1 412 ? -16.599 -0.523 -3.225 1.00 89.69 412 PRO A O 1
ATOM 3201 N N . ASP A 1 413 ? -15.550 1.329 -2.496 1.00 91.44 413 ASP A N 1
ATOM 3202 C CA . ASP A 1 413 ? -14.888 0.688 -1.358 1.00 91.44 413 ASP A CA 1
ATOM 3203 C C . ASP A 1 413 ? -15.916 0.172 -0.342 1.00 91.44 413 ASP A C 1
ATOM 3205 O O . ASP A 1 413 ? -15.767 -0.920 0.212 1.00 91.44 413 ASP A O 1
ATOM 3209 N N . TYR A 1 414 ? -16.999 0.931 -0.131 1.00 92.62 414 TYR A N 1
ATOM 3210 C CA . TYR A 1 414 ? -18.104 0.522 0.739 1.00 92.62 414 TYR A CA 1
ATOM 3211 C C . TYR A 1 414 ? -18.838 -0.704 0.191 1.00 92.62 414 TYR A C 1
ATOM 3213 O O . TYR A 1 414 ? -19.115 -1.643 0.938 1.00 92.62 414 TYR A O 1
ATOM 3221 N N . LEU A 1 415 ? -19.119 -0.726 -1.116 1.00 91.75 415 LEU A N 1
ATOM 3222 C CA . LEU A 1 415 ? -19.789 -1.860 -1.755 1.00 91.75 415 LEU A CA 1
ATOM 3223 C C . LEU A 1 415 ? -18.961 -3.142 -1.652 1.00 91.75 415 LEU A C 1
ATOM 3225 O O . LEU A 1 415 ? -19.505 -4.207 -1.356 1.00 91.75 415 LEU A O 1
ATOM 3229 N N . GLU A 1 416 ? -17.650 -3.040 -1.865 1.00 91.25 416 GLU A N 1
ATOM 3230 C CA . GLU A 1 416 ? -16.737 -4.173 -1.736 1.00 91.25 416 GLU A CA 1
ATOM 3231 C C . GLU A 1 416 ? -16.672 -4.685 -0.290 1.00 91.25 416 GLU A C 1
ATOM 3233 O O . GLU A 1 416 ? -16.753 -5.894 -0.055 1.00 91.25 416 GLU A O 1
ATOM 3238 N N . HIS A 1 417 ? -16.597 -3.783 0.693 1.00 93.62 417 HIS A N 1
ATOM 3239 C CA . HIS A 1 417 ? -16.663 -4.156 2.104 1.00 93.62 417 HIS A CA 1
ATOM 3240 C C . HIS A 1 417 ? -17.983 -4.859 2.442 1.00 93.62 417 HIS A C 1
ATOM 3242 O O . HIS A 1 417 ? -17.972 -5.959 2.997 1.00 93.62 417 HIS A O 1
ATOM 3248 N N . GLN A 1 418 ? -19.123 -4.287 2.046 1.00 92.62 418 GLN A N 1
ATOM 3249 C CA . GLN A 1 418 ? -20.439 -4.861 2.327 1.00 92.62 418 GLN A CA 1
ATOM 3250 C C . GLN A 1 418 ? -20.602 -6.249 1.694 1.00 92.62 418 GLN A C 1
ATOM 3252 O O . GLN A 1 418 ? -21.111 -7.170 2.339 1.00 92.62 418 GLN A O 1
ATOM 3257 N N . LYS A 1 419 ? -20.107 -6.433 0.465 1.00 91.88 419 LYS A N 1
ATOM 3258 C CA . LYS A 1 419 ? -20.068 -7.737 -0.199 1.00 91.88 419 LYS A CA 1
ATOM 3259 C C . LYS A 1 419 ? -19.292 -8.760 0.634 1.00 91.88 419 LYS A C 1
ATOM 3261 O O . LYS A 1 419 ? -19.811 -9.841 0.902 1.00 91.88 419 LYS A O 1
ATOM 3266 N N . ARG A 1 420 ? -18.094 -8.416 1.105 1.00 91.00 420 ARG A N 1
ATOM 3267 C CA . ARG A 1 420 ? -17.234 -9.335 1.871 1.00 91.00 420 ARG A CA 1
ATOM 3268 C C . ARG A 1 420 ? -17.777 -9.673 3.252 1.00 91.00 420 ARG A C 1
ATOM 3270 O O . ARG A 1 420 ? -17.679 -10.824 3.673 1.00 91.00 420 ARG A O 1
ATOM 3277 N N . ILE A 1 421 ? -18.414 -8.717 3.923 1.00 92.75 421 ILE A N 1
ATOM 3278 C CA . ILE A 1 421 ? -19.130 -8.997 5.171 1.00 92.75 421 ILE A CA 1
ATOM 3279 C C . ILE A 1 421 ? -20.296 -9.952 4.912 1.00 92.75 421 ILE A C 1
ATOM 3281 O O . ILE A 1 421 ? -20.416 -10.958 5.612 1.00 92.75 421 ILE A O 1
ATOM 3285 N N . SER A 1 422 ? -21.087 -9.724 3.857 1.00 90.81 422 SER A N 1
ATOM 3286 C CA . SER A 1 422 ? -22.198 -10.619 3.508 1.00 90.81 422 SER A CA 1
ATOM 3287 C C . SER A 1 422 ? -21.738 -12.046 3.177 1.00 90.81 422 SER A C 1
ATOM 3289 O O . SER A 1 422 ? -22.369 -13.003 3.616 1.00 90.81 422 SER A O 1
ATOM 3291 N N . GLU A 1 423 ? -20.595 -12.199 2.497 1.00 90.94 423 GLU A N 1
ATOM 3292 C CA . GLU A 1 423 ? -19.975 -13.499 2.197 1.00 90.94 423 GLU A CA 1
ATOM 3293 C C . GLU A 1 423 ? -19.491 -14.228 3.462 1.00 90.94 423 GLU A C 1
ATOM 3295 O O . GLU A 1 423 ? -19.538 -15.455 3.514 1.00 90.94 423 GLU A O 1
ATOM 3300 N N . SER A 1 424 ? -19.068 -13.497 4.501 1.00 88.50 424 SER A N 1
ATOM 3301 C CA . SER A 1 424 ? -18.703 -14.096 5.796 1.00 88.50 424 SER A CA 1
ATOM 3302 C C . SER A 1 424 ? -19.914 -14.481 6.657 1.00 88.50 424 SER A C 1
ATOM 3304 O O . SER A 1 424 ? -19.780 -15.262 7.600 1.00 88.50 424 SER A O 1
ATOM 3306 N N . GLY A 1 425 ? -21.101 -13.956 6.334 1.00 90.50 425 GLY A N 1
ATOM 3307 C CA . GLY A 1 425 ? -22.349 -14.237 7.044 1.00 90.50 425 GLY A CA 1
ATOM 3308 C C . GLY A 1 425 ? -22.434 -13.619 8.442 1.00 90.50 425 GLY A C 1
ATOM 3309 O O . GLY A 1 425 ? -23.258 -14.074 9.237 1.00 90.50 425 GLY A O 1
ATOM 3310 N N . LEU A 1 426 ? -21.581 -12.636 8.750 1.00 92.44 426 LEU A N 1
ATOM 3311 C CA . LEU A 1 426 ? -21.579 -11.903 10.016 1.00 92.44 426 LEU A CA 1
ATOM 3312 C C . LEU A 1 426 ? -22.708 -10.872 10.065 1.00 92.44 426 LEU A C 1
ATOM 3314 O O . LEU A 1 426 ? -22.899 -10.101 9.125 1.00 92.44 426 LEU A O 1
ATOM 3318 N N . ASP A 1 427 ? -23.402 -10.817 11.199 1.00 92.31 427 ASP A N 1
ATOM 3319 C CA . ASP A 1 427 ? -24.364 -9.760 11.501 1.00 92.31 427 ASP A CA 1
ATOM 3320 C C . ASP A 1 427 ? -23.698 -8.663 12.341 1.00 92.31 427 ASP A C 1
ATOM 3322 O O . ASP A 1 427 ? -23.753 -8.660 13.567 1.00 92.31 427 ASP A O 1
ATOM 3326 N N . LEU A 1 428 ? -23.027 -7.727 11.666 1.00 93.12 428 LEU A N 1
ATOM 3327 C CA . LEU A 1 428 ? -22.381 -6.599 12.344 1.00 93.12 428 LEU A CA 1
ATOM 3328 C C . LEU A 1 428 ? -23.387 -5.619 12.949 1.00 93.12 428 LEU A C 1
ATOM 3330 O O . LEU A 1 428 ? -23.051 -4.929 13.909 1.00 93.12 428 LEU A O 1
ATOM 3334 N N . GLN A 1 429 ? -24.608 -5.549 12.416 1.00 92.50 429 GLN A N 1
ATOM 3335 C CA . GLN A 1 429 ? -25.581 -4.556 12.854 1.00 92.50 429 GLN A CA 1
ATOM 3336 C C . GLN A 1 429 ? -26.057 -4.837 14.280 1.00 92.50 429 GLN A C 1
ATOM 3338 O O . GLN A 1 429 ? -26.153 -3.908 15.081 1.00 92.50 429 GLN A O 1
ATOM 3343 N N . SER A 1 430 ? -26.288 -6.107 14.630 1.00 94.00 430 SER A N 1
ATOM 3344 C CA . SER A 1 430 ? -26.634 -6.480 16.006 1.00 94.00 430 SER A CA 1
ATOM 3345 C C . SER A 1 430 ? -25.483 -6.235 16.986 1.00 94.00 430 SER A C 1
ATOM 3347 O O . SER A 1 430 ? -25.724 -5.717 18.078 1.00 94.00 430 SER A O 1
ATOM 3349 N N . CYS A 1 431 ? -24.235 -6.514 16.589 1.00 95.88 431 CYS A N 1
ATOM 3350 C CA . CYS A 1 431 ? -23.051 -6.186 17.390 1.00 95.88 431 CYS A CA 1
ATOM 3351 C C . CYS A 1 431 ? -22.951 -4.680 17.669 1.00 95.88 431 CYS A C 1
ATOM 3353 O O . CYS A 1 431 ? -22.723 -4.278 18.811 1.00 95.88 431 CYS A O 1
ATOM 3355 N N . LEU A 1 432 ? -23.132 -3.849 16.638 1.00 95.88 432 LEU A N 1
ATOM 3356 C CA . LEU A 1 432 ? -23.087 -2.395 16.775 1.00 95.88 432 LEU A CA 1
ATOM 3357 C C . LEU A 1 432 ? -24.221 -1.901 17.670 1.00 95.88 432 LEU A C 1
ATOM 3359 O O . LEU A 1 432 ? -23.946 -1.212 18.645 1.00 95.88 432 LEU A O 1
ATOM 3363 N N . GLN A 1 433 ? -25.465 -2.304 17.402 1.00 95.69 433 GLN A N 1
ATOM 3364 C CA . GLN A 1 433 ? -26.620 -1.861 18.184 1.00 95.69 433 GLN A CA 1
ATOM 3365 C C . GLN A 1 433 ? -26.465 -2.190 19.675 1.00 95.69 433 GLN A C 1
ATOM 3367 O O . GLN A 1 433 ? -26.682 -1.320 20.516 1.00 95.69 433 GLN A O 1
ATOM 3372 N N . PHE A 1 434 ? -25.996 -3.399 20.002 1.00 96.19 434 PHE A N 1
ATOM 3373 C CA . PHE A 1 434 ? -25.705 -3.788 21.382 1.00 96.19 434 PHE A CA 1
ATOM 3374 C C . PHE A 1 434 ? -24.708 -2.834 22.062 1.00 96.19 434 PHE A C 1
ATOM 3376 O O . PHE A 1 434 ? -24.926 -2.420 23.201 1.00 96.19 434 PHE A O 1
ATOM 3383 N N . LEU A 1 435 ? -23.619 -2.465 21.375 1.00 96.44 435 LEU A N 1
ATOM 3384 C CA . LEU A 1 435 ? -22.613 -1.555 21.931 1.00 96.44 435 LEU A CA 1
ATOM 3385 C C . LEU A 1 435 ? -23.151 -0.139 22.114 1.00 96.44 435 LEU A C 1
ATOM 3387 O O . LEU A 1 435 ? -22.859 0.477 23.134 1.00 96.44 435 LEU A O 1
ATOM 3391 N N . LEU A 1 436 ? -23.944 0.370 21.168 1.00 96.06 436 LEU A N 1
ATOM 3392 C CA . LEU A 1 436 ? -24.553 1.698 21.291 1.00 96.06 436 LEU A CA 1
ATOM 3393 C C . LEU A 1 436 ? -25.490 1.756 22.503 1.00 96.06 436 LEU A C 1
ATOM 3395 O O . LEU A 1 436 ? -25.431 2.710 23.282 1.00 96.06 436 LEU A O 1
ATOM 3399 N N . ASP A 1 437 ? -26.297 0.715 22.716 1.00 95.94 437 ASP A N 1
ATOM 3400 C CA . ASP A 1 437 ? -27.195 0.621 23.869 1.00 95.94 437 ASP A CA 1
ATOM 3401 C C . ASP A 1 437 ? -26.410 0.522 25.187 1.00 95.94 437 ASP A C 1
ATOM 3403 O O . ASP A 1 437 ? -26.734 1.215 26.157 1.00 95.94 437 ASP A O 1
ATOM 3407 N N . LEU A 1 438 ? -25.344 -0.285 25.222 1.00 94.50 438 LEU A N 1
ATOM 3408 C CA . LEU A 1 438 ? -24.476 -0.428 26.393 1.00 94.50 438 LEU A CA 1
ATOM 3409 C C . LEU A 1 438 ? -23.752 0.882 26.730 1.00 94.50 438 LEU A C 1
ATOM 3411 O O . LEU A 1 438 ? -23.762 1.323 27.880 1.00 94.50 438 LEU A O 1
ATOM 3415 N N . TYR A 1 439 ? -23.150 1.532 25.735 1.00 95.44 439 TYR A N 1
ATOM 3416 C CA . TYR A 1 439 ? -22.445 2.797 25.924 1.00 95.44 439 TYR A CA 1
ATOM 3417 C C . TYR A 1 439 ? -23.401 3.895 26.371 1.00 95.44 439 TYR A C 1
ATOM 3419 O O . TYR A 1 439 ? -23.073 4.612 27.309 1.00 95.44 439 TYR A O 1
ATOM 3427 N N . SER A 1 440 ? -24.615 3.947 25.815 1.00 94.38 440 SER A N 1
ATOM 3428 C CA . SER A 1 440 ? -25.663 4.870 26.270 1.00 94.38 440 SER A CA 1
ATOM 3429 C C . SER A 1 440 ? -26.006 4.700 27.744 1.00 94.38 440 SER A C 1
ATOM 3431 O O . SER A 1 440 ? -26.331 5.676 28.411 1.00 94.38 440 SER A O 1
ATOM 3433 N N . GLN A 1 441 ? -25.980 3.472 28.266 1.00 92.25 441 GLN A N 1
ATOM 3434 C CA . GLN A 1 441 ? -26.229 3.217 29.685 1.00 92.25 441 GLN A CA 1
ATOM 3435 C C . GLN A 1 441 ? -25.042 3.667 30.539 1.00 92.25 441 GLN A C 1
ATOM 3437 O O . GLN A 1 441 ? -25.232 4.326 31.557 1.00 92.25 441 GLN A O 1
ATOM 3442 N N . TRP A 1 442 ? -23.820 3.345 30.115 1.00 91.25 442 TRP A N 1
ATOM 3443 C CA . TRP A 1 442 ? -22.593 3.640 30.857 1.00 91.25 442 TRP A CA 1
ATOM 3444 C C . TRP A 1 442 ? -22.211 5.118 30.887 1.00 91.25 442 TRP A C 1
ATOM 3446 O O . TRP A 1 442 ? -21.560 5.552 31.832 1.00 91.25 442 TRP A O 1
ATOM 3456 N N . THR A 1 443 ? -22.633 5.906 29.902 1.00 89.19 443 THR A N 1
ATOM 3457 C CA . THR A 1 443 ? -22.360 7.349 29.853 1.00 89.19 443 THR A CA 1
ATOM 3458 C C . THR A 1 443 ? -23.439 8.195 30.525 1.00 89.19 443 THR A C 1
ATOM 3460 O O . THR A 1 443 ? -23.322 9.420 30.553 1.00 89.19 443 THR A O 1
ATOM 3463 N N . GLN A 1 444 ? -24.493 7.585 31.080 1.00 87.31 444 GLN A N 1
ATOM 3464 C CA . GLN A 1 444 ? -25.484 8.329 31.854 1.00 87.31 444 GLN A CA 1
ATOM 3465 C C . GLN A 1 444 ? -24.851 8.911 33.123 1.00 87.31 444 GLN A C 1
ATOM 3467 O O . GLN A 1 444 ? -24.141 8.202 33.832 1.00 87.31 444 GLN A O 1
ATOM 3472 N N . PRO A 1 445 ? -25.211 10.144 33.524 1.00 76.94 445 PRO A N 1
ATOM 3473 C CA . PRO A 1 445 ? -24.611 10.819 34.680 1.00 76.94 445 PRO A CA 1
ATOM 3474 C C . PRO A 1 445 ? -24.854 10.108 36.023 1.00 76.94 445 PRO A C 1
ATOM 3476 O O . PRO A 1 445 ? -24.238 10.450 37.026 1.00 76.94 445 PRO A O 1
ATOM 3479 N N . LYS A 1 446 ? -25.776 9.138 36.067 1.00 73.56 446 LYS A N 1
ATOM 3480 C CA . LYS A 1 446 ? -26.069 8.323 37.256 1.00 73.56 446 LYS A CA 1
ATOM 3481 C C . LYS A 1 446 ? -25.136 7.119 37.402 1.00 73.56 446 LYS A C 1
ATOM 3483 O O . LYS A 1 446 ? -25.066 6.549 38.488 1.00 73.56 446 LYS A O 1
ATOM 3488 N N . VAL A 1 447 ? -24.477 6.706 36.322 1.00 77.44 447 VAL A N 1
ATOM 3489 C CA . VAL A 1 447 ? -23.594 5.542 36.293 1.00 77.44 447 VAL A CA 1
ATOM 3490 C C . VAL A 1 447 ? -22.169 6.050 36.475 1.00 77.44 447 VAL A C 1
ATOM 3492 O O . VAL A 1 447 ? -21.590 6.663 35.586 1.00 77.44 447 VAL A O 1
ATOM 3495 N N . ASN A 1 448 ? -21.609 5.837 37.665 1.00 75.25 448 ASN A N 1
ATOM 3496 C CA . ASN A 1 448 ? -20.250 6.269 37.988 1.00 75.25 448 ASN A CA 1
ATOM 3497 C C . ASN A 1 448 ? -19.221 5.341 37.322 1.00 75.25 448 ASN A C 1
ATOM 3499 O O . ASN A 1 448 ? -18.703 4.423 37.958 1.00 75.25 448 ASN A O 1
ATOM 3503 N N . VAL A 1 449 ? -18.935 5.570 36.040 1.00 85.19 449 VAL A N 1
ATOM 3504 C CA . VAL A 1 449 ? -17.842 4.899 35.322 1.00 85.19 449 VAL A CA 1
ATOM 3505 C C . VAL A 1 449 ? -16.493 5.555 35.618 1.00 85.19 449 VAL A C 1
ATOM 3507 O O . VAL A 1 449 ? -16.402 6.759 35.861 1.00 85.19 449 VAL A O 1
ATOM 3510 N N . THR A 1 450 ? -15.417 4.767 35.593 1.00 87.50 450 THR A N 1
ATOM 3511 C CA . THR A 1 450 ? -14.054 5.296 35.733 1.00 87.50 450 THR A CA 1
ATOM 3512 C C . THR A 1 450 ? -13.636 6.078 34.486 1.00 87.50 450 THR A C 1
ATOM 3514 O O . THR A 1 450 ? -14.098 5.806 33.377 1.00 87.50 450 THR A O 1
ATOM 3517 N N . LEU A 1 451 ? -12.688 7.009 34.643 1.00 88.56 451 LEU A N 1
ATOM 3518 C CA . LEU A 1 451 ? -12.126 7.773 33.519 1.00 88.56 451 LEU A CA 1
ATOM 3519 C C . LEU A 1 451 ? -11.487 6.870 32.453 1.00 88.56 451 LEU A C 1
ATOM 3521 O O . LEU A 1 451 ? -11.605 7.147 31.264 1.00 88.56 451 LEU A O 1
ATOM 3525 N N . SER A 1 452 ? -10.846 5.771 32.865 1.00 89.31 452 SER A N 1
ATOM 3526 C CA . SER A 1 452 ? -10.244 4.795 31.947 1.00 89.31 452 SER A CA 1
ATOM 3527 C C . SER A 1 452 ? -11.285 4.098 31.073 1.00 89.31 452 SER A C 1
ATOM 3529 O O . SER A 1 452 ? -11.074 3.935 29.872 1.00 89.31 452 SER A O 1
ATOM 3531 N N . LEU A 1 453 ? -12.421 3.713 31.660 1.00 92.25 453 LEU A N 1
ATOM 3532 C CA . LEU A 1 453 ? -13.517 3.101 30.923 1.00 92.25 453 LEU A CA 1
ATOM 3533 C C . LEU A 1 453 ? -14.202 4.125 30.015 1.00 92.25 453 LEU A C 1
ATOM 3535 O O . LEU A 1 453 ? -14.415 3.830 28.844 1.00 92.25 453 LEU A O 1
ATOM 3539 N N . LEU A 1 454 ? -14.480 5.337 30.510 1.00 93.56 454 LEU A N 1
ATOM 3540 C CA . LEU A 1 454 ? -15.064 6.413 29.703 1.00 93.56 454 LEU A CA 1
ATOM 3541 C C . LEU A 1 454 ? -14.200 6.733 28.474 1.00 93.56 454 LEU A C 1
ATOM 3543 O O . LEU A 1 454 ? -14.721 6.853 27.365 1.00 93.56 454 LEU A O 1
ATOM 3547 N N . LEU A 1 455 ? -12.879 6.815 28.656 1.00 94.19 455 LEU A N 1
ATOM 3548 C CA . LEU A 1 455 ? -11.939 7.045 27.564 1.00 94.19 455 LEU A CA 1
ATOM 3549 C C . LEU A 1 455 ? -12.010 5.942 26.502 1.00 94.19 455 LEU A C 1
ATOM 3551 O O . LEU A 1 455 ? -12.094 6.244 25.311 1.00 94.19 455 LEU A O 1
ATOM 3555 N N . GLU A 1 456 ? -12.005 4.675 26.919 1.00 95.12 456 GLU A N 1
ATOM 3556 C CA . GLU A 1 456 ? -12.088 3.546 25.987 1.00 95.12 456 GLU A CA 1
ATOM 3557 C C . GLU A 1 456 ? -13.470 3.423 25.329 1.00 95.12 456 GLU A C 1
ATOM 3559 O O . GLU A 1 456 ? -13.537 3.070 24.154 1.00 95.12 456 GLU A O 1
ATOM 3564 N N . ILE A 1 457 ? -14.565 3.803 26.000 1.00 95.75 457 ILE A N 1
ATOM 3565 C CA . ILE A 1 457 ? -15.898 3.912 25.379 1.00 95.75 457 ILE A CA 1
ATOM 3566 C C . ILE A 1 457 ? -15.864 4.929 24.236 1.00 95.75 457 ILE A C 1
ATOM 3568 O O . ILE A 1 457 ? -16.252 4.608 23.111 1.00 95.75 457 ILE A O 1
ATOM 3572 N N . VAL A 1 458 ? -15.377 6.150 24.486 1.00 96.38 458 VAL A N 1
ATOM 3573 C CA . VAL A 1 458 ? -15.336 7.201 23.456 1.00 96.38 458 VAL A CA 1
ATOM 3574 C C . VAL A 1 458 ? -14.394 6.803 22.316 1.00 96.38 458 VAL A C 1
ATOM 3576 O O . VAL A 1 458 ? -14.744 6.942 21.143 1.00 96.38 458 VAL A O 1
ATOM 3579 N N . ARG A 1 459 ? -13.226 6.236 22.633 1.00 96.38 459 ARG A N 1
ATOM 3580 C CA . ARG A 1 459 ? -12.267 5.740 21.637 1.00 96.38 459 ARG A CA 1
ATOM 3581 C C . ARG A 1 459 ? -12.837 4.603 20.784 1.00 96.38 459 ARG A C 1
ATOM 3583 O O . ARG A 1 459 ? -12.677 4.626 19.559 1.00 96.38 459 ARG A O 1
ATOM 3590 N N . SER A 1 460 ? -13.495 3.630 21.414 1.00 97.06 460 SER A N 1
ATOM 3591 C CA . SER A 1 460 ? -14.213 2.544 20.740 1.00 97.06 460 SER A CA 1
ATOM 3592 C C . SER A 1 460 ? -15.252 3.123 19.794 1.00 97.06 460 SER A C 1
ATOM 3594 O O . SER A 1 460 ? -15.224 2.833 18.602 1.00 97.06 460 SER A O 1
ATOM 3596 N N . THR A 1 461 ? -16.077 4.046 20.289 1.00 96.31 461 THR A N 1
ATOM 3597 C CA . THR A 1 461 ? -17.156 4.673 19.524 1.00 96.31 461 THR A CA 1
ATOM 3598 C C . THR A 1 461 ? -16.641 5.393 18.271 1.00 96.31 461 THR A C 1
ATOM 3600 O O . THR A 1 461 ? -17.162 5.192 17.173 1.00 96.31 461 THR A O 1
ATOM 3603 N N . VAL A 1 462 ? -15.564 6.180 18.392 1.00 96.12 462 VAL A N 1
ATOM 3604 C CA . VAL A 1 462 ? -14.905 6.816 17.236 1.00 96.12 462 VAL A CA 1
ATOM 3605 C C . VAL A 1 462 ? -14.422 5.774 16.231 1.00 96.12 462 VAL A C 1
ATOM 3607 O O . VAL A 1 462 ? -14.539 5.983 15.026 1.00 96.12 462 VAL A O 1
ATOM 3610 N N . THR A 1 463 ? -13.902 4.650 16.714 1.00 96.38 463 THR A N 1
ATOM 3611 C CA . THR A 1 463 ? -13.347 3.587 15.874 1.00 96.38 463 THR A CA 1
ATOM 3612 C C . THR A 1 463 ? -14.436 2.811 15.129 1.00 96.38 463 THR A C 1
ATOM 3614 O O . THR A 1 463 ? -14.382 2.681 13.910 1.00 96.38 463 THR A O 1
ATOM 3617 N N . ILE A 1 464 ? -15.471 2.353 15.834 1.00 96.69 464 ILE A N 1
ATOM 3618 C CA . ILE A 1 464 ? -16.573 1.580 15.243 1.00 96.69 464 ILE A CA 1
ATOM 3619 C C . ILE A 1 464 ? -17.515 2.435 14.392 1.00 96.69 464 ILE A C 1
ATOM 3621 O O . ILE A 1 464 ? -18.280 1.884 13.610 1.00 96.69 464 ILE A O 1
ATOM 3625 N N . SER A 1 465 ? -17.448 3.768 14.483 1.00 97.06 465 SER A N 1
ATOM 3626 C CA . SER A 1 465 ? -18.242 4.647 13.613 1.00 97.06 465 SER A CA 1
ATOM 3627 C C . SER A 1 465 ? -17.891 4.529 12.119 1.00 97.06 465 SER A C 1
ATOM 3629 O O . SER A 1 465 ? -18.656 4.997 11.283 1.00 97.06 465 SER A O 1
ATOM 3631 N N . ASP A 1 466 ? -16.771 3.881 11.760 1.00 96.25 466 ASP A N 1
ATOM 3632 C CA . ASP A 1 466 ? -16.475 3.446 10.378 1.00 96.25 466 ASP A CA 1
ATOM 3633 C C . ASP A 1 466 ? -17.408 2.325 9.880 1.00 96.25 466 ASP A C 1
ATOM 3635 O O . ASP A 1 466 ? -17.527 2.111 8.675 1.00 96.25 466 ASP A O 1
ATOM 3639 N N . LEU A 1 467 ? -18.056 1.598 10.796 1.00 95.88 467 LEU A N 1
ATOM 3640 C CA . LEU A 1 467 ? -18.922 0.447 10.518 1.00 95.88 467 LEU A CA 1
ATOM 3641 C C . LEU A 1 467 ? -20.419 0.797 10.553 1.00 95.88 467 LEU A C 1
ATOM 3643 O O . LEU A 1 467 ? -21.251 -0.041 10.202 1.00 95.88 467 LEU A O 1
ATOM 3647 N N . PHE A 1 468 ? -20.777 2.011 10.979 1.00 96.12 468 PHE A N 1
ATOM 3648 C CA . PHE A 1 468 ? -22.170 2.446 11.064 1.00 96.12 468 PHE A CA 1
ATOM 3649 C C . PHE A 1 468 ? -22.850 2.413 9.697 1.00 96.12 468 PHE A C 1
ATOM 3651 O O . PHE A 1 468 ? -22.313 2.888 8.698 1.00 96.12 468 PHE A O 1
ATOM 3658 N N . SER A 1 469 ? -24.066 1.871 9.677 1.00 91.56 469 SER A N 1
ATOM 3659 C CA . SER A 1 469 ? -24.877 1.731 8.461 1.00 91.56 469 SER A CA 1
ATOM 3660 C C . SER A 1 469 ? -26.189 2.520 8.521 1.00 91.56 469 SER A C 1
ATOM 3662 O O . SER A 1 469 ? -26.933 2.552 7.545 1.00 91.56 469 SER A O 1
ATOM 3664 N N . GLU A 1 470 ? -26.483 3.188 9.641 1.00 92.31 470 GLU A N 1
ATOM 3665 C CA . GLU A 1 470 ? -27.715 3.956 9.830 1.00 92.31 470 GLU A CA 1
ATOM 3666 C C . GLU A 1 470 ? -27.439 5.413 10.217 1.00 92.31 470 GLU A C 1
ATOM 3668 O O . GLU A 1 470 ? -26.508 5.721 10.963 1.00 92.31 470 GLU A O 1
ATOM 3673 N N . ARG A 1 471 ? -28.301 6.331 9.757 1.00 93.12 471 ARG A N 1
ATOM 3674 C CA . ARG A 1 471 ? -28.228 7.760 10.127 1.00 93.12 471 ARG A CA 1
ATOM 3675 C C . ARG A 1 471 ? -28.455 7.983 11.627 1.00 93.12 471 ARG A C 1
ATOM 3677 O O . ARG A 1 471 ? -27.854 8.886 12.204 1.00 93.12 471 ARG A O 1
ATOM 3684 N N . SER A 1 472 ? -29.299 7.156 12.245 1.00 94.75 472 SER A N 1
ATOM 3685 C CA . SER A 1 472 ? -29.593 7.148 13.686 1.00 94.75 472 SER A CA 1
ATOM 3686 C C . SER A 1 472 ? -28.324 6.982 14.527 1.00 94.75 472 SER A C 1
ATOM 3688 O O . SER A 1 472 ? -28.157 7.685 15.519 1.00 94.75 472 SER A O 1
ATOM 3690 N N . HIS A 1 473 ? -27.395 6.120 14.100 1.00 96.19 473 HIS A N 1
ATOM 3691 C CA . HIS A 1 473 ? -26.130 5.870 14.797 1.00 96.19 473 HIS A CA 1
ATOM 3692 C C . HIS A 1 473 ? -25.225 7.107 14.818 1.00 96.19 473 HIS A C 1
ATOM 3694 O O . HIS A 1 473 ? -24.609 7.405 15.839 1.00 96.19 473 HIS A O 1
ATOM 3700 N N . PHE A 1 474 ? -25.181 7.878 13.726 1.00 96.62 474 PHE A N 1
ATOM 3701 C CA . PHE A 1 474 ? -24.427 9.136 13.687 1.00 96.62 474 PHE A CA 1
ATOM 3702 C C . PHE A 1 474 ? -25.106 10.263 14.470 1.00 96.62 474 PHE A C 1
ATOM 3704 O O . PHE A 1 474 ? -24.406 11.060 15.089 1.00 96.62 474 PHE A O 1
ATOM 3711 N N . ALA A 1 475 ? -26.441 10.326 14.479 1.00 96.06 475 ALA A N 1
ATOM 3712 C CA . ALA A 1 475 ? -27.170 11.268 15.331 1.00 96.06 475 ALA A CA 1
ATOM 3713 C C . ALA A 1 475 ? -26.878 10.995 16.815 1.00 96.06 475 ALA A C 1
ATOM 3715 O O . ALA A 1 475 ? -26.447 11.891 17.535 1.00 96.06 475 ALA A O 1
ATOM 3716 N N . TRP A 1 476 ? -26.976 9.727 17.225 1.00 97.25 476 TRP A N 1
ATOM 3717 C CA . TRP A 1 476 ? -26.610 9.279 18.567 1.00 97.25 476 TRP A CA 1
ATOM 3718 C C . TRP A 1 476 ? -25.158 9.628 18.930 1.00 97.25 476 TRP A C 1
ATOM 3720 O O . TRP A 1 476 ? -24.903 10.145 20.015 1.00 97.25 476 TRP A O 1
ATOM 3730 N N . LEU A 1 477 ? -24.209 9.398 18.013 1.00 97.44 477 LEU A N 1
ATOM 3731 C CA . LEU A 1 477 ? -22.794 9.715 18.226 1.00 97.44 477 LEU A CA 1
ATOM 3732 C C . LEU A 1 477 ? -22.584 11.208 18.488 1.00 97.44 477 LEU A C 1
ATOM 3734 O O . LEU A 1 477 ? -21.833 11.591 19.387 1.00 97.44 477 LEU A O 1
ATOM 3738 N N . LEU A 1 478 ? -23.239 12.047 17.684 1.00 96.69 478 LEU A N 1
ATOM 3739 C CA . LEU A 1 478 ? -23.152 13.492 17.812 1.00 96.69 478 LEU A CA 1
ATOM 3740 C C . LEU A 1 478 ? -23.694 13.954 19.166 1.00 96.69 478 LEU A C 1
ATOM 3742 O O . LEU A 1 478 ? -23.008 14.703 19.864 1.00 96.69 478 LEU A O 1
ATOM 3746 N N . ASP A 1 479 ? -24.883 13.484 19.541 1.00 95.81 479 ASP A N 1
ATOM 3747 C CA . ASP A 1 479 ? -25.545 13.858 20.790 1.00 95.81 479 ASP A CA 1
ATOM 3748 C C . ASP A 1 479 ? -24.717 13.432 22.005 1.00 95.81 479 ASP A C 1
ATOM 3750 O O . ASP A 1 479 ? -24.393 14.268 22.854 1.00 95.81 479 ASP A O 1
ATOM 3754 N N . LEU A 1 480 ? -24.278 12.168 22.034 1.00 95.62 480 LEU A N 1
ATOM 3755 C CA . LEU A 1 480 ? -23.461 11.619 23.113 1.00 95.62 480 LEU A CA 1
ATOM 3756 C C . LEU A 1 480 ? -22.169 12.424 23.310 1.00 95.62 480 LEU A C 1
ATOM 3758 O O . LEU A 1 480 ? -21.852 12.850 24.422 1.00 95.62 480 LEU A O 1
ATOM 3762 N N . CYS A 1 481 ? -21.401 12.646 22.241 1.00 96.38 481 CYS A N 1
ATOM 3763 C CA . CYS A 1 481 ? -20.108 13.315 22.359 1.00 96.38 481 CYS A CA 1
ATOM 3764 C C . CYS A 1 481 ? -20.236 14.815 22.653 1.00 96.38 481 CYS A C 1
ATOM 3766 O O . CYS A 1 481 ? -19.394 15.367 23.364 1.00 96.38 481 CYS A O 1
ATOM 3768 N N . LEU A 1 482 ? -21.279 15.485 22.153 1.00 95.31 482 LEU A N 1
ATOM 3769 C CA . LEU A 1 482 ? -21.542 16.886 22.480 1.00 95.31 482 LEU A CA 1
ATOM 3770 C C . LEU A 1 482 ? -22.029 17.073 23.923 1.00 95.31 482 LEU A C 1
ATOM 3772 O O . LEU A 1 482 ? -21.741 18.109 24.528 1.00 95.31 482 LEU A O 1
ATOM 3776 N N . GLU A 1 483 ? -22.776 16.115 24.473 1.00 93.88 483 GLU A N 1
ATOM 3777 C CA . GLU A 1 483 ? -23.161 16.109 25.886 1.00 93.88 483 GLU A CA 1
ATOM 3778 C C . GLU A 1 483 ? -21.940 15.881 26.787 1.00 93.88 483 GLU A C 1
ATOM 3780 O O . GLU A 1 483 ? -21.693 16.673 27.700 1.00 93.88 483 GLU A O 1
ATOM 3785 N N . LEU A 1 484 ? -21.114 14.876 26.475 1.00 93.06 484 LEU A N 1
ATOM 3786 C CA . LEU A 1 484 ? -19.868 14.608 27.199 1.00 93.06 484 LEU A CA 1
ATOM 3787 C C . LEU A 1 484 ? -18.909 15.803 27.153 1.00 93.06 484 LEU A C 1
ATOM 3789 O O . LEU A 1 484 ? -18.387 16.198 28.189 1.00 93.06 484 LEU A O 1
ATOM 3793 N N . SER A 1 485 ? -18.732 16.437 25.990 1.00 93.12 485 SER A N 1
ATOM 3794 C CA . SER A 1 485 ? -17.863 17.614 25.848 1.00 93.12 485 SER A CA 1
ATOM 3795 C C . SER A 1 485 ? -18.329 18.830 26.657 1.00 93.12 485 SER A C 1
ATOM 3797 O O . SER A 1 485 ? -17.514 19.703 26.945 1.00 93.12 485 SER A O 1
ATOM 3799 N N . ASN A 1 486 ? -19.620 18.934 26.980 1.00 90.50 486 ASN A N 1
ATOM 3800 C CA . ASN A 1 486 ? -20.150 20.040 27.779 1.00 90.50 486 ASN A CA 1
ATOM 3801 C C . ASN A 1 486 ? -20.053 19.775 29.285 1.00 90.50 486 ASN A C 1
ATOM 3803 O O . ASN A 1 486 ? -19.885 20.715 30.060 1.00 90.50 486 ASN A O 1
ATOM 3807 N N . ASN A 1 487 ? -20.235 18.517 29.689 1.00 88.81 487 ASN A N 1
ATOM 3808 C CA . ASN A 1 487 ? -20.336 18.128 31.093 1.00 88.81 487 ASN A CA 1
ATOM 3809 C C . ASN A 1 487 ? -18.981 17.718 31.692 1.00 88.81 487 ASN A C 1
ATOM 3811 O O . ASN A 1 487 ? -18.788 17.849 32.901 1.00 88.81 487 ASN A O 1
ATOM 3815 N N . HIS A 1 488 ? -18.055 17.214 30.871 1.00 89.75 488 HIS A N 1
ATOM 3816 C CA . HIS A 1 488 ? -16.736 16.756 31.309 1.00 89.75 488 HIS A CA 1
ATOM 3817 C C . HIS A 1 488 ? -15.732 17.919 31.403 1.00 89.75 488 HIS A C 1
ATOM 3819 O O . HIS A 1 488 ? -15.773 18.822 30.565 1.00 89.75 488 HIS A O 1
ATOM 3825 N N . PRO A 1 489 ? -14.817 17.923 32.392 1.00 89.81 489 PRO A N 1
ATOM 3826 C CA . PRO A 1 489 ? -13.804 18.966 32.551 1.00 89.81 489 PRO A CA 1
ATOM 3827 C C . PRO A 1 489 ? -12.926 19.158 31.299 1.00 89.81 489 PRO A C 1
ATOM 3829 O O . PRO A 1 489 ? -12.385 18.175 30.780 1.00 89.81 489 PRO A O 1
ATOM 3832 N N . PRO A 1 490 ? -12.719 20.408 30.834 1.00 86.31 490 PRO A N 1
ATOM 3833 C CA . PRO A 1 490 ? -11.895 20.705 29.661 1.00 86.31 490 PRO A CA 1
ATOM 3834 C C . PRO A 1 490 ? -10.400 20.407 29.868 1.00 86.31 490 PRO A C 1
ATOM 3836 O O . PRO A 1 490 ? -9.656 20.355 28.892 1.00 86.31 490 PRO A O 1
ATOM 3839 N N . GLU A 1 491 ? -9.947 20.212 31.111 1.00 88.25 491 GLU A N 1
ATOM 3840 C CA . GLU A 1 491 ? -8.564 19.848 31.441 1.00 88.25 491 GLU A CA 1
ATOM 3841 C C . GLU A 1 491 ? -8.182 18.435 30.968 1.00 88.25 491 GLU A C 1
ATOM 3843 O O . GLU A 1 491 ? -6.996 18.140 30.812 1.00 88.25 491 GLU A O 1
ATOM 3848 N N . ASP A 1 492 ? -9.159 17.554 30.724 1.00 91.06 492 ASP A N 1
ATOM 3849 C CA . ASP A 1 492 ? -8.916 16.210 30.193 1.00 91.06 492 ASP A CA 1
ATOM 3850 C C . ASP A 1 492 ? -8.704 16.245 28.673 1.00 91.06 492 ASP A C 1
ATOM 3852 O O . ASP A 1 492 ? -9.575 15.897 27.868 1.00 91.06 492 ASP A O 1
ATOM 3856 N N . GLU A 1 493 ? -7.518 16.685 28.263 1.00 90.81 493 GLU A N 1
ATOM 3857 C CA . GLU A 1 493 ? -7.163 16.814 26.850 1.00 90.81 493 GLU A CA 1
ATOM 3858 C C . GLU A 1 493 ? -7.149 15.451 26.118 1.00 90.81 493 GLU A C 1
ATOM 3860 O O . GLU A 1 493 ? -7.376 15.409 24.906 1.00 90.81 493 GLU A O 1
ATOM 3865 N N . ILE A 1 494 ? -6.951 14.333 26.835 1.00 94.75 494 ILE A N 1
ATOM 3866 C CA . ILE A 1 494 ? -6.888 12.969 26.274 1.00 94.75 494 ILE A CA 1
ATOM 3867 C C . ILE A 1 494 ? -8.275 12.464 25.862 1.00 94.75 494 ILE A C 1
ATOM 3869 O O . ILE A 1 494 ? -8.399 11.770 24.851 1.00 94.75 494 ILE A O 1
ATOM 3873 N N . LEU A 1 495 ? -9.331 12.807 26.599 1.00 94.56 495 LEU A N 1
ATOM 3874 C CA . LEU A 1 495 ? -10.695 12.513 26.157 1.00 94.56 495 LEU A CA 1
ATOM 3875 C C . LEU A 1 495 ? -11.093 13.416 24.979 1.00 94.56 495 LEU A C 1
ATOM 3877 O O . LEU A 1 495 ? -11.647 12.949 23.979 1.00 94.56 495 LEU A O 1
ATOM 3881 N N . HIS A 1 496 ? -10.753 14.706 25.063 1.00 94.44 496 HIS A N 1
ATOM 3882 C CA . HIS A 1 496 ? -11.152 15.711 24.076 1.00 94.44 496 HIS A CA 1
ATOM 3883 C C . HIS A 1 496 ? -10.578 15.467 22.671 1.00 94.44 496 HIS A C 1
ATOM 3885 O O . HIS A 1 496 ? -11.262 15.776 21.693 1.00 94.44 496 HIS A O 1
ATOM 3891 N N . GLN A 1 497 ? -9.393 14.850 22.533 1.00 95.00 497 GLN A N 1
ATOM 3892 C CA . GLN A 1 497 ? -8.890 14.422 21.213 1.00 95.00 497 GLN A CA 1
ATOM 3893 C C . GLN A 1 497 ? -9.842 13.447 20.501 1.00 95.00 497 GLN A C 1
ATOM 3895 O O . GLN A 1 497 ? -9.968 13.502 19.282 1.00 95.00 497 GLN A O 1
ATOM 3900 N N . TYR A 1 498 ? -10.545 12.571 21.222 1.00 97.12 498 TYR A N 1
ATOM 3901 C CA . TYR A 1 498 ? -11.485 11.641 20.597 1.00 97.12 498 TYR A CA 1
ATOM 3902 C C . TYR A 1 498 ? -12.842 12.305 20.355 1.00 97.12 498 TYR A C 1
ATOM 3904 O O . TYR A 1 498 ? -13.422 12.129 19.283 1.00 97.12 498 TYR A O 1
ATOM 3912 N N . LEU A 1 499 ? -13.310 13.129 21.301 1.00 96.94 499 LEU A N 1
ATOM 3913 C CA . LEU A 1 499 ? -14.580 13.853 21.180 1.00 96.94 499 LEU A CA 1
ATOM 3914 C C . LEU A 1 499 ? -14.609 14.768 19.951 1.00 96.94 499 LEU A C 1
ATOM 3916 O O . LEU A 1 499 ? -15.578 14.735 19.196 1.00 96.94 499 LEU A O 1
ATOM 3920 N N . VAL A 1 500 ? -13.547 15.546 19.703 1.00 97.38 500 VAL A N 1
ATOM 3921 C CA . VAL A 1 500 ? -13.516 16.467 18.553 1.00 97.38 500 VAL A CA 1
ATOM 3922 C C . VAL A 1 500 ? -13.637 15.720 17.221 1.00 97.38 500 VAL A C 1
ATOM 3924 O O . VAL A 1 500 ? -14.383 16.158 16.345 1.00 97.38 500 VAL A O 1
ATOM 3927 N N . VAL A 1 501 ? -12.981 14.562 17.073 1.00 97.12 501 VAL A N 1
ATOM 3928 C CA . VAL A 1 501 ? -13.075 13.737 15.855 1.00 97.12 501 VAL A CA 1
ATOM 3929 C C . VAL A 1 501 ? -14.461 13.115 15.731 1.00 97.12 501 VAL A C 1
ATOM 3931 O O . VAL A 1 501 ? -15.044 13.185 14.652 1.00 97.12 501 VAL A O 1
ATOM 3934 N N . ALA A 1 502 ? -15.003 12.556 16.819 1.00 96.94 502 ALA A N 1
ATOM 3935 C CA . ALA A 1 502 ? -16.337 11.953 16.849 1.00 96.94 502 ALA A CA 1
ATOM 3936 C C . ALA A 1 502 ? -17.410 12.935 16.364 1.00 96.94 502 ALA A C 1
ATOM 3938 O O . ALA A 1 502 ? -18.160 12.648 15.430 1.00 96.94 502 ALA A O 1
ATOM 3939 N N . VAL A 1 503 ? -17.419 14.125 16.973 1.00 97.44 503 VAL A N 1
ATOM 3940 C CA . VAL A 1 503 ? -18.373 15.199 16.696 1.00 97.44 503 VAL A CA 1
ATOM 3941 C C . VAL A 1 503 ? -18.243 15.670 15.251 1.00 97.44 503 VAL A C 1
ATOM 3943 O O . VAL A 1 503 ? -19.246 15.752 14.546 1.00 97.44 503 VAL A O 1
ATOM 3946 N N . CYS A 1 504 ? -17.022 15.939 14.778 1.00 96.88 504 CYS A N 1
ATOM 3947 C CA . CYS A 1 504 ? -16.805 16.399 13.406 1.00 96.88 504 CYS A CA 1
ATOM 3948 C C . CYS A 1 504 ? -17.205 15.353 12.367 1.00 96.88 504 CYS A C 1
ATOM 3950 O O . CYS A 1 504 ? -17.810 15.689 11.353 1.00 96.88 504 CYS A O 1
ATOM 3952 N N . LYS A 1 505 ? -16.880 14.084 12.620 1.00 96.00 505 LYS A N 1
ATOM 3953 C CA . LYS A 1 505 ? -17.208 12.977 11.727 1.00 96.00 505 LYS A CA 1
ATOM 3954 C C . LYS A 1 505 ? -18.718 12.767 11.634 1.00 96.00 505 LYS A C 1
ATOM 3956 O O . LYS A 1 505 ? -19.245 12.682 10.531 1.00 96.00 505 LYS A O 1
ATOM 3961 N N . ALA A 1 506 ? -19.425 12.756 12.765 1.00 96.19 506 ALA A N 1
ATOM 3962 C CA . ALA A 1 506 ? -20.882 12.656 12.782 1.00 96.19 506 ALA A CA 1
ATOM 3963 C C . ALA A 1 506 ? -21.549 13.856 12.093 1.00 96.19 506 ALA A C 1
ATOM 3965 O O . ALA A 1 506 ? -22.401 13.679 11.221 1.00 96.19 506 ALA A O 1
ATOM 3966 N N . ALA A 1 507 ? -21.097 15.071 12.412 1.00 94.31 507 ALA A N 1
ATOM 3967 C CA . ALA A 1 507 ? -21.577 16.301 11.791 1.00 94.31 507 ALA A CA 1
ATOM 3968 C C . ALA A 1 507 ? -21.345 16.336 10.269 1.00 94.31 507 ALA A C 1
ATOM 3970 O O . ALA A 1 507 ? -22.163 16.890 9.542 1.00 94.31 507 ALA A O 1
ATOM 3971 N N . ALA A 1 508 ? -20.261 15.733 9.774 1.00 93.19 508 ALA A N 1
ATOM 3972 C CA . ALA A 1 508 ? -19.968 15.658 8.345 1.00 93.19 508 ALA A CA 1
ATOM 3973 C C . ALA A 1 508 ? -20.905 14.704 7.579 1.00 93.19 508 ALA A C 1
ATOM 3975 O O . ALA A 1 508 ? -21.167 14.930 6.395 1.00 93.19 508 ALA A O 1
ATOM 3976 N N . VAL A 1 509 ? -21.403 13.646 8.226 1.00 92.81 509 VAL A N 1
ATOM 3977 C CA . VAL A 1 509 ? -22.276 12.635 7.601 1.00 92.81 509 VAL A CA 1
ATOM 3978 C C . VAL A 1 509 ? -23.742 13.065 7.608 1.00 92.81 509 VAL A C 1
ATOM 3980 O O . VAL A 1 509 ? -24.456 12.816 6.635 1.00 92.81 509 VAL A O 1
ATOM 3983 N N . LEU A 1 510 ? -24.197 13.714 8.683 1.00 89.94 510 LEU A N 1
ATOM 3984 C CA . LEU A 1 510 ? -25.591 14.131 8.832 1.00 89.94 510 LEU A CA 1
ATOM 3985 C C . LEU A 1 510 ? -25.963 15.229 7.809 1.00 89.94 510 LEU A C 1
ATOM 3987 O O . LEU A 1 510 ? -25.199 16.173 7.617 1.00 89.94 510 LEU A O 1
ATOM 3991 N N . PRO A 1 511 ? -27.131 15.131 7.141 1.00 78.44 511 PRO A N 1
ATOM 3992 C CA . PRO A 1 511 ? -27.482 16.009 6.019 1.00 78.44 511 PRO A CA 1
ATOM 3993 C C . PRO A 1 511 ? -27.805 17.448 6.439 1.00 78.44 511 PRO A C 1
ATOM 3995 O O . PRO A 1 511 ? -27.548 18.382 5.685 1.00 78.44 511 PRO A O 1
ATOM 3998 N N . ALA A 1 512 ? -28.374 17.634 7.630 1.00 78.94 512 ALA A N 1
ATOM 3999 C CA . ALA A 1 512 ? -28.709 18.940 8.175 1.00 78.94 512 ALA A CA 1
ATOM 4000 C C . ALA A 1 512 ? -28.501 18.934 9.689 1.00 78.94 512 ALA A C 1
ATOM 4002 O O . ALA A 1 512 ? -28.845 17.969 10.370 1.00 78.94 512 ALA A O 1
ATOM 4003 N N . LEU A 1 513 ? -27.950 20.032 10.195 1.00 83.31 513 LEU A N 1
ATOM 4004 C CA . LEU A 1 513 ? -27.727 20.271 11.614 1.00 83.31 513 LEU A CA 1
ATOM 4005 C C . LEU A 1 513 ? -28.424 21.568 12.012 1.00 83.31 513 LEU A C 1
ATOM 4007 O O . LEU A 1 513 ? -28.446 22.540 11.251 1.00 83.31 513 LEU A O 1
ATOM 4011 N N . GLU A 1 514 ? -28.976 21.594 13.220 1.00 84.38 514 GLU A N 1
ATOM 4012 C CA . GLU A 1 514 ? -29.538 22.812 13.791 1.00 84.38 514 GLU A CA 1
ATOM 4013 C C . GLU A 1 514 ? -28.441 23.863 14.012 1.00 84.38 514 GLU A C 1
ATOM 4015 O O . GLU A 1 514 ? -27.297 23.538 14.337 1.00 84.38 514 GLU A O 1
ATOM 4020 N N . THR A 1 515 ? -28.782 25.148 13.872 1.00 83.44 515 THR A N 1
ATOM 4021 C CA . THR A 1 515 ? -27.802 26.244 13.970 1.00 83.44 515 THR A CA 1
ATOM 4022 C C . THR A 1 515 ? -27.065 26.253 15.314 1.00 83.44 515 THR A C 1
ATOM 4024 O O . THR A 1 515 ? -25.860 26.492 15.353 1.00 83.44 515 THR A O 1
ATOM 4027 N N . GLU A 1 516 ? -27.756 25.944 16.413 1.00 86.25 516 GLU A N 1
ATOM 4028 C CA . GLU A 1 516 ? -27.145 25.878 17.746 1.00 86.25 516 GLU A CA 1
ATOM 4029 C C . GLU A 1 516 ? -26.137 24.728 17.869 1.00 86.25 516 GLU A C 1
ATOM 4031 O O . GLU A 1 516 ? -25.070 24.889 18.468 1.00 86.25 516 GLU A O 1
ATOM 4036 N N . VAL A 1 517 ? -26.450 23.580 17.261 1.00 89.00 517 VAL A N 1
ATOM 4037 C CA . VAL A 1 517 ? -25.566 22.411 17.212 1.00 89.00 517 VAL A CA 1
ATOM 4038 C C . VAL A 1 517 ? -24.329 22.733 16.375 1.00 89.00 517 VAL A C 1
ATOM 4040 O O . VAL A 1 517 ? -23.214 22.521 16.846 1.00 89.00 517 VAL A O 1
ATOM 4043 N N . CYS A 1 518 ? -24.493 23.352 15.202 1.00 88.62 518 CYS A N 1
ATOM 4044 C CA . CYS A 1 518 ? -23.375 23.834 14.385 1.00 88.62 518 CYS A CA 1
ATOM 4045 C C . CYS A 1 518 ? -22.439 24.769 15.165 1.00 88.62 518 CYS A C 1
ATOM 4047 O O . CYS A 1 518 ? -21.224 24.583 15.148 1.00 88.62 518 CYS A O 1
ATOM 4049 N N . GLU A 1 519 ? -22.981 25.745 15.896 1.00 89.56 519 GLU A N 1
ATOM 4050 C CA . GLU A 1 519 ? -22.176 26.665 16.711 1.00 89.56 519 GLU A CA 1
ATOM 4051 C C . GLU A 1 519 ? -21.442 25.960 17.861 1.00 89.56 519 GLU A C 1
ATOM 4053 O O . GLU A 1 519 ? -20.347 26.372 18.252 1.00 89.56 519 GLU A O 1
ATOM 4058 N N . ARG A 1 520 ? -22.003 24.881 18.422 1.00 92.62 520 ARG A N 1
ATOM 4059 C CA . ARG A 1 520 ? -21.295 24.035 19.400 1.00 92.62 520 ARG A CA 1
ATOM 4060 C C . ARG A 1 520 ? -20.136 23.282 18.749 1.00 92.62 520 ARG A C 1
ATOM 4062 O O . ARG A 1 520 ? -19.032 23.322 19.288 1.00 92.62 520 ARG A O 1
ATOM 4069 N N . VAL A 1 521 ? -20.361 22.672 17.583 1.00 94.00 521 VAL A N 1
ATOM 4070 C CA . VAL A 1 521 ? -19.321 21.966 16.813 1.00 94.00 521 VAL A CA 1
ATOM 4071 C C . VAL A 1 521 ? -18.168 22.914 16.477 1.00 94.00 521 VAL A C 1
ATOM 4073 O O . VAL A 1 521 ? -17.016 22.618 16.785 1.00 94.00 521 VAL A O 1
ATOM 4076 N N . LEU A 1 522 ? -18.467 24.088 15.914 1.00 92.94 522 LEU A N 1
ATOM 4077 C CA . LEU A 1 522 ? -17.451 25.073 15.528 1.00 92.94 522 LEU A CA 1
ATOM 4078 C C . LEU A 1 522 ? -16.624 25.551 16.727 1.00 92.94 522 LEU A C 1
ATOM 4080 O O . LEU A 1 522 ? -15.399 25.613 16.634 1.00 92.94 522 LEU A O 1
ATOM 4084 N N . ARG A 1 523 ? -17.269 25.833 17.869 1.00 93.31 523 ARG A N 1
ATOM 4085 C CA . ARG A 1 523 ? -16.566 26.224 19.103 1.00 93.31 523 ARG A CA 1
ATOM 4086 C C . ARG A 1 523 ? -15.636 25.128 19.619 1.00 93.31 523 ARG A C 1
ATOM 4088 O O . ARG A 1 523 ? -14.522 25.449 20.027 1.00 93.31 523 ARG A O 1
ATOM 4095 N N . LEU A 1 524 ? -16.067 23.865 19.579 1.00 95.06 524 LEU A N 1
ATOM 4096 C CA . LEU A 1 524 ? -15.250 22.724 20.003 1.00 95.06 524 LEU A CA 1
ATOM 4097 C C . LEU A 1 524 ? -14.013 22.546 19.112 1.00 95.06 524 LEU A C 1
ATOM 4099 O O . LEU A 1 524 ? -12.911 22.316 19.611 1.00 95.06 524 LEU A O 1
ATOM 4103 N N . VAL A 1 525 ? -14.163 22.681 17.793 1.00 96.00 525 VAL A N 1
ATOM 4104 C CA . VAL A 1 525 ? -13.021 22.601 16.868 1.00 96.00 525 VAL A CA 1
ATOM 4105 C C . VAL A 1 525 ? -12.068 23.774 17.098 1.00 96.00 525 VAL A C 1
ATOM 4107 O O . VAL A 1 525 ? -10.854 23.586 17.141 1.00 96.00 525 VAL A O 1
ATOM 4110 N N . GLU A 1 526 ? -12.596 24.983 17.296 1.00 95.56 526 GLU A N 1
ATOM 4111 C CA . GLU A 1 526 ? -11.789 26.186 17.504 1.00 95.56 526 GLU A CA 1
ATOM 4112 C C . GLU A 1 526 ? -10.957 26.121 18.790 1.00 95.56 526 GLU A C 1
ATOM 4114 O O . GLU A 1 526 ? -9.771 26.463 18.767 1.00 95.56 526 GLU A O 1
ATOM 4119 N N . SER A 1 527 ? -11.541 25.651 19.897 1.00 94.38 527 SER A N 1
ATOM 4120 C CA . SER A 1 527 ? -10.806 25.443 21.148 1.00 94.38 527 SER A CA 1
ATOM 4121 C C . SER A 1 527 ? -9.747 24.347 21.000 1.00 94.38 527 SER A C 1
ATOM 4123 O O . SER A 1 527 ? -8.603 24.538 21.415 1.00 94.38 527 SER A O 1
ATOM 4125 N N . SER A 1 528 ? -10.086 23.246 20.327 1.00 95.44 528 SER A N 1
ATOM 4126 C CA . SER A 1 528 ? -9.184 22.105 20.136 1.00 95.44 528 SER A CA 1
ATOM 4127 C C . SER A 1 528 ? -7.988 22.436 19.232 1.00 95.44 528 SER A C 1
ATOM 4129 O O . SER A 1 528 ? -6.870 22.009 19.510 1.00 95.44 528 SER A O 1
ATOM 4131 N N . LEU A 1 529 ? -8.166 23.267 18.195 1.00 95.25 529 LEU A N 1
ATOM 4132 C CA . LEU A 1 529 ? -7.065 23.751 17.344 1.00 95.25 529 LEU A CA 1
ATOM 4133 C C . LEU A 1 529 ? -6.085 24.676 18.088 1.00 95.25 529 LEU A C 1
ATOM 4135 O O . LEU A 1 529 ? -4.933 24.810 17.668 1.00 95.25 529 LEU A O 1
ATOM 4139 N N . LYS A 1 530 ? -6.535 25.321 19.173 1.00 93.69 530 LYS A N 1
ATOM 4140 C CA . LYS A 1 530 ? -5.742 26.225 20.025 1.00 93.69 530 LYS A CA 1
ATOM 4141 C C . LYS A 1 530 ? -5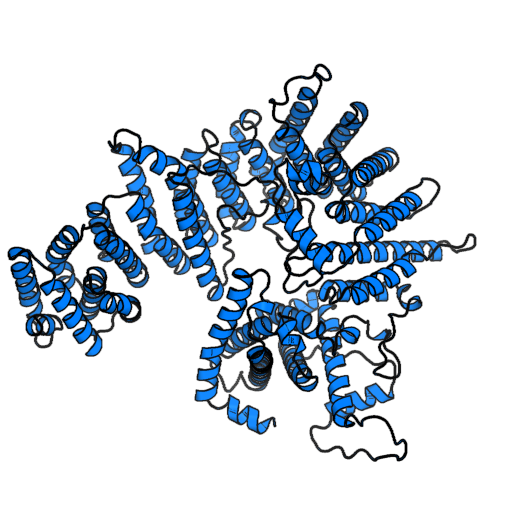.109 25.514 21.235 1.00 93.69 530 LYS A C 1
ATOM 4143 O O . LYS A 1 530 ? -4.344 26.146 21.960 1.00 93.69 530 LYS A O 1
ATOM 4148 N N . CYS A 1 531 ? -5.409 24.231 21.445 1.00 91.75 531 CYS A N 1
ATOM 4149 C CA . CYS A 1 531 ? -4.912 23.422 22.561 1.00 91.75 531 CYS A CA 1
ATOM 4150 C C . CYS A 1 531 ? -3.377 23.277 22.533 1.00 91.75 531 CYS A C 1
ATOM 4152 O O . CYS A 1 531 ? -2.758 23.225 21.470 1.00 91.75 531 CYS A O 1
ATOM 4154 N N . VAL A 1 532 ? -2.735 23.203 23.702 1.00 90.94 532 VAL A N 1
ATOM 4155 C CA . VAL A 1 532 ? -1.273 23.032 23.792 1.00 90.94 532 VAL A CA 1
ATOM 4156 C C . VAL A 1 532 ? -0.883 21.591 23.447 1.00 90.94 532 VAL A C 1
ATOM 4158 O O . VAL A 1 532 ? 0.093 21.362 22.717 1.00 90.94 532 VAL A O 1
ATOM 4161 N N . PHE A 1 533 ? -1.681 20.623 23.900 1.00 93.00 533 PHE A N 1
ATOM 4162 C CA . PHE A 1 533 ? -1.453 19.204 23.675 1.00 93.00 533 PHE A CA 1
ATOM 4163 C C . PHE A 1 533 ? -1.600 18.822 22.201 1.00 93.00 533 PHE A C 1
ATOM 4165 O O . PHE A 1 533 ? -2.627 19.020 21.548 1.00 93.00 533 PHE A O 1
ATOM 4172 N N . LEU A 1 534 ? -0.499 18.308 21.648 1.00 92.88 534 LEU A N 1
ATOM 4173 C CA . LEU A 1 534 ? -0.359 18.052 20.219 1.00 92.88 534 LEU A CA 1
ATOM 4174 C C . LEU A 1 534 ? -1.372 17.020 19.685 1.00 92.88 534 LEU A C 1
ATOM 4176 O O . LEU A 1 534 ? -1.962 17.308 18.647 1.00 92.88 534 LEU A O 1
ATOM 4180 N N . PRO A 1 535 ? -1.635 15.874 20.349 1.00 94.75 535 PRO A N 1
ATOM 4181 C CA . PRO A 1 535 ? -2.614 14.900 19.860 1.00 94.75 535 PRO A CA 1
ATOM 4182 C C . PRO A 1 535 ? -4.025 15.475 19.677 1.00 94.75 535 PRO A C 1
ATOM 4184 O O . PRO A 1 535 ? -4.644 15.223 18.646 1.00 94.75 535 PRO A O 1
ATOM 4187 N N . THR A 1 536 ? -4.496 16.332 20.591 1.00 95.25 536 THR A N 1
ATOM 4188 C CA . THR A 1 536 ? -5.796 17.016 20.453 1.00 95.25 536 THR A CA 1
ATOM 4189 C C . THR A 1 536 ? -5.812 17.986 19.284 1.00 95.25 536 THR A C 1
ATOM 4191 O O . THR A 1 536 ? -6.791 18.025 18.542 1.00 95.25 536 THR A O 1
ATOM 4194 N N . ARG A 1 537 ? -4.713 18.708 19.037 1.00 94.75 537 ARG A N 1
ATOM 4195 C CA . ARG A 1 537 ? -4.589 19.534 17.826 1.00 94.75 537 ARG A CA 1
ATOM 4196 C C . ARG A 1 537 ? -4.612 18.699 16.548 1.00 94.75 537 ARG A C 1
ATOM 4198 O O . ARG A 1 537 ? -5.323 19.058 15.617 1.00 94.75 537 ARG A O 1
ATOM 4205 N N . VAL A 1 538 ? -3.872 17.589 16.495 1.00 94.88 538 VAL A N 1
ATOM 4206 C CA . VAL A 1 538 ? -3.850 16.681 15.330 1.00 94.88 538 VAL A CA 1
ATOM 4207 C C . VAL A 1 538 ? -5.247 16.113 15.067 1.00 94.88 538 VAL A C 1
ATOM 4209 O O . VAL A 1 538 ? -5.736 16.157 13.938 1.00 94.88 538 VAL A O 1
ATOM 4212 N N . ALA A 1 539 ? -5.924 15.659 16.119 1.00 96.56 539 ALA A N 1
ATOM 4213 C CA . ALA A 1 539 ? -7.304 15.200 16.072 1.00 96.56 539 ALA A CA 1
ATOM 4214 C C . ALA A 1 539 ? -8.273 16.292 15.579 1.00 96.56 539 ALA A C 1
ATOM 4216 O O . ALA A 1 539 ? -9.115 16.034 14.718 1.00 96.56 539 ALA A O 1
ATOM 4217 N N . ALA A 1 540 ? -8.113 17.533 16.042 1.00 97.06 540 ALA A N 1
ATOM 4218 C CA . ALA A 1 540 ? -8.913 18.665 15.584 1.00 97.06 540 ALA A CA 1
ATOM 4219 C C . ALA A 1 540 ? -8.705 18.973 14.093 1.00 97.06 540 ALA A C 1
ATOM 4221 O O . ALA A 1 540 ? -9.669 19.300 13.405 1.00 97.06 540 ALA A O 1
ATOM 4222 N N . VAL A 1 541 ? -7.483 18.823 13.563 1.00 97.00 541 VAL A N 1
ATOM 4223 C CA . VAL A 1 541 ? -7.225 18.978 12.120 1.00 97.00 541 VAL A CA 1
ATOM 4224 C C . VAL A 1 541 ? -7.879 17.854 11.310 1.00 97.00 541 VAL A C 1
ATOM 4226 O O . VAL A 1 541 ? -8.450 18.127 10.255 1.00 97.00 541 VAL A O 1
ATOM 4229 N N . HIS A 1 542 ? -7.879 16.610 11.802 1.00 96.56 542 HIS A N 1
ATOM 4230 C CA . HIS A 1 542 ? -8.666 15.535 11.184 1.00 96.56 542 HIS A CA 1
ATOM 4231 C C . HIS A 1 542 ? -10.168 15.843 11.190 1.00 96.56 542 HIS A C 1
ATOM 4233 O O . HIS A 1 542 ? -10.827 15.669 10.168 1.00 96.56 542 HIS A O 1
ATOM 4239 N N . GLY A 1 543 ? -10.703 16.338 12.309 1.00 96.56 543 GLY A N 1
ATOM 4240 C CA . GLY A 1 543 ? -12.093 16.783 12.396 1.00 96.56 543 GLY A CA 1
ATOM 4241 C C . GLY A 1 543 ? -12.409 17.907 11.403 1.00 96.56 543 GLY A C 1
ATOM 4242 O O . GLY A 1 543 ? -13.398 17.839 10.677 1.00 96.56 543 GLY A O 1
ATOM 4243 N N . LEU A 1 544 ? -11.520 18.896 11.292 1.00 96.00 544 LEU A N 1
ATOM 4244 C CA . LEU A 1 544 ? -11.636 19.982 10.322 1.00 96.00 544 LEU A CA 1
ATOM 4245 C C . LEU A 1 544 ? -11.645 19.465 8.876 1.00 96.00 544 LEU A C 1
ATOM 4247 O O . LEU A 1 544 ? -12.456 19.930 8.081 1.00 96.00 544 LEU A O 1
ATOM 4251 N N . LEU A 1 545 ? -10.797 18.487 8.541 1.00 95.75 545 LEU A N 1
ATOM 4252 C CA . LEU A 1 545 ? -10.788 17.831 7.228 1.00 95.75 545 LEU A CA 1
ATOM 4253 C C . LEU A 1 545 ? -12.121 17.128 6.922 1.00 95.75 545 LEU A C 1
ATOM 4255 O O . LEU A 1 545 ? -12.641 17.309 5.825 1.00 95.75 545 LEU A O 1
ATOM 4259 N N . TYR A 1 546 ? -12.702 16.399 7.882 1.00 95.50 546 TYR A N 1
ATOM 4260 C CA . TYR A 1 546 ? -14.027 15.779 7.725 1.00 95.50 546 TYR A CA 1
ATOM 4261 C C . TYR A 1 546 ? -15.124 16.815 7.443 1.00 95.50 546 TYR A C 1
ATOM 4263 O O . TYR A 1 546 ? -15.937 16.640 6.535 1.00 95.50 546 TYR A O 1
ATOM 4271 N N . LEU A 1 547 ? -15.139 17.920 8.195 1.00 94.19 547 LEU A N 1
ATOM 4272 C CA . LEU A 1 547 ? -16.110 18.992 7.974 1.00 94.19 547 LEU A CA 1
ATOM 4273 C C . LEU A 1 547 ? -15.905 19.640 6.598 1.00 94.19 547 LEU A C 1
ATOM 4275 O O . LEU A 1 547 ? -16.861 19.769 5.834 1.00 94.19 547 LEU A O 1
ATOM 4279 N N . LEU A 1 548 ? -14.666 19.999 6.249 1.00 92.00 548 LEU A N 1
ATOM 4280 C CA . LEU A 1 548 ? -14.339 20.586 4.947 1.00 92.00 548 LEU A CA 1
ATOM 4281 C C . LEU A 1 548 ? -14.763 19.670 3.790 1.00 92.00 548 LEU A C 1
ATOM 4283 O O . LEU A 1 548 ? -15.351 20.167 2.833 1.00 92.00 548 LEU A O 1
ATOM 4287 N N . GLU A 1 549 ? -14.556 18.355 3.899 1.00 90.75 549 GLU A N 1
ATOM 4288 C CA . GLU A 1 549 ? -15.001 17.381 2.893 1.00 90.75 549 GLU A CA 1
ATOM 4289 C C . GLU A 1 549 ? -16.519 17.408 2.680 1.00 90.75 549 GLU A C 1
ATOM 4291 O O . GLU A 1 549 ? -16.991 17.404 1.541 1.00 90.75 549 GLU A O 1
ATOM 4296 N N . SER A 1 550 ? -17.303 17.515 3.754 1.00 86.25 550 SER A N 1
ATOM 4297 C CA . SER A 1 550 ? -18.761 17.603 3.635 1.00 86.25 550 SER A CA 1
ATOM 4298 C C . SER A 1 550 ? -19.229 18.936 3.037 1.00 86.25 550 SER A C 1
ATOM 4300 O O . SER A 1 550 ? -20.055 18.941 2.122 1.00 86.25 550 SER A O 1
ATOM 4302 N N . PHE A 1 551 ? -18.679 20.064 3.505 1.00 73.25 551 PHE A N 1
ATOM 4303 C CA . PHE A 1 551 ? -19.125 21.412 3.121 1.00 73.25 551 PHE A CA 1
ATOM 4304 C C . PHE A 1 551 ? -18.593 21.891 1.762 1.00 73.25 551 PHE A C 1
ATOM 4306 O O . PHE A 1 551 ? -19.174 22.797 1.162 1.00 73.25 551 PHE A O 1
ATOM 4313 N N . ILE A 1 552 ? -17.507 21.304 1.250 1.00 57.62 552 ILE A N 1
ATOM 4314 C CA . ILE A 1 552 ? -16.974 21.636 -0.079 1.00 57.62 552 ILE A CA 1
ATOM 4315 C C . ILE A 1 552 ? -17.772 20.972 -1.205 1.00 57.62 552 ILE A C 1
ATOM 4317 O O . ILE A 1 552 ? -17.845 21.521 -2.303 1.00 57.62 552 ILE A O 1
ATOM 4321 N N . HIS A 1 553 ? -18.418 19.837 -0.931 1.00 52.94 553 HIS A N 1
ATOM 4322 C CA . HIS A 1 553 ? -19.200 19.084 -1.912 1.00 52.94 553 HIS A CA 1
ATOM 4323 C C . HIS A 1 553 ? -20.690 19.445 -1.975 1.00 52.94 553 HIS A C 1
ATOM 4325 O O . HIS A 1 553 ? -21.405 18.859 -2.789 1.00 52.94 553 HIS A O 1
ATOM 4331 N N . ILE A 1 554 ? -21.157 20.422 -1.190 1.00 50.62 554 ILE A N 1
ATOM 4332 C CA . ILE A 1 554 ? -22.467 21.041 -1.422 1.00 50.62 554 ILE A CA 1
ATOM 4333 C C . ILE A 1 554 ? -22.340 21.844 -2.718 1.00 50.62 554 ILE A C 1
ATOM 4335 O O . ILE A 1 554 ? -21.792 22.946 -2.729 1.00 50.62 554 ILE A O 1
ATOM 4339 N N . LYS A 1 555 ? -22.772 21.253 -3.836 1.00 41.28 555 LYS A N 1
ATOM 4340 C CA . LYS A 1 555 ? -22.881 21.969 -5.105 1.00 41.28 555 LYS A CA 1
ATOM 4341 C C . LYS A 1 555 ? -23.807 23.164 -4.888 1.00 41.28 555 LYS A C 1
ATOM 4343 O O . LYS A 1 555 ? -24.940 22.985 -4.459 1.00 41.28 555 LYS A O 1
ATOM 4348 N N . GLU A 1 556 ? -23.366 24.351 -5.287 1.00 38.88 556 GLU A N 1
ATOM 4349 C CA . GLU A 1 556 ? -24.200 25.558 -5.416 1.00 38.88 556 GLU A CA 1
ATOM 4350 C C . GLU A 1 556 ? -25.367 25.394 -6.428 1.00 38.88 556 GLU A C 1
ATOM 4352 O O . GLU A 1 556 ? -26.087 26.348 -6.702 1.00 38.88 556 GLU A O 1
ATOM 4357 N N . GLU A 1 557 ? -25.581 24.195 -6.986 1.00 34.06 557 GLU A N 1
ATOM 4358 C CA . GLU A 1 557 ? -26.578 23.889 -8.020 1.00 34.06 557 GLU A CA 1
ATOM 4359 C C . GLU A 1 557 ? -27.872 23.237 -7.501 1.00 34.06 557 GLU A C 1
ATOM 4361 O O . GLU A 1 557 ? -28.771 22.978 -8.304 1.00 34.06 557 GLU A O 1
ATOM 4366 N N . GLU A 1 558 ? -28.039 22.998 -6.194 1.00 36.41 558 GLU A N 1
ATOM 4367 C CA . GLU A 1 558 ? -29.388 22.756 -5.665 1.00 36.41 558 GLU A CA 1
ATOM 4368 C C . GLU A 1 558 ? -30.163 24.075 -5.694 1.00 36.41 558 GLU A C 1
ATOM 4370 O O . GLU A 1 558 ? -30.099 24.899 -4.782 1.00 36.41 558 GLU A O 1
ATOM 4375 N N . LEU A 1 559 ? -30.851 24.275 -6.823 1.00 35.34 559 LEU A N 1
ATOM 4376 C CA . LEU A 1 559 ? -31.867 25.290 -7.051 1.00 35.34 559 LEU A CA 1
ATOM 4377 C C . LEU A 1 559 ? -32.650 25.524 -5.766 1.00 35.34 559 LEU A C 1
ATOM 4379 O O . LEU A 1 559 ? -33.406 24.665 -5.318 1.00 35.34 559 LEU A O 1
ATOM 4383 N N . VAL A 1 560 ? -32.426 26.717 -5.221 1.00 37.91 560 VAL A N 1
ATOM 4384 C CA . VAL A 1 560 ? -33.166 27.383 -4.158 1.00 37.91 560 VAL A CA 1
ATOM 4385 C C . VAL A 1 560 ? -34.639 26.970 -4.193 1.00 37.91 560 VAL A C 1
ATOM 4387 O O . VAL A 1 560 ? -35.458 27.566 -4.888 1.00 37.91 560 VAL A O 1
ATOM 4390 N N . SER A 1 561 ? -34.981 25.942 -3.417 1.00 33.12 561 SER A N 1
ATOM 4391 C CA . SER A 1 561 ? -36.294 25.865 -2.799 1.00 33.12 561 SER A CA 1
ATOM 4392 C C . SER A 1 561 ? -36.199 26.775 -1.579 1.00 33.12 561 SER A C 1
ATOM 4394 O O . SER A 1 561 ? -35.263 26.658 -0.788 1.00 33.12 561 SER A O 1
ATOM 4396 N N . GLU A 1 562 ? -37.097 27.751 -1.509 1.00 41.03 562 GLU A N 1
ATOM 4397 C CA . GLU A 1 562 ? -37.064 28.933 -0.647 1.00 41.03 562 GLU A CA 1
ATOM 4398 C C . GLU A 1 562 ? -37.140 28.633 0.865 1.00 41.03 562 GLU A C 1
ATOM 4400 O O . GLU A 1 562 ? -38.051 29.102 1.533 1.00 41.03 562 GLU A O 1
ATOM 4405 N N . VAL A 1 563 ? -36.183 27.906 1.451 1.00 38.38 563 VAL A N 1
ATOM 4406 C CA . VAL A 1 563 ? -35.892 27.939 2.893 1.00 38.38 563 VAL A CA 1
ATOM 4407 C C . VAL A 1 563 ? -34.405 27.623 3.129 1.00 38.38 563 VAL A C 1
ATOM 4409 O O . VAL A 1 563 ? -33.978 26.487 2.974 1.00 38.38 563 VAL A O 1
ATOM 4412 N N . SER A 1 564 ? -33.655 28.639 3.586 1.00 37.81 564 SER A N 1
ATOM 4413 C CA . SER A 1 564 ? -32.332 28.601 4.260 1.00 37.81 564 SER A CA 1
ATOM 4414 C C . SER A 1 564 ? -31.186 29.318 3.530 1.00 37.81 564 SER A C 1
ATOM 4416 O O . SER A 1 564 ? -30.272 28.726 2.966 1.00 37.81 564 SER A O 1
ATOM 4418 N N . SER A 1 565 ? -31.169 30.643 3.652 1.00 36.94 565 SER A N 1
ATOM 4419 C CA . SER A 1 565 ? -30.045 31.520 3.310 1.00 36.94 565 SER A CA 1
ATOM 4420 C C . SER A 1 565 ? -28.978 31.597 4.428 1.00 36.94 565 SER A C 1
ATOM 4422 O O . SER A 1 565 ? -28.580 32.697 4.809 1.00 36.94 565 SER A O 1
ATOM 4424 N N . LYS A 1 566 ? -28.555 30.468 5.026 1.00 48.50 566 LYS A N 1
ATOM 4425 C CA . LYS A 1 566 ? -27.650 30.454 6.210 1.00 48.50 566 LYS A CA 1
ATOM 4426 C C . LYS A 1 566 ? -26.467 29.468 6.166 1.00 48.50 566 LYS A C 1
ATOM 4428 O O . LYS A 1 566 ? -25.772 29.310 7.162 1.00 48.50 566 LYS A O 1
ATOM 4433 N N . THR A 1 567 ? -26.189 28.827 5.034 1.00 50.03 567 THR A N 1
ATOM 4434 C CA . THR A 1 567 ? -25.003 27.968 4.843 1.00 50.03 567 THR A CA 1
ATOM 4435 C C . THR A 1 567 ? -23.661 28.673 4.534 1.00 50.03 567 THR A C 1
ATOM 4437 O O . THR A 1 567 ? -22.629 28.067 4.841 1.00 50.03 567 THR A O 1
ATOM 4440 N N . PRO A 1 568 ? -23.577 29.912 3.985 1.00 55.00 568 PRO A N 1
ATOM 4441 C CA . PRO A 1 568 ? -22.278 30.481 3.598 1.00 55.00 568 PRO A CA 1
ATOM 4442 C C . PRO A 1 568 ? -21.378 30.840 4.796 1.00 55.00 568 PRO A C 1
ATOM 4444 O O . PRO A 1 568 ? -20.156 30.711 4.693 1.00 55.00 568 PRO A O 1
ATOM 4447 N N . ASP A 1 569 ? -21.959 31.195 5.948 1.00 70.12 569 ASP A N 1
ATOM 4448 C CA . ASP A 1 569 ? -21.208 31.599 7.149 1.00 70.12 569 ASP A CA 1
ATOM 4449 C C . ASP A 1 569 ? -20.385 30.442 7.748 1.00 70.12 569 ASP A C 1
ATOM 4451 O O . ASP A 1 569 ? -19.240 30.631 8.167 1.00 70.12 569 ASP A O 1
ATOM 4455 N N . THR A 1 570 ? -20.919 29.213 7.748 1.00 81.31 570 THR A N 1
ATOM 4456 C CA . THR A 1 570 ? -20.235 28.040 8.324 1.00 81.31 570 THR A CA 1
ATOM 4457 C C . THR A 1 570 ? -18.996 27.657 7.521 1.00 81.31 570 THR A C 1
ATOM 4459 O O . THR A 1 570 ? -17.928 27.446 8.099 1.00 81.31 570 THR A O 1
ATOM 4462 N N . ARG A 1 571 ? -19.102 27.616 6.185 1.00 83.12 571 ARG A N 1
ATOM 4463 C CA . ARG A 1 571 ? -17.965 27.305 5.306 1.00 83.12 571 ARG A CA 1
ATOM 4464 C C . ARG A 1 571 ? -16.839 28.322 5.481 1.00 83.12 571 ARG A C 1
ATOM 4466 O O . ARG A 1 571 ? -15.684 27.934 5.647 1.00 83.12 571 ARG A O 1
ATOM 4473 N N . GLN A 1 572 ? -17.172 29.612 5.465 1.00 85.69 572 GLN A N 1
ATOM 4474 C CA . GLN A 1 572 ? -16.183 30.679 5.629 1.00 85.69 572 GLN A CA 1
ATOM 4475 C C . GLN A 1 572 ? -15.487 30.602 6.990 1.00 85.69 572 GLN A C 1
ATOM 4477 O O . GLN A 1 572 ? -14.269 30.760 7.063 1.00 85.69 572 GLN A O 1
ATOM 4482 N N . ARG A 1 573 ? -16.224 30.285 8.063 1.00 88.69 573 ARG A N 1
ATOM 4483 C CA . ARG A 1 573 ? -15.643 30.119 9.400 1.00 88.69 573 ARG A CA 1
ATOM 4484 C C . ARG A 1 573 ? -14.679 28.934 9.480 1.00 88.69 573 ARG A C 1
ATOM 4486 O O . ARG A 1 573 ? -13.594 29.090 10.031 1.00 88.69 573 ARG A O 1
ATOM 4493 N N . LEU A 1 574 ? -15.013 27.791 8.876 1.00 91.44 574 LEU A N 1
ATOM 4494 C CA . LEU A 1 574 ? -14.102 26.638 8.795 1.00 91.44 574 LEU A CA 1
ATOM 4495 C C . LEU A 1 574 ? -12.817 26.973 8.023 1.00 91.44 574 LEU A C 1
ATOM 4497 O O . LEU A 1 574 ? -11.718 26.658 8.482 1.00 91.44 574 LEU A O 1
ATOM 4501 N N . LEU A 1 575 ? -12.941 27.656 6.881 1.00 90.56 575 LEU A N 1
ATOM 4502 C CA . LEU A 1 575 ? -11.791 28.105 6.090 1.00 90.56 575 LEU A CA 1
ATOM 4503 C C . LEU A 1 575 ? -10.934 29.124 6.855 1.00 90.56 575 LEU A C 1
ATOM 4505 O O . LEU A 1 575 ? -9.707 29.052 6.806 1.00 90.56 575 LEU A O 1
ATOM 4509 N N . GLN A 1 576 ? -11.555 30.025 7.622 1.00 91.69 576 GLN A N 1
ATOM 4510 C CA . GLN A 1 576 ? -10.847 30.971 8.483 1.00 91.69 576 GLN A CA 1
ATOM 4511 C C . GLN A 1 576 ? -10.059 30.250 9.589 1.00 91.69 576 GLN A C 1
ATOM 4513 O O . GLN A 1 576 ? -8.883 30.547 9.797 1.00 91.69 576 GLN A O 1
ATOM 4518 N N . MET A 1 577 ? -10.659 29.254 10.247 1.00 93.56 577 MET A N 1
ATOM 4519 C CA . MET A 1 577 ? -9.977 28.427 11.250 1.00 93.56 577 MET A CA 1
ATOM 4520 C C . MET A 1 577 ? -8.789 27.666 10.646 1.00 93.56 577 MET A C 1
ATOM 4522 O O . MET A 1 577 ? -7.709 27.626 11.241 1.00 93.56 577 MET A O 1
ATOM 4526 N N . ALA A 1 578 ? -8.957 27.114 9.440 1.00 93.75 578 ALA A N 1
ATOM 4527 C CA . ALA A 1 578 ? -7.877 26.459 8.711 1.00 93.75 578 ALA A CA 1
ATOM 4528 C C . ALA A 1 578 ? -6.737 27.436 8.382 1.00 93.75 578 ALA A C 1
ATOM 4530 O O . ALA A 1 578 ? -5.572 27.132 8.638 1.00 93.75 578 ALA A O 1
ATOM 4531 N N . ARG A 1 579 ? -7.066 28.631 7.874 1.00 92.19 579 ARG A N 1
ATOM 4532 C CA . ARG A 1 579 ? -6.099 29.686 7.540 1.00 92.19 579 ARG A CA 1
ATOM 4533 C C . ARG A 1 579 ? -5.281 30.110 8.758 1.00 92.19 579 ARG A C 1
ATOM 4535 O O . ARG A 1 579 ? -4.059 30.207 8.664 1.00 92.19 579 ARG A O 1
ATOM 4542 N N . GLU A 1 580 ? -5.929 30.335 9.898 1.00 91.88 580 GLU A N 1
ATOM 4543 C CA . GLU A 1 580 ? -5.249 30.697 11.147 1.00 91.88 580 GLU A CA 1
ATOM 4544 C C . GLU A 1 580 ? -4.306 29.596 11.637 1.00 91.88 580 GLU A C 1
ATOM 4546 O O . GLU A 1 580 ? -3.200 29.891 12.097 1.00 91.88 580 GLU A O 1
ATOM 4551 N N . HIS A 1 581 ? -4.725 28.333 11.536 1.00 92.69 581 HIS A N 1
ATOM 4552 C CA . HIS A 1 581 ? -3.901 27.195 11.931 1.00 92.69 581 HIS A CA 1
ATOM 4553 C C . HIS A 1 581 ? -2.689 27.019 11.000 1.00 92.69 581 HIS A C 1
ATOM 4555 O O . HIS A 1 581 ? -1.558 26.894 11.477 1.00 92.69 581 HIS A O 1
ATOM 4561 N N . ILE A 1 582 ? -2.902 27.088 9.681 1.00 92.69 582 ILE A N 1
ATOM 4562 C CA . ILE A 1 582 ? -1.843 27.011 8.663 1.00 92.69 582 ILE A CA 1
ATOM 4563 C C . ILE A 1 582 ? -0.839 28.149 8.858 1.00 92.69 582 ILE A C 1
ATOM 4565 O O . ILE A 1 582 ? 0.359 27.891 8.947 1.00 92.69 582 ILE A O 1
ATOM 4569 N N . GLY A 1 583 ? -1.304 29.392 9.014 1.00 88.69 583 GLY A N 1
ATOM 4570 C CA . GLY A 1 583 ? -0.423 30.548 9.205 1.00 88.69 583 GLY A CA 1
ATOM 4571 C C . GLY A 1 583 ? 0.499 30.429 10.426 1.00 88.69 583 GLY A C 1
ATOM 4572 O O . GLY A 1 583 ? 1.617 30.939 10.398 1.00 88.69 583 GLY A O 1
ATOM 4573 N N . LYS A 1 584 ? 0.066 29.721 11.479 1.00 88.25 584 LYS A N 1
ATOM 4574 C CA . LYS A 1 584 ? 0.854 29.506 12.705 1.00 88.25 584 LYS A CA 1
ATOM 4575 C C . LYS A 1 584 ? 1.833 28.333 12.621 1.00 88.25 584 LYS A C 1
ATOM 4577 O O . LYS A 1 584 ? 2.902 28.413 13.219 1.00 88.25 584 LYS A O 1
ATOM 4582 N N . HIS A 1 585 ? 1.465 27.243 11.945 1.00 87.19 585 HIS A N 1
ATOM 4583 C CA . HIS A 1 585 ? 2.177 25.957 12.051 1.00 87.19 585 HIS A CA 1
ATOM 4584 C C . HIS A 1 585 ? 2.800 25.443 10.749 1.00 87.19 585 HIS A C 1
ATOM 4586 O O . HIS A 1 585 ? 3.580 24.497 10.788 1.00 87.19 585 HIS A O 1
ATOM 4592 N N . PHE A 1 586 ? 2.471 26.031 9.599 1.00 86.81 586 PHE A N 1
ATOM 4593 C CA . PHE A 1 586 ? 3.046 25.655 8.306 1.00 86.81 586 PHE A CA 1
ATOM 4594 C C . PHE A 1 586 ? 4.424 26.267 7.967 1.00 86.81 586 PHE A C 1
ATOM 4596 O O . PHE A 1 586 ? 5.148 25.635 7.192 1.00 86.81 586 PHE A O 1
ATOM 4603 N N . PRO A 1 587 ? 4.851 27.435 8.506 1.00 79.81 587 PRO A N 1
ATOM 4604 C CA . PRO A 1 587 ? 6.141 28.022 8.146 1.00 79.81 587 PRO A CA 1
ATOM 4605 C C . PRO A 1 587 ? 7.322 27.057 8.363 1.00 79.81 587 PRO A C 1
ATOM 4607 O O . PRO A 1 587 ? 7.370 26.371 9.388 1.00 79.81 587 PRO A O 1
ATOM 4610 N N . PRO A 1 588 ? 8.320 27.026 7.460 1.00 67.38 588 PRO A N 1
ATOM 4611 C CA . PRO A 1 588 ? 9.394 26.028 7.476 1.00 67.38 588 PRO A CA 1
ATOM 4612 C C . PRO A 1 588 ? 10.243 26.058 8.754 1.00 67.38 588 PRO A C 1
ATOM 4614 O O . PRO A 1 588 ? 10.721 25.016 9.193 1.00 67.38 588 PRO A O 1
ATOM 4617 N N . GLU A 1 589 ? 10.370 27.216 9.402 1.00 65.69 589 GLU A N 1
ATOM 4618 C CA . GLU A 1 589 ? 11.077 27.380 10.682 1.00 65.69 589 GLU A CA 1
ATOM 4619 C C . GLU A 1 589 ? 10.444 26.569 11.822 1.00 65.69 589 GLU A C 1
ATOM 4621 O O . GLU A 1 589 ? 11.136 26.134 12.739 1.00 65.69 589 GLU A O 1
ATOM 4626 N N . SER A 1 590 ? 9.138 26.302 11.741 1.00 63.78 590 SER A N 1
ATOM 4627 C CA . SER A 1 590 ? 8.402 25.542 12.753 1.00 63.78 590 SER A CA 1
ATOM 4628 C C . SER A 1 590 ? 8.504 24.022 12.576 1.00 63.78 590 SER A C 1
ATOM 4630 O O . SER A 1 590 ? 8.110 23.274 13.467 1.00 63.78 590 SER A O 1
ATOM 4632 N N . SER A 1 591 ? 9.062 23.550 11.455 1.00 62.91 591 SER A N 1
ATOM 4633 C CA . SER A 1 591 ? 9.087 22.126 11.095 1.00 62.91 591 SER A CA 1
ATOM 4634 C C . SER A 1 591 ? 10.164 21.299 11.815 1.00 62.91 591 SER A C 1
ATOM 4636 O O . SER A 1 591 ? 10.089 20.068 11.834 1.00 62.91 591 SER A O 1
ATOM 4638 N N . ALA A 1 592 ? 11.160 21.942 12.432 1.00 61.41 592 ALA A N 1
ATOM 4639 C CA . ALA A 1 592 ? 12.248 21.247 13.113 1.00 61.41 592 ALA A CA 1
ATOM 4640 C C . ALA A 1 592 ? 11.784 20.647 14.457 1.00 61.41 592 ALA A C 1
ATOM 4642 O O . ALA A 1 592 ? 11.370 21.369 15.360 1.00 61.41 592 ALA A O 1
ATOM 4643 N N . GLY A 1 593 ? 11.882 19.320 14.602 1.00 68.50 593 GLY A N 1
ATOM 4644 C CA . GLY A 1 593 ? 11.611 18.609 15.862 1.00 68.50 593 GLY A CA 1
ATOM 4645 C C . GLY A 1 593 ? 10.139 18.291 16.155 1.00 68.50 593 GLY A C 1
ATOM 4646 O O . GLY A 1 593 ? 9.834 17.837 17.255 1.00 68.50 593 GLY A O 1
ATOM 4647 N N . GLN A 1 594 ? 9.228 18.506 15.200 1.00 79.44 594 GLN A N 1
ATOM 4648 C CA . GLN A 1 594 ? 7.826 18.097 15.332 1.00 79.44 594 GLN A CA 1
ATOM 4649 C C . GLN A 1 594 ? 7.610 16.624 14.950 1.00 79.44 594 GLN A C 1
ATOM 4651 O O . GLN A 1 594 ? 8.416 16.024 14.241 1.00 79.44 594 GLN A O 1
ATOM 4656 N N . SER A 1 595 ? 6.498 16.046 15.418 1.00 86.69 595 SER A N 1
ATOM 4657 C CA . SER A 1 595 ? 6.071 14.696 15.026 1.00 86.69 595 SER A CA 1
ATOM 4658 C C . SER A 1 595 ? 5.753 14.635 13.528 1.00 86.69 595 SER A C 1
ATOM 4660 O O . SER A 1 595 ? 4.997 15.472 13.029 1.00 86.69 595 SER A O 1
ATOM 4662 N N . GLU A 1 596 ? 6.264 13.611 12.835 1.00 87.62 596 GLU A N 1
ATOM 4663 C CA . GLU A 1 596 ? 5.984 13.374 11.411 1.00 87.62 596 GLU A CA 1
ATOM 4664 C C . GLU A 1 596 ? 4.476 13.256 11.141 1.00 87.62 596 GLU A C 1
ATOM 4666 O O . GLU A 1 596 ? 3.980 13.802 10.160 1.00 87.62 596 GLU A O 1
ATOM 4671 N N . GLU A 1 597 ? 3.723 12.605 12.035 1.00 87.69 597 GLU A N 1
ATOM 4672 C CA . GLU A 1 597 ? 2.268 12.445 11.910 1.00 87.69 597 GLU A CA 1
ATOM 4673 C C . GLU A 1 597 ? 1.554 13.802 11.887 1.00 87.69 597 GLU A C 1
ATOM 4675 O O . GLU A 1 597 ? 0.736 14.067 11.005 1.00 87.69 597 GLU A O 1
ATOM 4680 N N . SER A 1 598 ? 1.932 14.709 12.792 1.00 91.44 598 SER A N 1
ATOM 4681 C CA . SER A 1 598 ? 1.357 16.057 12.839 1.00 91.44 598 SER A CA 1
ATOM 4682 C C . SER A 1 598 ? 1.638 16.843 11.560 1.00 91.44 598 SER A C 1
ATOM 4684 O O . SER A 1 598 ? 0.780 17.594 11.096 1.00 91.44 598 SER A O 1
ATOM 4686 N N . GLN A 1 599 ? 2.835 16.690 10.993 1.00 92.81 599 GLN A N 1
ATOM 4687 C CA . GLN A 1 599 ? 3.224 17.385 9.769 1.00 92.81 599 GLN A CA 1
ATOM 4688 C C . GLN A 1 599 ? 2.472 16.843 8.557 1.00 92.81 599 GLN A C 1
ATOM 4690 O O . GLN A 1 599 ? 1.988 17.626 7.745 1.00 92.81 599 GLN A O 1
ATOM 4695 N N . LEU A 1 600 ? 2.305 15.523 8.454 1.00 93.81 600 LEU A N 1
ATOM 4696 C CA . LEU A 1 600 ? 1.557 14.910 7.358 1.00 93.81 600 LEU A CA 1
ATOM 4697 C C . LEU A 1 600 ? 0.083 15.335 7.349 1.00 93.81 600 LEU A C 1
ATOM 4699 O O . LEU A 1 600 ? -0.468 15.615 6.284 1.00 93.81 600 LEU A O 1
ATOM 4703 N N . VAL A 1 601 ? -0.547 15.423 8.523 1.00 94.31 601 VAL A N 1
ATOM 4704 C CA . VAL A 1 601 ? -1.937 15.884 8.662 1.00 94.31 601 VAL A CA 1
ATOM 4705 C C . VAL A 1 601 ? -2.067 17.359 8.273 1.00 94.31 601 VAL A C 1
ATOM 4707 O O . VAL A 1 601 ? -2.970 17.718 7.515 1.00 94.31 601 VAL A O 1
ATOM 4710 N N . LEU A 1 602 ? -1.117 18.201 8.692 1.00 94.44 602 LEU A N 1
ATOM 4711 C CA . LEU A 1 602 ? -1.056 19.601 8.272 1.00 94.44 602 LEU A CA 1
ATOM 4712 C C . LEU A 1 602 ? -0.853 19.741 6.754 1.00 94.44 602 LEU A C 1
ATOM 4714 O O . LEU A 1 602 ? -1.532 20.544 6.117 1.00 94.44 602 LEU A O 1
ATOM 4718 N N . TYR A 1 603 ? 0.039 18.946 6.156 1.00 94.81 603 TYR A N 1
ATOM 4719 C CA . TYR A 1 603 ? 0.244 18.934 4.704 1.00 94.81 603 TYR A CA 1
ATOM 4720 C C . TYR A 1 603 ? -1.020 18.508 3.974 1.00 94.81 603 TYR A C 1
ATOM 4722 O O . TYR A 1 603 ? -1.374 19.124 2.971 1.00 94.81 603 TYR A O 1
ATOM 4730 N N . SER A 1 604 ? -1.740 17.511 4.495 1.00 95.12 604 SER A N 1
ATOM 4731 C CA . SER A 1 604 ? -3.018 17.125 3.914 1.00 95.12 604 SER A CA 1
ATOM 4732 C C . SER A 1 604 ? -4.040 18.259 3.968 1.00 95.12 604 SER A C 1
ATOM 4734 O O . SER A 1 604 ? -4.742 18.440 2.980 1.00 95.12 604 SER A O 1
ATOM 4736 N N . LEU A 1 605 ? -4.123 19.026 5.062 1.00 95.50 605 LEU A N 1
ATOM 4737 C CA . LEU A 1 605 ? -5.014 20.190 5.155 1.00 95.50 605 LEU A CA 1
ATOM 4738 C C . LEU A 1 605 ? -4.656 21.260 4.117 1.00 95.50 605 LEU A C 1
ATOM 4740 O O . LEU A 1 605 ? -5.530 21.723 3.386 1.00 95.50 605 LEU A O 1
ATOM 4744 N N . VAL A 1 606 ? -3.375 21.628 4.025 1.00 95.25 606 VAL A N 1
ATOM 4745 C CA . VAL A 1 606 ? -2.897 22.645 3.075 1.00 95.25 606 VAL A CA 1
ATOM 4746 C C . VAL A 1 606 ? -3.202 22.234 1.639 1.00 95.25 606 VAL A C 1
ATOM 4748 O O . VAL A 1 606 ? -3.803 23.004 0.894 1.00 95.25 606 VAL A O 1
ATOM 4751 N N . LEU A 1 607 ? -2.830 21.012 1.256 1.00 94.75 607 LEU A N 1
ATOM 4752 C CA . LEU A 1 607 ? -3.026 20.506 -0.101 1.00 94.75 607 LEU A CA 1
ATOM 4753 C C . LEU A 1 607 ? -4.512 20.383 -0.456 1.00 94.75 607 LEU A C 1
ATOM 4755 O O . LEU A 1 607 ? -4.897 20.730 -1.570 1.00 94.75 607 LEU A O 1
ATOM 4759 N N . TYR A 1 608 ? -5.347 19.961 0.496 1.00 93.44 608 TYR A N 1
ATOM 4760 C CA . TYR A 1 608 ? -6.789 19.848 0.294 1.00 93.44 608 TYR A CA 1
ATOM 4761 C C . TYR A 1 608 ? -7.444 21.211 0.027 1.00 93.44 608 TYR A C 1
ATOM 4763 O O . TYR A 1 608 ? -8.257 21.338 -0.890 1.00 93.44 608 TYR A O 1
ATOM 4771 N N . ILE A 1 609 ? -7.052 22.255 0.769 1.00 93.06 609 ILE A N 1
ATOM 4772 C CA . ILE A 1 609 ? -7.552 23.620 0.544 1.00 93.06 609 ILE A CA 1
ATOM 4773 C C . ILE A 1 609 ? -6.990 24.201 -0.758 1.00 93.06 609 ILE A C 1
ATOM 4775 O O . ILE A 1 609 ? -7.734 24.834 -1.499 1.00 93.06 609 ILE A O 1
ATOM 4779 N N . MET A 1 610 ? -5.718 23.951 -1.089 1.00 92.69 610 MET A N 1
ATOM 4780 C CA . MET A 1 610 ? -5.135 24.391 -2.366 1.00 92.69 610 MET A CA 1
ATOM 4781 C C . MET A 1 610 ? -5.855 23.800 -3.584 1.00 92.69 610 MET A C 1
ATOM 4783 O O . MET A 1 610 ? -5.942 24.465 -4.612 1.00 92.69 610 MET A O 1
ATOM 4787 N N . GLU A 1 611 ? -6.356 22.567 -3.489 1.00 91.69 611 GLU A N 1
ATOM 4788 C CA . GLU A 1 611 ? -7.112 21.926 -4.569 1.00 91.69 611 GLU A CA 1
ATOM 4789 C C . GLU A 1 611 ? -8.517 22.522 -4.729 1.00 91.69 611 GLU A C 1
ATOM 4791 O O . GLU A 1 611 ? -8.934 22.812 -5.848 1.00 91.69 611 GLU A O 1
ATOM 4796 N N . HIS A 1 612 ? -9.244 22.724 -3.626 1.00 89.81 612 HIS A N 1
ATOM 4797 C CA . HIS A 1 612 ? -10.675 23.047 -3.672 1.00 89.81 612 HIS A CA 1
ATOM 4798 C C . HIS A 1 612 ? -11.009 24.533 -3.476 1.00 89.81 612 HIS A C 1
ATOM 4800 O O . HIS A 1 612 ? -12.102 24.976 -3.832 1.00 89.81 612 HIS A O 1
ATOM 4806 N N . SER A 1 613 ? -10.142 25.312 -2.830 1.00 88.12 613 SER A N 1
ATOM 4807 C CA . SER A 1 613 ? -10.361 26.733 -2.512 1.00 88.12 613 SER A CA 1
ATOM 4808 C C . SER A 1 613 ? -9.025 27.500 -2.426 1.00 88.12 613 SER A C 1
ATOM 4810 O O . SER A 1 613 ? -8.685 28.046 -1.374 1.00 88.12 613 SER A O 1
ATOM 4812 N N . PRO A 1 614 ? -8.235 27.550 -3.520 1.00 86.44 614 PRO A N 1
ATOM 4813 C CA . PRO A 1 614 ? -6.906 28.170 -3.528 1.00 86.44 614 PRO A CA 1
ATOM 4814 C C . PRO A 1 614 ? -6.915 29.664 -3.172 1.00 86.44 614 PRO A C 1
ATOM 4816 O O . PRO A 1 614 ? -5.950 30.156 -2.593 1.00 86.44 614 PRO A O 1
ATOM 4819 N N . GLN A 1 615 ? -8.002 30.380 -3.472 1.00 85.75 615 GLN A N 1
ATOM 4820 C CA . GLN A 1 615 ? -8.184 31.801 -3.155 1.00 85.75 615 GLN A CA 1
ATOM 4821 C C . GLN A 1 615 ? -8.192 32.099 -1.651 1.00 85.75 615 GLN A C 1
ATOM 4823 O O . GLN A 1 615 ? -7.941 33.231 -1.243 1.00 85.75 615 GLN A O 1
ATOM 4828 N N . ASP A 1 616 ? -8.491 31.094 -0.827 1.00 84.62 616 ASP A N 1
ATOM 4829 C CA . ASP A 1 616 ? -8.610 31.261 0.614 1.00 84.62 616 ASP A CA 1
ATOM 4830 C C . ASP A 1 616 ? -7.274 31.103 1.348 1.00 84.62 616 ASP A C 1
ATOM 4832 O O . ASP A 1 616 ? -7.206 31.350 2.556 1.00 84.62 616 ASP A O 1
ATOM 4836 N N . LEU A 1 617 ? -6.198 30.747 0.648 1.00 87.12 617 LEU A N 1
ATOM 4837 C CA . LEU A 1 617 ? -4.866 30.635 1.232 1.00 87.12 617 LEU A CA 1
ATOM 4838 C C . LEU A 1 617 ? -4.018 31.885 0.959 1.00 87.12 617 LEU A C 1
ATOM 4840 O O . LEU A 1 617 ? -4.115 32.479 -0.115 1.00 87.12 617 LEU A O 1
ATOM 4844 N N . PRO A 1 618 ? -3.143 32.274 1.905 1.00 86.19 618 PRO A N 1
ATOM 4845 C CA . PRO A 1 618 ? -2.131 33.290 1.647 1.00 86.19 618 PRO A CA 1
ATOM 4846 C C . PRO A 1 618 ? -1.216 32.882 0.475 1.00 86.19 618 PRO A C 1
ATOM 4848 O O . PRO A 1 618 ? -0.845 31.705 0.375 1.00 86.19 618 PRO A O 1
ATOM 4851 N N . PRO A 1 619 ? -0.797 33.823 -0.392 1.00 82.81 619 PRO A N 1
ATOM 4852 C CA . PRO A 1 619 ? 0.051 33.519 -1.548 1.00 82.81 619 PRO A CA 1
ATOM 4853 C C . PRO A 1 619 ? 1.427 32.947 -1.157 1.00 82.81 619 PRO A C 1
ATOM 4855 O O . PRO A 1 619 ? 2.057 32.242 -1.946 1.00 82.81 619 PRO A O 1
ATOM 4858 N N . GLU A 1 620 ? 1.894 33.190 0.072 1.00 88.19 620 GLU A N 1
ATOM 4859 C CA . GLU A 1 620 ? 3.153 32.659 0.601 1.00 88.19 620 GLU A CA 1
ATOM 4860 C C . GLU A 1 620 ? 3.118 31.140 0.821 1.00 88.19 620 GLU A C 1
ATOM 4862 O O . GLU A 1 620 ? 4.167 30.498 0.830 1.00 88.19 620 GLU A O 1
ATOM 4867 N N . VAL A 1 621 ? 1.936 30.533 0.969 1.00 90.06 621 VAL A N 1
ATOM 4868 C CA . VAL A 1 621 ? 1.805 29.089 1.236 1.00 90.06 621 VAL A CA 1
ATOM 4869 C C . VAL A 1 621 ? 2.409 28.267 0.100 1.00 90.06 621 VAL A C 1
ATOM 4871 O O . VAL A 1 621 ? 3.096 27.276 0.348 1.00 90.06 621 VAL A O 1
ATOM 4874 N N . GLN A 1 622 ? 2.231 28.699 -1.151 1.00 89.25 622 GLN A N 1
ATOM 4875 C CA . GLN A 1 622 ? 2.811 28.001 -2.294 1.00 89.25 622 GLN A CA 1
ATOM 4876 C C . GLN A 1 622 ? 4.345 28.019 -2.244 1.00 89.25 622 GLN A C 1
ATOM 4878 O O . GLN A 1 622 ? 4.978 26.986 -2.456 1.00 89.25 622 GLN A O 1
ATOM 4883 N N . SER A 1 623 ? 4.964 29.167 -1.953 1.00 90.25 623 SER A N 1
ATOM 4884 C CA . SER A 1 623 ? 6.426 29.256 -1.880 1.00 90.25 623 SER A CA 1
ATOM 4885 C C . SER A 1 623 ? 6.976 28.478 -0.681 1.00 90.25 623 SER A C 1
ATOM 4887 O O . SER A 1 623 ? 7.979 27.778 -0.823 1.00 90.25 623 SER A O 1
ATOM 4889 N N . GLN A 1 624 ? 6.282 28.505 0.461 1.00 92.12 624 GLN A N 1
ATOM 4890 C CA . GLN A 1 624 ? 6.605 27.703 1.644 1.00 92.12 624 GLN A CA 1
ATOM 4891 C C . GLN A 1 624 ? 6.536 26.196 1.359 1.00 92.12 624 GLN A C 1
ATOM 4893 O O . GLN A 1 624 ? 7.447 25.467 1.746 1.00 92.12 624 GLN A O 1
ATOM 4898 N N . LEU A 1 625 ? 5.523 25.730 0.618 1.00 92.81 625 LEU A N 1
ATOM 4899 C CA . LEU A 1 625 ? 5.387 24.328 0.212 1.00 92.81 625 LEU A CA 1
ATOM 4900 C C . LEU A 1 625 ? 6.596 23.859 -0.612 1.00 92.81 625 LEU A C 1
ATOM 4902 O O . LEU A 1 625 ? 7.154 22.795 -0.350 1.00 92.81 625 LEU A O 1
ATOM 4906 N N . LEU A 1 626 ? 7.045 24.671 -1.574 1.00 92.62 626 LEU A N 1
ATOM 4907 C CA . LEU A 1 626 ? 8.224 24.354 -2.388 1.00 92.62 626 LEU A CA 1
ATOM 4908 C C . LEU A 1 626 ? 9.506 24.323 -1.538 1.00 92.62 626 LEU A C 1
ATOM 4910 O O . LEU A 1 626 ? 10.336 23.432 -1.717 1.00 92.62 626 LEU A O 1
ATOM 4914 N N . GLN A 1 627 ? 9.654 25.244 -0.579 1.00 91.50 627 GLN A N 1
ATOM 4915 C CA . GLN A 1 627 ? 10.786 25.240 0.357 1.00 91.50 627 GLN A CA 1
ATOM 4916 C C . GLN A 1 627 ? 10.781 24.008 1.271 1.00 91.50 627 GLN A C 1
ATOM 4918 O O . GLN A 1 627 ? 11.839 23.429 1.515 1.00 91.50 627 GLN A O 1
ATOM 4923 N N . LEU A 1 628 ? 9.608 23.553 1.720 1.00 92.38 628 LEU A N 1
ATOM 4924 C CA . LEU A 1 628 ? 9.470 22.331 2.517 1.00 92.38 628 LEU A CA 1
ATOM 4925 C C . LEU A 1 628 ? 9.891 21.077 1.742 1.00 92.38 628 LEU A C 1
ATOM 4927 O O . LEU A 1 628 ? 10.533 20.192 2.302 1.00 92.38 628 LEU A O 1
ATOM 4931 N N . VAL A 1 629 ? 9.604 20.994 0.441 1.00 93.88 629 VAL A N 1
ATOM 4932 C CA . VAL A 1 629 ? 10.097 19.880 -0.392 1.00 93.88 629 VAL A CA 1
ATOM 4933 C C . VAL A 1 629 ? 11.629 19.863 -0.433 1.00 93.88 629 VAL A C 1
ATOM 4935 O O . VAL A 1 629 ? 12.259 18.803 -0.356 1.00 93.88 629 VAL A O 1
ATOM 4938 N N . ILE A 1 630 ? 12.251 21.039 -0.525 1.00 93.12 630 ILE A N 1
ATOM 4939 C CA . ILE A 1 630 ? 13.710 21.176 -0.535 1.00 93.12 630 ILE A CA 1
ATOM 4940 C C . ILE A 1 630 ? 14.298 20.815 0.836 1.00 93.12 630 ILE A C 1
ATOM 4942 O O . ILE A 1 630 ? 15.286 20.077 0.899 1.00 93.12 630 ILE A O 1
ATOM 4946 N N . SER A 1 631 ? 13.695 21.281 1.932 1.00 91.00 631 SER A N 1
ATOM 4947 C CA . SER A 1 631 ? 14.186 21.010 3.286 1.00 91.00 631 SER A CA 1
ATOM 4948 C C . SER A 1 631 ? 14.042 19.535 3.670 1.00 91.00 631 SER A C 1
ATOM 4950 O O . SER A 1 631 ? 15.022 18.944 4.114 1.00 91.00 631 SER A O 1
ATOM 4952 N N . THR A 1 632 ? 12.883 18.915 3.417 1.00 90.25 632 THR A N 1
ATOM 4953 C CA . THR A 1 632 ? 12.595 17.501 3.748 1.00 90.25 632 THR A CA 1
ATOM 4954 C C . THR A 1 632 ? 13.461 16.517 2.964 1.00 90.25 632 THR A C 1
ATOM 4956 O O . THR A 1 632 ? 13.910 15.507 3.509 1.00 90.25 632 THR A O 1
ATOM 4959 N N . SER A 1 633 ? 13.756 16.819 1.694 1.00 90.44 633 SER A N 1
ATOM 4960 C CA . SER A 1 633 ? 14.713 16.027 0.907 1.00 90.44 633 SER A CA 1
ATOM 4961 C C . SER A 1 633 ? 16.144 16.169 1.435 1.00 90.44 633 SER A C 1
ATOM 4963 O O . SER A 1 633 ? 16.866 15.178 1.518 1.00 90.44 633 SER A O 1
ATOM 4965 N N . SER A 1 634 ? 16.545 17.370 1.862 1.00 89.00 634 SER A N 1
ATOM 4966 C CA . SER A 1 634 ? 17.887 17.625 2.408 1.00 89.00 634 SER A CA 1
ATOM 4967 C C . SER A 1 634 ? 18.086 17.016 3.804 1.00 89.00 634 SER A C 1
ATOM 4969 O O . SER A 1 634 ? 19.168 16.519 4.112 1.00 89.00 634 SER A O 1
ATOM 4971 N N . SER A 1 635 ? 17.040 17.006 4.637 1.00 86.50 635 SER A N 1
ATOM 4972 C CA . SER A 1 635 ? 17.028 16.404 5.979 1.00 86.50 635 SER A CA 1
ATOM 4973 C C . SER A 1 635 ? 16.790 14.887 5.979 1.00 86.50 635 SER A C 1
ATOM 4975 O O . SER A 1 635 ? 16.797 14.274 7.045 1.00 86.50 635 SER A O 1
ATOM 4977 N N . ARG A 1 636 ? 16.602 14.267 4.802 1.00 86.19 636 ARG A N 1
ATOM 4978 C CA . ARG A 1 636 ? 16.282 12.836 4.615 1.00 86.19 636 ARG A CA 1
ATOM 4979 C C . ARG A 1 636 ? 14.987 12.377 5.299 1.00 86.19 636 ARG A C 1
ATOM 4981 O O . ARG A 1 636 ? 14.836 11.200 5.623 1.00 86.19 636 ARG A O 1
ATOM 4988 N N . GLN A 1 637 ? 14.015 13.272 5.453 1.00 89.25 637 GLN A N 1
ATOM 4989 C CA . GLN A 1 637 ? 12.661 12.933 5.899 1.00 89.25 637 GLN A CA 1
ATOM 4990 C C . GLN A 1 637 ? 11.837 12.399 4.716 1.00 89.25 637 GLN A C 1
ATOM 4992 O O . GLN A 1 637 ? 10.947 13.066 4.188 1.00 89.25 637 GLN A O 1
ATOM 4997 N N . ILE A 1 638 ? 12.167 11.184 4.261 1.00 90.88 638 ILE A N 1
ATOM 4998 C CA . ILE A 1 638 ? 11.659 10.614 3.000 1.00 90.88 638 ILE A CA 1
ATOM 4999 C C . ILE A 1 638 ? 10.130 10.482 2.976 1.00 90.88 638 ILE A C 1
ATOM 5001 O O . ILE A 1 638 ? 9.526 10.718 1.933 1.00 90.88 638 ILE A O 1
ATOM 5005 N N . VAL A 1 639 ? 9.492 10.144 4.101 1.00 91.00 639 VAL A N 1
ATOM 5006 C CA . VAL A 1 639 ? 8.025 10.002 4.172 1.00 91.00 639 VAL A CA 1
ATOM 5007 C C . VAL A 1 639 ? 7.334 11.352 3.957 1.00 91.00 639 VAL A C 1
ATOM 5009 O O . VAL A 1 639 ? 6.419 11.447 3.141 1.00 91.00 639 VAL A O 1
ATOM 5012 N N . LEU A 1 640 ? 7.811 12.405 4.629 1.00 92.69 640 LEU A N 1
ATOM 5013 C CA . LEU A 1 640 ? 7.309 13.775 4.468 1.00 92.69 640 LEU A CA 1
ATOM 5014 C C . LEU A 1 640 ? 7.550 14.300 3.050 1.00 92.69 640 LEU A C 1
ATOM 5016 O O . LEU A 1 640 ? 6.670 14.906 2.443 1.00 92.69 640 LEU A O 1
ATOM 5020 N N . TYR A 1 641 ? 8.726 14.018 2.491 1.00 94.00 641 TYR A N 1
ATOM 5021 C CA . TYR A 1 641 ? 9.043 14.364 1.112 1.00 94.00 641 TYR A CA 1
ATOM 5022 C C . TYR A 1 641 ? 8.090 13.669 0.121 1.00 94.00 641 TYR A C 1
ATOM 5024 O O . TYR A 1 641 ? 7.489 14.329 -0.724 1.00 94.00 641 TYR A O 1
ATOM 5032 N N . GLN A 1 642 ? 7.884 12.353 0.246 1.00 93.12 642 GLN A N 1
ATOM 5033 C CA . GLN A 1 642 ? 6.963 11.588 -0.608 1.00 93.12 642 GLN A CA 1
ATOM 5034 C C . GLN A 1 642 ? 5.521 12.096 -0.508 1.00 93.12 642 GLN A C 1
ATOM 5036 O O . GLN A 1 642 ? 4.840 12.206 -1.528 1.00 93.12 642 GLN A O 1
ATOM 5041 N N . ALA A 1 643 ? 5.086 12.457 0.698 1.00 93.19 643 ALA A N 1
ATOM 5042 C CA . ALA A 1 643 ? 3.797 13.078 0.967 1.00 93.19 643 ALA A CA 1
ATOM 5043 C C . ALA A 1 643 ? 3.595 14.381 0.183 1.00 93.19 643 ALA A C 1
ATOM 5045 O O . ALA A 1 643 ? 2.622 14.517 -0.564 1.00 93.19 643 ALA A O 1
ATOM 5046 N N . LEU A 1 644 ? 4.549 15.308 0.290 1.00 94.88 644 LEU A N 1
ATOM 5047 C CA . LEU A 1 644 ? 4.511 16.579 -0.431 1.00 94.88 644 LEU A CA 1
ATOM 5048 C C . LEU A 1 644 ? 4.532 16.365 -1.950 1.00 94.88 644 LEU A C 1
ATOM 5050 O O . LEU A 1 644 ? 3.744 16.972 -2.673 1.00 94.88 644 LEU A O 1
ATOM 5054 N N . MET A 1 645 ? 5.379 15.458 -2.442 1.00 95.00 645 MET A N 1
ATOM 5055 C CA . MET A 1 645 ? 5.475 15.144 -3.871 1.00 95.00 645 MET A CA 1
ATOM 5056 C C . MET A 1 645 ? 4.181 14.526 -4.420 1.00 95.00 645 MET A C 1
ATOM 5058 O O . MET A 1 645 ? 3.754 14.879 -5.522 1.00 95.00 645 MET A O 1
ATOM 5062 N N . GLN A 1 646 ? 3.523 13.641 -3.661 1.00 93.56 646 GLN A N 1
ATOM 5063 C CA . GLN A 1 646 ? 2.218 13.080 -4.021 1.00 93.56 646 GLN A CA 1
ATOM 5064 C C . GLN A 1 646 ? 1.139 14.170 -4.101 1.00 93.56 646 GLN A C 1
ATOM 5066 O O . GLN A 1 646 ? 0.343 14.168 -5.047 1.00 93.56 646 GLN A O 1
ATOM 5071 N N . GLY A 1 647 ? 1.147 15.104 -3.147 1.00 93.75 647 GLY A N 1
ATOM 5072 C CA . GLY A 1 647 ? 0.286 16.283 -3.128 1.00 93.75 647 GLY A CA 1
ATOM 5073 C C . GLY A 1 647 ? 0.483 17.189 -4.336 1.00 93.75 647 GLY A C 1
ATOM 5074 O O . GLY A 1 647 ? -0.471 17.486 -5.049 1.00 93.75 647 GLY A O 1
ATOM 5075 N N . LEU A 1 648 ? 1.731 17.558 -4.633 1.00 95.19 648 LEU A N 1
ATOM 5076 C CA . LEU A 1 648 ? 2.073 18.373 -5.802 1.00 95.19 648 LEU A CA 1
ATOM 5077 C C . LEU A 1 648 ? 1.658 17.701 -7.115 1.00 95.19 648 LEU A C 1
ATOM 5079 O O . LEU A 1 648 ? 1.096 18.366 -7.982 1.00 95.19 648 LEU A O 1
ATOM 5083 N N . CYS A 1 649 ? 1.854 16.382 -7.246 1.00 93.81 649 CYS A N 1
ATOM 5084 C CA . CYS A 1 649 ? 1.348 15.640 -8.404 1.00 93.81 649 CYS A CA 1
ATOM 5085 C C . CYS A 1 649 ? -0.172 15.807 -8.543 1.00 93.81 649 CYS A C 1
ATOM 5087 O O . CYS A 1 649 ? -0.673 15.950 -9.653 1.00 93.81 649 CYS A O 1
ATOM 5089 N N . ARG A 1 650 ? -0.919 15.762 -7.431 1.00 93.06 650 ARG A N 1
ATOM 5090 C CA . ARG A 1 650 ? -2.378 15.931 -7.435 1.00 93.06 650 ARG A CA 1
ATOM 5091 C C . ARG A 1 650 ? -2.789 17.342 -7.848 1.00 93.06 650 ARG A C 1
ATOM 5093 O O . ARG A 1 650 ? -3.594 17.463 -8.762 1.00 93.06 650 ARG A O 1
ATOM 5100 N N . LEU A 1 651 ? -2.178 18.377 -7.274 1.00 93.19 651 LEU A N 1
ATOM 5101 C CA . LEU A 1 651 ? -2.466 19.773 -7.628 1.00 93.19 651 LEU A CA 1
ATOM 5102 C C . LEU A 1 651 ? -2.198 20.072 -9.110 1.00 93.19 651 LEU A C 1
ATOM 5104 O O . LEU A 1 651 ? -2.977 20.775 -9.752 1.00 93.19 651 LEU A O 1
ATOM 5108 N N . VAL A 1 652 ? -1.119 19.510 -9.668 1.00 93.19 652 VAL A N 1
ATOM 5109 C CA . VAL A 1 652 ? -0.791 19.649 -11.094 1.00 93.19 652 VAL A CA 1
ATOM 5110 C C . VAL A 1 652 ? -1.852 18.988 -11.978 1.00 93.19 652 VAL A C 1
ATOM 5112 O O . VAL A 1 652 ? -2.288 19.594 -12.953 1.00 93.19 652 VAL A O 1
ATOM 5115 N N . MET A 1 653 ? -2.302 17.777 -11.635 1.00 91.06 653 MET A N 1
ATOM 5116 C CA . MET A 1 653 ? -3.370 17.093 -12.378 1.00 91.06 653 MET A CA 1
ATOM 5117 C C . MET A 1 653 ? -4.730 17.782 -12.235 1.00 91.06 653 MET A C 1
ATOM 5119 O O . MET A 1 653 ? -5.499 17.791 -13.189 1.00 91.06 653 MET A O 1
ATOM 5123 N N . ALA A 1 654 ? -5.021 18.350 -11.062 1.00 90.00 654 ALA A N 1
ATOM 5124 C CA . ALA A 1 654 ? -6.241 19.111 -10.804 1.00 90.00 654 ALA A CA 1
ATOM 5125 C C . ALA A 1 654 ? -6.257 20.472 -11.527 1.00 90.00 654 ALA A C 1
ATOM 5127 O O . ALA A 1 654 ? -7.299 21.115 -11.599 1.00 90.00 654 ALA A O 1
ATOM 5128 N N . GLY A 1 655 ? -5.122 20.913 -12.085 1.00 88.50 655 GLY A N 1
ATOM 5129 C CA . GLY A 1 655 ? -5.039 22.141 -12.875 1.00 88.50 655 GLY A CA 1
ATOM 5130 C C . GLY A 1 655 ? -5.029 23.426 -12.044 1.00 88.50 655 GLY A C 1
ATOM 5131 O O . GLY A 1 655 ? -5.441 24.471 -12.545 1.00 88.50 655 GLY A O 1
ATOM 5132 N N . VAL A 1 656 ? -4.555 23.381 -10.792 1.00 89.12 656 VAL A N 1
ATOM 5133 C CA . VAL A 1 656 ? -4.499 24.569 -9.921 1.00 89.12 656 VAL A CA 1
ATOM 5134 C C . VAL A 1 656 ? -3.584 25.641 -10.528 1.00 89.12 656 VAL A C 1
ATOM 5136 O O . VAL A 1 656 ? -2.413 25.398 -10.845 1.00 89.12 656 VAL A O 1
ATOM 5139 N N . SER A 1 657 ? -4.116 26.854 -10.691 1.00 85.75 657 SER A N 1
ATOM 5140 C CA . SER A 1 657 ? -3.429 27.967 -11.354 1.00 85.75 657 SER A CA 1
ATOM 5141 C C . SER A 1 657 ? -2.134 28.364 -10.640 1.00 85.75 657 SER A C 1
ATOM 5143 O O . SER A 1 657 ? -2.098 28.459 -9.417 1.00 85.75 657 SER A O 1
ATOM 5145 N N . GLY A 1 658 ? -1.071 28.641 -11.401 1.00 86.06 658 GLY A N 1
ATOM 5146 C CA . GLY A 1 658 ? 0.210 29.122 -10.861 1.00 86.06 658 GLY A CA 1
ATOM 5147 C C . GLY A 1 658 ? 1.109 28.045 -10.239 1.00 86.06 658 GLY A C 1
ATOM 5148 O O . GLY A 1 658 ? 2.270 28.326 -9.946 1.00 86.06 658 GLY A O 1
ATOM 5149 N N . VAL A 1 659 ? 0.630 26.805 -10.086 1.00 90.62 659 VAL A N 1
ATOM 5150 C CA . VAL A 1 659 ? 1.394 25.700 -9.475 1.00 90.62 659 VAL A CA 1
ATOM 5151 C C . VAL A 1 659 ? 2.336 25.020 -10.471 1.00 90.62 659 VAL A C 1
ATOM 5153 O O . VAL A 1 659 ? 3.459 24.669 -10.116 1.00 90.62 659 VAL A O 1
ATOM 5156 N N . TRP A 1 660 ? 1.915 24.866 -11.727 1.00 91.94 660 TRP A N 1
ATOM 5157 C CA . TRP A 1 660 ? 2.614 24.039 -12.717 1.00 91.94 660 TRP A CA 1
ATOM 5158 C C . TRP A 1 660 ? 4.077 24.444 -12.973 1.00 91.94 660 TRP A C 1
ATOM 5160 O O . TRP A 1 660 ? 4.969 23.597 -12.923 1.00 91.94 660 TRP A O 1
ATOM 5170 N N . GLU A 1 661 ? 4.343 25.729 -13.213 1.00 91.94 661 GLU A N 1
ATOM 5171 C CA . GLU A 1 661 ? 5.669 26.216 -13.621 1.00 91.94 661 GLU A CA 1
ATOM 5172 C C . GLU A 1 661 ? 6.719 26.088 -12.490 1.00 91.94 661 GLU A C 1
ATOM 5174 O O . GLU A 1 661 ? 7.757 25.454 -12.709 1.00 91.94 661 GLU A O 1
ATOM 5179 N N . PRO A 1 662 ? 6.474 26.575 -11.251 1.00 94.31 662 PRO A N 1
ATOM 5180 C CA . PRO A 1 662 ? 7.411 26.373 -10.141 1.00 94.31 662 PRO A CA 1
ATOM 5181 C C . PRO A 1 662 ? 7.638 24.897 -9.797 1.00 94.31 662 PRO A C 1
ATOM 5183 O O . PRO A 1 662 ? 8.763 24.498 -9.497 1.00 94.31 662 PRO A O 1
ATOM 5186 N N . VAL A 1 663 ? 6.584 24.076 -9.863 1.00 95.94 663 VAL A N 1
ATOM 5187 C CA . VAL A 1 663 ? 6.659 22.642 -9.555 1.00 95.94 663 VAL A CA 1
ATOM 5188 C C . VAL A 1 663 ? 7.459 21.882 -10.610 1.00 95.94 663 VAL A C 1
ATOM 5190 O O . VAL A 1 663 ? 8.235 20.997 -10.260 1.00 95.94 663 VAL A O 1
ATOM 5193 N N . THR A 1 664 ? 7.351 22.265 -11.882 1.00 94.88 664 THR A N 1
ATOM 5194 C CA . THR A 1 664 ? 8.160 21.688 -12.964 1.00 94.88 664 THR A CA 1
ATOM 5195 C C . THR A 1 664 ? 9.652 21.941 -12.736 1.00 94.88 664 THR A C 1
ATOM 5197 O O . THR A 1 664 ? 10.461 21.017 -12.836 1.00 94.88 664 THR A O 1
ATOM 5200 N N . ARG A 1 665 ? 10.027 23.173 -12.361 1.00 95.06 665 ARG A N 1
ATOM 5201 C CA . ARG A 1 665 ? 11.423 23.518 -12.034 1.00 95.06 665 ARG A CA 1
ATOM 5202 C C . ARG A 1 665 ? 11.922 22.761 -10.806 1.00 95.06 665 ARG A C 1
ATOM 5204 O O . ARG A 1 665 ? 13.034 22.240 -10.818 1.00 95.06 665 ARG A O 1
ATOM 5211 N N . LEU A 1 666 ? 11.085 22.647 -9.774 1.00 96.50 666 LEU A N 1
ATOM 5212 C CA . LEU A 1 666 ? 11.392 21.861 -8.580 1.00 96.50 666 LEU A CA 1
ATOM 5213 C C . LEU A 1 666 ? 11.604 20.377 -8.919 1.00 96.50 666 LEU A C 1
ATOM 5215 O O . LEU A 1 666 ? 12.556 19.773 -8.433 1.00 96.50 666 LEU A O 1
ATOM 5219 N N . ALA A 1 667 ? 10.758 19.789 -9.768 1.00 96.69 667 ALA A N 1
ATOM 5220 C CA . ALA A 1 667 ? 10.893 18.398 -10.193 1.00 96.69 667 ALA A CA 1
ATOM 5221 C C . ALA A 1 667 ? 12.222 18.156 -10.927 1.00 96.69 667 ALA A C 1
ATOM 5223 O O . ALA A 1 667 ? 12.898 17.170 -10.643 1.00 96.69 667 ALA A O 1
ATOM 5224 N N . MET A 1 668 ? 12.632 19.078 -11.803 1.00 95.94 668 MET A N 1
ATOM 5225 C CA . MET A 1 668 ? 13.924 19.025 -12.502 1.00 95.94 668 MET A CA 1
ATOM 5226 C C . MET A 1 668 ? 15.115 19.098 -11.539 1.00 95.94 668 MET A C 1
ATOM 5228 O O . MET A 1 668 ? 16.040 18.290 -11.626 1.00 95.94 668 MET A O 1
ATOM 5232 N N . ASP A 1 669 ? 15.077 20.021 -10.580 1.00 95.56 669 ASP A N 1
ATOM 5233 C CA . ASP A 1 669 ? 16.129 20.169 -9.571 1.00 95.56 669 ASP A CA 1
ATOM 5234 C C . ASP A 1 669 ? 16.218 18.947 -8.632 1.00 95.56 669 ASP A C 1
ATOM 5236 O O . ASP A 1 669 ? 17.308 18.450 -8.335 1.00 95.56 669 ASP A O 1
ATOM 5240 N N . ARG A 1 670 ? 15.075 18.393 -8.205 1.00 95.25 670 ARG A N 1
ATOM 5241 C CA . ARG A 1 670 ? 15.033 17.197 -7.346 1.00 95.25 670 ARG A CA 1
ATOM 5242 C C . ARG A 1 670 ? 15.402 15.913 -8.087 1.00 95.25 670 ARG A C 1
ATOM 5244 O O . ARG A 1 670 ? 16.075 15.066 -7.505 1.00 95.25 670 ARG A O 1
ATOM 5251 N N . LEU A 1 671 ? 15.057 15.789 -9.370 1.00 95.06 671 LEU A N 1
ATOM 5252 C CA . LEU A 1 671 ? 15.585 14.735 -10.243 1.00 95.06 671 LEU A CA 1
ATOM 5253 C C . LEU A 1 671 ? 17.122 14.798 -10.276 1.00 95.06 671 LEU A C 1
ATOM 5255 O O . LEU A 1 671 ? 17.787 13.770 -10.312 1.00 95.06 671 LEU A O 1
ATOM 5259 N N . GLY A 1 672 ? 17.683 16.007 -10.184 1.00 90.94 672 GLY A N 1
ATOM 5260 C CA . GLY A 1 672 ? 19.108 16.305 -10.073 1.00 90.94 672 GLY A CA 1
ATOM 5261 C C . GLY A 1 672 ? 19.865 15.639 -8.911 1.00 90.94 672 GLY A C 1
ATOM 5262 O O . GLY A 1 672 ? 21.091 15.516 -8.999 1.00 90.94 672 GLY A O 1
ATOM 5263 N N . GLN A 1 673 ? 19.172 15.190 -7.864 1.00 91.62 673 GLN A N 1
ATOM 5264 C CA . GLN A 1 673 ? 19.774 14.664 -6.635 1.00 91.62 673 GLN A CA 1
ATOM 5265 C C . GLN A 1 673 ? 20.286 13.223 -6.787 1.00 91.62 673 GLN A C 1
ATOM 5267 O O . GLN A 1 673 ? 19.883 12.502 -7.694 1.00 91.62 673 GLN A O 1
ATOM 5272 N N . SER A 1 674 ? 21.200 12.813 -5.901 1.00 89.00 674 SER A N 1
ATOM 5273 C CA . SER A 1 674 ? 21.845 11.489 -5.936 1.00 89.00 674 SER A CA 1
ATOM 5274 C C . SER A 1 674 ? 21.087 10.388 -5.190 1.00 89.00 674 SER A C 1
ATOM 5276 O O . SER A 1 674 ? 21.408 9.214 -5.357 1.00 89.00 674 SER A O 1
ATOM 5278 N N . ASP A 1 675 ? 20.126 10.745 -4.334 1.00 90.19 675 ASP A N 1
ATOM 5279 C CA . ASP A 1 675 ? 19.347 9.771 -3.570 1.00 90.19 675 ASP A CA 1
ATOM 5280 C C . ASP A 1 675 ? 18.182 9.230 -4.424 1.00 90.19 675 ASP A C 1
ATOM 5282 O O . ASP A 1 675 ? 17.293 10.015 -4.781 1.00 90.19 675 ASP A O 1
ATOM 5286 N N . PRO A 1 676 ? 18.116 7.911 -4.706 1.00 90.69 676 PRO A N 1
ATOM 5287 C CA . PRO A 1 676 ? 17.013 7.315 -5.459 1.00 90.69 676 PRO A CA 1
ATOM 5288 C C . PRO A 1 676 ? 15.641 7.546 -4.813 1.00 90.69 676 PRO A C 1
ATOM 5290 O O . PRO A 1 676 ? 14.633 7.605 -5.518 1.00 90.69 676 PRO A O 1
ATOM 5293 N N . ALA A 1 677 ? 15.572 7.690 -3.485 1.00 90.12 677 ALA A N 1
ATOM 5294 C CA . ALA A 1 677 ? 14.320 7.985 -2.792 1.00 90.12 677 ALA A CA 1
ATOM 5295 C C . ALA A 1 677 ? 13.783 9.392 -3.092 1.00 90.12 677 ALA A C 1
ATOM 5297 O O . ALA A 1 677 ? 12.583 9.628 -2.936 1.00 90.12 677 ALA A O 1
ATOM 5298 N N . VAL A 1 678 ? 14.647 10.294 -3.564 1.00 93.56 678 VAL A N 1
ATOM 5299 C CA . VAL A 1 678 ? 14.298 11.649 -3.997 1.00 93.56 678 VAL A CA 1
ATOM 5300 C C . VAL A 1 678 ? 14.063 11.676 -5.508 1.00 93.56 678 VAL A C 1
ATOM 5302 O O . VAL A 1 678 ? 12.985 12.052 -5.970 1.00 93.56 678 VAL A O 1
ATOM 5305 N N . SER A 1 679 ? 15.038 11.223 -6.293 1.00 94.00 679 SER A N 1
ATOM 5306 C CA . SER A 1 679 ? 15.030 11.369 -7.752 1.00 94.00 679 SER A CA 1
ATOM 5307 C C . SER A 1 679 ? 13.939 10.546 -8.451 1.00 94.00 679 SER A C 1
ATOM 5309 O O . SER A 1 679 ? 13.302 11.045 -9.379 1.00 94.00 679 SER A O 1
ATOM 5311 N N . VAL A 1 680 ? 13.652 9.317 -7.998 1.00 94.38 680 VAL A N 1
ATOM 5312 C CA . VAL A 1 680 ? 12.623 8.448 -8.609 1.00 94.38 680 VAL A CA 1
ATOM 5313 C C . VAL A 1 680 ? 11.213 8.986 -8.342 1.00 94.38 680 VAL A C 1
ATOM 5315 O O . VAL A 1 680 ? 10.331 8.898 -9.195 1.00 94.38 680 VAL A O 1
ATOM 5318 N N . VAL A 1 681 ? 10.993 9.605 -7.182 1.00 94.56 681 VAL A N 1
ATOM 5319 C CA . VAL A 1 681 ? 9.720 10.272 -6.865 1.00 94.56 681 VAL A CA 1
ATOM 5320 C C . VAL A 1 681 ? 9.587 11.568 -7.673 1.00 94.56 681 VAL A C 1
ATOM 5322 O O . VAL A 1 681 ? 8.516 11.852 -8.213 1.00 94.56 681 VAL A O 1
ATOM 5325 N N . ALA A 1 682 ? 10.683 12.318 -7.834 1.00 96.62 682 ALA A N 1
ATOM 5326 C CA . ALA A 1 682 ? 10.738 13.491 -8.704 1.00 96.62 682 ALA A CA 1
ATOM 5327 C C . ALA A 1 682 ? 10.478 13.153 -10.178 1.00 96.62 682 ALA A C 1
ATOM 5329 O O . ALA A 1 682 ? 9.810 13.929 -10.860 1.00 96.62 682 ALA A O 1
ATOM 5330 N N . LEU A 1 683 ? 10.904 11.976 -10.649 1.00 96.81 683 LEU A N 1
ATOM 5331 C CA . LEU A 1 683 ? 10.582 11.479 -11.987 1.00 96.81 683 LEU A CA 1
ATOM 5332 C C . LEU A 1 683 ? 9.065 11.387 -12.202 1.00 96.81 683 LEU A C 1
ATOM 5334 O O . LEU A 1 683 ? 8.571 11.894 -13.204 1.00 96.81 683 LEU A O 1
ATOM 5338 N N . LYS A 1 684 ? 8.304 10.812 -11.258 1.00 95.75 684 LYS A N 1
ATOM 5339 C CA . LYS A 1 684 ? 6.832 10.755 -11.359 1.00 95.75 684 LYS A CA 1
ATOM 5340 C C . LYS A 1 684 ? 6.207 12.150 -11.461 1.00 95.75 684 LYS A C 1
ATOM 5342 O O . LYS A 1 684 ? 5.292 12.359 -12.262 1.00 95.75 684 LYS A O 1
ATOM 5347 N N . LEU A 1 685 ? 6.689 13.098 -10.657 1.00 95.94 685 LEU A N 1
ATOM 5348 C CA . LEU A 1 685 ? 6.199 14.475 -10.694 1.00 95.94 685 LEU A CA 1
ATOM 5349 C C . LEU A 1 685 ? 6.525 15.147 -12.032 1.00 95.94 685 LEU A C 1
ATOM 5351 O O . LEU A 1 685 ? 5.641 15.749 -12.634 1.00 95.94 685 LEU A O 1
ATOM 5355 N N . LEU A 1 686 ? 7.751 14.978 -12.536 1.00 96.50 686 LEU A N 1
ATOM 5356 C CA . LEU A 1 686 ? 8.166 15.517 -13.829 1.00 96.50 686 LEU A CA 1
ATOM 5357 C C . LEU A 1 686 ? 7.312 14.960 -14.975 1.00 96.50 686 LEU A C 1
ATOM 5359 O O . LEU A 1 686 ? 6.835 15.735 -15.798 1.00 96.50 686 LEU A O 1
ATOM 5363 N N . LEU A 1 687 ? 7.057 13.646 -14.989 1.00 95.62 687 LEU A N 1
ATOM 5364 C CA . LEU A 1 687 ? 6.149 13.012 -15.951 1.00 95.62 687 LEU A CA 1
ATOM 5365 C C . LEU A 1 687 ? 4.763 13.665 -15.902 1.00 95.62 687 LEU A C 1
ATOM 5367 O O . LEU A 1 687 ? 4.225 14.060 -16.932 1.00 95.62 687 LEU A O 1
ATOM 5371 N N . THR A 1 688 ? 4.218 13.847 -14.698 1.00 94.44 688 THR A N 1
ATOM 5372 C CA . THR A 1 688 ? 2.915 14.496 -14.503 1.00 94.44 688 THR A CA 1
ATOM 5373 C C . THR A 1 688 ? 2.909 15.913 -15.090 1.00 94.44 688 THR A C 1
ATOM 5375 O O . THR A 1 688 ? 1.995 16.253 -15.836 1.00 94.44 688 THR A O 1
ATOM 5378 N N . CYS A 1 689 ? 3.952 16.711 -14.833 1.00 93.81 689 CYS A N 1
ATOM 5379 C CA . CYS A 1 689 ? 4.097 18.066 -15.370 1.00 93.81 689 CYS A CA 1
ATOM 5380 C C . CYS A 1 689 ? 4.218 18.108 -16.903 1.00 93.81 689 CYS A C 1
ATOM 5382 O O . CYS A 1 689 ? 3.615 18.982 -17.530 1.00 93.81 689 CYS A O 1
ATOM 5384 N N . MET A 1 690 ? 4.981 17.191 -17.509 1.00 92.62 690 MET A N 1
ATOM 5385 C CA . MET A 1 690 ? 5.154 17.125 -18.968 1.00 92.62 690 MET A CA 1
ATOM 5386 C C . MET A 1 690 ? 3.822 16.822 -19.673 1.00 92.62 690 MET A C 1
ATOM 5388 O O . MET A 1 690 ? 3.443 17.527 -20.609 1.00 92.62 690 MET A O 1
ATOM 5392 N N . TYR A 1 691 ? 3.064 15.827 -19.197 1.00 91.75 691 TYR A N 1
ATOM 5393 C CA . TYR A 1 691 ? 1.782 15.458 -19.814 1.00 91.75 691 TYR A CA 1
ATOM 5394 C C . TYR A 1 691 ? 0.659 16.467 -19.541 1.00 91.75 691 TYR A C 1
ATOM 5396 O O . TYR A 1 691 ? -0.136 16.738 -20.436 1.00 91.75 691 TYR A O 1
ATOM 5404 N N . SER A 1 692 ? 0.582 17.058 -18.345 1.00 86.94 692 SER A N 1
ATOM 5405 C CA . SER A 1 692 ? -0.500 18.001 -18.034 1.00 86.94 692 SER A CA 1
ATOM 5406 C C . SER A 1 692 ? -0.331 19.357 -18.737 1.00 86.94 692 SER A C 1
ATOM 5408 O O . SER A 1 692 ? -1.323 19.990 -19.102 1.00 86.94 692 SER A O 1
ATOM 5410 N N . GLY A 1 693 ? 0.912 19.821 -18.919 1.00 78.25 693 GLY A N 1
ATOM 5411 C CA . GLY A 1 693 ? 1.197 21.183 -19.385 1.00 78.25 693 GLY A CA 1
ATOM 5412 C C . GLY A 1 693 ? 1.781 21.308 -20.789 1.00 78.25 693 GLY A C 1
ATOM 5413 O O . GLY A 1 693 ? 1.368 22.199 -21.523 1.00 78.25 693 GLY A O 1
ATOM 5414 N N . GLU A 1 694 ? 2.747 20.468 -21.170 1.00 71.12 694 GLU A N 1
ATOM 5415 C CA . GLU A 1 694 ? 3.423 20.583 -22.476 1.00 71.12 694 GLU A CA 1
ATOM 5416 C C . GLU A 1 694 ? 2.696 19.800 -23.557 1.00 71.12 694 GLU A C 1
ATOM 5418 O O . GLU A 1 694 ? 2.483 20.316 -24.650 1.00 71.12 694 GLU A O 1
ATOM 5423 N N . TYR A 1 695 ? 2.246 18.584 -23.243 1.00 68.38 695 TYR A N 1
ATOM 5424 C CA . TYR A 1 695 ? 1.524 17.760 -24.209 1.00 68.38 695 TYR A CA 1
ATOM 5425 C C . TYR A 1 695 ? 0.221 18.431 -24.675 1.00 68.38 695 TYR A C 1
ATOM 5427 O O . TYR A 1 695 ? -0.113 18.393 -25.858 1.00 68.38 695 TYR A O 1
ATOM 5435 N N . SER A 1 696 ? -0.495 19.088 -23.756 1.00 63.31 696 SER A N 1
ATOM 5436 C CA . SER A 1 696 ? -1.730 19.823 -24.056 1.00 63.31 696 SER A CA 1
ATOM 5437 C C . SER A 1 696 ? -1.509 21.015 -24.994 1.00 63.31 696 SER A C 1
ATOM 5439 O O . SER A 1 696 ? -2.392 21.332 -25.786 1.00 63.31 696 SER A O 1
ATOM 5441 N N . LYS A 1 697 ? -0.330 21.648 -24.951 1.00 63.25 697 LYS A N 1
ATOM 5442 C CA . LYS A 1 697 ? 0.017 22.802 -25.795 1.00 63.25 697 LYS A CA 1
ATOM 5443 C C . LYS A 1 697 ? 0.635 22.395 -27.138 1.00 63.25 697 LYS A C 1
ATOM 5445 O O . LYS A 1 697 ? 0.312 22.999 -28.154 1.00 63.25 697 LYS A O 1
ATOM 5450 N N . MET A 1 698 ? 1.438 21.328 -27.164 1.00 59.22 698 MET A N 1
ATOM 5451 C CA . MET A 1 698 ? 2.132 20.831 -28.365 1.00 59.22 698 MET A CA 1
ATOM 5452 C C . MET A 1 698 ? 1.190 20.287 -29.456 1.00 59.22 698 MET A C 1
ATOM 5454 O O . MET A 1 698 ? 1.563 20.261 -30.625 1.00 59.22 698 MET A O 1
ATOM 5458 N N . ARG A 1 699 ? -0.024 19.841 -29.100 1.00 56.75 699 ARG A N 1
ATOM 5459 C CA . ARG A 1 699 ? -1.025 19.286 -30.037 1.00 56.75 699 ARG A CA 1
ATOM 5460 C C . ARG A 1 699 ? -2.267 20.168 -30.242 1.00 56.75 699 ARG A C 1
ATOM 5462 O O . ARG A 1 699 ? -3.291 19.659 -30.696 1.00 56.75 699 ARG A O 1
ATOM 5469 N N . GLY A 1 700 ? -2.190 21.462 -29.916 1.00 54.00 700 GLY A N 1
ATOM 5470 C CA . GLY A 1 700 ? -3.269 22.423 -30.182 1.00 54.00 700 GLY A CA 1
ATOM 5471 C C . GLY A 1 700 ? -3.722 22.439 -31.654 1.00 54.00 700 GLY A C 1
ATOM 5472 O O . GLY A 1 700 ? -2.991 21.996 -32.539 1.00 54.00 700 GLY A O 1
ATOM 5473 N N . GLU A 1 701 ? -4.934 22.953 -31.901 1.00 45.31 701 GLU A N 1
ATOM 5474 C CA . GLU A 1 701 ? -5.746 22.796 -33.129 1.00 45.31 701 GLU A CA 1
ATOM 5475 C C . GLU A 1 701 ? -5.082 23.203 -34.468 1.00 45.31 701 GLU A C 1
ATOM 5477 O O . GLU A 1 701 ? -5.632 22.901 -35.525 1.00 45.31 701 GLU A O 1
ATOM 5482 N N . GLU A 1 702 ? -3.888 23.804 -34.467 1.00 44.03 702 GLU A N 1
ATOM 5483 C CA . GLU A 1 702 ? -3.205 24.290 -35.678 1.00 44.03 702 GLU A CA 1
ATOM 5484 C C . GLU A 1 702 ? -1.893 23.562 -36.037 1.00 44.03 702 GLU A C 1
ATOM 5486 O O . GLU A 1 702 ? -1.290 23.870 -37.063 1.00 44.03 702 GLU A O 1
ATOM 5491 N N . GLY A 1 703 ? -1.429 22.577 -35.256 1.00 52.28 703 GLY A N 1
ATOM 5492 C CA . GLY A 1 703 ? -0.269 21.740 -35.627 1.00 52.28 703 GLY A CA 1
ATOM 5493 C C . GLY A 1 703 ? 1.087 22.463 -35.746 1.00 52.28 703 GLY A C 1
ATOM 5494 O O . GLY A 1 703 ? 2.079 21.837 -36.122 1.00 52.28 703 GLY A O 1
ATOM 5495 N N . ILE A 1 704 ? 1.157 23.754 -35.412 1.00 56.41 704 ILE A N 1
ATOM 5496 C CA . ILE A 1 704 ? 2.401 24.523 -35.315 1.00 56.41 704 ILE A CA 1
ATOM 5497 C C . ILE A 1 704 ? 2.908 24.407 -33.877 1.00 56.41 704 ILE A C 1
ATOM 5499 O O . ILE A 1 704 ? 2.352 25.008 -32.959 1.00 56.41 704 ILE A O 1
ATOM 5503 N N . VAL A 1 705 ? 3.965 23.618 -33.683 1.00 63.66 705 VAL A N 1
ATOM 5504 C CA . VAL A 1 705 ? 4.656 23.528 -32.394 1.00 63.66 705 VAL A CA 1
ATOM 5505 C C . VAL A 1 705 ? 5.464 24.804 -32.179 1.00 63.66 705 VAL A C 1
ATOM 5507 O O . VAL A 1 705 ? 6.322 25.148 -32.992 1.00 63.66 705 VAL A O 1
ATOM 5510 N N . ASP A 1 706 ? 5.201 25.487 -31.070 1.00 69.62 706 ASP A N 1
ATOM 5511 C CA . ASP A 1 706 ? 5.988 26.630 -30.622 1.00 69.62 706 ASP A CA 1
ATOM 5512 C C . ASP A 1 706 ? 7.450 26.199 -30.354 1.00 69.62 706 ASP A C 1
ATOM 5514 O O . ASP A 1 706 ? 7.683 25.309 -29.522 1.00 69.62 706 ASP A O 1
ATOM 5518 N N . PRO A 1 707 ? 8.452 26.793 -31.036 1.00 75.56 707 PRO A N 1
ATOM 5519 C CA . PRO A 1 707 ? 9.860 26.454 -30.844 1.00 75.56 707 PRO A CA 1
ATOM 5520 C C . PRO A 1 707 ? 10.324 26.540 -29.385 1.00 75.56 707 PRO A C 1
ATOM 5522 O O . PRO A 1 707 ? 11.158 25.736 -28.969 1.00 75.56 707 PRO A O 1
ATOM 5525 N N . GLU A 1 708 ? 9.779 27.464 -28.587 1.00 78.69 708 GLU A N 1
ATOM 5526 C CA . GLU A 1 708 ? 10.141 27.604 -27.169 1.00 78.69 708 GLU A CA 1
ATOM 5527 C C . GLU A 1 708 ? 9.682 26.392 -26.339 1.00 78.69 708 GLU A C 1
ATOM 5529 O O . GLU A 1 708 ? 10.413 25.900 -25.475 1.00 78.69 708 GLU A O 1
ATOM 5534 N N . GLN A 1 709 ? 8.508 25.839 -26.656 1.00 76.38 709 GLN A N 1
ATOM 5535 C CA . GLN A 1 709 ? 7.964 24.645 -25.998 1.00 76.38 709 GLN A CA 1
ATOM 5536 C C . GLN A 1 709 ? 8.736 23.381 -26.382 1.00 76.38 709 GLN A C 1
ATOM 5538 O O . GLN A 1 709 ? 8.984 22.513 -25.537 1.00 76.38 709 GLN A O 1
ATOM 5543 N N . MET A 1 710 ? 9.174 23.294 -27.641 1.00 81.12 710 MET A N 1
ATOM 5544 C CA . MET A 1 710 ? 10.054 22.214 -28.082 1.00 81.12 710 MET A CA 1
ATOM 5545 C C . MET A 1 710 ? 11.388 22.255 -27.322 1.00 81.12 710 MET A C 1
ATOM 5547 O O . MET A 1 710 ? 11.846 21.226 -26.827 1.00 81.12 710 MET A O 1
ATOM 5551 N N . VAL A 1 711 ? 11.989 23.439 -27.148 1.00 85.06 711 VAL A N 1
ATOM 5552 C CA . VAL A 1 711 ? 13.237 23.605 -26.378 1.00 85.06 711 VAL A CA 1
ATOM 5553 C C . VAL A 1 711 ? 13.066 23.157 -24.922 1.00 85.06 711 VAL A C 1
ATOM 5555 O O . VAL A 1 711 ? 13.898 22.395 -24.426 1.00 85.06 711 VAL A O 1
ATOM 5558 N N . ALA A 1 712 ? 11.973 23.546 -24.259 1.00 84.75 712 ALA A N 1
ATOM 5559 C CA . ALA A 1 712 ? 11.682 23.115 -22.888 1.00 84.75 712 ALA A CA 1
ATOM 5560 C C . ALA A 1 712 ? 11.529 21.582 -22.774 1.00 84.75 712 ALA A C 1
ATOM 5562 O O . ALA A 1 712 ? 12.082 20.947 -21.869 1.00 84.75 712 ALA A O 1
ATOM 5563 N N . THR A 1 713 ? 10.855 20.960 -23.743 1.00 86.75 713 THR A N 1
ATOM 5564 C CA . THR A 1 713 ? 10.683 19.500 -23.805 1.00 86.75 713 THR A CA 1
ATOM 5565 C C . THR A 1 713 ? 12.022 18.786 -24.045 1.00 86.75 713 THR A C 1
ATOM 5567 O O . THR A 1 713 ? 12.313 17.744 -23.436 1.00 86.75 713 THR A O 1
ATOM 5570 N N . ILE A 1 714 ? 12.885 19.359 -24.895 1.00 88.50 714 ILE A N 1
ATOM 5571 C CA . ILE A 1 714 ? 14.250 18.876 -25.139 1.00 88.50 714 ILE A CA 1
ATOM 5572 C C . ILE A 1 714 ? 15.072 18.925 -23.853 1.00 88.50 714 ILE A C 1
ATOM 5574 O O . ILE A 1 714 ? 15.729 17.927 -23.551 1.00 88.50 714 ILE A O 1
ATOM 5578 N N . GLU A 1 715 ? 15.027 20.030 -23.105 1.00 91.38 715 GLU A N 1
ATOM 5579 C CA . GLU A 1 715 ? 15.756 20.212 -21.844 1.00 91.38 715 GLU A CA 1
ATOM 5580 C C . GLU A 1 715 ? 15.386 19.130 -20.821 1.00 91.38 715 GLU A C 1
ATOM 5582 O O . GLU A 1 715 ? 16.262 18.424 -20.312 1.00 91.38 715 GLU A O 1
ATOM 5587 N N . LYS A 1 716 ? 14.085 18.917 -20.590 1.00 92.12 716 LYS A N 1
ATOM 5588 C CA . LYS A 1 716 ? 13.577 17.899 -19.654 1.00 92.12 716 LYS A CA 1
ATOM 5589 C C . LYS A 1 716 ? 13.983 16.491 -20.061 1.00 92.12 716 LYS A C 1
ATOM 5591 O O . LYS A 1 716 ? 14.465 15.707 -19.245 1.00 92.12 716 LYS A O 1
ATOM 5596 N N . THR A 1 717 ? 13.859 16.180 -21.348 1.00 91.81 717 THR A N 1
ATOM 5597 C CA . THR A 1 717 ? 14.257 14.872 -21.877 1.00 91.81 717 THR A CA 1
ATOM 5598 C C . THR A 1 717 ? 15.772 14.670 -21.786 1.00 91.81 717 THR A C 1
ATOM 5600 O O . THR A 1 717 ? 16.233 13.573 -21.478 1.00 91.81 717 THR A O 1
ATOM 5603 N N . SER A 1 718 ? 16.572 15.716 -22.010 1.00 91.44 718 SER A N 1
ATOM 5604 C CA . SER A 1 718 ? 18.029 15.661 -21.836 1.00 91.44 718 SER A CA 1
ATOM 5605 C C . SER A 1 718 ? 18.419 15.427 -20.374 1.00 91.44 718 SER A C 1
ATOM 5607 O O . SER A 1 718 ? 19.314 14.627 -20.113 1.00 91.44 718 SER A O 1
ATOM 5609 N N . ALA A 1 719 ? 17.699 16.017 -19.413 1.00 93.44 719 ALA A N 1
ATOM 5610 C CA . ALA A 1 719 ? 17.922 15.742 -17.995 1.00 93.44 719 ALA A CA 1
ATOM 5611 C C . ALA A 1 719 ? 17.694 14.261 -17.639 1.00 93.44 719 ALA A C 1
ATOM 5613 O O . ALA A 1 719 ? 18.445 13.709 -16.833 1.00 93.44 719 ALA A O 1
ATOM 5614 N N . LEU A 1 720 ? 16.724 13.589 -18.276 1.00 94.88 720 LEU A N 1
ATOM 5615 C CA . LEU A 1 720 ? 16.517 12.143 -18.123 1.00 94.88 720 LEU A CA 1
ATOM 5616 C C . LEU A 1 720 ? 17.693 11.326 -18.676 1.00 94.88 720 LEU A C 1
ATOM 5618 O O . LEU A 1 720 ? 18.162 10.410 -18.004 1.00 94.88 720 LEU A O 1
ATOM 5622 N N . PHE A 1 721 ? 18.224 11.666 -19.852 1.00 93.25 721 PHE A N 1
ATOM 5623 C CA . PHE A 1 721 ? 19.432 11.010 -20.375 1.00 93.25 721 PHE A CA 1
ATOM 5624 C C . PHE A 1 721 ? 20.658 11.252 -19.484 1.00 93.25 721 PHE A C 1
ATOM 5626 O O . PHE A 1 721 ? 21.451 10.338 -19.249 1.00 93.25 721 PHE A O 1
ATOM 5633 N N . ASP A 1 722 ? 20.791 12.445 -18.908 1.00 92.19 722 ASP A N 1
ATOM 5634 C CA . ASP A 1 722 ? 21.841 12.729 -17.931 1.00 92.19 722 ASP A CA 1
ATOM 5635 C C . ASP A 1 722 ? 21.674 11.920 -16.642 1.00 92.19 722 ASP A C 1
ATOM 5637 O O . ASP A 1 722 ? 22.674 11.514 -16.041 1.00 92.19 722 ASP A O 1
ATOM 5641 N N . ARG A 1 723 ? 20.432 11.624 -16.231 1.00 93.12 723 ARG A N 1
ATOM 5642 C CA . ARG A 1 723 ? 20.176 10.664 -15.149 1.00 93.12 723 ARG A CA 1
ATOM 5643 C C . ARG A 1 723 ? 20.589 9.257 -15.521 1.00 93.12 723 ARG A C 1
ATOM 5645 O O . ARG A 1 723 ? 21.194 8.592 -14.691 1.00 93.12 723 ARG A O 1
ATOM 5652 N N . VAL A 1 724 ? 20.351 8.822 -16.757 1.00 94.06 724 VAL A N 1
ATOM 5653 C CA . VAL A 1 724 ? 20.844 7.520 -17.226 1.00 94.06 724 VAL A CA 1
ATOM 5654 C C . VAL A 1 724 ? 22.368 7.440 -17.108 1.00 94.06 724 VAL A C 1
ATOM 5656 O O . VAL A 1 724 ? 22.871 6.393 -16.736 1.00 94.06 724 VAL A O 1
ATOM 5659 N N . LYS A 1 725 ? 23.110 8.530 -17.348 1.00 92.06 725 LYS A N 1
ATOM 5660 C CA . LYS A 1 725 ? 24.582 8.547 -17.237 1.00 92.06 725 LYS A CA 1
ATOM 5661 C C . LYS A 1 725 ? 25.114 8.545 -15.798 1.00 92.06 725 LYS A C 1
ATOM 5663 O O . LYS A 1 725 ? 26.230 8.084 -15.580 1.00 92.06 725 LYS A O 1
ATOM 5668 N N . LYS A 1 726 ? 24.389 9.144 -14.847 1.00 90.94 726 LYS A N 1
ATOM 5669 C CA . LYS A 1 726 ? 24.900 9.452 -13.492 1.00 90.94 726 LYS A CA 1
ATOM 5670 C C . LYS A 1 726 ? 24.173 8.722 -12.357 1.00 90.94 726 LYS A C 1
ATOM 5672 O O . LYS A 1 726 ? 24.671 8.732 -11.235 1.00 90.94 726 LYS A O 1
ATOM 5677 N N . GLY A 1 727 ? 22.994 8.167 -12.622 1.00 89.69 727 GLY A N 1
ATOM 5678 C CA . GLY A 1 727 ? 22.108 7.584 -11.618 1.00 89.69 727 GLY A CA 1
ATOM 5679 C C . GLY A 1 727 ? 22.551 6.205 -11.135 1.00 89.69 727 GLY A C 1
ATOM 5680 O O . GLY A 1 727 ? 23.323 5.497 -11.779 1.00 89.69 727 GLY A O 1
ATOM 5681 N N . SER A 1 728 ? 22.020 5.803 -9.984 1.00 89.69 728 SER A N 1
ATOM 5682 C CA . SER A 1 728 ? 22.137 4.441 -9.468 1.00 89.69 728 SER A CA 1
ATOM 5683 C C . SER A 1 728 ? 21.388 3.432 -10.357 1.00 89.69 728 SER A C 1
ATOM 5685 O O . SER A 1 728 ? 20.477 3.811 -11.098 1.00 89.69 728 SER A O 1
ATOM 5687 N N . PRO A 1 729 ? 21.696 2.122 -10.274 1.00 90.44 729 PRO A N 1
ATOM 5688 C CA . PRO A 1 729 ? 21.035 1.106 -11.096 1.00 90.44 729 PRO A CA 1
ATOM 5689 C C . PRO A 1 729 ? 19.502 1.135 -11.027 1.00 90.44 729 PRO A C 1
ATOM 5691 O O . PRO A 1 729 ? 18.849 0.957 -12.050 1.00 90.44 729 PRO A O 1
ATOM 5694 N N . LEU A 1 730 ? 18.925 1.408 -9.850 1.00 90.94 730 LEU A N 1
ATOM 5695 C CA . LEU A 1 730 ? 17.475 1.532 -9.680 1.00 90.94 730 LEU A CA 1
ATOM 5696 C C . LEU A 1 730 ? 16.906 2.710 -10.479 1.00 90.94 730 LEU A C 1
ATOM 5698 O O . LEU A 1 730 ? 15.907 2.562 -11.178 1.00 90.94 730 LEU A O 1
ATOM 5702 N N . GLU A 1 731 ? 17.537 3.880 -10.370 1.00 92.94 731 GLU A N 1
ATOM 5703 C CA . GLU A 1 731 ? 17.110 5.085 -11.083 1.00 92.94 731 GLU A CA 1
ATOM 5704 C C . GLU A 1 731 ? 17.181 4.875 -12.589 1.00 92.94 731 GLU A C 1
ATOM 5706 O O . GLU A 1 731 ? 16.235 5.200 -13.301 1.00 92.94 731 GLU A O 1
ATOM 5711 N N . VAL A 1 732 ? 18.279 4.284 -13.064 1.00 94.38 732 VAL A N 1
ATOM 5712 C CA . VAL A 1 732 ? 18.491 4.007 -14.485 1.00 94.38 732 VAL A CA 1
ATOM 5713 C C . VAL A 1 732 ? 17.425 3.052 -15.019 1.00 94.38 732 VAL A C 1
ATOM 5715 O O . VAL A 1 732 ? 16.839 3.326 -16.063 1.00 94.38 732 VAL A O 1
ATOM 5718 N N . GLU A 1 733 ? 17.120 1.966 -14.304 1.00 93.81 733 GLU A N 1
ATOM 5719 C CA . GLU A 1 733 ? 16.062 1.023 -14.689 1.00 93.81 733 GLU A CA 1
ATOM 5720 C C . GLU A 1 733 ? 14.683 1.703 -14.760 1.00 93.81 733 GLU A C 1
ATOM 5722 O O . GLU A 1 733 ? 13.941 1.491 -15.722 1.00 93.81 733 GLU A O 1
ATOM 5727 N N . CYS A 1 734 ? 14.354 2.562 -13.789 1.00 94.62 734 CYS A N 1
ATOM 5728 C CA . CYS A 1 734 ? 13.103 3.325 -13.765 1.00 94.62 734 CYS A CA 1
ATOM 5729 C C . CYS A 1 734 ? 13.014 4.351 -14.907 1.00 94.62 734 CYS A C 1
ATOM 5731 O O . CYS A 1 734 ? 12.001 4.407 -15.605 1.00 94.62 734 CYS A O 1
ATOM 5733 N N . VAL A 1 735 ? 14.071 5.138 -15.138 1.00 96.12 735 VAL A N 1
ATOM 5734 C CA . VAL A 1 735 ? 14.119 6.139 -16.217 1.00 96.12 735 VAL A CA 1
ATOM 5735 C C . VAL A 1 735 ? 14.050 5.455 -17.585 1.00 96.12 735 VAL A C 1
ATOM 5737 O O . VAL A 1 735 ? 13.236 5.838 -18.423 1.00 96.12 735 VAL A O 1
ATOM 5740 N N . CYS A 1 736 ? 14.835 4.397 -17.814 1.00 95.31 736 CYS A N 1
ATOM 5741 C CA . CYS A 1 736 ? 14.813 3.652 -19.075 1.00 95.31 736 CYS A CA 1
ATOM 5742 C C . CYS A 1 736 ? 13.477 2.937 -19.333 1.00 95.31 736 CYS A C 1
ATOM 5744 O O . CYS A 1 736 ? 13.154 2.671 -20.489 1.00 95.31 736 CYS A O 1
ATOM 5746 N N . ALA A 1 737 ? 12.680 2.641 -18.303 1.00 95.06 737 ALA A N 1
ATOM 5747 C CA . ALA A 1 737 ? 11.357 2.052 -18.491 1.00 95.06 737 ALA A CA 1
ATOM 5748 C C . ALA A 1 737 ? 10.321 3.046 -19.044 1.00 95.06 737 ALA A C 1
ATOM 5750 O O . ALA A 1 737 ? 9.419 2.617 -19.762 1.00 95.06 737 ALA A O 1
ATOM 5751 N N . VAL A 1 738 ? 10.448 4.342 -18.734 1.00 96.00 738 VAL A N 1
ATOM 5752 C CA . VAL A 1 738 ? 9.494 5.389 -19.157 1.00 96.00 738 VAL A CA 1
ATOM 5753 C C . VAL A 1 738 ? 9.951 6.174 -20.386 1.00 96.00 738 VAL A C 1
ATOM 5755 O O . VAL A 1 738 ? 9.122 6.664 -21.151 1.00 96.00 738 VAL A O 1
ATOM 5758 N N . LEU A 1 739 ? 11.264 6.270 -20.608 1.00 94.69 739 LEU A N 1
ATOM 5759 C CA . LEU A 1 739 ? 11.863 7.074 -21.675 1.00 94.69 739 LEU A CA 1
ATOM 5760 C C . LEU A 1 739 ? 11.349 6.748 -23.095 1.00 94.69 739 LEU A C 1
ATOM 5762 O O . LEU A 1 739 ? 11.113 7.693 -23.844 1.00 94.69 739 LEU A O 1
ATOM 5766 N N . PRO A 1 740 ? 11.114 5.477 -23.488 1.00 92.75 740 PRO A N 1
ATOM 5767 C CA . PRO A 1 740 ? 10.587 5.150 -24.818 1.00 92.75 740 PRO A CA 1
ATOM 5768 C C . PRO A 1 740 ? 9.231 5.793 -25.111 1.00 92.75 740 PRO A C 1
ATOM 5770 O O . PRO A 1 740 ? 9.005 6.262 -26.222 1.00 92.75 740 PRO A O 1
ATOM 5773 N N . TYR A 1 741 ? 8.357 5.849 -24.105 1.00 91.56 741 TYR A N 1
ATOM 5774 C CA . TYR A 1 741 ? 7.024 6.435 -24.227 1.00 91.56 741 TYR A CA 1
ATOM 5775 C C . TYR A 1 741 ? 7.107 7.952 -24.373 1.00 91.56 741 TYR A C 1
ATOM 5777 O O . TYR A 1 741 ? 6.503 8.509 -25.278 1.00 91.56 741 TYR A O 1
ATOM 5785 N N . LEU A 1 742 ? 7.934 8.612 -23.551 1.00 91.75 742 LEU A N 1
ATOM 5786 C CA . LEU A 1 742 ? 8.175 10.052 -23.677 1.00 91.75 742 LEU A CA 1
ATOM 5787 C C . LEU A 1 742 ? 8.738 10.422 -25.051 1.00 91.75 742 LEU A C 1
ATOM 5789 O O . LEU A 1 742 ? 8.294 11.383 -25.668 1.00 91.75 742 LEU A O 1
ATOM 5793 N N . LEU A 1 743 ? 9.712 9.657 -25.541 1.00 89.94 743 LEU A N 1
ATOM 5794 C CA . LEU A 1 743 ? 10.298 9.913 -26.850 1.00 89.94 743 LEU A CA 1
ATOM 5795 C C . LEU A 1 743 ? 9.254 9.783 -27.966 1.00 89.94 743 LEU A C 1
ATOM 5797 O O . LEU A 1 743 ? 9.194 10.651 -28.828 1.00 89.94 743 LEU A O 1
ATOM 5801 N N . ALA A 1 744 ? 8.417 8.745 -27.918 1.00 87.38 744 ALA A N 1
ATOM 5802 C CA . ALA A 1 744 ? 7.361 8.530 -28.904 1.00 87.38 744 ALA A CA 1
ATOM 5803 C C . ALA A 1 744 ? 6.233 9.575 -28.825 1.00 87.38 744 ALA A C 1
ATOM 5805 O O . ALA A 1 744 ? 5.669 9.949 -29.850 1.00 87.38 744 ALA A O 1
ATOM 5806 N N . ASP A 1 745 ? 5.893 10.049 -27.625 1.00 87.25 745 ASP A N 1
ATOM 5807 C CA . ASP A 1 745 ? 4.762 10.957 -27.429 1.00 87.25 745 ASP A CA 1
ATOM 5808 C C . ASP A 1 745 ? 5.088 12.427 -27.723 1.00 87.25 745 ASP A C 1
ATOM 5810 O O . ASP A 1 745 ? 4.190 13.163 -28.140 1.00 87.25 745 ASP A O 1
ATOM 5814 N N . PHE A 1 746 ? 6.338 12.855 -27.515 1.00 86.81 746 PHE A N 1
ATOM 5815 C CA . PHE A 1 746 ? 6.730 14.268 -27.596 1.00 86.81 746 PHE A CA 1
ATOM 5816 C C . PHE A 1 746 ? 7.570 14.641 -28.824 1.00 86.81 746 PHE A C 1
ATOM 5818 O O . PHE A 1 746 ? 7.646 15.825 -29.145 1.00 86.81 746 PHE A O 1
ATOM 5825 N N . PHE A 1 747 ? 8.196 13.684 -29.515 1.00 85.06 747 PHE A N 1
ATOM 5826 C CA . PHE A 1 747 ? 9.147 13.979 -30.591 1.00 85.06 747 PHE A CA 1
ATOM 5827 C C . PHE A 1 747 ? 8.810 13.239 -31.891 1.00 85.06 747 PHE A C 1
ATOM 5829 O O . PHE A 1 747 ? 8.327 12.106 -31.855 1.00 85.06 747 PHE A O 1
ATOM 5836 N N . PRO A 1 748 ? 9.122 13.827 -33.062 1.00 80.62 748 PRO A N 1
ATOM 5837 C CA . PRO A 1 748 ? 9.071 13.101 -34.322 1.00 80.62 748 PRO A CA 1
ATOM 5838 C C . PRO A 1 748 ? 10.172 12.034 -34.361 1.00 80.62 748 PRO A C 1
ATOM 5840 O O . PRO A 1 748 ? 11.262 12.204 -33.809 1.00 80.62 748 PRO A O 1
ATOM 5843 N N . ALA A 1 749 ? 9.932 10.938 -35.077 1.00 76.50 749 ALA A N 1
ATOM 5844 C CA . ALA A 1 749 ? 10.846 9.800 -35.057 1.00 76.50 749 ALA A CA 1
ATOM 5845 C C . ALA A 1 749 ? 12.273 10.105 -35.538 1.00 76.50 749 ALA A C 1
ATOM 5847 O O . ALA A 1 749 ? 13.223 9.528 -35.017 1.00 76.50 749 ALA A O 1
ATOM 5848 N N . SER A 1 750 ? 12.461 11.036 -36.478 1.00 77.88 750 SER A N 1
ATOM 5849 C CA . SER A 1 750 ? 13.795 11.476 -36.921 1.00 77.88 750 SER A CA 1
ATOM 5850 C C . SER A 1 750 ? 14.653 12.023 -35.770 1.00 77.88 750 SER A C 1
ATOM 5852 O O . SER A 1 750 ? 15.841 11.699 -35.662 1.00 77.88 750 SER A O 1
ATOM 5854 N N . GLU A 1 751 ? 14.053 12.826 -34.890 1.00 80.31 751 GLU A N 1
ATOM 5855 C CA . GLU A 1 751 ? 14.718 13.410 -33.723 1.00 80.31 751 GLU A CA 1
ATOM 5856 C C . GLU A 1 751 ? 14.947 12.368 -32.636 1.00 80.31 751 GLU A C 1
ATOM 5858 O O . GLU A 1 751 ? 16.038 12.302 -32.062 1.00 80.31 751 GLU A O 1
ATOM 5863 N N . VAL A 1 752 ? 13.954 11.504 -32.404 1.00 80.44 752 VAL A N 1
ATOM 5864 C CA . VAL A 1 752 ? 14.061 10.399 -31.449 1.00 80.44 752 VAL A CA 1
ATOM 5865 C C . VAL A 1 752 ? 15.252 9.507 -31.786 1.00 80.44 752 VAL A C 1
ATOM 5867 O O . VAL A 1 752 ? 16.068 9.217 -30.911 1.00 80.44 752 VAL A O 1
ATOM 5870 N N . LEU A 1 753 ? 15.375 9.094 -33.051 1.00 76.50 753 LEU A N 1
ATOM 5871 C CA . LEU A 1 753 ? 16.470 8.247 -33.520 1.00 76.50 753 LEU A CA 1
ATOM 5872 C C . LEU A 1 753 ? 17.821 8.928 -33.317 1.00 76.50 753 LEU A C 1
ATOM 5874 O O . LEU A 1 753 ? 18.734 8.343 -32.736 1.00 76.50 753 LEU A O 1
ATOM 5878 N N . THR A 1 754 ? 17.933 10.187 -33.733 1.00 80.88 754 THR A N 1
ATOM 5879 C CA . THR A 1 754 ? 19.186 10.939 -33.625 1.00 80.88 754 THR A CA 1
ATOM 5880 C C . THR A 1 754 ? 19.612 11.108 -32.165 1.00 80.88 754 THR A C 1
ATOM 5882 O O . THR A 1 754 ? 20.771 10.861 -31.827 1.00 80.88 754 THR A O 1
ATOM 5885 N N . LYS A 1 755 ? 18.676 11.463 -31.275 1.00 83.00 755 LYS A N 1
ATOM 5886 C CA . LYS A 1 755 ? 18.960 11.697 -29.855 1.00 83.00 755 LYS A CA 1
ATOM 5887 C C . LYS A 1 755 ? 19.235 10.399 -29.099 1.00 83.00 755 LYS A C 1
ATOM 5889 O O . LYS A 1 755 ? 20.264 10.294 -28.438 1.00 83.00 755 LYS A O 1
ATOM 5894 N N . ALA A 1 756 ? 18.360 9.398 -29.214 1.00 81.88 756 ALA A N 1
ATOM 5895 C CA . ALA A 1 756 ? 18.502 8.138 -28.484 1.00 81.88 756 ALA A CA 1
ATOM 5896 C C . ALA A 1 756 ? 19.789 7.397 -28.864 1.00 81.88 756 ALA A C 1
ATOM 5898 O O . ALA A 1 756 ? 20.469 6.847 -27.996 1.00 81.88 756 ALA A O 1
ATOM 5899 N N . ILE A 1 757 ? 20.151 7.407 -30.150 1.00 79.56 757 ILE A N 1
ATOM 5900 C CA . ILE A 1 757 ? 21.358 6.723 -30.611 1.00 79.56 757 ILE A CA 1
ATOM 5901 C C . ILE A 1 757 ? 22.610 7.547 -30.305 1.00 79.56 757 ILE A C 1
ATOM 5903 O O . ILE A 1 757 ? 23.610 6.974 -29.872 1.00 79.56 757 ILE A O 1
ATOM 5907 N N . GLY A 1 758 ? 22.554 8.876 -30.441 1.00 83.38 758 GLY A N 1
ATOM 5908 C CA . GLY A 1 758 ? 23.641 9.759 -30.010 1.00 83.38 758 GLY A CA 1
ATOM 5909 C C . GLY A 1 758 ? 23.985 9.575 -28.527 1.00 83.38 758 GLY A C 1
ATOM 5910 O O . GLY A 1 758 ? 25.153 9.450 -28.166 1.00 83.38 758 GLY A O 1
ATOM 5911 N N . GLU A 1 759 ? 22.968 9.451 -27.674 1.00 87.56 759 GLU A N 1
ATOM 5912 C CA . GLU A 1 759 ? 23.128 9.193 -26.238 1.00 87.56 759 GLU A CA 1
ATOM 5913 C C . GLU A 1 759 ? 23.634 7.779 -25.920 1.00 87.56 759 GLU A C 1
ATOM 5915 O O . GLU A 1 759 ? 24.356 7.570 -24.940 1.00 87.56 759 GLU A O 1
ATOM 5920 N N . PHE A 1 760 ? 23.306 6.799 -26.764 1.00 87.62 760 PHE A N 1
ATOM 5921 C CA . PHE A 1 760 ? 23.814 5.434 -26.642 1.00 87.62 760 PHE A CA 1
ATOM 5922 C C . PHE A 1 760 ? 25.275 5.288 -27.058 1.00 87.62 760 PHE A C 1
ATOM 5924 O O . PHE A 1 760 ? 26.010 4.517 -26.441 1.00 87.62 760 PHE A O 1
ATOM 5931 N N . LEU A 1 761 ? 25.689 6.026 -28.087 1.00 83.88 761 LEU A N 1
ATOM 5932 C CA . LEU A 1 761 ? 27.056 6.036 -28.609 1.00 83.88 761 LEU A CA 1
ATOM 5933 C C . LEU A 1 761 ? 27.975 7.024 -27.883 1.00 83.88 761 LEU A C 1
ATOM 5935 O O . LEU A 1 761 ? 29.159 7.106 -28.205 1.00 83.88 761 LEU A O 1
ATOM 5939 N N . SER A 1 762 ? 27.453 7.766 -26.905 1.00 85.88 762 SER A N 1
ATOM 5940 C CA . SER A 1 762 ? 28.245 8.698 -26.112 1.00 85.88 762 SER A CA 1
ATOM 5941 C C . SER A 1 762 ? 29.398 7.969 -25.397 1.00 85.88 762 SER A C 1
ATOM 5943 O O . SER A 1 762 ? 29.159 6.956 -24.735 1.00 85.88 762 SER A O 1
ATOM 5945 N N . PRO A 1 763 ? 30.644 8.484 -25.456 1.00 76.50 763 PRO A N 1
ATOM 5946 C CA . PRO A 1 763 ? 31.816 7.818 -24.876 1.00 76.50 763 PRO A CA 1
ATOM 5947 C C . PRO A 1 763 ? 31.759 7.694 -23.346 1.00 76.50 763 PRO A C 1
ATOM 5949 O O . PRO A 1 763 ? 32.491 6.899 -22.763 1.00 76.50 763 PRO A O 1
ATOM 5952 N N . HIS A 1 764 ? 30.896 8.473 -22.689 1.00 81.19 764 HIS A N 1
ATOM 5953 C CA . HIS A 1 764 ? 30.723 8.478 -21.237 1.00 81.19 764 HIS A CA 1
ATOM 5954 C C . HIS A 1 764 ? 29.468 7.733 -20.768 1.00 81.19 764 HIS A C 1
ATOM 5956 O O . HIS A 1 764 ? 29.090 7.880 -19.610 1.00 81.19 764 HIS A O 1
ATOM 5962 N N . GLN A 1 765 ? 28.800 6.968 -21.638 1.00 87.69 765 GLN A N 1
ATOM 5963 C CA . GLN A 1 765 ? 27.590 6.229 -21.284 1.00 87.69 765 GLN A CA 1
ATOM 5964 C C . GLN A 1 765 ? 27.940 4.946 -20.501 1.00 87.69 765 GLN A C 1
ATOM 5966 O O . GLN A 1 765 ? 28.459 4.007 -21.096 1.00 87.69 765 GLN A O 1
ATOM 5971 N N . PRO A 1 766 ? 27.643 4.833 -19.190 1.00 87.94 766 PRO A N 1
ATOM 5972 C CA . PRO A 1 766 ? 27.955 3.617 -18.437 1.00 87.94 766 PRO A CA 1
ATOM 5973 C C . PRO A 1 766 ? 26.896 2.521 -18.629 1.00 87.94 766 PRO A C 1
ATOM 5975 O O . PRO A 1 766 ? 27.177 1.335 -18.449 1.00 87.94 766 PRO A O 1
ATOM 5978 N N . HIS A 1 767 ? 25.666 2.895 -18.999 1.00 91.25 767 HIS A N 1
ATOM 5979 C CA . HIS A 1 767 ? 24.487 2.036 -18.905 1.00 91.25 767 HIS A CA 1
ATOM 5980 C C . HIS A 1 767 ? 23.944 1.622 -20.280 1.00 91.25 767 HIS A C 1
ATOM 5982 O O . HIS A 1 767 ? 22.749 1.723 -20.567 1.00 91.25 767 HIS A O 1
ATOM 5988 N N . HIS A 1 768 ? 24.814 1.086 -21.141 1.00 89.81 768 HIS A N 1
ATOM 5989 C CA . HIS A 1 768 ? 24.416 0.630 -22.480 1.00 89.81 768 HIS A CA 1
ATOM 5990 C C . HIS A 1 768 ? 23.349 -0.474 -22.457 1.00 89.81 768 HIS A C 1
ATOM 5992 O O . HIS A 1 768 ? 22.494 -0.526 -23.341 1.00 89.81 768 HIS A O 1
ATOM 5998 N N . ARG A 1 769 ? 23.364 -1.363 -21.454 1.00 91.81 769 ARG A N 1
ATOM 5999 C CA . ARG A 1 769 ? 22.406 -2.475 -21.374 1.00 91.81 769 ARG A CA 1
ATOM 6000 C C . ARG A 1 769 ? 20.955 -1.980 -21.221 1.00 91.81 769 ARG A C 1
ATOM 6002 O O . ARG A 1 769 ? 20.174 -2.308 -22.113 1.00 91.81 769 ARG A O 1
ATOM 6009 N N . PRO A 1 770 ? 20.565 -1.186 -20.204 1.00 91.06 770 PRO A N 1
ATOM 6010 C CA . PRO A 1 770 ? 19.216 -0.608 -20.133 1.00 91.06 770 PRO A CA 1
ATOM 6011 C C . PRO A 1 770 ? 18.849 0.232 -21.363 1.00 91.06 770 PRO A C 1
ATOM 6013 O O . PRO A 1 770 ? 17.761 0.086 -21.918 1.00 91.06 770 PRO A O 1
ATOM 6016 N N . LEU A 1 771 ? 19.786 1.040 -21.864 1.00 92.50 771 LEU A N 1
ATOM 6017 C CA . LEU A 1 771 ? 19.541 1.925 -23.002 1.00 92.50 771 LEU A CA 1
ATOM 6018 C C . LEU A 1 771 ? 19.317 1.170 -24.324 1.00 92.50 771 LEU A C 1
ATOM 6020 O O . LEU A 1 771 ? 18.549 1.616 -25.171 1.00 92.50 771 LEU A O 1
ATOM 6024 N N . SER A 1 772 ? 19.901 -0.020 -24.488 1.00 91.88 772 SER A N 1
ATOM 6025 C CA . SER A 1 772 ? 19.595 -0.875 -25.641 1.00 91.88 772 SER A CA 1
ATOM 6026 C C . SER A 1 772 ? 18.123 -1.312 -25.675 1.00 91.88 772 SER A C 1
ATOM 6028 O O . SER A 1 772 ? 17.551 -1.395 -26.759 1.00 91.88 772 SER A O 1
ATOM 6030 N N . ALA A 1 773 ? 17.469 -1.518 -24.522 1.00 92.44 773 ALA A N 1
ATOM 6031 C CA . ALA A 1 773 ? 16.031 -1.798 -24.485 1.00 92.44 773 ALA A CA 1
ATOM 6032 C C . ALA A 1 773 ? 15.194 -0.570 -24.865 1.00 92.44 773 ALA A C 1
ATOM 6034 O O . ALA A 1 773 ? 14.165 -0.726 -25.522 1.00 92.44 773 ALA A O 1
ATOM 6035 N N . VAL A 1 774 ? 15.649 0.639 -24.507 1.00 92.12 774 VAL A N 1
ATOM 6036 C CA . VAL A 1 774 ? 15.020 1.892 -24.957 1.00 92.12 774 VAL A CA 1
ATOM 6037 C C . VAL A 1 774 ? 15.059 1.973 -26.477 1.00 92.12 774 VAL A C 1
ATOM 6039 O O . VAL A 1 774 ? 14.021 2.165 -27.105 1.00 92.12 774 VAL A O 1
ATOM 6042 N N . ILE A 1 775 ? 16.235 1.745 -27.070 1.00 90.12 775 ILE A N 1
ATOM 6043 C CA . ILE A 1 775 ? 16.412 1.706 -28.526 1.00 90.12 775 ILE A CA 1
ATOM 6044 C C . ILE A 1 775 ? 15.494 0.656 -29.147 1.00 90.12 775 ILE A C 1
ATOM 6046 O O . ILE A 1 775 ? 14.768 0.966 -30.082 1.00 90.12 775 ILE A O 1
ATOM 6050 N N . PHE A 1 776 ? 15.463 -0.565 -28.613 1.00 91.25 776 PHE A N 1
ATOM 6051 C CA . PHE A 1 776 ? 14.598 -1.616 -29.143 1.00 91.25 776 PHE A CA 1
ATOM 6052 C C . PHE A 1 776 ? 13.120 -1.203 -29.164 1.00 91.25 776 PHE A C 1
ATOM 6054 O O . PHE A 1 776 ? 12.437 -1.435 -30.162 1.00 91.25 776 PHE A O 1
ATOM 6061 N N . GLN A 1 777 ? 12.618 -0.560 -28.106 1.00 89.31 777 GLN A N 1
ATOM 6062 C CA . GLN A 1 777 ? 11.225 -0.102 -28.035 1.00 89.31 777 GLN A CA 1
ATOM 6063 C C . GLN A 1 777 ? 10.942 1.062 -28.991 1.00 89.31 777 GLN A C 1
ATOM 6065 O O . GLN A 1 777 ? 9.968 1.008 -29.738 1.00 89.31 777 GLN A O 1
ATOM 6070 N N . VAL A 1 778 ? 11.825 2.059 -29.034 1.00 87.19 778 VAL A N 1
ATOM 6071 C CA . VAL A 1 778 ? 11.744 3.190 -29.969 1.00 87.19 778 VAL A CA 1
ATOM 6072 C C . VAL A 1 778 ? 11.734 2.708 -31.423 1.00 87.19 778 VAL A C 1
ATOM 6074 O O . VAL A 1 778 ? 10.881 3.103 -32.213 1.00 87.19 778 VAL A O 1
ATOM 6077 N N . LEU A 1 779 ? 12.645 1.798 -31.774 1.00 84.12 779 LEU A N 1
ATOM 6078 C CA . LEU A 1 779 ? 12.732 1.232 -33.119 1.00 84.12 779 LEU A CA 1
ATOM 6079 C C . LEU A 1 779 ? 11.538 0.333 -33.441 1.00 84.12 779 LEU A C 1
ATOM 6081 O O . LEU A 1 779 ? 11.073 0.325 -34.578 1.00 84.12 779 LEU A O 1
ATOM 6085 N N . SER A 1 780 ? 11.000 -0.381 -32.447 1.00 85.69 780 SER A N 1
ATOM 6086 C CA . SER A 1 780 ? 9.744 -1.127 -32.600 1.00 85.69 780 SER A CA 1
ATOM 6087 C C . SER A 1 780 ? 8.592 -0.208 -32.993 1.00 85.69 780 SER A C 1
ATOM 6089 O O . SER A 1 780 ? 7.791 -0.585 -33.844 1.00 85.69 780 SER A O 1
ATOM 6091 N N . GLN A 1 781 ? 8.511 0.976 -32.383 1.00 81.69 781 GLN A N 1
ATOM 6092 C CA . GLN A 1 781 ? 7.472 1.953 -32.687 1.00 81.69 781 GLN A CA 1
ATOM 6093 C C . GLN A 1 781 ? 7.652 2.538 -34.093 1.00 81.69 781 GLN A C 1
ATOM 6095 O O . GLN A 1 781 ? 6.713 2.505 -34.881 1.00 81.69 781 GLN A O 1
ATOM 6100 N N . ALA A 1 782 ? 8.871 2.943 -34.461 1.00 77.62 782 ALA A N 1
ATOM 6101 C CA . ALA A 1 782 ? 9.168 3.450 -35.805 1.00 77.62 782 ALA A CA 1
ATOM 6102 C C . ALA A 1 782 ? 8.855 2.424 -36.917 1.00 77.62 782 ALA A C 1
ATOM 6104 O O . ALA A 1 782 ? 8.384 2.789 -37.993 1.00 77.62 782 ALA A O 1
ATOM 6105 N N . CYS A 1 783 ? 9.065 1.126 -36.654 1.00 76.88 783 CYS A N 1
ATOM 6106 C CA . CYS A 1 783 ? 8.687 0.057 -37.586 1.00 76.88 783 CYS A CA 1
ATOM 6107 C C . CYS A 1 783 ? 7.164 -0.084 -37.757 1.00 76.88 783 CYS A C 1
ATOM 6109 O O . CYS A 1 783 ? 6.725 -0.559 -38.798 1.00 76.88 783 CYS A O 1
ATOM 6111 N N . ARG A 1 784 ? 6.359 0.281 -36.748 1.00 77.62 784 ARG A N 1
ATOM 6112 C CA . ARG A 1 784 ? 4.885 0.228 -36.809 1.00 77.62 784 ARG A CA 1
ATOM 6113 C C . ARG A 1 784 ? 4.279 1.428 -37.535 1.00 77.62 784 ARG A C 1
ATOM 6115 O O . ARG A 1 784 ? 3.185 1.306 -38.069 1.00 77.62 784 ARG A O 1
ATOM 6122 N N . GLU A 1 785 ? 4.973 2.562 -37.542 1.00 76.50 785 GLU A N 1
ATOM 6123 C CA . GLU A 1 785 ? 4.521 3.825 -38.144 1.00 76.50 785 GLU A CA 1
ATOM 6124 C C . GLU A 1 785 ? 5.019 4.025 -39.592 1.00 76.50 785 GLU A C 1
ATOM 6126 O O . GLU A 1 785 ? 5.084 5.154 -40.069 1.00 76.50 785 GLU A O 1
ATOM 6131 N N . ASP A 1 786 ? 5.407 2.951 -40.294 1.00 71.50 786 ASP A N 1
ATOM 6132 C CA . ASP A 1 786 ? 5.954 2.973 -41.668 1.00 71.50 786 ASP A CA 1
ATOM 6133 C C . ASP A 1 786 ? 7.200 3.869 -41.873 1.00 71.50 786 ASP A C 1
ATOM 6135 O O . ASP A 1 786 ? 7.588 4.202 -42.993 1.00 71.50 786 ASP A O 1
ATOM 6139 N N . GLN A 1 787 ? 7.923 4.197 -40.800 1.00 77.38 787 GLN A N 1
ATOM 6140 C CA . GLN A 1 787 ? 9.151 5.009 -40.845 1.00 77.38 787 GLN A CA 1
ATOM 6141 C C . GLN A 1 787 ? 10.429 4.162 -40.980 1.00 77.38 787 GLN A C 1
ATOM 6143 O O . GLN A 1 787 ? 11.546 4.648 -40.777 1.00 77.38 787 GLN A O 1
ATOM 6148 N N . LEU A 1 788 ? 10.291 2.888 -41.354 1.00 78.00 788 LEU A N 1
ATOM 6149 C CA . LEU A 1 788 ? 11.411 1.965 -41.546 1.00 78.00 788 LEU A CA 1
ATOM 6150 C C . LEU A 1 788 ? 12.482 2.482 -42.536 1.00 78.00 788 LEU A C 1
ATOM 6152 O O . LEU A 1 788 ? 13.665 2.349 -42.217 1.00 78.00 788 LEU A O 1
ATOM 6156 N N . PRO A 1 789 ? 12.144 3.118 -43.679 1.00 81.56 789 PRO A N 1
ATOM 6157 C CA . PRO A 1 789 ? 13.160 3.629 -44.606 1.00 81.56 789 PRO A CA 1
ATOM 6158 C C . PRO A 1 789 ? 14.053 4.719 -43.996 1.00 81.56 789 PRO A C 1
ATOM 6160 O O . PRO A 1 789 ? 15.257 4.752 -44.248 1.00 81.56 789 PRO A O 1
ATOM 6163 N N . LEU A 1 790 ? 13.481 5.589 -43.156 1.00 80.94 790 LEU A N 1
ATOM 6164 C CA . LEU A 1 790 ? 14.220 6.637 -42.448 1.00 80.94 790 LEU A CA 1
ATOM 6165 C C . LEU A 1 790 ? 15.221 6.025 -41.461 1.00 80.94 790 LEU A C 1
ATOM 6167 O O . LEU A 1 790 ? 16.381 6.437 -41.400 1.00 80.94 790 LEU A O 1
ATOM 6171 N N . LEU A 1 791 ? 14.778 5.006 -40.722 1.00 78.44 791 LEU A N 1
ATOM 6172 C CA . LEU A 1 791 ? 15.622 4.253 -39.803 1.00 78.44 791 LEU A CA 1
ATOM 6173 C C . LEU A 1 791 ? 16.775 3.552 -40.532 1.00 78.44 791 LEU A C 1
ATOM 6175 O O . LEU A 1 791 ? 17.923 3.625 -40.095 1.00 78.44 791 LEU A O 1
ATOM 6179 N N . GLN A 1 792 ? 16.469 2.868 -41.634 1.00 83.62 792 GLN A N 1
ATOM 6180 C CA . GLN A 1 792 ? 17.455 2.150 -42.437 1.00 83.62 792 GLN A CA 1
ATOM 6181 C C . GLN A 1 792 ? 18.527 3.095 -42.984 1.00 83.62 792 GLN A C 1
ATOM 6183 O O . GLN A 1 792 ? 19.717 2.817 -42.822 1.00 83.62 792 GLN A O 1
ATOM 6188 N N . ALA A 1 793 ? 18.114 4.238 -43.540 1.00 83.25 793 ALA A N 1
ATOM 6189 C CA . ALA A 1 793 ? 19.028 5.267 -44.021 1.00 83.25 793 ALA A CA 1
ATOM 6190 C C . ALA A 1 793 ? 19.976 5.732 -42.906 1.00 83.25 793 ALA A C 1
ATOM 6192 O O . ALA A 1 793 ? 21.196 5.734 -43.079 1.00 83.25 793 ALA A O 1
ATOM 6193 N N . TRP A 1 794 ? 19.432 6.050 -41.729 1.00 83.00 794 TRP A N 1
ATOM 6194 C CA . TRP A 1 794 ? 20.223 6.513 -40.590 1.00 83.00 794 TRP A CA 1
ATOM 6195 C C . TRP A 1 794 ? 21.211 5.451 -40.085 1.00 83.00 794 TRP A C 1
ATOM 6197 O O . TRP A 1 794 ? 22.384 5.747 -39.833 1.00 83.00 794 TRP A O 1
ATOM 6207 N N . LEU A 1 795 ? 20.768 4.195 -39.960 1.00 84.81 795 LEU A N 1
ATOM 6208 C CA . LEU A 1 795 ? 21.628 3.097 -39.515 1.00 84.81 795 LEU A CA 1
ATOM 6209 C C . LEU A 1 795 ? 22.790 2.879 -40.475 1.00 84.81 795 LEU A C 1
ATOM 6211 O O . LEU A 1 795 ? 23.925 2.783 -40.021 1.00 84.81 795 LEU A O 1
ATOM 6215 N N . VAL A 1 796 ? 22.533 2.880 -41.785 1.00 87.69 796 VAL A N 1
ATOM 6216 C CA . VAL A 1 796 ? 23.587 2.762 -42.802 1.00 87.69 796 VAL A CA 1
ATOM 6217 C C . VAL A 1 796 ? 24.585 3.918 -42.691 1.00 87.69 796 VAL A C 1
ATOM 6219 O O . VAL A 1 796 ? 25.793 3.681 -42.709 1.00 87.69 796 VAL A O 1
ATOM 6222 N N . MET A 1 797 ? 24.109 5.153 -42.498 1.00 83.69 797 MET A N 1
ATOM 6223 C CA . MET A 1 797 ? 24.986 6.319 -42.344 1.00 83.69 797 MET A CA 1
ATOM 6224 C C . MET A 1 797 ? 25.827 6.291 -41.060 1.00 83.69 797 MET A C 1
ATOM 6226 O O . MET A 1 797 ? 26.920 6.851 -41.044 1.00 83.69 797 MET A O 1
ATOM 6230 N N . SER A 1 798 ? 25.373 5.620 -40.001 1.00 83.88 798 SER A N 1
ATOM 6231 C CA . SER A 1 798 ? 26.061 5.552 -38.702 1.00 83.88 798 SER A CA 1
ATOM 6232 C C . SER A 1 798 ? 26.950 4.315 -38.510 1.00 83.88 798 SER A C 1
ATOM 6234 O O . SER A 1 798 ? 27.697 4.260 -37.533 1.00 83.88 798 SER A O 1
ATOM 6236 N N . LEU A 1 799 ? 26.951 3.346 -39.440 1.00 87.06 799 LEU A N 1
ATOM 6237 C CA . LEU A 1 799 ? 27.754 2.110 -39.345 1.00 87.06 799 LEU A CA 1
ATOM 6238 C C . LEU A 1 799 ? 29.241 2.363 -39.073 1.00 87.06 799 LEU A C 1
ATOM 6240 O O . LEU A 1 799 ? 29.864 1.648 -38.283 1.00 87.06 799 LEU A O 1
ATOM 6244 N N . HIS A 1 800 ? 29.803 3.397 -39.702 1.00 85.12 800 HIS A N 1
ATOM 6245 C CA . HIS A 1 800 ? 31.210 3.752 -39.545 1.00 85.12 800 HIS A CA 1
ATOM 6246 C C . HIS A 1 800 ? 31.558 4.034 -38.074 1.00 85.12 800 HIS A C 1
ATOM 6248 O O . HIS A 1 800 ? 32.612 3.599 -37.613 1.00 85.12 800 HIS A O 1
ATOM 6254 N N . ILE A 1 801 ? 30.637 4.637 -37.310 1.00 84.38 801 ILE A N 1
ATOM 6255 C CA . ILE A 1 801 ? 30.813 4.920 -35.882 1.00 84.38 801 ILE A CA 1
ATOM 6256 C C . ILE A 1 801 ? 31.017 3.607 -35.124 1.00 84.38 801 ILE A C 1
ATOM 6258 O O . ILE A 1 801 ? 32.022 3.446 -34.442 1.00 84.38 801 ILE A O 1
ATOM 6262 N N . PHE A 1 802 ? 30.130 2.625 -35.299 1.00 85.06 802 PHE A N 1
ATOM 6263 C CA . PHE A 1 802 ? 30.235 1.341 -34.599 1.00 85.06 802 PHE A CA 1
ATOM 6264 C C . PHE A 1 802 ? 31.518 0.583 -34.938 1.00 85.06 802 PHE A C 1
ATOM 6266 O O . PHE A 1 802 ? 32.141 -0.002 -34.057 1.00 85.06 802 PHE A O 1
ATOM 6273 N N . THR A 1 803 ? 31.895 0.570 -36.217 1.00 83.94 803 THR A N 1
ATOM 6274 C CA . THR A 1 803 ? 33.029 -0.234 -36.695 1.00 83.94 803 THR A CA 1
ATOM 6275 C C . THR A 1 803 ? 34.397 0.371 -36.384 1.00 83.94 803 THR A C 1
ATOM 6277 O O . THR A 1 803 ? 35.356 -0.380 -36.227 1.00 83.94 803 THR A O 1
ATOM 6280 N N . GLN A 1 804 ? 34.497 1.702 -36.296 1.00 82.25 804 GLN A N 1
ATOM 6281 C CA . GLN A 1 804 ? 35.780 2.402 -36.175 1.00 82.25 804 GLN A CA 1
ATOM 6282 C C . GLN A 1 804 ? 36.059 2.926 -34.761 1.00 82.25 804 GLN A C 1
ATOM 6284 O O . GLN A 1 804 ? 37.226 3.037 -34.393 1.00 82.25 804 GLN A O 1
ATOM 6289 N N . THR A 1 805 ? 35.033 3.250 -33.961 1.00 81.69 805 THR A N 1
ATOM 6290 C CA . THR A 1 805 ? 35.237 3.883 -32.641 1.00 81.69 805 THR A CA 1
ATOM 6291 C C . THR A 1 805 ? 35.114 2.916 -31.464 1.00 81.69 805 THR A C 1
ATOM 6293 O O . THR A 1 805 ? 35.736 3.140 -30.426 1.00 81.69 805 THR A O 1
ATOM 6296 N N . LEU A 1 806 ? 34.342 1.831 -31.603 1.00 84.62 806 LEU A N 1
ATOM 6297 C CA . LEU A 1 806 ? 34.063 0.900 -30.508 1.00 84.62 806 LEU A CA 1
ATOM 6298 C C . LEU A 1 806 ? 34.994 -0.325 -30.530 1.00 84.62 806 LEU A C 1
ATOM 6300 O O . LEU A 1 806 ? 35.339 -0.829 -31.601 1.00 84.62 806 LEU A O 1
ATOM 6304 N N . PRO A 1 807 ? 35.342 -0.897 -29.359 1.00 87.94 807 PRO A N 1
ATOM 6305 C CA . PRO A 1 807 ? 36.018 -2.189 -29.293 1.00 87.94 807 PRO A CA 1
ATOM 6306 C C . PRO A 1 807 ? 35.213 -3.278 -30.009 1.00 87.94 807 PRO A C 1
ATOM 6308 O O . PRO A 1 807 ? 33.995 -3.343 -29.859 1.00 87.94 807 PRO A O 1
ATOM 6311 N N . VAL A 1 808 ? 35.889 -4.193 -30.709 1.00 87.62 808 VAL A N 1
ATOM 6312 C CA . VAL A 1 808 ? 35.264 -5.202 -31.591 1.00 87.62 808 VAL A CA 1
ATOM 6313 C C . VAL A 1 808 ? 34.115 -5.975 -30.929 1.00 87.62 808 VAL A C 1
ATOM 6315 O O . VAL A 1 808 ? 33.067 -6.172 -31.542 1.00 87.62 808 VAL A O 1
ATOM 6318 N N . ALA A 1 809 ? 34.274 -6.396 -29.671 1.00 88.44 809 ALA A N 1
ATOM 6319 C CA . ALA A 1 809 ? 33.229 -7.128 -28.954 1.00 88.44 809 ALA A CA 1
ATOM 6320 C C . ALA A 1 809 ? 31.995 -6.261 -28.652 1.00 88.44 809 ALA A C 1
ATOM 6322 O O . ALA A 1 809 ? 30.864 -6.715 -28.814 1.00 88.44 809 ALA A O 1
ATOM 6323 N N . MET A 1 810 ? 32.211 -4.999 -28.275 1.00 89.00 810 MET A N 1
ATOM 6324 C CA . MET A 1 810 ? 31.134 -4.041 -28.042 1.00 89.00 810 MET A CA 1
ATOM 6325 C C . MET A 1 810 ? 30.457 -3.647 -29.358 1.00 89.00 810 MET A C 1
ATOM 6327 O O . MET A 1 810 ? 29.235 -3.638 -29.428 1.00 89.00 810 MET A O 1
ATOM 6331 N N . ALA A 1 811 ? 31.229 -3.419 -30.423 1.00 89.06 811 ALA A N 1
ATOM 6332 C CA . ALA A 1 811 ? 30.712 -3.151 -31.762 1.00 89.06 811 ALA A CA 1
ATOM 6333 C C . ALA A 1 811 ? 29.825 -4.300 -32.271 1.00 89.06 811 ALA A C 1
ATOM 6335 O O . ALA A 1 811 ? 28.725 -4.057 -32.761 1.00 89.06 811 ALA A O 1
ATOM 6336 N N . THR A 1 812 ? 30.268 -5.551 -32.090 1.00 90.75 812 THR A N 1
ATOM 6337 C CA . THR A 1 812 ? 29.500 -6.761 -32.444 1.00 90.75 812 THR A CA 1
ATOM 6338 C C . THR A 1 812 ? 28.161 -6.795 -31.708 1.00 90.75 812 THR A C 1
ATOM 6340 O O . THR A 1 812 ? 27.117 -7.016 -32.324 1.00 90.75 812 THR A O 1
ATOM 6343 N N . TRP A 1 813 ? 28.181 -6.545 -30.397 1.00 93.19 813 TRP A N 1
ATOM 6344 C CA . TRP A 1 813 ? 26.980 -6.522 -29.566 1.00 93.19 813 TRP A CA 1
ATOM 6345 C C . TRP A 1 813 ? 26.028 -5.381 -29.956 1.00 93.19 813 TRP A C 1
ATOM 6347 O O . TRP A 1 813 ? 24.851 -5.634 -30.201 1.00 93.19 813 TRP A O 1
ATOM 6357 N N . CYS A 1 814 ? 26.535 -4.152 -30.095 1.00 90.88 814 CYS A N 1
ATOM 6358 C CA . CYS A 1 814 ? 25.749 -2.988 -30.505 1.00 90.88 814 CYS A CA 1
ATOM 6359 C C . CYS A 1 814 ? 25.079 -3.215 -31.861 1.00 90.88 814 CYS A C 1
ATOM 6361 O O . CYS A 1 814 ? 23.863 -3.085 -31.965 1.00 90.88 814 CYS A O 1
ATOM 6363 N N . LEU A 1 815 ? 25.845 -3.601 -32.886 1.00 92.00 815 LEU A N 1
ATOM 6364 C CA . LEU A 1 815 ? 25.305 -3.849 -34.224 1.00 92.00 815 LEU A CA 1
ATOM 6365 C C . LEU A 1 815 ? 24.253 -4.962 -34.214 1.00 92.00 815 LEU A C 1
ATOM 6367 O O . LEU A 1 815 ? 23.214 -4.814 -34.851 1.00 92.00 815 LEU A O 1
ATOM 6371 N N . SER A 1 816 ? 24.464 -6.029 -33.435 1.00 93.94 816 SER A N 1
ATOM 6372 C CA . SER A 1 816 ? 23.453 -7.080 -33.254 1.00 93.94 816 SER A CA 1
ATOM 6373 C C . SER A 1 816 ? 22.167 -6.512 -32.648 1.00 93.94 816 SER A C 1
ATOM 6375 O O . SER A 1 816 ? 21.087 -6.742 -33.183 1.00 93.94 816 SER A O 1
ATOM 6377 N N . CYS A 1 817 ? 22.268 -5.715 -31.578 1.00 92.69 817 CYS A N 1
ATOM 6378 C CA . CYS A 1 817 ? 21.121 -5.042 -30.967 1.00 92.69 817 CYS A CA 1
ATOM 6379 C C . CYS A 1 817 ? 20.384 -4.137 -31.967 1.00 92.69 817 CYS A C 1
ATOM 6381 O O . CYS A 1 817 ? 19.159 -4.201 -32.046 1.00 92.69 817 CYS A O 1
ATOM 6383 N N . PHE A 1 818 ? 21.105 -3.329 -32.750 1.00 90.75 818 PHE A N 1
ATOM 6384 C CA . PHE A 1 818 ? 20.519 -2.398 -33.717 1.00 90.75 818 PHE A CA 1
ATOM 6385 C C . PHE A 1 818 ? 19.840 -3.102 -34.892 1.00 90.75 818 PHE A C 1
ATOM 6387 O O . PHE A 1 818 ? 18.686 -2.797 -35.188 1.00 90.75 818 PHE A O 1
ATOM 6394 N N . PHE A 1 819 ? 20.500 -4.075 -35.523 1.00 92.62 819 PHE A N 1
ATOM 6395 C CA . PHE A 1 819 ? 19.912 -4.814 -36.642 1.00 92.62 819 PHE A CA 1
ATOM 6396 C C . PHE A 1 819 ? 18.693 -5.631 -36.213 1.00 92.62 819 PHE A C 1
ATOM 6398 O O . PHE A 1 819 ? 17.680 -5.620 -36.907 1.00 92.62 819 PHE A O 1
ATOM 6405 N N . ILE A 1 820 ? 18.735 -6.266 -35.036 1.00 93.38 820 ILE A N 1
ATOM 6406 C CA . ILE A 1 820 ? 17.566 -6.962 -34.479 1.00 93.38 820 ILE A CA 1
ATOM 6407 C C . ILE A 1 820 ? 16.426 -5.972 -34.209 1.00 93.38 820 ILE A C 1
ATOM 6409 O O . ILE A 1 820 ? 15.274 -6.249 -34.535 1.00 93.38 820 ILE A O 1
ATOM 6413 N N . SER A 1 821 ? 16.738 -4.802 -33.648 1.00 89.88 821 SER A N 1
ATOM 6414 C CA . SER A 1 821 ? 15.742 -3.766 -33.351 1.00 89.88 821 SER A CA 1
ATOM 6415 C C . SER A 1 821 ? 15.112 -3.150 -34.604 1.00 89.88 821 SER A C 1
ATOM 6417 O O . SER A 1 821 ? 13.962 -2.717 -34.542 1.00 89.88 821 SER A O 1
ATOM 6419 N N . ALA A 1 822 ? 15.833 -3.128 -35.727 1.00 88.31 822 ALA A N 1
ATOM 6420 C CA . ALA A 1 822 ? 15.376 -2.621 -37.023 1.00 88.31 822 ALA A CA 1
ATOM 6421 C C . ALA A 1 822 ? 14.775 -3.702 -37.942 1.00 88.31 822 ALA A C 1
ATOM 6423 O O . ALA A 1 822 ? 14.357 -3.394 -39.054 1.00 88.31 822 ALA A O 1
ATOM 6424 N N . SER A 1 823 ? 14.7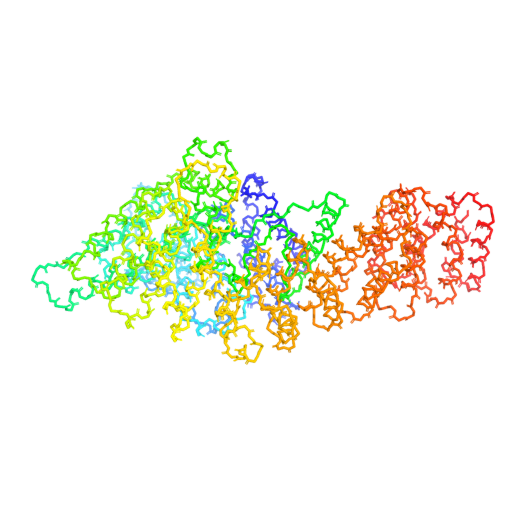37 -4.963 -37.506 1.00 89.50 823 SER A N 1
ATOM 6425 C CA . SER A 1 823 ? 14.225 -6.071 -38.313 1.00 89.50 823 SER A CA 1
ATOM 6426 C C . SER A 1 823 ? 12.697 -6.136 -38.288 1.00 89.50 823 SER A C 1
ATOM 6428 O O . SER A 1 823 ? 12.079 -6.009 -37.231 1.00 89.50 823 SER A O 1
ATOM 6430 N N . THR A 1 824 ? 12.077 -6.425 -39.431 1.00 87.50 824 THR A N 1
ATOM 6431 C CA . THR A 1 824 ? 10.646 -6.781 -39.512 1.00 87.50 824 THR A CA 1
ATOM 6432 C C . THR A 1 824 ? 10.360 -8.243 -39.138 1.00 87.50 824 THR A C 1
ATOM 6434 O O . THR A 1 824 ? 9.202 -8.619 -38.960 1.00 87.50 824 THR A O 1
ATOM 6437 N N . ASN A 1 825 ? 11.392 -9.078 -38.966 1.00 90.31 825 ASN A N 1
ATOM 6438 C CA . ASN A 1 825 ? 11.244 -10.494 -38.646 1.00 90.31 825 ASN A CA 1
ATOM 6439 C C . ASN A 1 825 ? 10.932 -10.700 -37.148 1.00 90.31 825 ASN A C 1
ATOM 6441 O O . ASN A 1 825 ? 11.810 -10.491 -36.303 1.00 90.31 825 ASN A O 1
ATOM 6445 N N . PRO A 1 826 ? 9.728 -11.182 -36.784 1.00 90.44 826 PRO A N 1
ATOM 6446 C CA . PRO A 1 826 ? 9.325 -11.313 -35.384 1.00 90.44 826 PRO A CA 1
ATOM 6447 C C . PRO A 1 826 ? 10.207 -12.290 -34.593 1.00 90.44 826 PRO A C 1
ATOM 6449 O O . PRO A 1 826 ? 10.461 -12.064 -33.410 1.00 90.44 826 PRO A O 1
ATOM 6452 N N . TRP A 1 827 ? 10.729 -13.340 -35.234 1.00 92.88 827 TRP A N 1
ATOM 6453 C CA . TRP A 1 827 ? 11.579 -14.338 -34.581 1.00 92.88 827 TRP A CA 1
ATOM 6454 C C . TRP A 1 827 ? 12.948 -13.779 -34.235 1.00 92.88 827 TRP A C 1
ATOM 6456 O O . TRP A 1 827 ? 13.459 -14.029 -33.147 1.00 92.88 827 TRP A O 1
ATOM 6466 N N . LEU A 1 828 ? 13.525 -12.983 -35.137 1.00 92.38 828 LEU A N 1
ATOM 6467 C CA . LEU A 1 828 ? 14.800 -12.329 -34.882 1.00 92.38 828 LEU A CA 1
ATOM 6468 C C . LEU A 1 828 ? 14.657 -11.305 -33.746 1.00 92.38 828 LEU A C 1
ATOM 6470 O O . LEU A 1 828 ? 15.470 -11.296 -32.822 1.00 92.38 828 LEU A O 1
ATOM 6474 N N . ARG A 1 829 ? 13.574 -10.516 -33.757 1.00 92.12 829 ARG A N 1
ATOM 6475 C CA . ARG A 1 829 ? 13.239 -9.568 -32.680 1.00 92.12 829 ARG A CA 1
ATOM 6476 C C . ARG A 1 829 ? 13.075 -10.245 -31.320 1.00 92.12 829 ARG A C 1
ATOM 6478 O O . ARG A 1 829 ? 13.530 -9.702 -30.317 1.00 92.12 829 ARG A O 1
ATOM 6485 N N . ALA A 1 830 ? 12.474 -11.434 -31.273 1.00 92.56 830 ALA A N 1
ATOM 6486 C CA . ALA A 1 830 ? 12.276 -12.182 -30.030 1.00 92.56 830 ALA A CA 1
ATOM 6487 C C . ALA A 1 830 ? 13.594 -12.608 -29.350 1.00 92.56 830 ALA A C 1
ATOM 6489 O O . ALA A 1 830 ? 13.619 -12.811 -28.139 1.00 92.56 830 ALA A O 1
ATOM 6490 N N . VAL A 1 831 ? 14.706 -12.694 -30.094 1.00 93.69 831 VAL A N 1
ATOM 6491 C CA . VAL A 1 831 ? 16.036 -13.042 -29.555 1.00 93.69 831 VAL A CA 1
ATOM 6492 C C . VAL A 1 831 ? 16.701 -11.855 -28.838 1.00 93.69 831 VAL A C 1
ATOM 6494 O O . VAL A 1 831 ? 17.687 -12.036 -28.120 1.00 93.69 831 VAL A O 1
ATOM 6497 N N . PHE A 1 832 ? 16.155 -10.640 -28.954 1.00 94.62 832 PHE A N 1
ATOM 6498 C CA . PHE A 1 832 ? 16.751 -9.425 -28.395 1.00 94.62 832 PHE A CA 1
ATOM 6499 C C . PHE A 1 832 ? 17.145 -9.521 -26.903 1.00 94.62 832 PHE A C 1
ATOM 6501 O O . PHE A 1 832 ? 18.291 -9.186 -26.590 1.00 94.62 832 PHE A O 1
ATOM 6508 N N . PRO A 1 833 ? 16.309 -10.038 -25.974 1.00 93.62 833 PRO A N 1
ATOM 6509 C CA . PRO A 1 833 ? 16.690 -10.141 -24.560 1.00 93.62 833 PRO A CA 1
ATOM 6510 C C . PRO A 1 833 ? 17.925 -11.025 -24.328 1.00 93.62 833 PRO A C 1
ATOM 6512 O O . PRO A 1 833 ? 18.750 -10.742 -23.454 1.00 93.62 833 PRO A O 1
ATOM 6515 N N . HIS A 1 834 ? 18.097 -12.074 -25.143 1.00 92.62 834 HIS A N 1
ATOM 6516 C CA . HIS A 1 834 ? 19.282 -12.928 -25.092 1.00 92.62 834 HIS A CA 1
ATOM 6517 C C . HIS A 1 834 ? 20.535 -12.142 -25.487 1.00 92.62 834 HIS A C 1
ATOM 6519 O O . HIS A 1 834 ? 21.520 -12.154 -24.746 1.00 92.62 834 HIS A O 1
ATOM 6525 N N . VAL A 1 835 ? 20.483 -11.402 -26.599 1.00 93.56 835 VAL A N 1
ATOM 6526 C CA . VAL A 1 835 ? 21.598 -10.556 -27.056 1.00 93.56 835 VAL A CA 1
ATOM 6527 C C . VAL A 1 835 ? 21.922 -9.486 -26.019 1.00 93.56 835 VAL A C 1
ATOM 6529 O O . VAL A 1 835 ? 23.079 -9.333 -25.631 1.00 93.56 835 VAL A O 1
ATOM 6532 N N . GLN A 1 836 ? 20.906 -8.815 -25.478 1.00 93.75 836 GLN A N 1
ATOM 6533 C CA . GLN A 1 836 ? 21.060 -7.795 -24.443 1.00 93.75 836 GLN A CA 1
ATOM 6534 C C . GLN A 1 836 ? 21.800 -8.324 -23.198 1.00 93.75 836 GLN A C 1
ATOM 6536 O O . GLN A 1 836 ? 22.629 -7.618 -22.622 1.00 93.75 836 GLN A O 1
ATOM 6541 N N . SER A 1 837 ? 21.553 -9.576 -22.791 1.00 91.88 837 SER A N 1
ATOM 6542 C CA . SER A 1 837 ? 22.216 -10.198 -21.632 1.00 91.88 837 SER A CA 1
ATOM 6543 C C . SER A 1 837 ? 23.711 -10.489 -21.837 1.00 91.88 837 SER A C 1
ATOM 6545 O O . SER A 1 837 ? 24.446 -10.678 -20.866 1.00 91.88 837 SER A O 1
ATOM 6547 N N . ARG A 1 838 ? 24.179 -10.514 -23.091 1.00 91.88 838 ARG A N 1
ATOM 6548 C CA . ARG A 1 838 ? 25.539 -10.910 -23.488 1.00 91.88 838 ARG A CA 1
ATOM 6549 C C . ARG A 1 838 ? 26.431 -9.718 -23.847 1.00 91.88 838 ARG A C 1
ATOM 6551 O O . ARG A 1 838 ? 27.340 -9.846 -24.664 1.00 91.88 838 ARG A O 1
ATOM 6558 N N . MET A 1 839 ? 26.195 -8.568 -23.215 1.00 90.19 839 MET A N 1
ATOM 6559 C CA . MET A 1 839 ? 27.002 -7.360 -23.402 1.00 90.19 839 MET A CA 1
ATOM 6560 C C . MET A 1 839 ? 28.504 -7.654 -23.244 1.00 90.19 839 MET A C 1
ATOM 6562 O O . MET A 1 839 ? 28.931 -8.285 -22.277 1.00 90.19 839 MET A O 1
ATOM 6566 N N . GLY A 1 840 ? 29.300 -7.211 -24.221 1.00 84.88 840 GLY A N 1
ATOM 6567 C CA . GLY A 1 840 ? 30.757 -7.376 -24.237 1.00 84.88 840 GLY A CA 1
ATOM 6568 C C . GLY A 1 840 ? 31.268 -8.771 -24.626 1.00 84.88 840 GLY A C 1
ATOM 6569 O O . GLY A 1 840 ? 32.482 -8.962 -24.684 1.00 84.88 840 GLY A O 1
ATOM 6570 N N . LYS A 1 841 ? 30.393 -9.745 -24.921 1.00 88.06 841 LYS A N 1
ATOM 6571 C CA . LYS A 1 841 ? 30.798 -11.074 -25.412 1.00 88.06 841 LYS A CA 1
ATOM 6572 C C . LYS A 1 841 ? 30.890 -11.089 -26.943 1.00 88.06 841 LYS A C 1
ATOM 6574 O O . LYS A 1 841 ? 30.085 -10.475 -27.632 1.00 88.06 841 LYS A O 1
ATOM 6579 N N . CYS A 1 842 ? 31.890 -11.793 -27.474 1.00 88.44 842 CYS A N 1
ATOM 6580 C CA . CYS A 1 842 ? 32.129 -11.950 -28.916 1.00 88.44 842 CYS A CA 1
ATOM 6581 C C . CYS A 1 842 ? 32.554 -13.393 -29.238 1.00 88.44 842 CYS A C 1
ATOM 6583 O O . CYS A 1 842 ? 33.594 -13.647 -29.853 1.00 88.44 842 CYS A O 1
ATOM 6585 N N . THR A 1 843 ? 31.773 -14.351 -28.738 1.00 92.25 843 THR A N 1
ATOM 6586 C CA . THR A 1 843 ? 31.957 -15.780 -29.033 1.00 92.25 843 THR A CA 1
ATOM 6587 C C . THR A 1 843 ? 31.498 -16.106 -30.454 1.00 92.25 843 THR A C 1
ATOM 6589 O O . THR A 1 843 ? 30.921 -15.259 -31.137 1.00 92.25 843 THR A O 1
ATOM 6592 N N . TYR A 1 844 ? 31.765 -17.323 -30.928 1.00 90.69 844 TYR A N 1
ATOM 6593 C CA . TYR A 1 844 ? 31.357 -17.756 -32.266 1.00 90.69 844 TYR A CA 1
ATOM 6594 C C . TYR A 1 844 ? 29.844 -17.596 -32.490 1.00 90.69 844 TYR A C 1
ATOM 6596 O O . TYR A 1 844 ? 29.413 -17.106 -33.533 1.00 90.69 844 TYR A O 1
ATOM 6604 N N . GLU A 1 845 ? 29.043 -17.928 -31.479 1.00 91.12 845 GLU A N 1
ATOM 6605 C CA . GLU A 1 845 ? 27.589 -17.801 -31.487 1.00 91.12 845 GLU A CA 1
ATOM 6606 C C . GLU A 1 845 ? 27.156 -16.340 -31.636 1.00 91.12 845 GLU A C 1
ATOM 6608 O O . GLU A 1 845 ? 26.277 -16.050 -32.444 1.00 91.12 845 GLU A O 1
ATOM 6613 N N . ASP A 1 846 ? 27.815 -15.418 -30.924 1.00 92.31 846 ASP A N 1
ATOM 6614 C CA . ASP A 1 846 ? 27.526 -13.979 -30.996 1.00 92.31 846 ASP A CA 1
ATOM 6615 C C . ASP A 1 846 ? 27.830 -13.425 -32.402 1.00 92.31 846 ASP A C 1
ATOM 6617 O O . ASP A 1 846 ? 27.045 -12.659 -32.961 1.00 92.31 846 ASP A O 1
ATOM 6621 N N . ARG A 1 847 ? 28.938 -13.863 -33.021 1.00 92.44 847 ARG A N 1
ATOM 6622 C CA . ARG A 1 847 ? 29.307 -13.477 -34.397 1.00 92.44 847 ARG A CA 1
ATOM 6623 C C . ARG A 1 847 ? 28.316 -14.002 -35.426 1.00 92.44 847 ARG A C 1
ATOM 6625 O O . ARG A 1 847 ? 27.931 -13.281 -36.343 1.00 92.44 847 ARG A O 1
ATOM 6632 N N . LYS A 1 848 ? 27.874 -15.250 -35.267 1.00 92.44 848 LYS A N 1
ATOM 6633 C CA . LYS A 1 848 ? 26.864 -15.852 -36.141 1.00 92.44 848 LYS A CA 1
ATOM 6634 C C . LYS A 1 848 ? 25.536 -15.100 -36.047 1.00 92.44 848 LYS A C 1
ATOM 6636 O O . LYS A 1 848 ? 24.900 -14.864 -37.071 1.00 92.44 848 LYS A O 1
ATOM 6641 N N . LEU A 1 849 ? 25.142 -14.697 -34.840 1.00 93.25 849 LEU A N 1
ATOM 6642 C CA . LEU A 1 849 ? 23.934 -13.906 -34.598 1.00 93.25 849 LEU A CA 1
ATOM 6643 C C . LEU A 1 849 ? 24.017 -12.531 -35.275 1.00 93.25 849 LEU A C 1
ATOM 6645 O O . LEU A 1 849 ? 23.061 -12.132 -35.939 1.00 93.25 849 LEU A O 1
ATOM 6649 N N . LEU A 1 850 ? 25.180 -11.870 -35.205 1.00 94.38 850 LEU A N 1
ATOM 6650 C CA . LEU A 1 850 ? 25.449 -10.644 -35.961 1.00 94.38 850 LEU A CA 1
ATOM 6651 C C . LEU A 1 850 ? 25.278 -10.863 -37.471 1.00 94.38 850 LEU A C 1
ATOM 6653 O O . LEU A 1 850 ? 24.604 -10.068 -38.116 1.00 94.38 850 LEU A O 1
ATOM 6657 N N . CYS A 1 851 ? 25.852 -11.929 -38.037 1.00 94.50 851 CYS A N 1
ATOM 6658 C CA . CYS A 1 851 ? 25.753 -12.217 -39.474 1.00 94.50 851 CYS A CA 1
ATOM 6659 C C . CYS A 1 851 ? 24.299 -12.439 -39.917 1.00 94.50 851 CYS A C 1
ATOM 6661 O O . CYS A 1 851 ? 23.866 -11.892 -40.928 1.00 94.50 851 CYS A O 1
ATOM 6663 N N . ILE A 1 852 ? 23.521 -13.195 -39.133 1.00 94.31 852 ILE A N 1
ATOM 6664 C CA . ILE A 1 852 ? 22.093 -13.425 -39.400 1.00 94.31 852 ILE A CA 1
ATOM 6665 C C . ILE A 1 852 ? 21.327 -12.098 -39.380 1.00 94.31 852 ILE A C 1
ATOM 6667 O O . ILE A 1 852 ? 20.576 -11.815 -40.312 1.00 94.31 852 ILE A O 1
ATOM 6671 N N . ALA A 1 853 ? 21.538 -11.277 -38.348 1.00 94.50 853 ALA A N 1
ATOM 6672 C CA . ALA A 1 853 ? 20.849 -9.998 -38.210 1.00 94.50 853 ALA A CA 1
ATOM 6673 C C . ALA A 1 853 ? 21.248 -8.995 -39.306 1.00 94.50 853 ALA A C 1
ATOM 6675 O O . ALA A 1 853 ? 20.390 -8.315 -39.863 1.00 94.50 853 ALA A O 1
ATOM 6676 N N . ALA A 1 854 ? 22.533 -8.939 -39.658 1.00 93.94 854 ALA A N 1
ATOM 6677 C CA . ALA A 1 854 ? 23.051 -8.081 -40.718 1.00 93.94 854 ALA A CA 1
ATOM 6678 C C . ALA A 1 854 ? 22.540 -8.497 -42.109 1.00 93.94 854 ALA A C 1
ATOM 6680 O O . ALA A 1 854 ? 22.162 -7.635 -42.899 1.00 93.94 854 ALA A O 1
ATOM 6681 N N . SER A 1 855 ? 22.486 -9.802 -42.403 1.00 93.44 855 SER A N 1
ATOM 6682 C CA . SER A 1 855 ? 21.956 -10.327 -43.672 1.00 93.44 855 SER A CA 1
ATOM 6683 C C . SER A 1 855 ? 20.454 -10.059 -43.812 1.00 93.44 855 SER A C 1
ATOM 6685 O O . SER A 1 855 ? 19.998 -9.633 -44.874 1.00 93.44 855 SER A O 1
ATOM 6687 N N . ASP A 1 856 ? 19.682 -10.232 -42.732 1.00 93.19 856 ASP A N 1
ATOM 6688 C CA . ASP A 1 856 ? 18.257 -9.880 -42.696 1.00 93.19 856 ASP A CA 1
ATOM 6689 C C . ASP A 1 856 ? 18.035 -8.380 -42.947 1.00 93.19 856 ASP A C 1
ATOM 6691 O O . ASP A 1 856 ? 17.257 -8.010 -43.827 1.00 93.19 856 ASP A O 1
ATOM 6695 N N . PHE A 1 857 ? 18.789 -7.519 -42.257 1.00 92.31 857 PHE A N 1
ATOM 6696 C CA . PHE A 1 857 ? 18.741 -6.072 -42.464 1.00 92.31 857 PHE A CA 1
ATOM 6697 C C . PHE A 1 857 ? 19.104 -5.684 -43.906 1.00 92.31 857 PHE A C 1
ATOM 6699 O O . PHE A 1 857 ? 18.374 -4.931 -44.546 1.00 92.31 857 PHE A O 1
ATOM 6706 N N . TYR A 1 858 ? 20.184 -6.245 -44.462 1.00 91.56 858 TYR A N 1
ATOM 6707 C CA . TYR A 1 858 ? 20.629 -5.959 -45.830 1.00 91.56 858 TYR A CA 1
ATOM 6708 C C . TYR A 1 858 ? 19.584 -6.337 -46.890 1.00 91.56 858 TYR A C 1
ATOM 6710 O O . TYR A 1 858 ? 19.388 -5.605 -47.863 1.00 91.56 858 TYR A O 1
ATOM 6718 N N . ARG A 1 859 ? 18.874 -7.458 -46.704 1.00 90.00 859 ARG A N 1
ATOM 6719 C CA . ARG A 1 859 ? 17.788 -7.882 -47.605 1.00 90.00 859 ARG A CA 1
ATOM 6720 C C . ARG A 1 859 ? 16.597 -6.929 -47.576 1.00 90.00 859 ARG A C 1
ATOM 6722 O O . ARG A 1 859 ? 15.943 -6.772 -48.603 1.00 90.00 859 ARG A O 1
ATOM 6729 N N . GLN A 1 860 ? 16.340 -6.297 -46.431 1.00 87.31 860 GLN A N 1
ATOM 6730 C CA . GLN A 1 860 ? 15.250 -5.337 -46.246 1.00 87.31 860 GLN A CA 1
ATOM 6731 C C . GLN A 1 860 ? 15.569 -3.941 -46.804 1.00 87.31 860 GLN A C 1
ATOM 6733 O O . GLN A 1 860 ? 14.650 -3.138 -46.951 1.00 87.31 860 GLN A O 1
ATOM 6738 N N . LEU A 1 861 ? 16.831 -3.644 -47.141 1.00 87.25 861 LEU A N 1
ATOM 6739 C CA . LEU A 1 861 ? 17.191 -2.401 -47.825 1.00 87.25 861 LEU A CA 1
ATOM 6740 C C . LEU A 1 861 ? 16.637 -2.410 -49.259 1.00 87.25 861 LEU A C 1
ATOM 6742 O O . LEU A 1 861 ? 16.891 -3.335 -50.038 1.00 87.25 861 LEU A O 1
ATOM 6746 N N . THR A 1 862 ? 15.909 -1.362 -49.631 1.00 82.69 862 THR A N 1
ATOM 6747 C CA . THR A 1 862 ? 15.373 -1.174 -50.991 1.00 82.69 862 THR A CA 1
ATOM 6748 C C . THR A 1 862 ? 16.255 -0.259 -51.844 1.00 82.69 862 THR A C 1
ATOM 6750 O O . THR A 1 862 ? 16.324 -0.442 -53.058 1.00 82.69 862 THR A O 1
ATOM 6753 N N . ASP A 1 863 ? 16.986 0.665 -51.218 1.00 86.56 863 ASP A N 1
ATOM 6754 C CA . ASP A 1 863 ? 17.885 1.615 -51.877 1.00 86.56 863 ASP A CA 1
ATOM 6755 C C . ASP A 1 863 ? 19.254 0.985 -52.211 1.00 86.56 863 ASP A C 1
ATOM 6757 O O . ASP A 1 863 ? 19.966 0.459 -51.348 1.00 86.56 863 ASP A O 1
ATOM 6761 N N . VAL A 1 864 ? 19.638 1.061 -53.488 1.00 86.88 864 VAL A N 1
ATOM 6762 C CA . VAL A 1 864 ? 20.905 0.533 -54.013 1.00 86.88 864 VAL A CA 1
ATOM 6763 C C . VAL A 1 864 ? 22.109 1.278 -53.427 1.00 86.88 864 VAL A C 1
ATOM 6765 O O . VAL A 1 864 ? 23.098 0.637 -53.070 1.00 86.88 864 VAL A O 1
ATOM 6768 N N . GLN A 1 865 ? 22.025 2.600 -53.244 1.00 87.25 865 GLN A N 1
ATOM 6769 C CA . GLN A 1 865 ? 23.129 3.391 -52.685 1.00 87.25 865 GLN A CA 1
ATOM 6770 C C . GLN A 1 865 ? 23.393 3.026 -51.220 1.00 87.25 865 GLN A C 1
ATOM 6772 O O . GLN A 1 865 ? 24.545 2.947 -50.779 1.00 87.25 865 GLN A O 1
ATOM 6777 N N . GLN A 1 866 ? 22.332 2.737 -50.464 1.00 88.56 866 GLN A N 1
ATOM 6778 C CA . GLN A 1 866 ? 22.447 2.263 -49.086 1.00 88.56 866 GLN A CA 1
ATOM 6779 C C . GLN A 1 866 ? 23.094 0.877 -49.020 1.00 88.56 866 GLN A C 1
ATOM 6781 O O . GLN A 1 866 ? 23.961 0.650 -48.175 1.00 88.56 866 GLN A O 1
ATOM 6786 N N . LYS A 1 867 ? 22.747 -0.034 -49.941 1.00 89.25 867 LYS A N 1
ATOM 6787 C CA . LYS A 1 867 ? 23.392 -1.355 -50.041 1.00 89.25 867 LYS A CA 1
ATOM 6788 C C . LYS A 1 867 ? 24.882 -1.258 -50.347 1.00 89.25 867 LYS A C 1
ATOM 6790 O O . LYS A 1 867 ? 25.678 -1.962 -49.725 1.00 89.25 867 LYS A O 1
ATOM 6795 N N . GLU A 1 868 ? 25.268 -0.398 -51.284 1.00 89.44 868 GLU A N 1
ATOM 6796 C CA . GLU A 1 868 ? 26.677 -0.177 -51.620 1.00 89.44 868 GLU A CA 1
ATOM 6797 C C . GLU A 1 868 ? 27.449 0.414 -50.437 1.00 89.44 868 GLU A C 1
ATOM 6799 O O . GLU A 1 868 ? 28.535 -0.067 -50.104 1.00 89.44 868 GLU A O 1
ATOM 6804 N N . THR A 1 869 ? 26.858 1.399 -49.756 1.00 90.25 869 THR A N 1
ATOM 6805 C CA . THR A 1 869 ? 27.442 2.029 -48.564 1.00 90.25 869 THR A CA 1
ATOM 6806 C C . THR A 1 869 ? 27.632 1.013 -47.440 1.00 90.25 869 THR A C 1
ATOM 6808 O O . THR A 1 869 ? 28.724 0.917 -46.886 1.00 90.25 869 THR A O 1
ATOM 6811 N N . PHE A 1 870 ? 26.620 0.182 -47.168 1.00 91.69 870 PHE A N 1
ATOM 6812 C CA . PHE A 1 870 ? 26.681 -0.892 -46.175 1.00 91.69 870 PHE A CA 1
ATOM 6813 C C . PHE A 1 870 ? 27.872 -1.830 -46.421 1.00 91.69 870 PHE A C 1
ATOM 6815 O O . PHE A 1 870 ? 28.702 -2.050 -45.537 1.00 91.69 870 PHE A O 1
ATOM 6822 N N . VAL A 1 871 ? 27.995 -2.352 -47.647 1.00 90.38 871 VAL A N 1
ATOM 6823 C CA . VAL A 1 871 ? 29.080 -3.272 -48.024 1.00 90.38 871 VAL A CA 1
ATOM 6824 C C . VAL A 1 871 ? 30.440 -2.580 -47.945 1.00 90.38 871 VAL A C 1
ATOM 6826 O O . VAL A 1 871 ? 31.411 -3.184 -47.485 1.00 90.38 871 VAL A O 1
ATOM 6829 N N . LYS A 1 872 ? 30.528 -1.318 -48.377 1.00 89.81 872 LYS A N 1
ATOM 6830 C CA . LYS A 1 872 ? 31.765 -0.535 -48.329 1.00 89.81 872 LYS A CA 1
ATOM 6831 C C . LYS A 1 872 ? 32.262 -0.363 -46.892 1.00 89.81 872 LYS A C 1
ATOM 6833 O O . LYS A 1 872 ? 33.420 -0.675 -46.624 1.00 89.81 872 LYS A O 1
ATOM 6838 N N . THR A 1 873 ? 31.394 0.039 -45.964 1.00 88.75 873 THR A N 1
ATOM 6839 C CA . THR A 1 873 ? 31.772 0.269 -44.561 1.00 88.75 873 THR A CA 1
ATOM 6840 C C . THR A 1 873 ? 32.288 -1.002 -43.883 1.00 88.75 873 THR A C 1
ATOM 6842 O O . THR A 1 873 ? 33.328 -0.972 -43.226 1.00 88.75 873 THR A O 1
ATOM 6845 N N . PHE A 1 874 ? 31.628 -2.149 -44.080 1.00 89.50 874 PHE A N 1
ATOM 6846 C CA . PHE A 1 874 ? 32.105 -3.410 -43.499 1.00 89.50 874 PHE A CA 1
ATOM 6847 C C . PHE A 1 874 ? 33.396 -3.925 -44.155 1.00 89.50 874 PHE A C 1
ATOM 6849 O O . PHE A 1 874 ? 34.230 -4.499 -43.457 1.00 89.50 874 PHE A O 1
ATOM 6856 N N . LYS A 1 875 ? 33.618 -3.682 -45.457 1.00 87.06 875 LYS A N 1
ATOM 6857 C CA . LYS A 1 875 ? 34.898 -3.995 -46.123 1.00 87.06 875 LYS A CA 1
ATOM 6858 C C . LYS A 1 875 ? 36.057 -3.173 -45.561 1.00 87.06 875 LYS A C 1
ATOM 6860 O O . LYS A 1 875 ? 37.131 -3.724 -45.340 1.00 87.06 875 LYS A O 1
ATOM 6865 N N . GLU A 1 876 ? 35.837 -1.886 -45.302 1.00 85.31 876 GLU A N 1
ATOM 6866 C CA . GLU A 1 876 ? 36.833 -1.009 -44.672 1.00 85.31 876 GLU A CA 1
ATOM 6867 C C . GLU A 1 876 ? 37.159 -1.469 -43.239 1.00 85.31 876 GLU A C 1
ATOM 6869 O O . GLU A 1 876 ? 38.325 -1.507 -42.838 1.00 85.31 876 GLU A O 1
ATOM 6874 N N . ALA A 1 877 ? 36.145 -1.911 -42.491 1.00 83.12 877 ALA A N 1
ATOM 6875 C CA . ALA A 1 877 ? 36.299 -2.445 -41.138 1.00 83.12 877 ALA A CA 1
ATOM 6876 C C . ALA A 1 877 ? 36.942 -3.849 -41.079 1.00 83.12 877 ALA A C 1
ATOM 6878 O O . ALA A 1 877 ? 37.489 -4.238 -40.047 1.00 83.12 877 ALA A O 1
ATOM 6879 N N . ALA A 1 878 ? 36.908 -4.618 -42.172 1.00 80.25 878 ALA A N 1
ATOM 6880 C CA . ALA A 1 878 ? 37.406 -5.996 -42.245 1.00 80.25 878 ALA A CA 1
ATOM 6881 C C . ALA A 1 878 ? 38.936 -6.119 -42.426 1.00 80.25 878 ALA A C 1
ATOM 6883 O O . ALA A 1 878 ? 39.442 -7.211 -42.687 1.00 80.25 878 ALA A O 1
ATOM 6884 N N . SER A 1 879 ? 39.688 -5.026 -42.266 1.00 68.38 879 SER A N 1
ATOM 6885 C CA . SER A 1 879 ? 41.142 -4.959 -42.489 1.00 68.38 879 SER A CA 1
ATOM 6886 C C . SER A 1 879 ? 41.978 -5.895 -41.598 1.00 68.38 879 SER A C 1
ATOM 6888 O O . SER A 1 879 ? 43.118 -6.211 -41.937 1.00 68.38 879 SER A O 1
ATOM 6890 N N . THR A 1 880 ? 41.424 -6.391 -40.485 1.00 64.38 880 THR A N 1
ATOM 6891 C CA . THR A 1 880 ? 42.072 -7.382 -39.608 1.00 64.38 880 THR A CA 1
ATOM 6892 C C . THR A 1 880 ? 41.599 -8.813 -39.927 1.00 64.38 880 THR A C 1
ATOM 6894 O O . THR A 1 880 ? 40.389 -9.073 -39.909 1.00 64.38 880 THR A O 1
ATOM 6897 N N . PRO A 1 881 ? 42.509 -9.783 -40.165 1.00 58.12 881 PRO A N 1
ATOM 6898 C CA . PRO A 1 881 ? 42.125 -11.173 -40.413 1.00 58.12 881 PRO A CA 1
ATOM 6899 C C . PRO A 1 881 ? 41.418 -11.782 -39.186 1.00 58.12 881 PRO A C 1
ATOM 6901 O O . PRO A 1 881 ? 41.895 -11.640 -38.062 1.00 58.12 881 PRO A O 1
ATOM 6904 N N . ARG A 1 882 ? 40.290 -12.484 -39.410 1.00 66.94 882 ARG A N 1
ATOM 6905 C CA . ARG A 1 882 ? 39.347 -13.034 -38.395 1.00 66.94 882 ARG A CA 1
ATOM 6906 C C . ARG A 1 882 ? 38.481 -12.008 -37.640 1.00 66.94 882 ARG A C 1
ATOM 6908 O O . ARG A 1 882 ? 37.961 -12.323 -36.560 1.00 66.94 882 ARG A O 1
ATOM 6915 N N . SER A 1 883 ? 38.310 -10.804 -38.186 1.00 80.19 883 SER A N 1
ATOM 6916 C CA . SER A 1 883 ? 37.337 -9.838 -37.662 1.00 80.19 883 SER A CA 1
ATOM 6917 C C . SER A 1 883 ? 35.890 -10.324 -37.880 1.00 80.19 883 SER A C 1
ATOM 6919 O O . SER A 1 883 ? 35.598 -10.914 -38.919 1.00 80.19 883 SER A O 1
ATOM 6921 N N . PRO A 1 884 ? 34.958 -10.053 -36.944 1.00 81.62 884 PRO A N 1
ATOM 6922 C CA . PRO A 1 884 ? 33.540 -10.391 -37.124 1.00 81.62 884 PRO A CA 1
ATOM 6923 C C . PRO A 1 884 ? 32.904 -9.655 -38.314 1.00 81.62 884 PRO A C 1
ATOM 6925 O O . PRO A 1 884 ? 31.899 -10.095 -38.857 1.00 81.62 884 PRO A O 1
ATOM 6928 N N . PHE A 1 885 ? 33.501 -8.546 -38.754 1.00 88.44 885 PHE A N 1
ATOM 6929 C CA . PHE A 1 885 ? 33.059 -7.780 -39.918 1.00 88.44 885 PHE A CA 1
ATOM 6930 C C . PHE A 1 885 ? 33.354 -8.496 -41.244 1.00 88.44 885 PHE A C 1
ATOM 6932 O O . PHE A 1 885 ? 32.569 -8.383 -42.183 1.00 88.44 885 PHE A O 1
ATOM 6939 N N . ALA A 1 886 ? 34.437 -9.281 -41.314 1.00 85.75 886 ALA A N 1
ATOM 6940 C CA . ALA A 1 886 ? 34.702 -10.152 -42.458 1.00 85.75 886 ALA A CA 1
ATOM 6941 C C . ALA A 1 886 ? 33.656 -11.276 -42.563 1.00 85.75 886 ALA A C 1
ATOM 6943 O O . ALA A 1 886 ? 33.209 -11.589 -43.666 1.00 85.75 886 ALA A O 1
ATOM 6944 N N . ASP A 1 887 ? 33.225 -11.823 -41.419 1.00 86.62 887 ASP A N 1
ATOM 6945 C CA . ASP A 1 887 ? 32.170 -12.843 -41.357 1.00 86.62 887 ASP A CA 1
ATOM 6946 C C . ASP A 1 887 ? 30.833 -12.281 -41.879 1.00 86.62 887 ASP A C 1
ATOM 6948 O O . ASP A 1 887 ? 30.138 -12.953 -42.641 1.00 86.62 887 ASP A O 1
ATOM 6952 N N . VAL A 1 888 ? 30.512 -11.018 -41.552 1.00 89.12 888 VAL A N 1
ATOM 6953 C CA . VAL A 1 888 ? 29.332 -10.323 -42.096 1.00 89.12 888 VAL A CA 1
ATOM 6954 C C . VAL A 1 888 ? 29.402 -10.256 -43.619 1.00 89.12 888 VAL A C 1
ATOM 6956 O O . VAL A 1 888 ? 28.463 -10.703 -44.268 1.00 89.12 888 VAL A O 1
ATOM 6959 N N . ILE A 1 889 ? 30.508 -9.781 -44.203 1.00 87.94 889 ILE A N 1
ATOM 6960 C CA . ILE A 1 889 ? 30.667 -9.709 -45.668 1.00 87.94 889 ILE A CA 1
ATOM 6961 C C . ILE A 1 889 ? 30.540 -11.083 -46.331 1.00 87.94 889 ILE A C 1
ATOM 6963 O O . ILE A 1 889 ? 29.947 -11.180 -47.398 1.00 87.94 889 ILE A O 1
ATOM 6967 N N . ALA A 1 890 ? 31.071 -12.138 -45.711 1.00 86.62 890 ALA A N 1
ATOM 6968 C CA . ALA A 1 890 ? 30.954 -13.499 -46.233 1.00 86.62 890 ALA A CA 1
ATOM 6969 C C . ALA A 1 890 ? 29.517 -14.063 -46.177 1.00 86.62 890 ALA A C 1
ATOM 6971 O O . ALA A 1 890 ? 29.237 -15.070 -46.824 1.00 86.62 890 ALA A O 1
ATOM 6972 N N . SER A 1 891 ? 28.629 -13.450 -45.386 1.00 87.44 891 SER A N 1
ATOM 6973 C CA . SER A 1 891 ? 27.241 -13.886 -45.170 1.00 87.44 891 SER A CA 1
ATOM 6974 C C . SER A 1 891 ? 26.186 -13.142 -46.001 1.00 87.44 891 SER A C 1
ATOM 6976 O O . SER A 1 891 ? 25.028 -13.576 -46.037 1.00 87.44 891 SER A O 1
ATOM 6978 N N . LEU A 1 892 ? 26.565 -12.014 -46.612 1.00 84.88 892 LEU A N 1
ATOM 6979 C CA . LEU A 1 892 ? 25.735 -11.234 -47.540 1.00 84.88 892 LEU A CA 1
ATOM 6980 C C . LEU A 1 892 ? 25.739 -11.889 -48.921 1.00 84.88 892 LEU A C 1
ATOM 6982 O O . LEU A 1 892 ? 24.636 -11.973 -49.507 1.00 84.88 892 LEU A O 1
#

Radius of gyration: 33.11 Å; chains: 1; bounding box: 79×87×103 Å

InterPro domains:
  IPR016024 Armadillo-type fold [SSF48371] (430-852)
  IPR028426 Huntingtin family [PTHR10170] (3-891)
  IPR048413 Huntingtin, C-terminal HEAT repeats [PF20927] (1-344)
  IPR048413 Huntingtin, C-terminal HEAT repeats [PF20927] (416-857)